Protein AF-0000000069280627 (afdb_homodimer)

InterPro domains:
  IPR004045 Glutathione S-transferase, N-terminal [PF13409] (137-238)
  IPR010987 Glutathione S-transferase, C-terminal-like [PS50405] (241-387)
  IPR016639 Glutathione S-transferase Omega/GSH [PTHR32419] (88-393)
  IPR036282 Glutathione S-transferase, C-terminal domain superfamily [SSF47616] (264-395)

Nearest PDB structures (foldseek):
  3ppu-assembly1_B  TM=8.745E-01  e=1.405E-21  Phanerodontia chrysosporium
  3ppu-assembly1_A  TM=8.340E-01  e=1.192E-21  Phanerodontia chrysosporium
  6gcb-assembly1_B  TM=8.568E-01  e=6.198E-20  Trametes versicolor
  6gc9-assembly1_B  TM=8.667E-01  e=1.962E-19  Trametes versicolor
  6gcc-assembly1_B  TM=8.572E-01  e=4.722E-19  Trametes versicolor

pLDDT: mean 78.29, std 24.34, range [19.69, 98.75]

Solvent-accessible surface area (backbone atoms only — not comparable to full-atom values): 44433 Å² total; per-residue (Å²): 84,82,34,44,65,56,37,66,73,79,69,67,83,76,82,56,70,83,79,71,76,79,63,67,58,54,48,56,42,51,14,52,47,29,33,46,50,24,49,52,54,46,54,57,55,56,61,67,65,63,71,74,83,74,83,66,74,82,62,70,68,75,48,44,56,48,56,25,47,40,14,65,72,64,77,28,53,25,51,40,54,52,48,50,50,51,47,44,30,52,53,33,48,52,50,42,33,35,63,41,41,40,45,96,71,19,34,42,47,83,79,75,71,85,44,67,58,64,87,86,66,76,50,80,68,37,83,62,32,31,36,35,40,30,38,68,67,25,52,47,19,35,28,44,43,41,44,37,48,67,50,62,57,54,56,56,32,44,33,78,38,66,40,39,86,32,42,65,71,10,86,37,24,25,35,18,46,40,61,91,79,70,27,62,42,90,84,74,65,38,61,22,50,44,54,44,38,28,66,26,63,26,54,95,95,35,66,49,87,74,81,61,51,53,26,33,33,29,31,53,83,80,45,32,56,50,32,43,34,54,68,58,50,37,50,34,61,46,67,38,72,68,102,56,86,74,40,56,24,34,69,46,89,93,43,56,67,60,37,52,51,47,42,49,51,46,35,61,14,36,60,47,14,50,51,24,24,46,57,27,70,32,61,68,30,23,48,54,21,35,48,33,30,48,51,32,52,51,50,51,30,58,54,29,67,81,27,64,28,88,82,33,71,31,53,37,50,41,45,42,67,46,44,42,47,62,52,36,28,48,47,37,41,22,41,75,29,40,46,34,36,68,46,49,58,72,74,37,66,38,44,34,51,36,52,41,56,56,49,12,33,81,65,47,59,75,54,45,56,63,68,61,25,36,49,44,52,29,47,70,42,32,72,71,27,36,81,40,59,64,63,47,53,65,36,28,62,65,66,74,49,66,52,71,65,53,50,70,69,59,43,56,66,32,50,37,66,51,75,69,80,125,84,81,35,44,64,56,35,66,73,77,67,69,79,75,82,56,71,83,78,72,76,77,64,67,58,55,47,56,43,51,14,53,48,30,34,46,50,28,51,52,54,48,52,57,56,54,63,67,65,64,70,74,83,74,83,66,74,82,60,70,62,71,45,46,60,46,56,26,46,40,14,65,71,62,77,28,56,26,52,40,53,52,48,50,49,52,45,45,31,52,54,33,49,52,49,43,34,37,62,39,46,44,45,97,71,19,34,41,47,82,80,77,69,85,45,68,58,63,87,86,66,77,51,81,68,37,83,61,31,30,36,36,38,30,39,67,67,23,49,48,20,35,27,45,43,42,44,38,48,67,51,61,58,54,56,56,33,46,33,77,38,69,40,40,87,33,43,65,71,9,84,38,25,28,34,18,46,40,61,94,77,71,27,63,42,89,82,74,65,39,62,22,50,42,52,44,39,27,68,25,62,25,53,94,95,35,66,50,85,77,81,62,52,54,25,34,33,30,31,53,84,78,44,33,54,50,32,42,33,53,69,58,50,36,50,34,60,46,67,37,69,68,101,55,87,75,40,56,25,34,68,46,90,92,43,57,67,61,37,52,52,48,44,49,50,46,37,60,14,35,61,48,13,50,51,23,23,46,56,28,71,32,62,67,30,22,48,54,21,35,49,34,29,48,50,33,53,51,50,50,29,57,55,30,67,79,27,63,29,89,82,33,70,31,51,36,51,41,44,42,66,46,45,43,45,62,53,36,30,49,46,36,41,22,42,75,30,40,46,33,36,68,47,49,57,73,74,37,65,39,43,32,50,36,51,42,57,57,49,15,31,81,63,47,57,76,53,46,56,59,69,61,26,37,49,44,53,28,47,70,42,31,72,71,28,38,82,41,59,63,64,47,53,64,37,28,62,65,64,74,49,66,53,71,66,53,50,71,70,60,43,57,65,32,50,37,67,50,76,68,79,125

Secondary structure (DSSP, 8-state):
------GGGGS------TTS-TTHHHHHHHHHHHHHHHHHHHHHHHHHGGGS------------HHHHHHHHHTTSHHHHHHHHHHHHHHHHHHHHHHHS-B-TTS-B-PPPPS--PPTT--PPP-TT-EEEEEESS-HHHHHHHHHHHHTT--TTTEEEEEEEE-TTT-SSSSEE-BGGGTB--TTT--SBHHHHHHHHT--TTS---S--PSPEEEETTTTEEEE--HHHHHHHHHH---S-SS-B-SS-TT-HHHHHHHHHHHIIIIITHHHHHHT--SHHHHHHHHHHHHHHHHHHHHHHHS-SBTTBSSB-HHHHHHHHHHHHIIIIIHHHTSGGGG--GGGSHHHHHHHHHHHTSTTTGGG--HHHHHHHHHHH-TTT-TT-PPPSS--SHHHH--PPPPPHHHHHTTB-B-----/------GGGGS------TTS-TTHHHHHHHHHHHHHHHHHHHHHHHHHGGGS------------SHHHHHHHHTTSHHHHHHHHHHHHHHHHHHHHHHHS-B-TTS-B-PPPPS--PPTT--PPP-TT-EEEEEESS-HHHHHHHHHHHHTT--TTTEEEEEEEE-TTT-SSSSEE-BGGGTB--TTT--SBHHHHHHHHT--TTS---S--PSPEEEETTTTEEEE--HHHHHHHHHH---S-SS-B-SS-TT-HHHHHHHHHHHIIIIITHHHHHHT--SHHHHHHHHHHHHHHHHHHHHHHHS-SBTTBSSB-HHHHHHHHHHHHIIIIIHHHTSGGGG--GGGSHHHHHHHHHHHTSTTTGGG--HHHHHHHHHHH-TTT-TT-PPPSS--SHHHH--PPPPPHHHHHTTB-B-----

Organism: Polarella glacialis (NCBI:txid89957)

Structure (mmCIF, N/CA/C/O backbone):
data_AF-0000000069280627-model_v1
#
loop_
_entity.id
_entity.type
_entity.pdbx_description
1 polymer 'GST C-terminal domain-containing protein'
#
loop_
_atom_site.group_PDB
_atom_site.id
_atom_site.type_symbol
_atom_site.label_atom_id
_atom_site.label_alt_id
_atom_site.label_comp_id
_atom_site.label_asym_id
_atom_site.label_entity_id
_atom_site.label_seq_id
_atom_site.pdbx_PDB_ins_code
_atom_site.Cartn_x
_atom_site.Cartn_y
_atom_site.Cartn_z
_atom_site.occupancy
_atom_site.B_iso_or_equiv
_atom_site.auth_seq_id
_atom_site.auth_comp_id
_atom_site.auth_asym_id
_atom_site.auth_atom_id
_atom_site.pdbx_PDB_model_num
ATOM 1 N N . PRO A 1 1 ? -4.465 -16.672 -12.242 1 20.16 1 PRO A N 1
ATOM 2 C CA . PRO A 1 1 ? -3.701 -16.547 -13.484 1 20.16 1 PRO A CA 1
ATOM 3 C C . PRO A 1 1 ? -4.305 -15.531 -14.453 1 20.16 1 PRO A C 1
ATOM 5 O O . PRO A 1 1 ? -5.449 -15.688 -14.883 1 20.16 1 PRO A O 1
ATOM 8 N N . PHE A 1 2 ? -4.152 -14.32 -14.211 1 26.17 2 PHE A N 1
ATOM 9 C CA . PHE A 1 2 ? -5.039 -13.344 -14.828 1 26.17 2 PHE A CA 1
ATOM 10 C C . PHE A 1 2 ? -4.824 -13.281 -16.328 1 26.17 2 PHE A C 1
ATOM 12 O O . PHE A 1 2 ? -3.816 -12.742 -16.797 1 26.17 2 PHE A O 1
ATOM 19 N N . SER A 1 3 ? -5.012 -14.469 -16.938 1 25.11 3 SER A N 1
ATOM 20 C CA . SER A 1 3 ? -5.055 -14.266 -18.375 1 25.11 3 SER A CA 1
ATOM 21 C C . SER A 1 3 ? -5.914 -13.055 -18.734 1 25.11 3 SER A C 1
ATOM 23 O O . SER A 1 3 ? -6.965 -12.828 -18.141 1 25.11 3 SER A O 1
ATOM 25 N N . VAL A 1 4 ? -5.293 -12.148 -19.234 1 28.11 4 VAL A N 1
ATOM 26 C CA . VAL A 1 4 ? -6.074 -11.055 -19.797 1 28.11 4 VAL A CA 1
ATOM 27 C C . VAL A 1 4 ? -7.215 -11.633 -20.641 1 28.11 4 VAL A C 1
ATOM 29 O O . VAL A 1 4 ? -7.012 -12.57 -21.422 1 28.11 4 VAL A O 1
ATOM 32 N N . PRO A 1 5 ? -8.422 -11.633 -20.266 1 26.27 5 PRO A N 1
ATOM 33 C CA . PRO A 1 5 ? -9.578 -12.211 -20.953 1 26.27 5 PRO A CA 1
ATOM 34 C C . PRO A 1 5 ? -9.516 -12.031 -22.469 1 26.27 5 PRO A C 1
ATOM 36 O O . PRO A 1 5 ? -8.922 -11.062 -22.953 1 26.27 5 PRO A O 1
ATOM 39 N N . ASN A 1 6 ? -9.609 -13.227 -23.094 1 25.14 6 ASN A N 1
ATOM 40 C CA . ASN A 1 6 ? -9.711 -13.414 -24.531 1 25.14 6 ASN A CA 1
ATOM 41 C C . ASN A 1 6 ? -10.875 -12.625 -25.125 1 25.14 6 ASN A C 1
ATOM 43 O O . ASN A 1 6 ? -12.039 -12.961 -24.891 1 25.14 6 ASN A O 1
ATOM 47 N N . LEU A 1 7 ? -10.742 -11.406 -25.453 1 26.22 7 LEU A N 1
ATOM 48 C CA . LEU A 1 7 ? -11.766 -10.656 -26.172 1 26.22 7 LEU A CA 1
ATOM 49 C C . LEU A 1 7 ? -12.047 -11.281 -27.531 1 26.22 7 LEU A C 1
ATOM 51 O O . LEU A 1 7 ? -12.852 -10.758 -28.297 1 26.22 7 LEU A O 1
ATOM 55 N N . SER A 1 8 ? -11.312 -12.422 -27.891 1 24.97 8 SER A N 1
ATOM 56 C CA . SER A 1 8 ? -11.422 -12.984 -29.234 1 24.97 8 SER A CA 1
ATOM 57 C C . SER A 1 8 ? -12.648 -13.883 -29.359 1 24.97 8 SER A C 1
ATOM 59 O O . SER A 1 8 ? -12.891 -14.469 -30.422 1 24.97 8 SER A O 1
ATOM 61 N N . MET A 1 9 ? -13.305 -14.359 -28.391 1 26.33 9 MET A N 1
ATOM 62 C CA . MET A 1 9 ? -14.258 -15.445 -28.609 1 26.33 9 MET A CA 1
ATOM 63 C C . MET A 1 9 ? -15.438 -14.961 -29.453 1 26.33 9 MET A C 1
ATOM 65 O O . MET A 1 9 ? -16.344 -15.734 -29.766 1 26.33 9 MET A O 1
ATOM 69 N N . PHE A 1 10 ? -15.695 -13.664 -29.594 1 26.73 10 PHE A N 1
ATOM 70 C CA . PHE A 1 10 ? -16.969 -13.312 -30.219 1 26.73 10 PHE A CA 1
ATOM 71 C C . PHE A 1 10 ? -16.891 -13.5 -31.719 1 26.73 10 PHE A C 1
ATOM 73 O O . PHE A 1 10 ? -17.828 -13.156 -32.438 1 26.73 10 PHE A O 1
ATOM 80 N N . ALA A 1 11 ? -15.82 -14.031 -32.344 1 24.2 11 ALA A N 1
ATOM 81 C CA . ALA A 1 11 ? -15.844 -14.008 -33.781 1 24.2 11 ALA A CA 1
ATOM 82 C C . ALA A 1 11 ? -16.781 -15.07 -34.344 1 24.2 11 ALA A C 1
ATOM 84 O O . ALA A 1 11 ? -17.375 -14.891 -35.406 1 24.2 11 ALA A O 1
ATOM 85 N N . THR A 1 12 ? -16.828 -16.281 -34 1 24.06 12 THR A N 1
ATOM 86 C CA . THR A 1 12 ? -17.188 -17.219 -35.031 1 24.06 12 THR A CA 1
ATOM 87 C C . THR A 1 12 ? -18.688 -17.438 -35.094 1 24.06 12 THR A C 1
ATOM 89 O O . THR A 1 12 ? -19.203 -18.078 -36 1 24.06 12 THR A O 1
ATOM 92 N N . SER A 1 13 ? -19.453 -17.578 -34.062 1 24.41 13 SER A N 1
ATOM 93 C CA . SER A 1 13 ? -20.656 -18.266 -34.469 1 24.41 13 SER A CA 1
ATOM 94 C C . SER A 1 13 ? -21.578 -17.359 -35.281 1 24.41 13 SER A C 1
ATOM 96 O O . SER A 1 13 ? -21.828 -16.219 -34.875 1 24.41 13 SER A O 1
ATOM 98 N N . SER A 1 14 ? -21.828 -17.609 -36.562 1 24.38 14 SER A N 1
ATOM 99 C CA . SER A 1 14 ? -22.594 -17.031 -37.688 1 24.38 14 SER A CA 1
ATOM 100 C C . SER A 1 14 ? -24.031 -16.766 -37.281 1 24.38 14 SER A C 1
ATOM 102 O O . SER A 1 14 ? -24.688 -15.883 -37.844 1 24.38 14 SER A O 1
ATOM 104 N N . LYS A 1 15 ? -24.719 -17.812 -36.781 1 24.66 15 LYS A N 1
ATOM 105 C CA . LYS A 1 15 ? -26.172 -17.656 -36.844 1 24.66 15 LYS A CA 1
ATOM 106 C C . LYS A 1 15 ? -26.672 -16.672 -35.781 1 24.66 15 LYS A C 1
ATOM 108 O O . LYS A 1 15 ? -26.984 -17.062 -34.656 1 24.66 15 LYS A O 1
ATOM 113 N N . PHE A 1 16 ? -25.922 -15.469 -35.594 1 24.86 16 PHE A N 1
ATOM 114 C CA . PHE A 1 16 ? -26.578 -14.539 -34.688 1 24.86 16 PHE A CA 1
ATOM 115 C C . PHE A 1 16 ? -28.016 -14.297 -35.125 1 24.86 16 PHE A C 1
ATOM 117 O O . PHE A 1 16 ? -28.297 -14.125 -36.312 1 24.86 16 PHE A O 1
ATOM 124 N N . PRO A 1 17 ? -28.922 -14.938 -34.5 1 25.41 17 PRO A N 1
ATOM 125 C CA . PRO A 1 17 ? -30.172 -14.398 -35.031 1 25.41 17 PRO A CA 1
ATOM 126 C C . PRO A 1 17 ? -30.125 -12.891 -35.281 1 25.41 17 PRO A C 1
ATOM 128 O O . PRO A 1 17 ? -29.344 -12.195 -34.625 1 25.41 17 PRO A O 1
ATOM 131 N N . SER A 1 18 ? -30.453 -12.32 -36.5 1 24.53 18 SER A N 1
ATOM 132 C CA . SER A 1 18 ? -30.391 -11.039 -37.188 1 24.53 18 SER A CA 1
ATOM 133 C C . SER A 1 18 ? -30.656 -9.883 -36.219 1 24.53 18 SER A C 1
ATOM 135 O O . SER A 1 18 ? -30.125 -8.789 -36.406 1 24.53 18 SER A O 1
ATOM 137 N N . THR A 1 19 ? -31.594 -9.953 -35.312 1 24.97 19 THR A N 1
ATOM 138 C CA . THR A 1 19 ? -32.188 -8.734 -34.812 1 24.97 19 THR A CA 1
ATOM 139 C C . THR A 1 19 ? -31.359 -8.164 -33.656 1 24.97 19 THR A C 1
ATOM 141 O O . THR A 1 19 ? -31.766 -7.184 -33.031 1 24.97 19 THR A O 1
ATOM 144 N N . VAL A 1 20 ? -30.422 -8.992 -33.062 1 26.45 20 VAL A N 1
ATOM 145 C CA . VAL A 1 20 ? -29.812 -8.438 -31.844 1 26.45 20 VAL A CA 1
ATOM 146 C C . VAL A 1 20 ? -28.812 -7.352 -32.219 1 26.45 20 VAL A C 1
ATOM 148 O O . VAL A 1 20 ? -27.891 -7.594 -33 1 26.45 20 VAL A O 1
ATOM 151 N N . ASP A 1 21 ? -29.094 -5.988 -32 1 24.92 21 ASP A N 1
ATOM 152 C CA . ASP A 1 21 ? -28.578 -4.734 -32.531 1 24.92 21 ASP A CA 1
ATOM 153 C C . ASP A 1 21 ? -27.078 -4.594 -32.25 1 24.92 21 ASP A C 1
ATOM 155 O O . ASP A 1 21 ? -26.641 -4.789 -31.109 1 24.92 21 ASP A O 1
ATOM 159 N N . ALA A 1 22 ? -26.094 -4.68 -33.188 1 27.61 22 ALA A N 1
ATOM 160 C CA . ALA A 1 22 ? -24.734 -4.297 -33.562 1 27.61 22 ALA A CA 1
ATOM 161 C C . ALA A 1 22 ? -24.328 -3.006 -32.844 1 27.61 22 ALA A C 1
ATOM 163 O O . ALA A 1 22 ? -23.156 -2.623 -32.875 1 27.61 22 ALA A O 1
ATOM 164 N N . ASP A 1 23 ? -25.266 -2.256 -32.312 1 25.22 23 ASP A N 1
ATOM 165 C CA . ASP A 1 23 ? -25.125 -0.841 -31.969 1 25.22 23 ASP A CA 1
ATOM 166 C C . ASP A 1 23 ? -24.406 -0.658 -30.625 1 25.22 23 ASP A C 1
ATOM 168 O O . ASP A 1 23 ? -23.781 0.371 -30.391 1 25.22 23 ASP A O 1
ATOM 172 N N . LYS A 1 24 ? -24.438 -1.68 -29.766 1 30.89 24 LYS A N 1
ATOM 173 C CA . LYS A 1 24 ? -24.031 -1.408 -28.375 1 30.89 24 LYS A CA 1
ATOM 174 C C . LYS A 1 24 ? -22.516 -1.496 -28.219 1 30.89 24 LYS A C 1
ATOM 176 O O . LYS A 1 24 ? -21.938 -0.847 -27.344 1 30.89 24 LYS A O 1
ATOM 181 N N . GLY A 1 25 ? -21.844 -2.336 -28.859 1 28.19 25 GLY A N 1
ATOM 182 C CA . GLY A 1 25 ? -20.406 -2.494 -28.875 1 28.19 25 GLY A CA 1
ATOM 183 C C . GLY A 1 25 ? -19.672 -1.312 -29.484 1 28.19 25 GLY A C 1
ATOM 184 O O . GLY A 1 25 ? -18.484 -1.113 -29.25 1 28.19 25 GLY A O 1
ATOM 185 N N . ARG A 1 26 ? -20.312 -0.599 -30.406 1 30.75 26 ARG A N 1
ATOM 186 C CA . ARG A 1 26 ? -19.797 0.543 -31.156 1 30.75 26 ARG A CA 1
ATOM 187 C C . ARG A 1 26 ? -19.625 1.755 -30.234 1 30.75 26 ARG A C 1
ATOM 189 O O . ARG A 1 26 ? -18.703 2.562 -30.438 1 30.75 26 ARG A O 1
ATOM 196 N N . SER A 1 27 ? -20.422 1.728 -29.141 1 30.05 27 SER A N 1
ATOM 197 C CA . SER A 1 27 ? -20.469 2.977 -28.391 1 30.05 27 SER A CA 1
ATOM 198 C C . SER A 1 27 ? -19.312 3.088 -27.406 1 30.05 27 SER A C 1
ATOM 200 O O . SER A 1 27 ? -18.672 4.141 -27.312 1 30.05 27 SER A O 1
ATOM 202 N N . ALA A 1 28 ? -18.844 2.025 -26.828 1 31.28 28 ALA A N 1
ATOM 203 C CA . ALA A 1 28 ? -17.75 2.137 -25.859 1 31.28 28 ALA A CA 1
ATOM 204 C C . ALA A 1 28 ? -16.422 2.361 -26.562 1 31.28 28 ALA A C 1
ATOM 206 O O . ALA A 1 28 ? -15.602 3.164 -26.109 1 31.28 28 ALA A O 1
ATOM 207 N N . ALA A 1 29 ? -16.125 1.744 -27.672 1 31.44 29 ALA A N 1
ATOM 208 C CA . ALA A 1 29 ? -14.969 2.004 -28.547 1 31.44 29 ALA A CA 1
ATOM 209 C C . ALA A 1 29 ? -14.945 3.459 -29 1 31.44 29 ALA A C 1
ATOM 211 O O . ALA A 1 29 ? -13.875 4.078 -29.062 1 31.44 29 ALA A O 1
ATOM 212 N N . THR A 1 30 ? -15.969 3.953 -29.203 1 32.38 30 THR A N 1
ATOM 213 C CA . THR A 1 30 ? -16.062 5.352 -29.609 1 32.38 30 THR A CA 1
ATOM 214 C C . THR A 1 30 ? -15.703 6.277 -28.453 1 32.38 30 THR A C 1
ATOM 216 O O . THR A 1 30 ? -15.055 7.305 -28.641 1 32.38 30 THR A O 1
ATOM 219 N N . HIS A 1 31 ? -15.875 5.703 -27.281 1 33.38 31 HIS A N 1
ATOM 220 C CA . HIS A 1 31 ? -15.633 6.582 -26.141 1 33.38 31 HIS A CA 1
ATOM 221 C C . HIS A 1 31 ? -14.156 6.582 -25.75 1 33.38 31 HIS A C 1
ATOM 223 O O . HIS A 1 31 ? -13.586 7.637 -25.469 1 33.38 31 HIS A O 1
ATOM 229 N N . LEU A 1 32 ? -13.562 5.453 -25.688 1 34.62 32 LEU A N 1
ATOM 230 C CA . LEU A 1 32 ? -12.125 5.406 -25.438 1 34.62 32 LEU A CA 1
ATOM 231 C C . LEU A 1 32 ? -11.359 6.012 -26.609 1 34.62 32 LEU A C 1
ATOM 233 O O . LEU A 1 32 ? -10.367 6.711 -26.422 1 34.62 32 LEU A O 1
ATOM 237 N N . ALA A 1 33 ? -11.742 5.746 -27.812 1 33.38 33 ALA A N 1
ATOM 238 C CA . ALA A 1 33 ? -11.219 6.445 -28.969 1 33.38 33 ALA A CA 1
ATOM 239 C C . ALA A 1 33 ? -11.391 7.957 -28.828 1 33.38 33 ALA A C 1
ATOM 241 O O . ALA A 1 33 ? -10.5 8.727 -29.203 1 33.38 33 ALA A O 1
ATOM 242 N N . ALA A 1 34 ? -12.43 8.25 -28.234 1 34.28 34 ALA A N 1
ATOM 243 C CA . ALA A 1 34 ? -12.641 9.68 -28.016 1 34.28 34 ALA A CA 1
ATOM 244 C C . ALA A 1 34 ? -11.688 10.219 -26.953 1 34.28 34 ALA A C 1
ATOM 246 O O . ALA A 1 34 ? -11.188 11.336 -27.062 1 34.28 34 ALA A O 1
ATOM 247 N N . LEU A 1 35 ? -11.375 9.352 -26 1 36.31 35 LEU A N 1
ATOM 248 C CA . LEU A 1 35 ? -10.391 9.75 -25 1 36.31 35 LEU A CA 1
ATOM 249 C C . LEU A 1 35 ? -8.984 9.773 -25.594 1 36.31 35 LEU A C 1
ATOM 251 O O . LEU A 1 35 ? -8.219 10.703 -25.344 1 36.31 35 LEU A O 1
ATOM 255 N N . THR A 1 36 ? -8.602 8.711 -26.328 1 36.22 36 THR A N 1
ATOM 256 C CA . THR A 1 36 ? -7.305 8.656 -26.984 1 36.22 36 THR A CA 1
ATOM 257 C C . THR A 1 36 ? -7.227 9.703 -28.094 1 36.22 36 THR A C 1
ATOM 259 O O . THR A 1 36 ? -6.176 10.312 -28.312 1 36.22 36 THR A O 1
ATOM 262 N N . THR A 1 37 ? -8.188 9.742 -28.859 1 36 37 THR A N 1
ATOM 263 C CA . THR A 1 37 ? -8.211 10.758 -29.906 1 36 37 THR A CA 1
ATOM 264 C C . THR A 1 37 ? -8.18 12.156 -29.297 1 36 37 THR A C 1
ATOM 266 O O . THR A 1 37 ? -7.617 13.086 -29.891 1 36 37 THR A O 1
ATOM 269 N N . GLY A 1 38 ? -8.664 12.25 -28.188 1 34.34 38 GLY A N 1
ATOM 270 C CA . GLY A 1 38 ? -8.523 13.531 -27.516 1 34.34 38 GLY A CA 1
ATOM 271 C C . GLY A 1 38 ? -7.109 13.805 -27.031 1 34.34 38 GLY A C 1
ATOM 272 O O . GLY A 1 38 ? -6.602 14.914 -27.188 1 34.34 38 GLY A O 1
ATOM 273 N N . VAL A 1 39 ? -6.406 12.773 -26.625 1 35.97 39 VAL A N 1
ATOM 274 C CA . VAL A 1 39 ? -5 12.906 -26.25 1 35.97 39 VAL A CA 1
ATOM 275 C C . VAL A 1 39 ? -4.148 13.109 -27.5 1 35.97 39 VAL A C 1
ATOM 277 O O . VAL A 1 39 ? -3.254 13.961 -27.516 1 35.97 39 VAL A O 1
ATOM 280 N N . ALA A 1 40 ? -4.309 12.297 -28.547 1 34.19 40 ALA A N 1
ATOM 281 C CA . ALA A 1 40 ? -3.568 12.5 -29.781 1 34.19 40 ALA A CA 1
ATOM 282 C C . ALA A 1 40 ? -3.818 13.898 -30.344 1 34.19 40 ALA A C 1
ATOM 284 O O . ALA A 1 40 ? -2.906 14.531 -30.891 1 34.19 40 ALA A O 1
ATOM 285 N N . ALA A 1 41 ? -4.867 14.32 -30.312 1 32.56 41 ALA A N 1
ATOM 286 C CA . ALA A 1 41 ? -5.141 15.664 -30.812 1 32.56 41 ALA A CA 1
ATOM 287 C C . ALA A 1 41 ? -4.398 16.719 -29.984 1 32.56 41 ALA A C 1
ATOM 289 O O . ALA A 1 41 ? -3.906 17.703 -30.531 1 32.56 41 ALA A O 1
ATOM 290 N N . VAL A 1 42 ? -4.129 16.406 -28.812 1 33.41 42 VAL A N 1
ATOM 291 C CA . VAL A 1 42 ? -3.379 17.328 -27.969 1 33.41 42 VAL A CA 1
ATOM 292 C C . VAL A 1 42 ? -1.899 17.281 -28.359 1 33.41 42 VAL A C 1
ATOM 294 O O . VAL A 1 42 ? -1.243 18.328 -28.422 1 33.41 42 VAL A O 1
ATOM 297 N N . GLN A 1 43 ? -1.365 16.172 -28.625 1 32.69 43 GLN A N 1
ATOM 298 C CA . GLN A 1 43 ? 0.024 16.062 -29.047 1 32.69 43 GLN A CA 1
ATOM 299 C C . GLN A 1 43 ? 0.24 16.781 -30.375 1 32.69 43 GLN A C 1
ATOM 301 O O . GLN A 1 43 ? 1.281 17.406 -30.594 1 32.69 43 GLN A O 1
ATOM 306 N N . ARG A 1 44 ? -0.564 16.641 -31.266 1 33.09 44 ARG A N 1
ATOM 307 C CA . ARG A 1 44 ? -0.384 17.312 -32.562 1 33.09 44 ARG A CA 1
ATOM 308 C C . ARG A 1 44 ? -0.396 18.828 -32.375 1 33.09 44 ARG A C 1
ATOM 310 O O . ARG A 1 44 ? 0.336 19.547 -33.062 1 33.09 44 ARG A O 1
ATOM 317 N N . LEU A 1 45 ? -1.062 19.297 -31.422 1 31.16 45 LEU A N 1
ATOM 318 C CA . LEU A 1 45 ? -1.065 20.734 -31.203 1 31.16 45 LEU A CA 1
ATOM 319 C C . LEU A 1 45 ? 0.242 21.188 -30.578 1 31.16 45 LEU A C 1
ATOM 321 O O . LEU A 1 45 ? 0.722 22.297 -30.859 1 31.16 45 LEU A O 1
ATOM 325 N N . ARG A 1 46 ? 0.935 20.391 -29.844 1 32.69 46 ARG A N 1
ATOM 326 C CA . ARG A 1 46 ? 2.24 20.75 -29.297 1 32.69 46 ARG A CA 1
ATOM 327 C C . ARG A 1 46 ? 3.295 20.797 -30.406 1 32.69 46 ARG A C 1
ATOM 329 O O . ARG A 1 46 ? 4.195 21.641 -30.359 1 32.69 46 ARG A O 1
ATOM 336 N N . ARG A 1 47 ? 3.314 19.938 -31.312 1 34.16 47 ARG A N 1
ATOM 337 C CA . ARG A 1 47 ? 4.309 19.984 -32.375 1 34.16 47 ARG A CA 1
ATOM 338 C C . ARG A 1 47 ? 4.156 21.25 -33.219 1 34.16 47 ARG A C 1
ATOM 340 O O . ARG A 1 47 ? 5.137 21.766 -33.75 1 34.16 47 ARG A O 1
ATOM 347 N N . ALA A 1 48 ? 3.082 21.672 -33.438 1 31.47 48 ALA A N 1
ATOM 348 C CA . ALA A 1 48 ? 2.969 22.844 -34.281 1 31.47 48 ALA A CA 1
ATOM 349 C C . ALA A 1 48 ? 3.555 24.078 -33.625 1 31.47 48 ALA A C 1
ATOM 351 O O . ALA A 1 48 ? 3.988 25.016 -34.281 1 31.47 48 ALA A O 1
ATOM 352 N N . ARG A 1 49 ? 3.584 24.125 -32.312 1 31.91 49 ARG A N 1
ATOM 353 C CA . ARG A 1 49 ? 4.039 25.375 -31.703 1 31.91 49 ARG A CA 1
ATOM 354 C C . ARG A 1 49 ? 5.559 25.406 -31.594 1 31.91 49 ARG A C 1
ATOM 356 O O . ARG A 1 49 ? 6.137 26.391 -31.141 1 31.91 49 ARG A O 1
ATOM 363 N N . ARG A 1 50 ? 6.406 24.391 -31.906 1 34.16 50 ARG A N 1
ATOM 364 C CA . ARG A 1 50 ? 7.863 24.422 -31.797 1 34.16 50 ARG A CA 1
ATOM 365 C C . ARG A 1 50 ? 8.477 25.281 -32.875 1 34.16 50 ARG A C 1
ATOM 367 O O . ARG A 1 50 ? 9.695 25.375 -33 1 34.16 50 ARG A O 1
ATOM 374 N N . GLY A 1 51 ? 7.93 25.781 -33.812 1 31.17 51 GLY A N 1
ATOM 375 C CA . GLY A 1 51 ? 8.812 26.484 -34.719 1 31.17 51 GLY A CA 1
ATOM 376 C C . GLY A 1 51 ? 9.484 27.688 -34.094 1 31.17 51 GLY A C 1
ATOM 377 O O . GLY A 1 51 ? 10.492 28.188 -34.594 1 31.17 51 GLY A O 1
ATOM 378 N N . GLY A 1 52 ? 8.891 28.781 -33.5 1 28.67 52 GLY A N 1
ATOM 379 C CA . GLY A 1 52 ? 9.727 29.953 -33.281 1 28.67 52 GLY A CA 1
ATOM 380 C C . GLY A 1 52 ? 10.711 29.797 -32.156 1 28.67 52 GLY A C 1
ATOM 381 O O . GLY A 1 52 ? 10.453 29.031 -31.203 1 28.67 52 GLY A O 1
ATOM 382 N N . LYS A 1 53 ? 12.117 30.109 -32.312 1 32.94 53 LYS A N 1
ATOM 383 C CA . LYS A 1 53 ? 13.352 30.125 -31.516 1 32.94 53 LYS A CA 1
ATOM 384 C C . LYS A 1 53 ? 13.133 30.781 -30.156 1 32.94 53 LYS A C 1
ATOM 386 O O . LYS A 1 53 ? 14.102 31.125 -29.484 1 32.94 53 LYS A O 1
ATOM 391 N N . SER A 1 54 ? 12 31.422 -29.734 1 26.7 54 SER A N 1
ATOM 392 C CA . SER A 1 54 ? 12.094 32.312 -28.594 1 26.7 54 SER A CA 1
ATOM 393 C C . SER A 1 54 ? 12.516 31.578 -27.328 1 26.7 54 SER A C 1
ATOM 395 O O . SER A 1 54 ? 12.164 30.406 -27.156 1 26.7 54 SER A O 1
ATOM 397 N N . THR A 1 55 ? 13.734 31.953 -26.625 1 29.03 55 THR A N 1
ATOM 398 C CA . THR A 1 55 ? 14.43 31.688 -25.375 1 29.03 55 THR A CA 1
ATOM 399 C C . THR A 1 55 ? 13.438 31.422 -24.25 1 29.03 55 THR A C 1
ATOM 401 O O . THR A 1 55 ? 12.922 32.375 -23.641 1 29.03 55 THR A O 1
ATOM 404 N N . LEU A 1 56 ? 12.516 30.719 -24.484 1 27.06 56 LEU A N 1
ATOM 405 C CA . LEU A 1 56 ? 11.406 30.531 -23.547 1 27.06 56 LEU A CA 1
ATOM 406 C C . LEU A 1 56 ? 11.906 29.969 -22.219 1 27.06 56 LEU A C 1
ATOM 408 O O . LEU A 1 56 ? 12.547 28.922 -22.188 1 27.06 56 LEU A O 1
ATOM 412 N N . ASN A 1 57 ? 12.453 30.859 -21.312 1 25.84 57 ASN A N 1
ATOM 413 C CA . ASN A 1 57 ? 12.664 30.562 -19.906 1 25.84 57 ASN A CA 1
ATOM 414 C C . ASN A 1 57 ? 11.664 29.531 -19.391 1 25.84 57 ASN A C 1
ATOM 416 O O . ASN A 1 57 ? 10.461 29.688 -19.562 1 25.84 57 ASN A O 1
ATOM 420 N N . ALA A 1 58 ? 12.109 28.312 -19.344 1 31.39 58 ALA A N 1
ATOM 421 C CA . ALA A 1 58 ? 11.453 27.078 -18.922 1 31.39 58 ALA A CA 1
ATOM 422 C C . ALA A 1 58 ? 10.602 27.312 -17.688 1 31.39 58 ALA A C 1
ATOM 424 O O . ALA A 1 58 ? 11.117 27.281 -16.562 1 31.39 58 ALA A O 1
ATOM 425 N N . GLU A 1 59 ? 9.805 28.375 -17.672 1 27.44 59 GLU A N 1
ATOM 426 C CA . GLU A 1 59 ? 8.891 28.531 -16.547 1 27.44 59 GLU A CA 1
ATOM 427 C C . GLU A 1 59 ? 8.195 27.219 -16.203 1 27.44 59 GLU A C 1
ATOM 429 O O . GLU A 1 59 ? 7.855 26.438 -17.109 1 27.44 59 GLU A O 1
ATOM 434 N N . PRO A 1 60 ? 8.344 26.719 -14.977 1 30.58 60 PRO A N 1
ATOM 435 C CA . PRO A 1 60 ? 7.703 25.5 -14.508 1 30.58 60 PRO A CA 1
ATOM 436 C C . PRO A 1 60 ? 6.277 25.328 -15.031 1 30.58 60 PRO A C 1
ATOM 438 O O . PRO A 1 60 ? 5.578 26.328 -15.242 1 30.58 60 PRO A O 1
ATOM 441 N N . ASP A 1 61 ? 6.148 24.453 -15.969 1 31.88 61 ASP A N 1
ATOM 442 C CA . ASP A 1 61 ? 4.898 24.078 -16.625 1 31.88 61 ASP A CA 1
ATOM 443 C C . ASP A 1 61 ? 3.723 24.172 -15.656 1 31.88 61 ASP A C 1
ATOM 445 O O . ASP A 1 61 ? 3.695 23.469 -14.648 1 31.88 61 ASP A O 1
ATOM 449 N N . ARG A 1 62 ? 3.236 25.375 -15.445 1 31.44 62 ARG A N 1
ATOM 450 C CA . ARG A 1 62 ? 2.041 25.625 -14.648 1 31.44 62 ARG A CA 1
ATOM 451 C C . ARG A 1 62 ? 0.901 24.703 -15.055 1 31.44 62 ARG A C 1
ATOM 453 O O . ARG A 1 62 ? 0.533 24.641 -16.234 1 31.44 62 ARG A O 1
ATOM 460 N N . GLY A 1 63 ? 0.731 23.656 -14.516 1 27.47 63 GLY A N 1
ATOM 461 C CA . GLY A 1 63 ? -0.229 22.562 -14.594 1 27.47 63 GLY A CA 1
ATOM 462 C C . GLY A 1 63 ? -1.577 23 -15.141 1 27.47 63 GLY A C 1
ATOM 463 O O . GLY A 1 63 ? -1.915 22.703 -16.281 1 27.47 63 GLY A O 1
ATOM 464 N N . PHE A 1 64 ? -2.488 23.688 -14.273 1 30.91 64 PHE A N 1
ATOM 465 C CA . PHE A 1 64 ? -3.926 23.453 -14.195 1 30.91 64 PHE A CA 1
ATOM 466 C C . PHE A 1 64 ? -4.668 24.359 -15.172 1 30.91 64 PHE A C 1
ATOM 468 O O . PHE A 1 64 ? -5.539 25.141 -14.773 1 30.91 64 PHE A O 1
ATOM 475 N N . ARG A 1 65 ? -4.211 24.531 -16.25 1 32.88 65 ARG A N 1
ATOM 476 C CA . ARG A 1 65 ? -5.004 25.406 -17.094 1 32.88 65 ARG A CA 1
ATOM 477 C C . ARG A 1 65 ? -6.309 24.734 -17.531 1 32.88 65 ARG A C 1
ATOM 479 O O . ARG A 1 65 ? -7.266 25.422 -17.906 1 32.88 65 ARG A O 1
ATOM 486 N N . ILE A 1 66 ? -6.328 23.469 -17.562 1 32.22 66 ILE A N 1
ATOM 487 C CA . ILE A 1 66 ? -7.492 22.734 -18.047 1 32.22 66 ILE A CA 1
ATOM 488 C C . ILE A 1 66 ? -8.641 22.859 -17.047 1 32.22 66 ILE A C 1
ATOM 490 O O . ILE A 1 66 ? -9.789 23.047 -17.438 1 32.22 66 ILE A O 1
ATOM 494 N N . LEU A 1 67 ? -8.438 22.797 -15.812 1 34.56 67 LEU A N 1
ATOM 495 C CA . LEU A 1 67 ? -9.453 22.938 -14.781 1 34.56 67 LEU A CA 1
ATOM 496 C C . LEU A 1 67 ? -10.055 24.344 -14.812 1 34.56 67 LEU A C 1
ATOM 498 O O . LEU A 1 67 ? -11.242 24.516 -14.539 1 34.56 67 LEU A O 1
ATOM 502 N N . GLU A 1 68 ? -9.273 25.172 -15.242 1 34.31 68 GLU A N 1
ATOM 503 C CA . GLU A 1 68 ? -9.805 26.516 -15.328 1 34.31 68 GLU A CA 1
ATOM 504 C C . GLU A 1 68 ? -10.852 26.641 -16.438 1 34.31 68 GLU A C 1
ATOM 506 O O . GLU A 1 68 ? -11.891 27.266 -16.25 1 34.31 68 GLU A O 1
ATOM 511 N N . TRP A 1 6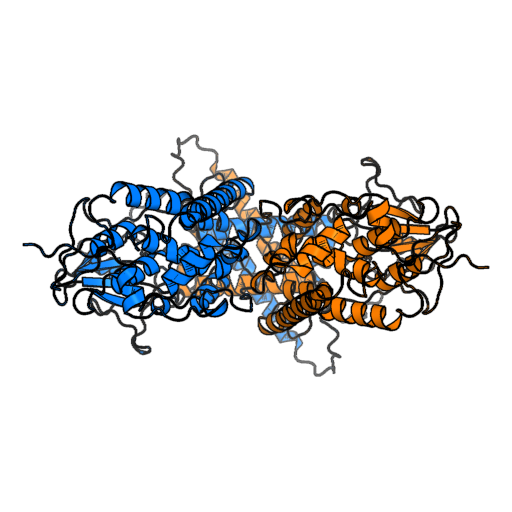9 ? -10.508 26.062 -17.531 1 33.88 69 TRP A N 1
ATOM 512 C CA . TRP A 1 69 ? -11.453 26.172 -18.641 1 33.88 69 TRP A CA 1
ATOM 513 C C . TRP A 1 69 ? -12.75 25.438 -18.344 1 33.88 69 TRP A C 1
ATOM 515 O O . TRP A 1 69 ? -13.836 25.969 -18.531 1 33.88 69 TRP A O 1
ATOM 525 N N . ALA A 1 70 ? -12.672 24.188 -17.891 1 35.75 70 ALA A N 1
ATOM 526 C CA . ALA A 1 70 ? -13.875 23.422 -17.562 1 35.75 70 ALA A CA 1
ATOM 527 C C . ALA A 1 70 ? -14.688 24.125 -16.484 1 35.75 70 ALA A C 1
ATOM 529 O O . ALA A 1 70 ? -15.922 24.125 -16.531 1 35.75 70 ALA A O 1
ATOM 530 N N . SER A 1 71 ? -14.102 24.703 -15.641 1 35.94 71 SER A N 1
ATOM 531 C CA . SER A 1 71 ? -14.781 25.516 -14.633 1 35.94 71 SER A CA 1
ATOM 532 C C . SER A 1 71 ? -15.602 26.625 -15.281 1 35.94 71 SER A C 1
ATOM 534 O O . SER A 1 71 ? -16.734 26.906 -14.859 1 35.94 71 SER A O 1
ATOM 536 N N . SER A 1 72 ? -15 27.203 -16.219 1 36.47 72 SER A N 1
ATOM 537 C CA . SER A 1 72 ? -15.75 28.266 -16.875 1 36.47 72 SER A CA 1
ATOM 538 C C . SER A 1 72 ? -16.953 27.719 -17.625 1 36.47 72 SER A C 1
ATOM 540 O O . SER A 1 72 ? -18.031 28.328 -17.625 1 36.47 72 SER A O 1
ATOM 542 N N . ALA A 1 73 ? -16.75 26.656 -18.359 1 34.12 73 ALA A N 1
ATOM 543 C CA . ALA A 1 73 ? -17.844 26.156 -19.188 1 34.12 73 ALA A CA 1
ATOM 544 C C . ALA A 1 73 ? -18.906 25.469 -18.328 1 34.12 73 ALA A C 1
ATOM 546 O O . ALA A 1 73 ? -20.094 25.531 -18.625 1 34.12 73 ALA A O 1
ATOM 547 N N . MET A 1 74 ? -18.516 24.531 -17.531 1 39.28 74 MET A N 1
ATOM 548 C CA . MET A 1 74 ? -19.484 23.672 -16.859 1 39.28 74 MET A CA 1
ATOM 549 C C . MET A 1 74 ? -19.922 24.281 -15.531 1 39.28 74 MET A C 1
ATOM 551 O O . MET A 1 74 ? -20.516 23.594 -14.695 1 39.28 74 MET A O 1
ATOM 555 N N . GLY A 1 75 ? -20.016 25.5 -15.445 1 41.12 75 GLY A N 1
ATOM 556 C CA . GLY A 1 75 ? -20.734 26.188 -14.375 1 41.12 75 GLY A CA 1
ATOM 557 C C . GLY A 1 75 ? -20 26.141 -13.047 1 41.12 75 GLY A C 1
ATOM 558 O O . GLY A 1 75 ? -20.641 26.156 -11.984 1 41.12 75 GLY A O 1
ATOM 559 N N . GLY A 1 76 ? -18.5 25.875 -13.008 1 47.62 76 GLY A N 1
ATOM 560 C CA . GLY A 1 76 ? -17.719 26.172 -11.812 1 47.62 76 GLY A CA 1
ATOM 561 C C . GLY A 1 76 ? -16.812 25.016 -11.406 1 47.62 76 GLY A C 1
ATOM 562 O O . GLY A 1 76 ? -16.891 23.922 -11.977 1 47.62 76 GLY A O 1
ATOM 563 N N . GLN A 1 77 ? -15.719 25.359 -10.656 1 51.16 77 GLN A N 1
ATOM 564 C CA . GLN A 1 77 ? -14.688 24.438 -10.195 1 51.16 77 GLN A CA 1
ATOM 565 C C . GLN A 1 77 ? -15.297 23.188 -9.555 1 51.16 77 GLN A C 1
ATOM 567 O O . GLN A 1 77 ? -14.82 22.078 -9.758 1 51.16 77 GLN A O 1
ATOM 572 N N . LYS A 1 78 ? -16.438 23.406 -8.969 1 57.28 78 LYS A N 1
ATOM 573 C CA . LYS A 1 78 ? -17.125 22.359 -8.234 1 57.28 78 LYS A CA 1
ATOM 574 C C . LYS A 1 78 ? -17.562 21.234 -9.164 1 57.28 78 LYS A C 1
ATOM 576 O O . LYS A 1 78 ? -17.344 20.062 -8.867 1 57.28 78 LYS A O 1
ATOM 581 N N . SER A 1 79 ? -18.125 21.703 -10.055 1 57.94 79 SER A N 1
ATOM 582 C CA . SER A 1 79 ? -18.766 20.734 -10.945 1 57.94 79 SER A CA 1
ATOM 583 C C . SER A 1 79 ? -17.719 19.969 -11.75 1 57.94 79 SER A 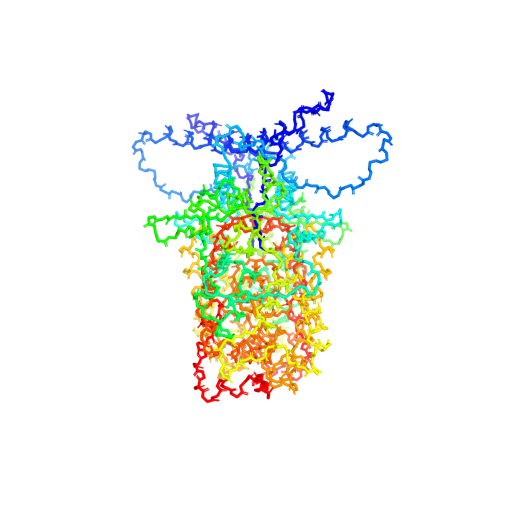C 1
ATOM 585 O O . SER A 1 79 ? -17.875 18.766 -11.969 1 57.94 79 SER A O 1
ATOM 587 N N . LEU A 1 80 ? -16.547 20.578 -11.789 1 59.44 80 LEU A N 1
ATOM 588 C CA . LEU A 1 80 ? -15.531 19.953 -12.617 1 59.44 80 LEU A CA 1
ATOM 589 C C . LEU A 1 80 ? -14.828 18.828 -11.844 1 59.44 80 LEU A C 1
ATOM 591 O O . LEU A 1 80 ? -14.625 17.734 -12.383 1 59.44 80 LEU A O 1
ATOM 595 N N . VAL A 1 81 ? -14.578 19.125 -10.609 1 66.44 81 VAL A N 1
ATOM 596 C CA . VAL A 1 81 ? -13.883 18.125 -9.805 1 66.44 81 VAL A CA 1
ATOM 597 C C . VAL A 1 81 ? -14.805 16.938 -9.547 1 66.44 81 VAL A C 1
ATOM 599 O O . VAL A 1 81 ? -14.367 15.781 -9.617 1 66.44 81 VAL A O 1
ATOM 602 N N . LYS A 1 82 ? -16.047 17.281 -9.344 1 69.31 82 LYS A N 1
ATOM 603 C CA . LYS A 1 82 ? -17.016 16.203 -9.086 1 69.31 82 LYS A CA 1
ATOM 604 C C . LYS A 1 82 ? -17.188 15.32 -10.32 1 69.31 82 LYS A C 1
ATOM 606 O O . LYS A 1 82 ? -17.219 14.094 -10.211 1 69.31 82 LYS A O 1
ATOM 611 N N . VAL A 1 83 ? -17.219 15.922 -11.391 1 64.44 83 VAL A N 1
ATOM 612 C CA . VAL A 1 83 ? -17.438 15.188 -12.633 1 64.44 83 VAL A CA 1
ATOM 613 C C . VAL A 1 83 ? -16.188 14.406 -13 1 64.44 83 VAL A C 1
ATOM 615 O O . VAL A 1 83 ? -16.266 13.258 -13.445 1 64.44 83 VAL A O 1
ATOM 618 N N . ALA A 1 84 ? -15.078 15.047 -12.773 1 66.75 84 ALA A N 1
ATOM 619 C CA . ALA A 1 84 ? -13.812 14.383 -13.078 1 66.75 84 ALA A CA 1
ATOM 620 C C . ALA A 1 84 ? -13.602 13.164 -12.18 1 66.75 84 ALA A C 1
ATOM 622 O O . ALA A 1 84 ? -13.188 12.102 -12.648 1 66.75 84 ALA A O 1
ATOM 623 N N . ARG A 1 85 ? -13.938 13.359 -10.961 1 70.31 85 ARG A N 1
ATOM 624 C CA . ARG A 1 85 ? -13.805 12.273 -10 1 70.31 85 ARG A CA 1
ATOM 625 C C . ARG A 1 85 ? -14.766 11.133 -10.328 1 70.31 85 ARG A C 1
ATOM 627 O O . ARG A 1 85 ? -14.359 9.969 -10.352 1 70.31 85 ARG A O 1
ATOM 634 N N . TRP A 1 86 ? -15.969 11.477 -10.555 1 68.88 86 TRP A N 1
ATOM 635 C CA . TRP A 1 86 ? -16.969 10.484 -10.914 1 68.88 86 TRP A CA 1
ATOM 636 C C . TRP A 1 86 ? -16.594 9.766 -12.203 1 68.88 86 TRP A C 1
ATOM 638 O O . TRP A 1 86 ? -16.641 8.539 -12.281 1 68.88 86 TRP A O 1
ATOM 648 N N . GLY A 1 87 ? -16.188 10.508 -13.172 1 64.88 87 GLY A N 1
ATOM 649 C CA . GLY A 1 87 ? -15.781 9.938 -14.445 1 64.88 87 GLY A CA 1
ATOM 650 C C . GLY A 1 87 ? -14.594 9 -14.328 1 64.88 87 GLY A C 1
ATOM 651 O O . GLY A 1 87 ? -14.586 7.922 -14.93 1 64.88 87 GLY A O 1
ATOM 652 N N . SER A 1 88 ? -13.68 9.43 -13.555 1 69.69 88 SER A N 1
ATOM 653 C CA . SER A 1 88 ? -12.492 8.609 -13.336 1 69.69 88 SER A CA 1
ATOM 654 C C . SER A 1 88 ? -12.852 7.289 -12.656 1 69.69 88 SER A C 1
ATOM 656 O O . SER A 1 88 ? -12.344 6.234 -13.031 1 69.69 88 SER A O 1
ATOM 658 N N . ARG A 1 89 ? -13.734 7.391 -11.758 1 73.94 89 ARG A N 1
ATOM 659 C CA . ARG A 1 89 ? -14.141 6.191 -11.039 1 73.94 89 ARG A CA 1
ATOM 660 C C . ARG A 1 89 ? -14.914 5.238 -11.945 1 73.94 89 ARG A C 1
ATOM 662 O O . ARG A 1 89 ? -14.703 4.027 -11.906 1 73.94 89 ARG A O 1
ATOM 669 N N . GLU A 1 90 ? -15.742 5.781 -12.75 1 70.12 90 GLU A N 1
ATOM 670 C CA . GLU A 1 90 ? -16.531 4.949 -13.648 1 70.12 90 GLU A CA 1
ATOM 671 C C . GLU A 1 90 ? -15.656 4.285 -14.703 1 70.12 90 GLU A C 1
ATOM 673 O O . GLU A 1 90 ? -15.852 3.113 -15.031 1 70.12 90 GLU A O 1
ATOM 678 N N . ALA A 1 91 ? -14.727 5.078 -15.156 1 67.56 91 ALA A N 1
ATOM 679 C CA . ALA A 1 91 ? -13.781 4.512 -16.109 1 67.56 91 ALA A CA 1
ATOM 680 C C . ALA A 1 91 ? -12.961 3.395 -15.477 1 67.56 91 ALA A C 1
ATOM 682 O O . ALA A 1 91 ? -12.766 2.338 -16.078 1 67.56 91 ALA A O 1
ATOM 683 N N . TRP A 1 92 ? -12.641 3.654 -14.352 1 75.88 92 TRP A N 1
ATOM 684 C CA . TRP A 1 92 ? -11.891 2.668 -13.578 1 75.88 92 TRP A CA 1
ATOM 685 C C . TRP A 1 92 ? -12.711 1.4 -13.367 1 75.88 92 TRP A C 1
ATOM 687 O O . TRP A 1 92 ? -12.227 0.292 -13.617 1 75.88 92 TRP A O 1
ATOM 697 N N . ARG A 1 93 ? -13.906 1.551 -12.891 1 72.75 93 ARG A N 1
ATOM 698 C CA . ARG A 1 93 ? -14.773 0.405 -12.633 1 72.75 93 ARG A CA 1
ATOM 699 C C . ARG A 1 93 ? -14.953 -0.438 -13.891 1 72.75 93 ARG A C 1
ATOM 701 O O . ARG A 1 93 ? -14.914 -1.669 -13.836 1 72.75 93 ARG A O 1
ATOM 708 N N . THR A 1 94 ? -15.047 0.178 -14.922 1 68.56 94 THR A N 1
ATOM 709 C CA . THR A 1 94 ? -15.234 -0.507 -16.203 1 68.56 94 THR A CA 1
ATOM 710 C C . THR A 1 94 ? -13.992 -1.306 -16.562 1 68.56 94 THR A C 1
ATOM 712 O O . THR A 1 94 ? -14.086 -2.463 -16.984 1 68.56 94 THR A O 1
ATOM 715 N N . MET A 1 95 ? -12.906 -0.719 -16.375 1 71.25 95 MET A N 1
ATOM 716 C CA . MET A 1 95 ? -11.656 -1.395 -16.703 1 71.25 95 MET A CA 1
ATOM 717 C C . MET A 1 95 ? -11.43 -2.6 -15.805 1 71.25 95 MET A C 1
ATOM 719 O O . MET A 1 95 ? -11.016 -3.662 -16.266 1 71.25 95 MET A O 1
ATOM 723 N N . VAL A 1 96 ? -11.836 -2.416 -14.617 1 74.5 96 VAL A N 1
ATOM 724 C CA . VAL A 1 96 ? -11.617 -3.502 -13.664 1 74.5 96 VAL A CA 1
ATOM 725 C C . VAL A 1 96 ? -12.57 -4.652 -13.961 1 74.5 96 VAL A C 1
ATOM 727 O O . VAL A 1 96 ? -12.195 -5.82 -13.891 1 74.5 96 VAL A O 1
ATOM 730 N N . LYS A 1 97 ? -13.75 -4.355 -14.328 1 69.5 97 LYS A N 1
ATOM 731 C CA . LYS A 1 97 ? -14.742 -5.379 -14.656 1 69.5 97 LYS A CA 1
ATOM 732 C C . LYS A 1 97 ? -14.305 -6.195 -15.875 1 69.5 97 LYS A C 1
ATOM 734 O O . LYS A 1 97 ? -14.633 -7.379 -15.984 1 69.5 97 LYS A O 1
ATOM 739 N N . GLU A 1 98 ? -13.531 -5.527 -16.656 1 67.06 98 GLU A N 1
ATOM 740 C CA . GLU A 1 98 ? -13.023 -6.215 -17.844 1 67.06 98 GLU A CA 1
ATOM 741 C C . GLU A 1 98 ? -11.844 -7.117 -17.484 1 67.06 98 GLU A C 1
ATOM 743 O O . GLU A 1 98 ? -11.617 -8.133 -18.156 1 67.06 98 GLU A O 1
ATOM 748 N N . LEU A 1 99 ? -11.188 -6.723 -16.516 1 70.06 99 LEU A N 1
ATOM 749 C CA . LEU A 1 99 ? -10.008 -7.477 -16.109 1 70.06 99 LEU A CA 1
ATOM 750 C C . LEU A 1 99 ? -10.406 -8.664 -15.234 1 70.06 99 LEU A C 1
ATOM 752 O O . LEU A 1 99 ? -9.773 -9.727 -15.305 1 70.06 99 LEU A O 1
ATOM 756 N N . ALA A 1 100 ? -11.5 -8.422 -14.453 1 74.69 100 ALA A N 1
ATOM 757 C CA . ALA A 1 100 ? -11.883 -9.422 -13.461 1 74.69 100 ALA A CA 1
ATOM 758 C C . ALA A 1 100 ? -13.406 -9.492 -13.32 1 74.69 100 ALA A C 1
ATOM 760 O O . ALA A 1 100 ? -14.055 -8.492 -13 1 74.69 100 ALA A O 1
ATOM 761 N N . PRO A 1 101 ? -13.859 -10.742 -13.578 1 74.25 101 PRO A N 1
ATOM 762 C CA . PRO A 1 101 ? -15.312 -10.898 -13.43 1 74.25 101 PRO A CA 1
ATOM 763 C C . PRO A 1 101 ? -15.805 -10.492 -12.039 1 74.25 101 PRO A C 1
ATOM 765 O O . PRO A 1 101 ? -15.141 -10.758 -11.039 1 74.25 101 PRO A O 1
ATOM 768 N N . GLN A 1 102 ? -17.016 -9.805 -12.031 1 77.94 102 GLN A N 1
ATOM 769 C CA . GLN A 1 102 ? -17.516 -9.242 -10.789 1 77.94 102 GLN A CA 1
ATOM 770 C C . GLN A 1 102 ? -18.984 -9.625 -10.562 1 77.94 102 GLN A C 1
ATOM 772 O O . GLN A 1 102 ? -19.719 -9.844 -11.523 1 77.94 102 GLN A O 1
ATOM 777 N N . SER A 1 103 ? -19.328 -9.75 -9.289 1 78.38 103 SER A N 1
ATOM 778 C CA . SER A 1 103 ? -20.75 -9.789 -8.922 1 78.38 103 SER A CA 1
ATOM 779 C C . SER A 1 103 ? -21.375 -8.406 -9.023 1 78.38 103 SER A C 1
ATOM 781 O O . SER A 1 103 ? -20.672 -7.398 -9.141 1 78.38 103 SER A O 1
ATOM 783 N N . PRO A 1 104 ? -22.672 -8.359 -9 1 72.56 104 PRO A N 1
ATOM 784 C CA . PRO A 1 104 ? -23.328 -7.055 -9.008 1 72.56 104 PRO A CA 1
ATOM 785 C C . PRO A 1 104 ? -22.938 -6.188 -7.809 1 72.56 104 PRO A C 1
ATOM 787 O O . PRO A 1 104 ? -22.953 -4.957 -7.898 1 72.56 104 PRO A O 1
ATOM 790 N N . SER A 1 105 ? -22.562 -6.883 -6.762 1 80.62 105 SER A N 1
ATOM 791 C CA . SER A 1 105 ? -22.203 -6.156 -5.547 1 80.62 105 SER A CA 1
ATOM 792 C C . SER A 1 105 ? -20.734 -5.738 -5.559 1 80.62 105 SER A C 1
ATOM 794 O O . SER A 1 105 ? -20.266 -5.113 -4.613 1 80.62 105 SER A O 1
ATOM 796 N N . GLY A 1 106 ? -20 -6.137 -6.633 1 78.44 106 GLY A N 1
ATOM 797 C CA . GLY A 1 106 ? -18.641 -5.66 -6.793 1 78.44 106 GLY A CA 1
ATOM 798 C C . GLY A 1 106 ? -17.594 -6.656 -6.324 1 78.44 106 GLY A C 1
ATOM 799 O O . GLY A 1 106 ? -16.422 -6.332 -6.234 1 78.44 106 GLY A O 1
ATOM 800 N N . ASP A 1 107 ? -17.984 -7.832 -5.992 1 80.12 107 ASP A N 1
ATOM 801 C CA . ASP A 1 107 ? -17.062 -8.883 -5.559 1 80.12 107 ASP A CA 1
ATOM 802 C C . ASP A 1 107 ? -16.391 -9.547 -6.75 1 80.12 107 ASP A C 1
ATOM 804 O O . ASP A 1 107 ? -17.031 -9.836 -7.762 1 80.12 107 ASP A O 1
ATOM 808 N N . TYR A 1 108 ? -15.211 -9.703 -6.621 1 81.75 108 TYR A N 1
ATOM 809 C CA . TYR A 1 108 ? -14.516 -10.484 -7.641 1 81.75 108 TYR A CA 1
ATOM 810 C C . TYR A 1 108 ? -14.922 -11.953 -7.574 1 81.75 108 TYR A C 1
ATOM 812 O O . TYR A 1 108 ? -14.93 -12.555 -6.496 1 81.75 108 TYR A O 1
ATOM 820 N N . LEU A 1 109 ? -15.195 -12.492 -8.695 1 75.88 109 LEU A N 1
ATOM 821 C CA . LEU A 1 109 ? -15.523 -13.906 -8.836 1 75.88 109 LEU A CA 1
ATOM 822 C C . LEU A 1 109 ? -14.516 -14.609 -9.734 1 75.88 109 LEU A C 1
ATOM 824 O O . LEU A 1 109 ? -14.531 -14.43 -10.953 1 75.88 109 LEU A O 1
ATOM 828 N N . ARG A 1 110 ? -13.727 -15.352 -9.109 1 77.56 110 ARG A N 1
ATOM 829 C CA . ARG A 1 110 ? -12.727 -16.078 -9.891 1 77.56 110 ARG A CA 1
ATOM 830 C C . ARG A 1 110 ? -13.383 -17.125 -10.781 1 77.56 110 ARG A C 1
ATOM 832 O O . ARG A 1 110 ? -14.133 -17.969 -10.289 1 77.56 110 ARG A O 1
ATOM 839 N N . PRO A 1 111 ? -13.023 -17.125 -12.023 1 76.25 111 PRO A N 1
ATOM 840 C CA . PRO A 1 111 ? -13.586 -18.156 -12.898 1 76.25 111 PRO A CA 1
ATOM 841 C C . PRO A 1 111 ? -13.023 -19.547 -12.617 1 76.25 111 PRO A C 1
ATOM 843 O O . PRO A 1 111 ? -11.844 -19.688 -12.297 1 76.25 111 PRO A O 1
ATOM 846 N N . ALA A 1 112 ? -13.844 -20.516 -12.781 1 77.12 112 ALA A N 1
ATOM 847 C CA . ALA A 1 112 ? -13.422 -21.906 -12.57 1 77.12 112 ALA A CA 1
ATOM 848 C C . ALA A 1 112 ? -12.586 -22.406 -13.742 1 77.12 112 ALA A C 1
ATOM 850 O O . ALA A 1 112 ? -12.75 -21.938 -14.875 1 77.12 112 ALA A O 1
ATOM 851 N N . SER A 1 113 ? -11.742 -23.328 -13.422 1 81.31 113 SER A N 1
ATOM 852 C CA . SER A 1 113 ? -11.008 -24 -14.484 1 81.31 113 SER A CA 1
ATOM 853 C C . SER A 1 113 ? -11.938 -24.828 -15.367 1 81.31 113 SER A C 1
ATOM 855 O O . SER A 1 113 ? -12.875 -25.453 -14.867 1 81.31 113 SER A O 1
ATOM 857 N N . GLN A 1 114 ? -11.648 -24.828 -16.656 1 80.75 114 GLN A N 1
ATOM 858 C CA . GLN A 1 114 ? -12.57 -25.469 -17.594 1 80.75 114 GLN A CA 1
ATOM 859 C C . GLN A 1 114 ? -12.062 -26.844 -18.016 1 80.75 114 GLN A C 1
ATOM 861 O O . GLN A 1 114 ? -12.844 -27.703 -18.438 1 80.75 114 GLN A O 1
ATOM 866 N N . LEU A 1 115 ? -10.758 -27.047 -17.891 1 86.88 115 LEU A N 1
ATOM 867 C CA . LEU A 1 115 ? -10.172 -28.344 -18.25 1 86.88 115 LEU A CA 1
ATOM 868 C C . LEU A 1 115 ? -9.703 -29.078 -17 1 86.88 115 LEU A C 1
ATOM 870 O O . LEU A 1 115 ? -8.719 -28.688 -16.375 1 86.88 115 LEU A O 1
ATOM 874 N N . LYS A 1 116 ? -10.445 -30.031 -16.531 1 88.5 116 LYS A N 1
ATOM 875 C CA . LYS A 1 116 ? -10.078 -30.844 -15.383 1 88.5 116 LYS A CA 1
ATOM 876 C C . LYS A 1 116 ? -10.156 -32.344 -15.727 1 88.5 116 LYS A C 1
ATOM 878 O O . LYS A 1 116 ? -11.086 -32.781 -16.406 1 88.5 116 LYS A O 1
ATOM 883 N N . ALA A 1 117 ? -9.156 -32.938 -15.281 1 86.06 117 ALA A N 1
ATOM 884 C CA . ALA A 1 117 ? -9.211 -34.406 -15.383 1 86.06 117 ALA A CA 1
ATOM 885 C C . ALA A 1 117 ? -10.242 -34.969 -14.414 1 86.06 117 ALA A C 1
ATOM 887 O O . ALA A 1 117 ? -10.695 -34.281 -13.5 1 86.06 117 ALA A O 1
ATOM 888 N N . GLU A 1 118 ? -10.586 -36.188 -14.703 1 83.06 118 GLU A N 1
ATOM 889 C CA . GLU A 1 118 ? -11.555 -36.844 -13.844 1 83.06 118 GLU A CA 1
ATOM 890 C C . GLU A 1 118 ? -11.031 -36.969 -12.414 1 83.06 118 GLU A C 1
ATOM 892 O O . GLU A 1 118 ? -9.836 -37.188 -12.211 1 83.06 118 GLU A O 1
ATOM 897 N N . THR A 1 119 ? -12 -36.812 -11.523 1 77.25 119 THR A N 1
ATOM 898 C CA . THR A 1 119 ? -11.641 -36.938 -10.109 1 77.25 119 THR A CA 1
ATOM 899 C C . THR A 1 119 ? -11.039 -38.312 -9.82 1 77.25 119 THR A C 1
ATOM 901 O O . THR A 1 119 ? -11.578 -39.312 -10.258 1 77.25 119 THR A O 1
ATOM 904 N N . GLY A 1 120 ? -10.023 -38.281 -9.172 1 75.88 120 GLY A N 1
ATOM 905 C CA . GLY A 1 120 ? -9.406 -39.562 -8.812 1 75.88 120 GLY A CA 1
ATOM 906 C C . GLY A 1 120 ? -8.391 -40.031 -9.828 1 75.88 120 GLY A C 1
ATOM 907 O O . GLY A 1 120 ? -7.703 -41.031 -9.609 1 75.88 120 GLY A O 1
ATOM 908 N N . SER A 1 121 ? -8.336 -39.375 -10.93 1 82.25 121 SER A N 1
ATOM 909 C CA . SER A 1 121 ? -7.332 -39.719 -11.93 1 82.25 121 SER A CA 1
ATOM 910 C C . SER A 1 121 ? -5.922 -39.562 -11.375 1 82.25 121 SER A C 1
ATOM 912 O O . SER A 1 121 ? -5.684 -38.719 -10.5 1 82.25 121 SER A O 1
ATOM 914 N N . LYS A 1 122 ? -5.086 -40.531 -11.82 1 84.38 122 LYS A N 1
ATOM 915 C CA . LYS A 1 122 ? -3.68 -40.438 -11.438 1 84.38 122 LYS A CA 1
ATOM 916 C C . LYS A 1 122 ? -2.797 -40.188 -12.648 1 84.38 122 LYS A C 1
ATOM 918 O O . LYS A 1 122 ? -3.113 -40.594 -13.766 1 84.38 122 LYS A O 1
ATOM 923 N N . LEU A 1 123 ? -1.832 -39.406 -12.375 1 85.56 123 LEU A N 1
ATOM 924 C CA . LEU A 1 123 ? -0.876 -39.094 -13.43 1 85.56 123 LEU A CA 1
ATOM 925 C C . LEU A 1 123 ? 0.299 -40.062 -13.422 1 85.56 123 LEU A C 1
ATOM 927 O O . LEU A 1 123 ? 0.939 -40.25 -12.383 1 85.56 123 LEU A O 1
ATOM 931 N N . THR A 1 124 ? 0.451 -40.75 -14.445 1 85.56 124 THR A N 1
ATOM 932 C CA . THR A 1 124 ? 1.626 -41.594 -14.602 1 85.56 124 THR A CA 1
ATOM 933 C C . THR A 1 124 ? 2.75 -40.844 -15.312 1 85.56 124 THR A C 1
ATOM 935 O O . THR A 1 124 ? 2.58 -40.375 -16.438 1 85.56 124 THR A O 1
ATOM 938 N N . LEU A 1 125 ? 3.826 -40.719 -14.648 1 87.75 125 LEU A N 1
ATOM 939 C CA . LEU A 1 125 ? 4.953 -39.969 -15.211 1 87.75 125 LEU A CA 1
ATOM 940 C C . LEU A 1 125 ? 5.91 -40.938 -15.93 1 87.75 125 LEU A C 1
ATOM 942 O O . LEU A 1 125 ? 6.426 -41.875 -15.32 1 87.75 125 LEU A O 1
ATOM 946 N N . ILE A 1 126 ? 6.031 -40.75 -17.188 1 86.5 126 ILE A N 1
ATOM 947 C CA . ILE A 1 126 ? 6.949 -41.531 -18.016 1 86.5 126 ILE A CA 1
ATOM 948 C C . ILE A 1 126 ? 7.922 -40.594 -18.734 1 86.5 126 ILE A C 1
ATOM 950 O O . ILE A 1 126 ? 7.691 -39.375 -18.812 1 86.5 126 ILE A O 1
ATOM 954 N N . ASP A 1 127 ? 9 -41.156 -19.156 1 86.38 127 ASP A N 1
ATOM 955 C CA . ASP A 1 127 ? 9.992 -40.375 -19.875 1 86.38 127 ASP A CA 1
ATOM 956 C C . ASP A 1 127 ? 9.383 -39.688 -21.078 1 86.38 127 ASP A C 1
ATOM 958 O O . ASP A 1 127 ? 8.719 -40.312 -21.906 1 86.38 127 ASP A O 1
ATOM 962 N N . GLY A 1 128 ? 9.57 -38.344 -21.125 1 87.56 128 GLY A N 1
ATOM 963 C CA . GLY A 1 128 ? 9.031 -37.562 -22.234 1 87.56 128 GLY A CA 1
ATOM 964 C C . GLY A 1 128 ? 7.52 -37.469 -22.203 1 87.56 128 GLY A C 1
ATOM 965 O O . GLY A 1 128 ? 6.902 -37.125 -23.219 1 87.56 128 GLY A O 1
ATOM 966 N N . GLY A 1 129 ? 6.922 -37.688 -21.172 1 90.81 129 GLY A N 1
ATOM 967 C CA . GLY A 1 129 ? 5.484 -37.906 -21.156 1 90.81 129 GLY A CA 1
ATOM 968 C C . GLY A 1 129 ? 4.676 -36.656 -21.047 1 90.81 129 GLY A C 1
ATOM 969 O O . GLY A 1 129 ? 3.549 -36.562 -21.547 1 90.81 129 GLY A O 1
ATOM 970 N N . HIS A 1 130 ? 5.191 -35.625 -20.344 1 95.88 130 HIS A N 1
ATOM 971 C CA . HIS A 1 130 ? 4.316 -34.469 -20.094 1 95.88 130 HIS A CA 1
ATOM 972 C C . HIS A 1 130 ? 5.074 -33.156 -20.25 1 95.88 130 HIS A C 1
ATOM 974 O O . HIS A 1 130 ? 6.301 -33.125 -20.109 1 95.88 130 HIS A O 1
ATOM 980 N N . ALA A 1 131 ? 4.422 -32.094 -20.625 1 97.25 131 ALA A N 1
ATOM 981 C CA . ALA A 1 131 ? 4.891 -30.719 -20.609 1 97.25 131 ALA A CA 1
ATOM 982 C C . ALA A 1 131 ? 3.924 -29.828 -19.828 1 97.25 131 ALA A C 1
ATOM 984 O O . ALA A 1 131 ? 2.705 -29.938 -19.984 1 97.25 131 ALA A O 1
ATOM 985 N N . VAL A 1 132 ? 4.496 -29.031 -18.953 1 97.81 132 VAL A N 1
ATOM 986 C CA . VAL A 1 132 ? 3.645 -28.094 -18.219 1 97.81 132 VAL A CA 1
ATOM 987 C C . VAL A 1 132 ? 4.02 -26.656 -18.594 1 97.81 132 VAL A C 1
ATOM 989 O O . VAL A 1 132 ? 5.188 -26.281 -18.516 1 97.81 132 VAL A O 1
ATOM 992 N N . TYR A 1 133 ? 3.018 -25.891 -19.094 1 97.94 133 TYR A N 1
ATOM 993 C CA . TYR A 1 133 ? 3.186 -24.5 -19.469 1 97.94 133 TYR A CA 1
ATOM 994 C C . TYR A 1 133 ? 2.938 -23.578 -18.266 1 97.94 133 TYR A C 1
ATOM 996 O O . TYR A 1 133 ? 1.857 -23.609 -17.672 1 97.94 133 TYR A O 1
ATOM 1004 N N . VAL A 1 134 ? 3.971 -22.781 -17.906 1 97.44 134 VAL A N 1
ATOM 1005 C CA . VAL A 1 134 ? 3.875 -21.938 -16.719 1 97.44 134 VAL A CA 1
ATOM 1006 C C . VAL A 1 134 ? 4.387 -20.531 -17.047 1 97.44 134 VAL A C 1
ATOM 1008 O O . VAL A 1 134 ? 5.125 -20.344 -18.016 1 97.44 134 VAL A O 1
ATOM 1011 N N . GLY A 1 135 ? 3.918 -19.594 -16.281 1 95.62 135 GLY A N 1
ATOM 1012 C CA . GLY A 1 135 ? 4.375 -18.219 -16.328 1 95.62 135 GLY A CA 1
ATOM 1013 C C . GLY A 1 135 ? 4.883 -17.703 -14.992 1 95.62 135 GLY A C 1
ATOM 1014 O O . GLY A 1 135 ? 4.328 -18.047 -13.945 1 95.62 135 GLY A O 1
ATOM 1015 N N . ASN A 1 136 ? 5.82 -16.875 -15.023 1 94.12 136 ASN A N 1
ATOM 1016 C CA . ASN A 1 136 ? 6.5 -16.422 -13.812 1 94.12 136 ASN A CA 1
ATOM 1017 C C . ASN A 1 136 ? 5.559 -15.641 -12.898 1 94.12 136 ASN A C 1
ATOM 1019 O O . ASN A 1 136 ? 5.559 -15.836 -11.688 1 94.12 136 ASN A O 1
ATOM 1023 N N . THR A 1 137 ? 4.766 -14.812 -13.453 1 92.75 137 THR A N 1
ATOM 1024 C CA . THR A 1 137 ? 3.969 -13.867 -12.68 1 92.75 137 THR A CA 1
ATOM 1025 C C . THR A 1 137 ? 2.793 -14.562 -12.008 1 92.75 137 THR A C 1
ATOM 1027 O O . THR A 1 137 ? 2.309 -14.117 -10.969 1 92.75 137 THR A O 1
ATOM 1030 N N . CYS A 1 138 ? 2.381 -15.695 -12.516 1 94.88 138 CYS A N 1
ATOM 1031 C CA . CYS A 1 138 ? 1.17 -16.375 -12.062 1 94.88 138 CYS A CA 1
ATOM 1032 C C . CYS A 1 138 ? 1.437 -17.172 -10.797 1 94.88 138 CYS A C 1
ATOM 1034 O O . CYS A 1 138 ? 2.232 -18.109 -10.805 1 94.88 138 CYS A O 1
ATOM 1036 N N . PRO A 1 139 ? 0.699 -16.844 -9.734 1 96.69 139 PRO A N 1
ATOM 1037 C CA . PRO A 1 139 ? 0.927 -17.594 -8.492 1 96.69 139 PRO A CA 1
ATOM 1038 C C . PRO A 1 139 ? 0.466 -19.047 -8.586 1 96.69 139 PRO A C 1
ATOM 1040 O O . PRO A 1 139 ? 0.991 -19.906 -7.883 1 96.69 139 PRO A O 1
ATOM 1043 N N . TRP A 1 140 ? -0.501 -19.328 -9.461 1 96.75 140 TRP A N 1
ATOM 1044 C CA . TRP A 1 140 ? -0.963 -20.703 -9.656 1 96.75 140 TRP A CA 1
ATOM 1045 C C . TRP A 1 140 ? 0.087 -21.531 -10.391 1 96.75 140 TRP A C 1
ATOM 1047 O O . TRP A 1 140 ? 0.275 -22.703 -10.094 1 96.75 140 TRP A O 1
ATOM 1057 N N . CYS A 1 141 ? 0.76 -20.875 -11.32 1 97.69 141 CYS A N 1
ATOM 1058 C CA . CYS A 1 141 ? 1.896 -21.516 -11.984 1 97.69 141 CYS A CA 1
ATOM 1059 C C . CYS A 1 141 ? 3.023 -21.781 -10.992 1 97.69 141 CYS A C 1
ATOM 1061 O O . CYS A 1 141 ? 3.688 -22.812 -11.07 1 97.69 141 CYS A O 1
ATOM 1063 N N . HIS A 1 142 ? 3.189 -20.828 -10.094 1 98.25 142 HIS A N 1
ATOM 1064 C CA . HIS A 1 142 ? 4.238 -20.953 -9.094 1 98.25 142 HIS A CA 1
ATOM 1065 C C . HIS A 1 142 ? 4.043 -22.203 -8.242 1 98.25 142 HIS A C 1
ATOM 1067 O O . HIS A 1 142 ? 5.016 -22.875 -7.879 1 98.25 142 HIS A O 1
ATOM 1073 N N . ARG A 1 143 ? 2.84 -22.578 -7.961 1 98.25 143 ARG A N 1
ATOM 1074 C CA . ARG A 1 143 ? 2.531 -23.797 -7.207 1 98.25 143 ARG A CA 1
ATOM 1075 C C . ARG A 1 143 ? 3.094 -25.031 -7.898 1 98.25 143 ARG A C 1
ATOM 1077 O O . ARG A 1 143 ? 3.648 -25.906 -7.246 1 98.25 143 ARG A O 1
ATOM 1084 N N . ILE A 1 144 ? 2.912 -25.016 -9.188 1 98.06 144 ILE A N 1
ATOM 1085 C CA . ILE A 1 144 ? 3.346 -26.172 -9.969 1 98.06 144 ILE A CA 1
ATOM 1086 C C . ILE A 1 144 ? 4.867 -26.281 -9.922 1 98.06 144 ILE A C 1
ATOM 1088 O O . ILE A 1 144 ? 5.406 -27.359 -9.688 1 98.06 144 ILE A O 1
ATOM 1092 N N . GLN A 1 145 ? 5.457 -25.156 -10.047 1 97.94 145 GLN A N 1
ATOM 1093 C CA . GLN A 1 145 ? 6.918 -25.141 -10.016 1 97.94 145 GLN A CA 1
ATOM 1094 C C . GLN A 1 145 ? 7.438 -25.594 -8.656 1 97.94 145 GLN A C 1
ATOM 1096 O O . GLN A 1 145 ? 8.398 -26.359 -8.57 1 97.94 145 GLN A O 1
ATOM 1101 N N . LEU A 1 146 ? 6.824 -25.156 -7.672 1 98.31 146 LEU A N 1
ATOM 1102 C CA . LEU A 1 146 ? 7.207 -25.547 -6.32 1 98.31 146 LEU A CA 1
ATOM 1103 C C . LEU A 1 146 ? 7.039 -27.047 -6.125 1 98.31 146 LEU A C 1
ATOM 1105 O O . LEU A 1 146 ? 7.93 -27.703 -5.582 1 98.31 146 LEU A O 1
ATOM 1109 N N . ALA A 1 147 ? 5.898 -27.625 -6.543 1 97.88 147 ALA A N 1
ATOM 1110 C CA . ALA A 1 147 ? 5.645 -29.047 -6.402 1 97.88 147 ALA A CA 1
ATOM 1111 C C . ALA A 1 147 ? 6.695 -29.875 -7.148 1 97.88 147 ALA A C 1
ATOM 1113 O O . ALA A 1 147 ? 7.207 -30.859 -6.621 1 97.88 147 ALA A O 1
ATOM 1114 N N . LEU A 1 148 ? 7.031 -29.453 -8.336 1 97.25 148 LEU A N 1
ATOM 1115 C CA . LEU A 1 148 ? 8.008 -30.172 -9.148 1 97.25 148 LEU A CA 1
ATOM 1116 C C . LEU A 1 148 ? 9.383 -30.156 -8.484 1 97.25 148 LEU A C 1
ATOM 1118 O O . LEU A 1 148 ? 10.055 -31.188 -8.438 1 97.25 148 LEU A O 1
ATOM 1122 N N . VAL A 1 149 ? 9.766 -29.047 -7.938 1 96.62 149 VAL A N 1
ATOM 1123 C CA . VAL A 1 149 ? 11.094 -28.875 -7.359 1 96.62 149 VAL A CA 1
ATOM 1124 C C . VAL A 1 149 ? 11.188 -29.641 -6.035 1 96.62 149 VAL A C 1
ATOM 1126 O O . VAL A 1 149 ? 12.156 -30.344 -5.789 1 96.62 149 VAL A O 1
ATOM 1129 N N . LEU A 1 150 ? 10.195 -29.516 -5.203 1 96.44 150 LEU A N 1
ATOM 1130 C CA . LEU A 1 150 ? 10.234 -30.141 -3.881 1 96.44 150 LEU A CA 1
ATOM 1131 C C . LEU A 1 150 ? 10.117 -31.656 -3.986 1 96.44 150 LEU A C 1
ATOM 1133 O O . LEU A 1 150 ? 10.719 -32.375 -3.193 1 96.44 150 LEU A O 1
ATOM 1137 N N . ARG A 1 151 ? 9.367 -32.156 -4.988 1 95.5 151 ARG A N 1
ATOM 1138 C CA . ARG A 1 151 ? 9.242 -33.594 -5.23 1 95.5 151 ARG A CA 1
ATOM 1139 C C . ARG A 1 151 ? 10.438 -34.125 -6.008 1 95.5 151 ARG A C 1
ATOM 1141 O O . ARG A 1 151 ? 10.578 -35.344 -6.191 1 95.5 151 ARG A O 1
ATOM 1148 N N . ARG A 1 152 ? 11.25 -33.188 -6.465 1 93.5 152 ARG A N 1
ATOM 1149 C CA . ARG A 1 152 ? 12.438 -33.531 -7.238 1 93.5 152 ARG A CA 1
ATOM 1150 C C . ARG A 1 152 ? 12.062 -34.312 -8.5 1 93.5 152 ARG A C 1
ATOM 1152 O O . ARG A 1 152 ? 12.68 -35.344 -8.812 1 93.5 152 ARG A O 1
ATOM 1159 N N . VAL A 1 153 ? 11.055 -33.844 -9.164 1 94.69 153 VAL A N 1
ATOM 1160 C CA . VAL A 1 153 ? 10.625 -34.469 -10.406 1 94.69 153 VAL A CA 1
ATOM 1161 C C . VAL A 1 153 ? 11.617 -34.156 -11.523 1 94.69 153 VAL A C 1
ATOM 1163 O O . VAL A 1 153 ? 11.859 -32.969 -11.812 1 94.69 153 VAL A O 1
ATOM 1166 N N . PRO A 1 154 ? 12.133 -35.125 -12.133 1 93.31 154 PRO A N 1
ATOM 1167 C CA . PRO A 1 154 ? 13.086 -34.875 -13.211 1 93.31 154 PRO A CA 1
ATOM 1168 C C . PRO A 1 154 ? 12.438 -34.188 -14.422 1 93.31 154 PRO A C 1
ATOM 1170 O O . PRO A 1 154 ? 11.289 -34.5 -14.75 1 93.31 154 PRO A O 1
ATOM 1173 N N . GLU A 1 155 ? 13.18 -33.406 -15.133 1 92.12 155 GLU A N 1
ATOM 1174 C CA . GLU A 1 155 ? 12.695 -32.625 -16.266 1 92.12 155 GLU A CA 1
ATOM 1175 C C . GLU A 1 155 ? 12.281 -33.531 -17.422 1 92.12 155 GLU A C 1
ATOM 1177 O O . GLU A 1 155 ? 11.438 -33.156 -18.25 1 92.12 155 GLU A O 1
ATOM 1182 N N . ASN A 1 156 ? 12.875 -34.719 -17.531 1 92.62 156 ASN A N 1
ATOM 1183 C CA . ASN A 1 156 ? 12.523 -35.625 -18.625 1 92.62 156 ASN A CA 1
ATOM 1184 C C . ASN A 1 156 ? 11.117 -36.188 -18.438 1 92.62 156 ASN A C 1
ATOM 1186 O O . ASN A 1 156 ? 10.5 -36.656 -19.406 1 92.62 156 ASN A O 1
ATOM 1190 N N . LEU A 1 157 ? 10.617 -36.281 -17.156 1 93.44 157 LEU A N 1
ATOM 1191 C CA . LEU A 1 157 ? 9.258 -36.75 -16.906 1 93.44 157 LEU A CA 1
ATOM 1192 C C . LEU A 1 157 ? 8.242 -35.656 -17.141 1 93.44 157 LEU A C 1
ATOM 1194 O O . LEU A 1 157 ? 7.188 -35.875 -17.734 1 93.44 157 LEU A O 1
ATOM 1198 N N . VAL A 1 158 ? 8.516 -34.438 -16.672 1 95.44 158 VAL A N 1
ATOM 1199 C CA . VAL A 1 158 ? 7.668 -33.281 -16.891 1 95.44 158 VAL A CA 1
ATOM 1200 C C . VAL A 1 158 ? 8.523 -32.094 -17.328 1 95.44 158 VAL A C 1
ATOM 1202 O O . VAL A 1 158 ? 9.227 -31.484 -16.516 1 95.44 158 VAL A O 1
ATOM 1205 N N . ALA A 1 159 ? 8.422 -31.766 -18.594 1 95.12 159 ALA A N 1
ATOM 1206 C CA . ALA A 1 159 ? 9.156 -30.609 -19.125 1 95.12 159 ALA A CA 1
ATOM 1207 C C . ALA A 1 159 ? 8.477 -29.312 -18.719 1 95.12 159 ALA A C 1
ATOM 1209 O O . ALA A 1 159 ? 7.281 -29.125 -18.969 1 95.12 159 ALA A O 1
ATOM 1210 N N . ARG A 1 160 ? 9.195 -28.438 -18.062 1 95.62 160 ARG A N 1
ATOM 1211 C CA . ARG A 1 160 ? 8.688 -27.125 -17.688 1 95.62 160 ARG A CA 1
ATOM 1212 C C . ARG A 1 160 ? 8.875 -26.125 -18.812 1 95.62 160 ARG A C 1
ATOM 1214 O O . ARG A 1 160 ? 10 -25.891 -19.266 1 95.62 160 ARG A O 1
ATOM 1221 N N . VAL A 1 161 ? 7.789 -25.578 -19.312 1 96.44 161 VAL A N 1
ATOM 1222 C CA . VAL A 1 161 ? 7.828 -24.578 -20.375 1 96.44 161 VAL A CA 1
ATOM 1223 C C . VAL A 1 161 ? 7.512 -23.203 -19.797 1 96.44 161 VAL A C 1
ATOM 1225 O O . VAL A 1 161 ? 6.344 -22.875 -19.578 1 96.44 161 VAL A O 1
ATOM 1228 N N . GLN A 1 162 ? 8.531 -22.422 -19.594 1 95.69 162 GLN A N 1
ATOM 1229 C CA . GLN A 1 162 ? 8.383 -21.062 -19.062 1 95.69 162 GLN A CA 1
ATOM 1230 C C . GLN A 1 162 ? 8.008 -20.078 -20.172 1 95.69 162 GLN A C 1
ATOM 1232 O O . GLN A 1 162 ? 8.828 -19.781 -21.031 1 95.69 162 GLN A O 1
ATOM 1237 N N . MET A 1 163 ? 6.879 -19.547 -20.078 1 95.81 163 MET A N 1
ATOM 1238 C CA . MET A 1 163 ? 6.398 -18.656 -21.141 1 95.81 163 MET A CA 1
ATOM 1239 C C . MET A 1 163 ? 6.707 -17.203 -20.797 1 95.81 163 MET A C 1
ATOM 1241 O O . MET A 1 163 ? 7.051 -16.891 -19.656 1 95.81 163 MET A O 1
ATOM 1245 N N . LEU A 1 164 ? 6.586 -16.422 -21.828 1 91.38 164 LEU A N 1
ATOM 1246 C CA . LEU A 1 164 ? 6.793 -14.984 -21.672 1 91.38 164 LEU A CA 1
ATOM 1247 C C . LEU A 1 164 ? 5.477 -14.273 -21.359 1 91.38 164 LEU A C 1
ATOM 1249 O O . LEU A 1 164 ? 4.438 -14.609 -21.938 1 91.38 164 LEU A O 1
ATOM 1253 N N . ASP A 1 165 ? 5.578 -13.422 -20.375 1 87.88 165 ASP A N 1
ATOM 1254 C CA . ASP A 1 165 ? 4.438 -12.57 -20.031 1 87.88 165 ASP A CA 1
ATOM 1255 C C . ASP A 1 165 ? 4.402 -11.328 -20.922 1 87.88 165 ASP A C 1
ATOM 1257 O O . ASP A 1 165 ? 4.773 -10.234 -20.484 1 87.88 165 ASP A O 1
ATOM 1261 N N . GLU A 1 166 ? 3.957 -11.477 -22.062 1 80.5 166 GLU A N 1
ATOM 1262 C CA . GLU A 1 166 ? 3.922 -10.391 -23.047 1 80.5 166 GLU A CA 1
ATOM 1263 C C . GLU A 1 166 ? 2.578 -10.352 -23.781 1 80.5 166 GLU A C 1
ATOM 1265 O O . GLU A 1 166 ? 2.447 -10.875 -24.875 1 80.5 166 GLU A O 1
ATOM 1270 N N . PRO A 1 167 ? 1.708 -9.609 -23.156 1 74.44 167 PRO A N 1
ATOM 1271 C CA . PRO A 1 167 ? 0.366 -9.539 -23.75 1 74.44 167 PRO A CA 1
ATOM 1272 C C . PRO A 1 167 ? 0.366 -8.961 -25.156 1 74.44 167 PRO A C 1
ATOM 1274 O O . PRO A 1 167 ? -0.515 -9.289 -25.969 1 74.44 167 PRO A O 1
ATOM 1277 N N . GLU A 1 168 ? 1.354 -8.195 -25.484 1 69.94 168 GLU A N 1
ATOM 1278 C CA . GLU A 1 168 ? 1.419 -7.57 -26.797 1 69.94 168 GLU A CA 1
ATOM 1279 C C . GLU A 1 168 ? 1.777 -8.586 -27.891 1 69.94 168 GLU A C 1
ATOM 1281 O O . GLU A 1 168 ? 1.457 -8.398 -29.062 1 69.94 168 GLU A O 1
ATOM 1286 N N . ARG A 1 169 ? 2.365 -9.664 -27.484 1 76.19 169 ARG A N 1
ATOM 1287 C CA . ARG A 1 169 ? 2.812 -10.688 -28.422 1 76.19 169 ARG A CA 1
ATOM 1288 C C . ARG A 1 169 ? 1.794 -11.82 -28.531 1 76.19 169 ARG A C 1
ATOM 1290 O O . ARG A 1 169 ? 1.719 -12.492 -29.562 1 76.19 169 ARG A O 1
ATOM 1297 N N . ALA A 1 170 ? 1.042 -11.969 -27.547 1 77.75 170 ALA A N 1
ATOM 1298 C CA . ALA A 1 170 ? 0.084 -13.07 -27.5 1 77.75 170 ALA A CA 1
ATOM 1299 C C . ALA A 1 170 ? -1.198 -12.703 -28.25 1 77.75 170 ALA A C 1
ATOM 1301 O O . ALA A 1 170 ? -1.641 -11.555 -28.203 1 77.75 170 ALA A O 1
ATOM 1302 N N . SER A 1 171 ? -1.683 -13.641 -29 1 74.88 171 SER A N 1
ATOM 1303 C CA . SER A 1 171 ? -2.936 -13.414 -29.719 1 74.88 171 SER A CA 1
ATOM 1304 C C . SER A 1 171 ? -4.113 -13.312 -28.75 1 74.88 171 SER A C 1
ATOM 1306 O O . SER A 1 171 ? -5.102 -12.633 -29.031 1 74.88 171 SER A O 1
ATOM 1308 N N . ARG A 1 172 ? -4.062 -14.062 -27.734 1 73 172 ARG A N 1
ATOM 1309 C CA . ARG A 1 172 ? -5.027 -14.031 -26.641 1 73 172 ARG A CA 1
ATOM 1310 C C . ARG A 1 172 ? -4.352 -14.328 -25.312 1 73 172 ARG A C 1
ATOM 1312 O O . ARG A 1 172 ? -3.426 -15.141 -25.234 1 73 172 ARG A O 1
ATOM 1319 N N . GLY A 1 173 ? -4.898 -13.625 -24.391 1 70.81 173 GLY A N 1
ATOM 1320 C CA . GLY A 1 173 ? -4.289 -13.797 -23.094 1 70.81 173 GLY A CA 1
ATOM 1321 C C . GLY A 1 173 ? -2.975 -13.055 -22.938 1 70.81 173 GLY A C 1
ATOM 1322 O O . GLY A 1 173 ? -2.818 -11.945 -23.469 1 70.81 173 GLY A O 1
ATOM 1323 N N . GLY A 1 174 ? -1.997 -13.516 -22.297 1 77.69 174 GLY A N 1
ATOM 1324 C CA . GLY A 1 174 ? -0.796 -12.742 -22.031 1 77.69 174 GLY A CA 1
ATOM 1325 C C . GLY A 1 174 ? 0.474 -13.57 -22.094 1 77.69 174 GLY A C 1
ATOM 1326 O O . GLY A 1 174 ? 1.571 -13.047 -21.875 1 77.69 174 GLY A O 1
ATOM 1327 N N . TRP A 1 175 ? 0.265 -14.898 -22.594 1 90.81 175 TRP A N 1
ATOM 1328 C CA . TRP A 1 175 ? 1.438 -15.766 -22.578 1 90.81 175 TRP A CA 1
ATOM 1329 C C . TRP A 1 175 ? 1.914 -16.078 -23.984 1 90.81 175 TRP A C 1
ATOM 1331 O O . TRP A 1 175 ? 1.123 -16.5 -24.828 1 90.81 175 TRP A O 1
ATOM 1341 N N . ALA A 1 176 ? 3.232 -15.859 -24.25 1 92.69 176 ALA A N 1
ATOM 1342 C CA . ALA A 1 176 ? 3.764 -16.031 -25.609 1 92.69 176 ALA A CA 1
ATOM 1343 C C . ALA A 1 176 ? 5.109 -16.75 -25.578 1 92.69 176 ALA A C 1
ATOM 1345 O O . ALA A 1 176 ? 5.699 -16.938 -24.5 1 92.69 176 ALA A O 1
ATOM 1346 N N . PHE A 1 177 ? 5.465 -17.203 -26.719 1 94.88 177 PHE A N 1
ATOM 1347 C CA . PHE A 1 177 ? 6.773 -17.797 -26.953 1 94.88 177 PHE A CA 1
ATOM 1348 C C . PHE A 1 177 ? 7.621 -16.922 -27.859 1 94.88 177 PHE A C 1
ATOM 1350 O O . PHE A 1 177 ? 7.09 -16.109 -28.609 1 94.88 177 PHE A O 1
ATOM 1357 N N . ASP A 1 178 ? 8.914 -17 -27.641 1 92.88 178 ASP A N 1
ATOM 1358 C CA . ASP A 1 178 ? 9.883 -16.328 -28.516 1 92.88 178 ASP A CA 1
ATOM 1359 C C . ASP A 1 178 ? 11.117 -17.203 -28.719 1 92.88 178 ASP A C 1
ATOM 1361 O O . ASP A 1 178 ? 12.094 -17.078 -27.969 1 92.88 178 ASP A O 1
ATOM 1365 N N . PRO A 1 179 ? 11.086 -17.906 -29.781 1 91.94 179 PRO A N 1
ATOM 1366 C CA . PRO A 1 179 ? 12.219 -18.797 -30.031 1 91.94 179 PRO A CA 1
ATOM 1367 C C . PRO A 1 179 ? 13.547 -18.062 -30.109 1 91.94 179 PRO A C 1
ATOM 1369 O O . PRO A 1 179 ? 14.594 -18.609 -29.734 1 91.94 179 PRO A O 1
ATOM 1372 N N . ALA A 1 180 ? 13.508 -16.828 -30.547 1 91.31 180 ALA A N 1
ATOM 1373 C CA . ALA A 1 180 ? 14.734 -16.047 -30.656 1 91.31 180 ALA A CA 1
ATOM 1374 C C . ALA A 1 180 ? 15.336 -15.781 -29.266 1 91.31 180 ALA A C 1
ATOM 1376 O O . ALA A 1 180 ? 16.547 -15.602 -29.141 1 91.31 180 ALA A O 1
ATOM 1377 N N . ARG A 1 181 ? 14.492 -15.812 -28.344 1 91.81 181 ARG A N 1
ATOM 1378 C CA . ARG A 1 181 ? 14.945 -15.594 -26.969 1 91.81 181 ARG A CA 1
ATOM 1379 C C . ARG A 1 181 ? 15.094 -16.922 -26.234 1 91.81 181 ARG A C 1
ATOM 1381 O O . ARG A 1 181 ? 15.219 -16.938 -25 1 91.81 181 ARG A O 1
ATOM 1388 N N . GLY A 1 182 ? 14.898 -18.031 -26.938 1 91.06 182 GLY A N 1
ATOM 1389 C CA . GLY A 1 182 ? 15.086 -19.344 -26.359 1 91.06 182 GLY A CA 1
ATOM 1390 C C . GLY A 1 182 ? 13.836 -19.906 -25.719 1 91.06 182 GLY A C 1
ATOM 1391 O O . GLY A 1 182 ? 13.906 -20.875 -24.969 1 91.06 182 GLY A O 1
ATOM 1392 N N . VAL A 1 183 ? 12.734 -19.297 -25.906 1 93.62 183 VAL A N 1
ATOM 1393 C CA . VAL A 1 183 ? 11.477 -19.75 -25.328 1 93.62 183 VAL A CA 1
ATOM 1394 C C . VAL A 1 183 ? 10.578 -20.312 -26.422 1 93.62 183 VAL A C 1
ATOM 1396 O O . VAL A 1 183 ? 9.883 -19.562 -27.109 1 93.62 183 VAL A O 1
ATOM 1399 N N . SER A 1 184 ? 10.617 -21.609 -26.531 1 94.81 184 SER A N 1
ATOM 1400 C CA . SER A 1 184 ? 9.82 -22.25 -27.562 1 94.81 184 SER A CA 1
ATOM 1401 C C . SER A 1 184 ? 8.891 -23.312 -26.969 1 94.81 184 SER A C 1
ATOM 1403 O O . SER A 1 184 ? 9.125 -23.781 -25.859 1 94.81 184 SER A O 1
ATOM 1405 N N . ASP A 1 185 ? 7.844 -23.625 -27.641 1 95.88 185 ASP A N 1
ATOM 1406 C CA . ASP A 1 185 ? 6.945 -24.734 -27.297 1 95.88 185 ASP A CA 1
ATOM 1407 C C . ASP A 1 185 ? 7.477 -26.062 -27.812 1 95.88 185 ASP A C 1
ATOM 1409 O O . ASP A 1 185 ? 7.508 -26.281 -29.031 1 95.88 185 ASP A O 1
ATOM 1413 N N . PRO A 1 186 ? 7.73 -26.891 -26.953 1 94 186 PRO A N 1
ATOM 1414 C CA . PRO A 1 186 ? 8.352 -28.141 -27.391 1 94 186 PRO A CA 1
ATOM 1415 C C . PRO A 1 186 ? 7.34 -29.156 -27.906 1 94 186 PRO A C 1
ATOM 1417 O O . PRO A 1 186 ? 7.719 -30.219 -28.422 1 94 186 PRO A O 1
ATOM 1420 N N . VAL A 1 187 ? 6.078 -28.891 -27.781 1 95.12 187 VAL A N 1
ATOM 1421 C CA . VAL A 1 187 ? 5.066 -29.891 -28.141 1 95.12 187 VAL A CA 1
ATOM 1422 C C . VAL A 1 187 ? 4.516 -29.578 -29.531 1 95.12 187 VAL A C 1
ATOM 1424 O O . VAL A 1 187 ? 4.48 -30.453 -30.406 1 95.12 187 VAL A O 1
ATOM 1427 N N . PHE A 1 188 ? 4.191 -28.25 -29.781 1 95.62 188 PHE A N 1
ATOM 1428 C CA . PHE A 1 188 ? 3.461 -27.922 -31 1 95.62 188 PHE A CA 1
ATOM 1429 C C . PHE A 1 188 ? 4.203 -26.859 -31.812 1 95.62 188 PHE A C 1
ATOM 1431 O O . PHE A 1 188 ? 3.768 -26.484 -32.906 1 95.62 188 PHE A O 1
ATOM 1438 N N . ASP A 1 189 ? 5.27 -26.344 -31.234 1 96 189 ASP A N 1
ATOM 1439 C CA . ASP A 1 189 ? 5.926 -25.188 -31.844 1 96 189 ASP A CA 1
ATOM 1440 C C . ASP A 1 189 ? 4.953 -24.016 -32 1 96 189 ASP A C 1
ATOM 1442 O O . ASP A 1 189 ? 4.902 -23.375 -33.062 1 96 189 ASP A O 1
ATOM 1446 N N . ALA A 1 190 ? 4.129 -23.844 -31 1 95.56 190 ALA A N 1
ATOM 1447 C CA . ALA A 1 190 ? 3.088 -22.812 -31.016 1 95.56 190 ALA A CA 1
ATOM 1448 C C . ALA A 1 190 ? 3.68 -21.438 -30.781 1 95.56 190 ALA A C 1
ATOM 1450 O O . ALA A 1 190 ? 4.789 -21.297 -30.266 1 95.56 190 ALA A O 1
ATOM 1451 N N . ALA A 1 191 ? 2.92 -20.406 -31.188 1 93.31 191 ALA A N 1
ATOM 1452 C CA . ALA A 1 191 ? 3.354 -19.016 -31.031 1 93.31 191 ALA A CA 1
ATOM 1453 C C . ALA A 1 191 ? 2.98 -18.484 -29.656 1 93.31 191 ALA A C 1
ATOM 1455 O O . ALA A 1 191 ? 3.658 -17.594 -29.125 1 93.31 191 ALA A O 1
ATOM 1456 N N . ASP A 1 192 ? 1.885 -18.969 -29.172 1 93.94 192 ASP A N 1
ATOM 1457 C CA . ASP A 1 192 ? 1.407 -18.531 -27.859 1 93.94 192 ASP A CA 1
ATOM 1458 C C . ASP A 1 192 ? 0.543 -19.594 -27.203 1 93.94 192 ASP A C 1
ATOM 1460 O O . ASP A 1 192 ? 0.329 -20.672 -27.766 1 93.94 192 ASP A O 1
ATOM 1464 N N . LEU A 1 193 ? 0.148 -19.344 -25.969 1 94.62 193 LEU A N 1
ATOM 1465 C CA . LEU A 1 193 ? -0.599 -20.328 -25.203 1 94.62 193 LEU A CA 1
ATOM 1466 C C . LEU A 1 193 ? -1.947 -20.625 -25.859 1 94.62 193 LEU A C 1
ATOM 1468 O O . LEU A 1 193 ? -2.436 -21.75 -25.797 1 94.62 193 LEU A O 1
ATOM 1472 N N . ARG A 1 194 ? -2.584 -19.656 -26.484 1 91.44 194 ARG A N 1
ATOM 1473 C CA . ARG A 1 194 ? -3.85 -19.875 -27.172 1 91.44 194 ARG A CA 1
ATOM 1474 C C . ARG A 1 194 ? -3.721 -20.984 -28.234 1 91.44 194 ARG A C 1
ATOM 1476 O O . ARG A 1 194 ? -4.582 -21.859 -28.328 1 91.44 194 ARG A O 1
ATOM 1483 N N . GLU A 1 195 ? -2.674 -20.844 -28.969 1 93.38 195 GLU A N 1
ATOM 1484 C CA . GLU A 1 195 ? -2.453 -21.859 -29.984 1 93.38 195 GLU A CA 1
ATOM 1485 C C . GLU A 1 195 ? -2.266 -23.234 -29.359 1 93.38 195 GLU A C 1
ATOM 1487 O O . GLU A 1 195 ? -2.709 -24.25 -29.906 1 93.38 195 GLU A O 1
ATOM 1492 N N . VAL A 1 196 ? -1.629 -23.297 -28.25 1 95.75 196 VAL A N 1
ATOM 1493 C CA . VAL A 1 196 ? -1.484 -24.562 -27.547 1 95.75 196 VAL A CA 1
ATOM 1494 C C . VAL A 1 196 ? -2.861 -25.109 -27.156 1 95.75 196 VAL A C 1
ATOM 1496 O O . VAL A 1 196 ? -3.145 -26.297 -27.359 1 95.75 196 VAL A O 1
ATOM 1499 N N . TYR A 1 197 ? -3.695 -24.234 -26.625 1 94.38 197 TYR A N 1
ATOM 1500 C CA . TYR A 1 197 ? -5.055 -24.625 -26.266 1 94.38 197 TYR A CA 1
ATOM 1501 C C . TYR A 1 197 ? -5.812 -25.125 -27.484 1 94.38 197 TYR A C 1
ATOM 1503 O O . TYR A 1 197 ? -6.492 -26.156 -27.422 1 94.38 197 TYR A O 1
ATOM 1511 N N . ASP A 1 198 ? -5.723 -24.438 -28.578 1 93.5 198 ASP A N 1
ATOM 1512 C CA . ASP A 1 198 ? -6.422 -24.828 -29.797 1 93.5 198 ASP A CA 1
ATOM 1513 C C . ASP A 1 198 ? -6.039 -26.234 -30.234 1 93.5 198 ASP A C 1
ATOM 1515 O O . ASP A 1 198 ? -6.8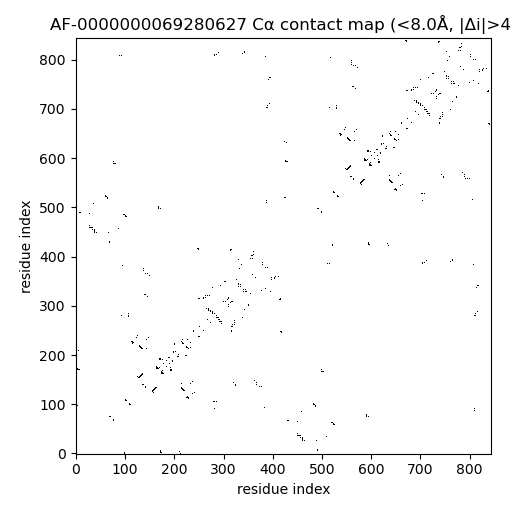95 -27.016 -30.656 1 93.5 198 ASP A O 1
ATOM 1519 N N . ARG A 1 199 ? -4.836 -26.547 -30.078 1 94 199 ARG A N 1
ATOM 1520 C CA . ARG A 1 199 ? -4.316 -27.844 -30.547 1 94 199 ARG A CA 1
ATOM 1521 C C . ARG A 1 199 ? -4.555 -28.938 -29.516 1 94 199 ARG A C 1
ATOM 1523 O O . ARG A 1 199 ? -4.898 -30.062 -29.859 1 94 199 ARG A O 1
ATOM 1530 N N . ALA A 1 200 ? -4.375 -28.594 -28.266 1 95.06 200 ALA A N 1
ATOM 1531 C CA . ALA A 1 200 ? -4.375 -29.609 -27.219 1 95.06 200 ALA A CA 1
ATOM 1532 C C . ALA A 1 200 ? -5.785 -29.844 -26.688 1 95.06 200 ALA A C 1
ATOM 1534 O O . ALA A 1 200 ? -6.07 -30.891 -26.109 1 95.06 200 ALA A O 1
ATOM 1535 N N . ALA A 1 201 ? -6.691 -28.891 -26.781 1 91.81 201 ALA A N 1
ATOM 1536 C CA . ALA A 1 201 ? -8 -29 -26.141 1 91.81 201 ALA A CA 1
ATOM 1537 C C . ALA A 1 201 ? -9.125 -28.688 -27.141 1 91.81 201 ALA A C 1
ATOM 1539 O O . ALA A 1 201 ? -10.305 -28.812 -26.797 1 91.81 201 ALA A O 1
ATOM 1540 N N . GLY A 1 202 ? -8.758 -28.234 -28.266 1 87 202 GLY A N 1
ATOM 1541 C CA . GLY A 1 202 ? -9.773 -27.938 -29.25 1 87 202 GLY A CA 1
ATOM 1542 C C . GLY A 1 202 ? -10.445 -29.172 -29.828 1 87 202 GLY A C 1
ATOM 1543 O O . GLY A 1 202 ? -9.945 -30.281 -29.656 1 87 202 GLY A O 1
ATOM 1544 N N . GLY A 1 203 ? -11.734 -28.969 -30.312 1 78.56 203 GLY A N 1
ATOM 1545 C CA . GLY A 1 203 ? -12.445 -30.031 -31 1 78.56 203 GLY A CA 1
ATOM 1546 C C . GLY A 1 203 ? -11.945 -30.281 -32.406 1 78.56 203 GLY A C 1
ATOM 1547 O O . GLY A 1 203 ? -11.062 -29.562 -32.906 1 78.56 203 GLY A O 1
ATOM 1548 N N . GLU A 1 204 ? -12.414 -31.391 -33 1 71.94 204 GLU A N 1
ATOM 1549 C CA . GLU A 1 204 ? -12.039 -31.734 -34.344 1 71.94 204 GLU A CA 1
ATOM 1550 C C . GLU A 1 204 ? -12.297 -30.562 -35.312 1 71.94 204 GLU A C 1
ATOM 1552 O O . GLU A 1 204 ? -13.453 -30.219 -35.562 1 71.94 204 GLU A O 1
ATOM 1557 N N . GLY A 1 205 ? -11.273 -29.906 -35.75 1 68 205 GLY A N 1
ATOM 1558 C CA . GLY A 1 205 ? -11.32 -28.828 -36.719 1 68 205 GLY A CA 1
ATOM 1559 C C . GLY A 1 205 ? -11.758 -27.5 -36.125 1 68 205 GLY A C 1
ATOM 1560 O O . GLY A 1 205 ? -12.008 -26.547 -36.844 1 68 205 GLY A O 1
ATOM 1561 N N . LYS A 1 206 ? -12.047 -27.547 -34.781 1 81.62 206 LYS A N 1
ATOM 1562 C CA . LYS A 1 206 ? -12.477 -26.297 -34.156 1 81.62 206 LYS A CA 1
ATOM 1563 C C . LYS A 1 206 ? -11.516 -25.875 -33.062 1 81.62 206 LYS A C 1
ATOM 1565 O O . LYS A 1 206 ? -10.938 -26.719 -32.375 1 81.62 206 LYS A O 1
ATOM 1570 N N . GLY A 1 207 ? -11.172 -24.656 -33.031 1 82 207 GLY A N 1
ATOM 1571 C CA . GLY A 1 207 ? -10.344 -24.094 -31.969 1 82 207 GLY A CA 1
ATOM 1572 C C . GLY A 1 207 ? -10.969 -24.219 -30.594 1 82 207 GLY A C 1
ATOM 1573 O O . GLY A 1 207 ? -12.125 -24.625 -30.469 1 82 207 GLY A O 1
ATOM 1574 N N . TYR A 1 208 ? -10.156 -24.078 -29.547 1 88.69 208 TYR A N 1
ATOM 1575 C CA . TYR A 1 208 ? -10.625 -24.109 -28.172 1 88.69 208 TYR A CA 1
ATOM 1576 C C . TYR A 1 208 ? -11.477 -22.891 -27.859 1 88.69 208 TYR A C 1
ATOM 1578 O O . TYR A 1 208 ? -11.133 -21.766 -28.234 1 88.69 208 TYR A O 1
ATOM 1586 N N . VAL A 1 209 ? -12.656 -23.188 -27.266 1 80 209 VAL A N 1
ATOM 1587 C CA . VAL A 1 209 ? -13.555 -22.109 -26.828 1 80 209 VAL A CA 1
ATOM 1588 C C . VAL A 1 209 ? -13.477 -21.953 -25.312 1 80 209 VAL A C 1
ATOM 1590 O O . VAL A 1 209 ? -13.82 -22.875 -24.562 1 80 209 VAL A O 1
ATOM 1593 N N . GLY A 1 210 ? -12.898 -20.938 -24.781 1 79.75 210 GLY A N 1
ATOM 1594 C CA . GLY A 1 210 ? -12.742 -20.672 -23.359 1 79.75 210 GLY A CA 1
ATOM 1595 C C . GLY A 1 210 ? -11.508 -19.859 -23.047 1 79.75 210 GLY A C 1
ATOM 1596 O O . GLY A 1 210 ? -10.844 -19.344 -23.938 1 79.75 210 GLY A O 1
ATOM 1597 N N . ARG A 1 211 ? -11.219 -19.766 -21.766 1 83.12 211 ARG A N 1
ATOM 1598 C CA . ARG A 1 211 ? -10.055 -19 -21.328 1 83.12 211 ARG A CA 1
ATOM 1599 C C . ARG A 1 211 ? -8.781 -19.828 -21.438 1 83.12 211 ARG A C 1
ATOM 1601 O O . ARG A 1 211 ? -8.766 -21 -21.062 1 83.12 211 ARG A O 1
ATOM 1608 N N . CYS A 1 212 ? -7.812 -19.25 -22.016 1 87.31 212 CYS A N 1
ATOM 1609 C CA . CYS A 1 212 ? -6.516 -19.906 -22.141 1 87.31 212 CYS A CA 1
ATOM 1610 C C . CYS A 1 212 ? -5.59 -19.516 -21 1 87.31 212 CYS A C 1
ATOM 1612 O O . CYS A 1 212 ? -4.75 -18.625 -21.156 1 87.31 212 CYS A O 1
ATOM 1614 N N . THR A 1 213 ? -5.73 -20.203 -19.906 1 89.75 213 THR A N 1
ATOM 1615 C CA . THR A 1 213 ? -5.023 -19.828 -18.688 1 89.75 213 THR A CA 1
ATOM 1616 C C . THR A 1 213 ? -3.816 -20.719 -18.453 1 89.75 213 THR A C 1
ATOM 1618 O O . THR A 1 213 ? -3.736 -21.812 -19.031 1 89.75 213 THR A O 1
ATOM 1621 N N . ALA A 1 214 ? -2.85 -20.203 -17.859 1 93.44 214 ALA A N 1
ATOM 1622 C CA . ALA A 1 214 ? -1.76 -21 -17.297 1 93.44 214 ALA A CA 1
ATOM 1623 C C . ALA A 1 214 ? -1.986 -21.25 -15.812 1 93.44 214 ALA A C 1
ATOM 1625 O O . ALA A 1 214 ? -2.602 -20.438 -15.125 1 93.44 214 ALA A O 1
ATOM 1626 N N . PRO A 1 215 ? -1.673 -22.359 -15.281 1 96.88 215 PRO A N 1
ATOM 1627 C CA . PRO A 1 215 ? -0.869 -23.438 -15.875 1 96.88 215 PRO A CA 1
ATOM 1628 C C . PRO A 1 215 ? -1.689 -24.359 -16.766 1 96.88 215 PRO A C 1
ATOM 1630 O O . PRO A 1 215 ? -2.918 -24.406 -16.656 1 96.88 215 PRO A O 1
ATOM 1633 N N . LEU A 1 216 ? -0.968 -25.047 -17.656 1 96.88 216 LEU A N 1
ATOM 1634 C CA . LEU A 1 216 ? -1.577 -26.078 -18.5 1 96.88 216 LEU A CA 1
ATOM 1635 C C . LEU A 1 216 ? -0.657 -27.281 -18.641 1 96.88 216 LEU A C 1
ATOM 1637 O O . LEU A 1 216 ? 0.512 -27.141 -19 1 96.88 216 LEU A O 1
ATOM 1641 N N . LEU A 1 217 ? -1.171 -28.406 -18.266 1 97.06 217 LEU A N 1
ATOM 1642 C CA . LEU A 1 217 ? -0.435 -29.656 -18.453 1 97.06 217 LEU A CA 1
ATOM 1643 C C . LEU A 1 217 ? -0.893 -30.375 -19.734 1 97.06 217 LEU A C 1
ATOM 1645 O O . LEU A 1 217 ? -2.094 -30.562 -19.938 1 97.06 217 LEU A O 1
ATOM 1649 N N . VAL A 1 218 ? 0.091 -30.75 -20.516 1 96.94 218 VAL A N 1
ATOM 1650 C CA . VAL A 1 218 ? -0.189 -31.438 -21.781 1 96.94 218 VAL A CA 1
ATOM 1651 C C . VAL A 1 218 ? 0.525 -32.781 -21.812 1 96.94 218 VAL A C 1
ATOM 1653 O O . VAL A 1 218 ? 1.695 -32.875 -21.438 1 96.94 218 VAL A O 1
ATOM 1656 N N . ASP A 1 219 ? -0.177 -33.812 -22.141 1 95.19 219 ASP A N 1
ATOM 1657 C CA . ASP A 1 219 ? 0.425 -35.094 -22.453 1 95.19 219 ASP A CA 1
ATOM 1658 C C . ASP A 1 219 ? 1.119 -35.094 -23.812 1 95.19 219 ASP A C 1
ATOM 1660 O O . ASP A 1 219 ? 0.461 -35 -24.844 1 95.19 219 ASP A O 1
ATOM 1664 N N . ARG A 1 220 ? 2.357 -35.219 -23.797 1 94.38 220 ARG A N 1
ATOM 1665 C CA . ARG A 1 220 ? 3.133 -35.062 -25.031 1 94.38 220 ARG A CA 1
ATOM 1666 C C . ARG A 1 220 ? 2.896 -36.25 -25.984 1 94.38 220 ARG A C 1
ATOM 1668 O O . ARG A 1 220 ? 3.055 -36.094 -27.188 1 94.38 220 ARG A O 1
ATOM 1675 N N . SER A 1 221 ? 2.615 -37.406 -25.516 1 91.81 221 SER A N 1
ATOM 1676 C CA . SER A 1 221 ? 2.391 -38.594 -26.328 1 91.81 221 SER A CA 1
ATOM 1677 C C . SER A 1 221 ? 1.099 -38.469 -27.125 1 91.81 221 SER A C 1
ATOM 1679 O O . SER A 1 221 ? 1.062 -38.812 -28.312 1 91.81 221 SER A O 1
ATOM 1681 N N . THR A 1 222 ? 0.062 -37.875 -26.531 1 91.62 222 THR A N 1
ATOM 1682 C CA . THR A 1 222 ? -1.235 -37.781 -27.188 1 91.62 222 THR A CA 1
ATOM 1683 C C . THR A 1 222 ? -1.443 -36.375 -27.766 1 91.62 222 THR A C 1
ATOM 1685 O O . THR A 1 222 ? -2.314 -36.188 -28.625 1 91.62 222 THR A O 1
ATOM 1688 N N . GLY A 1 223 ? -0.71 -35.469 -27.172 1 93.31 223 GLY A N 1
ATOM 1689 C CA . GLY A 1 223 ? -0.896 -34.094 -27.578 1 93.31 223 GLY A CA 1
ATOM 1690 C C . GLY A 1 223 ? -2.137 -33.438 -26.969 1 93.31 223 GLY A C 1
ATOM 1691 O O . GLY A 1 223 ? -2.621 -32.438 -27.469 1 93.31 223 GLY A O 1
ATOM 1692 N N . ARG A 1 224 ? -2.623 -34.062 -26.016 1 94.31 224 ARG A N 1
ATOM 1693 C CA . ARG A 1 224 ? -3.869 -33.594 -25.438 1 94.31 224 ARG A CA 1
ATOM 1694 C C . ARG A 1 224 ? -3.623 -32.906 -24.078 1 94.31 224 ARG A C 1
ATOM 1696 O O . ARG A 1 224 ? -2.762 -33.344 -23.312 1 94.31 224 ARG A O 1
ATOM 1703 N N . ALA A 1 225 ? -4.477 -31.906 -23.812 1 95.25 225 ALA A N 1
ATOM 1704 C CA . ALA A 1 225 ? -4.422 -31.25 -22.516 1 95.25 225 ALA A CA 1
ATOM 1705 C C . ALA A 1 225 ? -4.93 -32.188 -21.406 1 95.25 225 ALA A C 1
ATOM 1707 O O . ALA A 1 225 ? -5.934 -32.875 -21.594 1 95.25 225 ALA A O 1
ATOM 1708 N N . VAL A 1 226 ? -4.219 -32.219 -20.344 1 94.75 226 VAL A N 1
ATOM 1709 C CA . VAL A 1 226 ? -4.59 -33.031 -19.188 1 94.75 226 VAL A CA 1
ATOM 1710 C C . VAL A 1 226 ? -5.426 -32.219 -18.219 1 94.75 226 VAL A C 1
ATOM 1712 O O . VAL A 1 226 ? -6.496 -32.656 -17.781 1 94.75 226 VAL A O 1
ATOM 1715 N N . SER A 1 227 ? -4.965 -31.047 -17.828 1 95.19 227 SER A N 1
ATOM 1716 C CA . SER A 1 227 ? -5.648 -30.188 -16.859 1 95.19 227 SER A CA 1
ATOM 1717 C C . SER A 1 227 ? -5.047 -28.797 -16.844 1 95.19 227 SER A C 1
ATOM 1719 O O . SER A 1 227 ? -3.854 -28.625 -17.094 1 95.19 227 SER A O 1
ATOM 1721 N N . ASN A 1 228 ? -5.84 -27.766 -16.594 1 95.56 228 ASN A N 1
ATOM 1722 C CA . ASN A 1 228 ? -5.375 -26.406 -16.359 1 95.56 228 ASN A CA 1
ATOM 1723 C C . ASN A 1 228 ? -5.73 -25.938 -14.953 1 95.56 228 ASN A C 1
ATOM 1725 O O . ASN A 1 228 ? -5.727 -24.734 -14.68 1 95.56 228 ASN A O 1
ATOM 1729 N N . ASP A 1 229 ? -6.066 -26.875 -14.062 1 94 229 ASP A N 1
ATOM 1730 C CA . ASP A 1 229 ? -6.402 -26.578 -12.672 1 94 229 ASP A CA 1
ATOM 1731 C C . ASP A 1 229 ? -5.184 -26.75 -11.766 1 94 229 ASP A C 1
ATOM 1733 O O . ASP A 1 229 ? -4.672 -27.875 -11.617 1 94 229 ASP A O 1
ATOM 1737 N N . SER A 1 230 ? -4.785 -25.703 -11.109 1 94.81 230 SER A N 1
ATOM 1738 C CA . SER A 1 230 ? -3.547 -25.719 -10.336 1 94.81 230 SER A CA 1
ATOM 1739 C C . SER A 1 230 ? -3.656 -26.672 -9.148 1 94.81 230 SER A C 1
ATOM 1741 O O . SER A 1 230 ? -2.676 -27.312 -8.766 1 94.81 230 SER A O 1
ATOM 1743 N N . ILE A 1 231 ? -4.836 -26.797 -8.578 1 92.88 231 ILE A N 1
ATOM 1744 C CA . ILE A 1 231 ? -5.027 -27.672 -7.426 1 92.88 231 ILE A CA 1
ATOM 1745 C C . ILE A 1 231 ? -4.863 -29.125 -7.855 1 92.88 231 ILE A C 1
ATOM 1747 O O . ILE A 1 231 ? -4.125 -29.891 -7.227 1 92.88 231 ILE A O 1
ATOM 1751 N N . GLN A 1 232 ? -5.473 -29.438 -8.914 1 93.62 232 GLN 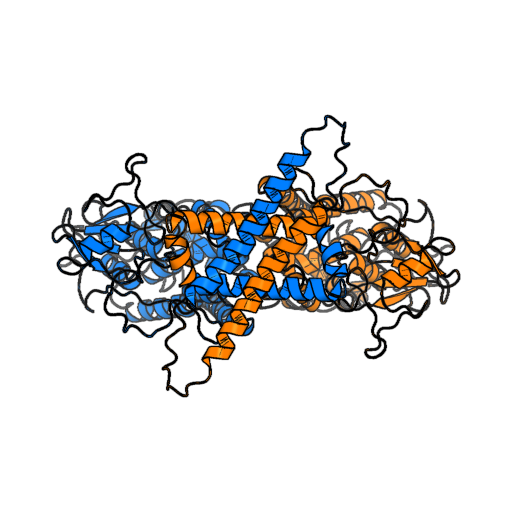A N 1
ATOM 1752 C CA . GLN A 1 232 ? -5.379 -30.797 -9.422 1 93.62 232 GLN A CA 1
ATOM 1753 C C . GLN A 1 232 ? -3.961 -31.125 -9.875 1 93.62 232 GLN A C 1
ATOM 1755 O O . GLN A 1 232 ? -3.455 -32.219 -9.625 1 93.62 232 GLN A O 1
ATOM 1760 N N . LEU A 1 233 ? -3.365 -30.203 -10.508 1 95.81 233 LEU A N 1
ATOM 1761 C CA . LEU A 1 233 ? -2.016 -30.422 -11.016 1 95.81 233 LEU A CA 1
ATOM 1762 C C . LEU A 1 233 ? -1.037 -30.656 -9.867 1 95.81 233 LEU A C 1
ATOM 1764 O O . LEU A 1 233 ? -0.195 -31.562 -9.945 1 95.81 233 LEU A O 1
ATOM 1768 N N . VAL A 1 234 ? -1.13 -29.891 -8.805 1 96.69 234 VAL A N 1
ATOM 1769 C CA . VAL A 1 234 ? -0.263 -30.094 -7.652 1 96.69 234 VAL A CA 1
ATOM 1770 C C . VAL A 1 234 ? -0.509 -31.469 -7.043 1 96.69 234 VAL A C 1
ATOM 1772 O O . VAL A 1 234 ? 0.438 -32.188 -6.711 1 96.69 234 VAL A O 1
ATOM 1775 N N . ARG A 1 235 ? -1.777 -31.859 -6.977 1 94.31 235 ARG A N 1
ATOM 1776 C CA . ARG A 1 235 ? -2.121 -33.156 -6.445 1 94.31 235 ARG A CA 1
ATOM 1777 C C . ARG A 1 235 ? -1.547 -34.281 -7.316 1 94.31 235 ARG A C 1
ATOM 1779 O O . ARG A 1 235 ? -1.021 -35.281 -6.801 1 94.31 235 ARG A O 1
ATOM 1786 N N . PHE A 1 236 ? -1.625 -34.125 -8.625 1 93.94 236 PHE A N 1
ATOM 1787 C CA . PHE A 1 236 ? -1.038 -35.062 -9.555 1 93.94 236 PHE A CA 1
ATOM 1788 C C . PHE A 1 236 ? 0.452 -35.25 -9.289 1 93.94 236 PHE A C 1
ATOM 1790 O O . PHE A 1 236 ? 0.938 -36.375 -9.164 1 93.94 236 PHE A O 1
ATOM 1797 N N . ILE A 1 237 ? 1.134 -34.156 -9.117 1 94 237 ILE A N 1
ATOM 1798 C CA . ILE A 1 237 ? 2.584 -34.188 -8.945 1 94 237 ILE A CA 1
ATOM 1799 C C . ILE A 1 237 ? 2.938 -34.75 -7.582 1 94 237 ILE A C 1
ATOM 1801 O O . ILE A 1 237 ? 3.844 -35.594 -7.473 1 94 237 ILE A O 1
ATOM 1805 N N . THR A 1 238 ? 2.193 -34.375 -6.574 1 92.81 238 THR A N 1
ATOM 1806 C CA . THR A 1 238 ? 2.512 -34.781 -5.211 1 92.81 238 THR A CA 1
ATOM 1807 C C . THR A 1 238 ? 2.234 -36.25 -5.016 1 92.81 238 THR A C 1
ATOM 1809 O O . THR A 1 238 ? 2.889 -36.906 -4.203 1 92.81 238 THR A O 1
ATOM 1812 N N . THR A 1 239 ? 1.348 -36.844 -5.809 1 89.69 239 THR A N 1
ATOM 1813 C CA . THR A 1 239 ? 0.957 -38.25 -5.578 1 89.69 239 THR A CA 1
ATOM 1814 C C . THR A 1 239 ? 1.588 -39.156 -6.617 1 89.69 239 THR A C 1
ATOM 1816 O O . THR A 1 239 ? 1.571 -40.375 -6.465 1 89.69 239 THR A O 1
ATOM 1819 N N . ALA A 1 240 ? 2.154 -38.594 -7.637 1 89.06 240 ALA A N 1
ATOM 1820 C CA . ALA A 1 240 ? 2.783 -39.406 -8.68 1 89.06 240 ALA A CA 1
ATOM 1821 C C . ALA A 1 240 ? 3.928 -40.25 -8.109 1 89.06 240 ALA A C 1
ATOM 1823 O O . ALA A 1 240 ? 4.613 -39.812 -7.176 1 89.06 240 ALA A O 1
ATOM 1824 N N . ARG A 1 241 ? 4.09 -41.438 -8.68 1 87.06 241 ARG A N 1
ATOM 1825 C CA . ARG A 1 241 ? 5.207 -42.312 -8.289 1 87.06 241 ARG A CA 1
ATOM 1826 C C . ARG A 1 241 ? 6.422 -42.062 -9.18 1 87.06 241 ARG A C 1
ATOM 1828 O O . ARG A 1 241 ? 6.285 -41.938 -10.406 1 87.06 241 ARG A O 1
ATOM 1835 N N . LEU A 1 242 ? 7.48 -41.906 -8.523 1 85.75 242 LEU A N 1
ATOM 1836 C CA . LEU A 1 242 ? 8.734 -41.688 -9.234 1 85.75 242 LEU A CA 1
ATOM 1837 C C . LEU A 1 242 ? 9.625 -42.938 -9.141 1 85.75 242 LEU A C 1
ATOM 1839 O O . LEU A 1 242 ? 9.398 -43.812 -8.297 1 85.75 242 LEU A O 1
ATOM 1843 N N . ALA A 1 243 ? 10.453 -43.156 -10.125 1 78.69 243 ALA A N 1
ATOM 1844 C CA . ALA A 1 243 ? 11.375 -44.281 -10.117 1 78.69 243 ALA A CA 1
ATOM 1845 C C . ALA A 1 243 ? 12.562 -44.031 -9.203 1 78.69 243 ALA A C 1
ATOM 1847 O O . ALA A 1 243 ? 13.695 -43.875 -9.664 1 78.69 243 ALA A O 1
ATOM 1848 N N . SER A 1 244 ? 12.336 -43.562 -7.992 1 75.75 244 SER A N 1
ATOM 1849 C CA . SER A 1 244 ? 13.398 -43.281 -7.027 1 75.75 244 SER A CA 1
ATOM 1850 C C . SER A 1 244 ? 13.219 -44.125 -5.758 1 75.75 244 SER A C 1
ATOM 1852 O O . SER A 1 244 ? 12.102 -44.5 -5.418 1 75.75 244 SER A O 1
ATOM 1854 N N . ASP A 1 245 ? 14.328 -44.5 -5.172 1 76.44 245 ASP A N 1
ATOM 1855 C CA . ASP A 1 245 ? 14.336 -45.312 -3.945 1 76.44 245 ASP A CA 1
ATOM 1856 C C . ASP A 1 245 ? 13.836 -44.469 -2.758 1 76.44 245 ASP A C 1
ATOM 1858 O O . ASP A 1 245 ? 13.312 -45.031 -1.788 1 76.44 245 ASP A O 1
ATOM 1862 N N . ARG A 1 246 ? 14.062 -43.219 -2.828 1 86.19 246 ARG A N 1
ATOM 1863 C CA . ARG A 1 246 ? 13.656 -42.312 -1.758 1 86.19 246 ARG A CA 1
ATOM 1864 C C . ARG A 1 246 ? 12.93 -41.094 -2.318 1 86.19 246 ARG A C 1
ATOM 1866 O O . ARG A 1 246 ? 13.539 -40.25 -2.994 1 86.19 246 ARG A O 1
ATOM 1873 N N . GLU A 1 247 ? 11.633 -41.062 -2.033 1 92 247 GLU A N 1
ATOM 1874 C CA . GLU A 1 247 ? 10.812 -40 -2.598 1 92 247 GLU A CA 1
ATOM 1875 C C . GLU A 1 247 ? 10.234 -39.094 -1.503 1 92 247 GLU A C 1
ATOM 1877 O O . GLU A 1 247 ? 9.789 -39.594 -0.462 1 92 247 GLU A O 1
ATOM 1882 N N . VAL A 1 248 ? 10.289 -37.812 -1.773 1 94.62 248 VAL A N 1
ATOM 1883 C CA . VAL A 1 248 ? 9.617 -36.875 -0.898 1 94.62 248 VAL A CA 1
ATOM 1884 C C . VAL A 1 248 ? 8.109 -37.094 -0.958 1 94.62 248 VAL A C 1
ATOM 1886 O O . VAL A 1 248 ? 7.547 -37.281 -2.035 1 94.62 248 VAL A O 1
ATOM 1889 N N . ASP A 1 249 ? 7.469 -37.188 0.207 1 95.56 249 ASP A N 1
ATOM 1890 C CA . ASP A 1 249 ? 6.02 -37.312 0.296 1 95.56 249 ASP A CA 1
ATOM 1891 C C . ASP A 1 249 ? 5.375 -36 0.774 1 95.56 249 ASP A C 1
ATOM 1893 O O . ASP A 1 249 ? 5.398 -35.719 1.969 1 95.56 249 ASP A O 1
ATOM 1897 N N . LEU A 1 250 ? 4.715 -35.281 -0.112 1 97.12 250 LEU A N 1
ATOM 1898 C CA . LEU A 1 250 ? 4.074 -34.031 0.23 1 97.12 250 LEU A CA 1
ATOM 1899 C C . LEU A 1 250 ? 2.609 -34.219 0.591 1 97.12 250 LEU A C 1
ATOM 1901 O O . LEU A 1 250 ? 1.908 -33.281 0.945 1 97.12 250 LEU A O 1
ATOM 1905 N N . PHE A 1 251 ? 2.137 -35.406 0.445 1 96.44 251 PHE A N 1
ATOM 1906 C CA . PHE A 1 251 ? 0.771 -35.781 0.792 1 96.44 251 PHE A CA 1
ATOM 1907 C C . PHE A 1 251 ? 0.747 -37.094 1.547 1 96.44 251 PHE A C 1
ATOM 1909 O O . PHE A 1 251 ? 0.118 -38.062 1.102 1 96.44 251 PHE A O 1
ATOM 1916 N N . PRO A 1 252 ? 1.396 -37.094 2.682 1 95.69 252 PRO A N 1
ATOM 1917 C CA . PRO A 1 252 ? 1.569 -38.344 3.412 1 95.69 252 PRO A CA 1
ATOM 1918 C C . PRO A 1 252 ? 0.253 -38.906 3.953 1 95.69 252 PRO A C 1
ATOM 1920 O O . PRO A 1 252 ? -0.649 -38.156 4.297 1 95.69 252 PRO A O 1
ATOM 1923 N N . GLY A 1 253 ? 0.241 -40.25 4.016 1 92.75 253 GLY A N 1
ATOM 1924 C CA . GLY A 1 253 ? -0.903 -40.938 4.613 1 92.75 253 GLY A CA 1
ATOM 1925 C C . GLY A 1 253 ? -1.151 -40.5 6.051 1 92.75 253 GLY A C 1
ATOM 1926 O O . GLY A 1 253 ? -0.207 -40.312 6.82 1 92.75 253 GLY A O 1
ATOM 1927 N N . GLY A 1 254 ? -2.424 -40.281 6.43 1 94.94 254 GLY A N 1
ATOM 1928 C CA . GLY A 1 254 ? -2.781 -39.906 7.785 1 94.94 254 GLY A CA 1
ATOM 1929 C C . GLY A 1 254 ? -3.023 -38.406 7.934 1 94.94 254 GLY A C 1
ATOM 1930 O O . GLY A 1 254 ? -3.67 -37.969 8.891 1 94.94 254 GLY A O 1
ATOM 1931 N N . LEU A 1 255 ? -2.455 -37.625 6.945 1 97 255 LEU A N 1
ATOM 1932 C CA . LEU A 1 255 ? -2.607 -36.156 7.047 1 97 255 LEU A CA 1
ATOM 1933 C C . LEU A 1 255 ? -3.52 -35.625 5.945 1 97 255 LEU A C 1
ATOM 1935 O O . LEU A 1 255 ? -3.664 -34.438 5.785 1 97 255 LEU A O 1
ATOM 1939 N N . GLU A 1 256 ? -4.164 -36.5 5.199 1 96.06 256 GLU A N 1
ATOM 1940 C CA . GLU A 1 256 ? -4.922 -36.125 4.012 1 96.06 256 GLU A CA 1
ATOM 1941 C C . GLU A 1 256 ? -6.016 -35.125 4.352 1 96.06 256 GLU A C 1
ATOM 1943 O O . GLU A 1 256 ? -6.125 -34.062 3.711 1 96.06 256 GLU A O 1
ATOM 1948 N N . SER A 1 257 ? -6.75 -35.375 5.387 1 97.5 257 SER A N 1
ATOM 1949 C CA . SER A 1 257 ? -7.863 -34.5 5.766 1 97.5 257 SER A CA 1
ATOM 1950 C C . SER A 1 257 ? -7.363 -33.156 6.246 1 97.5 257 SER A C 1
ATOM 1952 O O . SER A 1 257 ? -7.945 -32.125 5.914 1 97.5 257 SER A O 1
ATOM 1954 N N . THR A 1 258 ? -6.297 -33.156 7.043 1 98.12 258 THR A N 1
ATOM 1955 C CA . THR A 1 258 ? -5.719 -31.922 7.547 1 98.12 258 THR A CA 1
ATOM 1956 C C . THR A 1 258 ? -5.207 -31.047 6.398 1 98.12 258 THR A C 1
ATOM 1958 O O . THR A 1 258 ? -5.43 -29.844 6.383 1 98.12 258 THR A O 1
ATOM 1961 N N . ILE A 1 259 ? -4.562 -31.703 5.457 1 98.19 259 ILE A N 1
ATOM 1962 C CA . ILE A 1 259 ? -4.008 -31 4.305 1 98.19 259 ILE A CA 1
ATOM 1963 C C . ILE A 1 259 ? -5.137 -30.391 3.475 1 98.19 259 ILE A C 1
ATOM 1965 O O . ILE A 1 259 ? -5.086 -29.219 3.111 1 98.19 259 ILE A O 1
ATOM 1969 N N . GLU A 1 260 ? -6.152 -31.156 3.23 1 97.19 260 GLU A N 1
ATOM 1970 C CA . GLU A 1 260 ? -7.277 -30.688 2.43 1 97.19 260 GLU A CA 1
ATOM 1971 C C . GLU A 1 260 ? -7.992 -29.516 3.109 1 97.19 260 GLU A C 1
ATOM 1973 O O . GLU A 1 260 ? -8.359 -28.547 2.457 1 97.19 260 GLU A O 1
ATOM 1978 N N . GLU A 1 261 ? -8.188 -29.625 4.352 1 98.25 261 GLU A N 1
ATOM 1979 C CA . GLU A 1 261 ? -8.82 -28.547 5.105 1 98.25 261 GLU A CA 1
ATOM 1980 C C . GLU A 1 261 ? -7.965 -27.297 5.082 1 98.25 261 GLU A C 1
ATOM 1982 O O . GLU A 1 261 ? -8.484 -26.188 4.906 1 98.25 261 GLU A O 1
ATOM 1987 N N . THR A 1 262 ? -6.652 -27.453 5.266 1 98.62 262 THR A N 1
ATOM 1988 C CA . THR A 1 262 ? -5.734 -26.312 5.25 1 98.62 262 THR A CA 1
ATOM 1989 C C . THR A 1 262 ? -5.715 -25.656 3.873 1 98.62 262 THR A C 1
ATOM 1991 O O . THR A 1 262 ? -5.742 -24.438 3.768 1 98.62 262 THR A O 1
ATOM 1994 N N . ASN A 1 263 ? -5.691 -26.547 2.84 1 98.06 263 ASN A N 1
ATOM 1995 C CA . ASN A 1 263 ? -5.758 -26.016 1.481 1 98.06 263 ASN A CA 1
ATOM 1996 C C . ASN A 1 263 ? -7.012 -25.172 1.271 1 98.06 263 ASN A C 1
ATOM 1998 O O . ASN A 1 263 ? -6.953 -24.109 0.633 1 98.06 263 ASN A O 1
ATOM 2002 N N . ARG A 1 264 ? -8.062 -25.625 1.821 1 97.62 264 ARG A N 1
ATOM 2003 C CA . ARG A 1 264 ? -9.336 -24.938 1.642 1 97.62 264 ARG A CA 1
ATOM 2004 C C . ARG A 1 264 ? -9.312 -23.562 2.309 1 97.62 264 ARG A C 1
ATOM 2006 O O . ARG A 1 264 ? -9.594 -22.547 1.662 1 97.62 264 ARG A O 1
ATOM 2013 N N . TRP A 1 265 ? -8.945 -23.484 3.561 1 98.25 265 TRP A N 1
ATOM 2014 C CA . TRP A 1 265 ? -9.078 -22.203 4.246 1 98.25 265 TRP A CA 1
ATOM 2015 C C . TRP A 1 265 ? -7.977 -21.25 3.822 1 98.25 265 TRP A C 1
ATOM 2017 O O . TRP A 1 265 ? -8.18 -20.031 3.789 1 98.25 265 TRP A O 1
ATOM 2027 N N . THR A 1 266 ? -6.75 -21.719 3.516 1 98.5 266 THR A N 1
ATOM 2028 C CA . THR A 1 266 ? -5.715 -20.797 3.041 1 98.5 266 THR A CA 1
ATOM 2029 C C . THR A 1 266 ? -6.098 -20.219 1.688 1 98.5 266 THR A C 1
ATOM 2031 O O . THR A 1 266 ? -5.762 -19.062 1.389 1 98.5 266 THR A O 1
ATOM 2034 N N . TYR A 1 267 ? -6.77 -21.047 0.875 1 97.19 267 TYR A N 1
ATOM 2035 C CA . TYR A 1 267 ? -7.254 -20.531 -0.401 1 97.19 267 TYR A CA 1
ATOM 2036 C C . TYR A 1 267 ? -8.336 -19.484 -0.19 1 97.19 267 TYR A C 1
ATOM 2038 O O . TYR A 1 267 ? -8.25 -18.375 -0.744 1 97.19 267 TYR A O 1
ATOM 2046 N N . GLU A 1 268 ? -9.297 -19.75 0.616 1 96.31 268 GLU A N 1
ATOM 2047 C CA . GLU A 1 268 ? -10.453 -18.891 0.82 1 96.31 268 GLU A CA 1
ATOM 2048 C C . GLU A 1 268 ? -10.07 -17.609 1.545 1 96.31 268 GLU A C 1
ATOM 2050 O O . GLU A 1 268 ? -10.547 -16.531 1.199 1 96.31 268 GLU A O 1
ATOM 2055 N N . LEU A 1 269 ? -9.141 -17.688 2.49 1 97.94 269 LEU A N 1
ATOM 2056 C CA . LEU A 1 269 ? -8.883 -16.562 3.383 1 97.94 269 LEU A CA 1
ATOM 2057 C C . LEU A 1 269 ? -7.633 -15.805 2.957 1 97.94 269 LEU A C 1
ATOM 2059 O O . LEU A 1 269 ? -7.406 -14.68 3.395 1 97.94 269 LEU A O 1
ATOM 2063 N N . LEU A 1 270 ? -6.793 -16.422 2.119 1 98 270 LEU A N 1
ATOM 2064 C CA . LEU A 1 270 ? -5.543 -15.75 1.779 1 98 270 LEU A CA 1
ATOM 2065 C C . LEU A 1 270 ? -5.352 -15.695 0.267 1 98 270 LEU A C 1
ATOM 2067 O O . LEU A 1 270 ? -5.656 -14.68 -0.365 1 98 270 LEU A O 1
ATOM 2071 N N . SER A 1 271 ? -5.094 -16.828 -0.432 1 97.31 271 SER A N 1
ATOM 2072 C CA . SER A 1 271 ? -4.691 -16.844 -1.835 1 97.31 271 SER A CA 1
ATOM 2073 C C . SER A 1 271 ? -5.754 -16.203 -2.725 1 97.31 271 SER A C 1
ATOM 2075 O O . SER A 1 271 ? -5.426 -15.445 -3.641 1 97.31 271 SER A O 1
ATOM 2077 N N . ASN A 1 272 ? -6.984 -16.531 -2.492 1 95.06 272 ASN A N 1
ATOM 2078 C CA . ASN A 1 272 ? -8.062 -15.953 -3.291 1 95.06 272 ASN A CA 1
ATOM 2079 C C . ASN A 1 272 ? -8.523 -14.617 -2.727 1 95.06 272 ASN A C 1
ATOM 2081 O O . ASN A 1 272 ? -8.938 -13.727 -3.477 1 95.06 272 ASN A O 1
ATOM 2085 N N . ALA A 1 273 ? -8.492 -14.5 -1.428 1 95.94 273 ALA A N 1
ATOM 2086 C CA . ALA A 1 273 ? -9.031 -13.312 -0.762 1 95.94 273 ALA A CA 1
ATOM 2087 C C . ALA A 1 273 ? -8.234 -12.07 -1.136 1 95.94 273 ALA A C 1
ATOM 2089 O O . ALA A 1 273 ? -8.797 -10.977 -1.249 1 95.94 273 ALA A O 1
ATOM 2090 N N . VAL A 1 274 ? -6.938 -12.188 -1.273 1 96.5 274 VAL A N 1
ATOM 2091 C CA . VAL A 1 274 ? -6.137 -11.031 -1.646 1 96.5 274 VAL A CA 1
ATOM 2092 C C . VAL A 1 274 ? -6.582 -10.516 -3.014 1 96.5 274 VAL A C 1
ATOM 2094 O O . VAL A 1 274 ? -6.617 -9.305 -3.244 1 96.5 274 VAL A O 1
ATOM 2097 N N . TYR A 1 275 ? -6.934 -11.383 -3.945 1 93.94 275 TYR A N 1
ATOM 2098 C CA . TYR A 1 275 ? -7.406 -10.969 -5.262 1 93.94 275 TYR A CA 1
ATOM 2099 C C . TYR A 1 275 ? -8.812 -10.391 -5.18 1 93.94 275 TYR A C 1
ATOM 2101 O O . TYR A 1 275 ? -9.133 -9.414 -5.867 1 93.94 275 TYR A O 1
ATOM 2109 N N . ARG A 1 276 ? -9.633 -11.055 -4.336 1 93.38 276 ARG A N 1
ATOM 2110 C CA . ARG A 1 276 ? -10.961 -10.492 -4.121 1 93.38 276 ARG A CA 1
ATOM 2111 C C . ARG A 1 276 ? -10.875 -9.055 -3.627 1 93.38 276 ARG A C 1
ATOM 2113 O O . ARG A 1 276 ? -11.656 -8.203 -4.047 1 93.38 276 ARG A O 1
ATOM 2120 N N . ALA A 1 277 ? -9.93 -8.773 -2.801 1 94.12 277 ALA A N 1
ATOM 2121 C CA . ALA A 1 277 ? -9.727 -7.414 -2.305 1 94.12 277 ALA A CA 1
ATOM 2122 C C . ALA A 1 277 ? -9.203 -6.5 -3.408 1 94.12 277 ALA A C 1
ATOM 2124 O O . ALA A 1 277 ? -9.758 -5.422 -3.646 1 94.12 277 ALA A O 1
ATOM 2125 N N . GLY A 1 278 ? -8.242 -6.945 -4.09 1 92.69 278 GLY A N 1
ATOM 2126 C CA . GLY A 1 278 ? -7.574 -6.137 -5.102 1 92.69 278 GLY A CA 1
ATOM 2127 C C . GLY A 1 278 ? -8.492 -5.73 -6.242 1 92.69 278 GLY A C 1
ATOM 2128 O O . GLY A 1 278 ? -8.344 -4.645 -6.805 1 92.69 278 GLY A O 1
ATOM 2129 N N . PHE A 1 279 ? -9.43 -6.57 -6.598 1 89.62 279 PHE A N 1
ATOM 2130 C CA . PHE A 1 279 ? -10.258 -6.324 -7.77 1 89.62 279 PHE A CA 1
ATOM 2131 C C . PHE A 1 279 ? -11.672 -5.906 -7.363 1 89.62 279 PHE A C 1
ATOM 2133 O O . PHE A 1 279 ? -12.578 -5.863 -8.195 1 89.62 279 PHE A O 1
ATOM 2140 N N . SER A 1 280 ? -11.859 -5.664 -6.059 1 89.62 280 SER A N 1
ATOM 2141 C CA . SER A 1 280 ? -13.156 -5.184 -5.598 1 89.62 280 SER A CA 1
ATOM 2142 C C . SER A 1 280 ? -13.5 -3.83 -6.211 1 89.62 280 SER A C 1
ATOM 2144 O O . SER A 1 280 ? -12.617 -2.986 -6.387 1 89.62 280 SER A O 1
ATOM 2146 N N . THR A 1 281 ? -14.773 -3.621 -6.5 1 87.38 281 THR A N 1
ATOM 2147 C CA . THR A 1 281 ? -15.172 -2.348 -7.086 1 87.38 281 THR A CA 1
ATOM 2148 C C . THR A 1 281 ? -16.109 -1.588 -6.148 1 87.38 281 THR A C 1
ATOM 2150 O O . THR A 1 281 ? -16.734 -0.602 -6.547 1 87.38 281 THR A O 1
ATOM 2153 N N . SER A 1 282 ? -16.312 -2.092 -4.949 1 87.31 282 SER A N 1
ATOM 2154 C CA . SER A 1 282 ? -17.047 -1.397 -3.908 1 87.31 282 SER A CA 1
ATOM 2155 C C . SER A 1 282 ? -16.344 -1.497 -2.561 1 87.31 282 SER A C 1
ATOM 2157 O O . SER A 1 282 ? -15.586 -2.436 -2.32 1 87.31 282 SER A O 1
ATOM 2159 N N . GLN A 1 283 ? -16.625 -0.548 -1.725 1 91.69 283 GLN A N 1
ATOM 2160 C CA . GLN A 1 283 ? -16.047 -0.536 -0.389 1 91.69 283 GLN A CA 1
ATOM 2161 C C . GLN A 1 283 ? -16.469 -1.762 0.413 1 91.69 283 GLN A C 1
ATOM 2163 O O . GLN A 1 283 ? -15.672 -2.336 1.154 1 91.69 283 GLN A O 1
ATOM 2168 N N . GLU A 1 284 ? -17.734 -2.123 0.273 1 91.94 284 GLU A N 1
ATOM 2169 C CA . GLU A 1 284 ? -18.266 -3.252 1.028 1 91.94 284 GLU A CA 1
ATOM 2170 C C . GLU A 1 284 ? -17.609 -4.562 0.603 1 91.94 284 GLU A C 1
ATOM 2172 O O . GLU A 1 284 ? -17.234 -5.379 1.448 1 91.94 284 GLU A O 1
ATOM 2177 N N . ALA A 1 285 ? -17.531 -4.777 -0.72 1 90.06 285 ALA A N 1
ATOM 2178 C CA . ALA A 1 285 ? -16.859 -5.969 -1.233 1 90.06 285 ALA A CA 1
ATOM 2179 C C . ALA A 1 285 ? -15.414 -6.027 -0.767 1 90.06 285 ALA A C 1
ATOM 2181 O O . ALA A 1 285 ? -14.922 -7.09 -0.362 1 90.06 285 ALA A O 1
ATOM 2182 N N . PHE A 1 286 ? -14.781 -4.859 -0.784 1 95.31 286 PHE A N 1
ATOM 2183 C CA . PHE A 1 286 ? -13.398 -4.777 -0.322 1 95.31 286 PHE A CA 1
ATOM 2184 C C . PHE A 1 286 ? -13.297 -5.145 1.154 1 95.31 286 PHE A C 1
ATOM 2186 O O . PHE A 1 286 ? -12.445 -5.938 1.545 1 95.31 286 PHE A O 1
ATOM 2193 N N . ALA A 1 287 ? -14.156 -4.602 1.926 1 94.12 287 ALA A N 1
ATOM 2194 C CA . ALA A 1 287 ? -14.117 -4.824 3.369 1 94.12 287 ALA A CA 1
ATOM 2195 C C . ALA A 1 287 ? -14.297 -6.301 3.705 1 94.12 287 ALA A C 1
ATOM 2197 O O . ALA A 1 287 ? -13.617 -6.828 4.594 1 94.12 287 ALA A O 1
ATOM 2198 N N . ARG A 1 288 ? -15.141 -6.992 3.016 1 94.38 288 ARG A N 1
ATOM 2199 C CA . ARG A 1 288 ? -15.352 -8.422 3.238 1 94.38 288 ARG A CA 1
ATOM 2200 C C . ARG A 1 288 ? -14.094 -9.219 2.92 1 94.38 288 ARG A C 1
ATOM 2202 O O . ARG A 1 288 ? -13.68 -10.07 3.709 1 94.38 288 ARG A O 1
ATOM 2209 N N . ALA A 1 289 ? -13.539 -8.938 1.754 1 94.88 289 ALA A N 1
ATOM 2210 C CA . ALA A 1 289 ? -12.328 -9.633 1.344 1 94.88 289 ALA A CA 1
ATOM 2211 C C . ALA A 1 289 ? -11.172 -9.336 2.297 1 94.88 289 ALA A C 1
ATOM 2213 O O . ALA A 1 289 ? -10.406 -10.234 2.656 1 94.88 289 ALA A O 1
ATOM 2214 N N . ALA A 1 290 ? -11.102 -8.062 2.707 1 95.5 290 ALA A N 1
ATOM 2215 C CA . ALA A 1 290 ? -10.039 -7.641 3.615 1 95.5 290 ALA A CA 1
ATOM 2216 C C . ALA A 1 290 ? -10.156 -8.352 4.961 1 95.5 290 ALA A C 1
ATOM 2218 O O . ALA A 1 290 ? -9.148 -8.742 5.551 1 95.5 290 ALA A O 1
ATOM 2219 N N . GLU A 1 291 ? -11.305 -8.484 5.438 1 96.12 291 GLU A N 1
ATOM 2220 C CA . GLU A 1 291 ? -11.531 -9.211 6.684 1 96.12 291 GLU A CA 1
ATOM 2221 C C . GLU A 1 291 ? -11.07 -10.664 6.562 1 96.12 291 GLU A C 1
ATOM 2223 O O . GLU A 1 291 ? -10.461 -11.203 7.484 1 96.12 291 GLU A O 1
ATOM 2228 N N . ASP A 1 292 ? -11.398 -11.258 5.473 1 96.81 292 ASP A N 1
ATOM 2229 C CA . ASP A 1 292 ? -10.969 -12.633 5.227 1 96.81 292 ASP A CA 1
ATOM 2230 C C . ASP A 1 292 ? -9.445 -12.742 5.27 1 96.81 292 ASP A C 1
ATOM 2232 O O . ASP A 1 292 ? -8.898 -13.633 5.918 1 96.81 292 ASP A O 1
ATOM 2236 N N . VAL A 1 293 ? -8.781 -11.812 4.621 1 97.75 293 VAL A N 1
ATOM 2237 C CA . VAL A 1 293 ? -7.324 -11.836 4.594 1 97.75 293 VAL A CA 1
ATOM 2238 C C . VAL A 1 293 ? -6.777 -11.719 6.012 1 97.75 293 VAL A C 1
ATOM 2240 O O . VAL A 1 293 ? -5.871 -12.461 6.398 1 97.75 293 VAL A O 1
ATOM 2243 N N . THR A 1 294 ? -7.336 -10.805 6.797 1 96.5 294 THR A N 1
ATOM 2244 C CA . THR A 1 294 ? -6.891 -10.609 8.172 1 96.5 294 THR A CA 1
ATOM 2245 C C . THR A 1 294 ? -7.07 -11.891 8.984 1 96.5 294 THR A C 1
ATOM 2247 O O . THR A 1 294 ? -6.152 -12.32 9.68 1 96.5 294 THR A O 1
ATOM 2250 N N . ARG A 1 295 ? -8.195 -12.492 8.844 1 97.44 295 ARG A N 1
ATOM 2251 C CA . ARG A 1 295 ? -8.484 -13.734 9.555 1 97.44 295 ARG A CA 1
ATOM 2252 C C . ARG A 1 295 ? -7.523 -14.844 9.141 1 97.44 295 ARG A C 1
ATOM 2254 O O . ARG A 1 295 ? -7.066 -15.617 9.984 1 97.44 295 ARG A O 1
ATOM 2261 N N . GLY A 1 296 ? -7.293 -14.922 7.844 1 98.31 296 GLY A N 1
ATOM 2262 C CA . GLY A 1 296 ? -6.371 -15.93 7.344 1 98.31 296 GLY A CA 1
ATOM 2263 C C . GLY A 1 296 ? -4.961 -15.758 7.875 1 98.31 296 GLY A C 1
ATOM 2264 O O . GLY A 1 296 ? -4.324 -16.734 8.281 1 98.31 296 GLY A O 1
ATOM 2265 N N . LEU A 1 297 ? -4.438 -14.516 7.883 1 98 297 LEU A N 1
ATOM 2266 C CA . LEU A 1 297 ? -3.107 -14.227 8.406 1 98 297 LEU A CA 1
ATOM 2267 C C . LEU A 1 297 ? -3.012 -14.586 9.883 1 98 297 LEU A C 1
ATOM 2269 O O . LEU A 1 297 ? -2.045 -15.219 10.312 1 98 297 LEU A O 1
ATOM 2273 N N . ASP A 1 298 ? -4.016 -14.211 10.609 1 97.19 298 ASP A N 1
ATOM 2274 C CA . ASP A 1 298 ? -4.02 -14.484 12.039 1 97.19 298 ASP A CA 1
ATOM 2275 C C . ASP A 1 298 ? -4.094 -15.984 12.32 1 97.19 298 ASP A C 1
ATOM 2277 O O . ASP A 1 298 ? -3.377 -16.5 13.18 1 97.19 298 ASP A O 1
ATOM 2281 N N . ARG A 1 299 ? -4.953 -16.656 11.609 1 98.12 299 ARG A N 1
ATOM 2282 C CA . ARG A 1 299 ? -5.09 -18.109 11.781 1 98.12 299 ARG A CA 1
ATOM 2283 C C . ARG A 1 299 ? -3.779 -18.812 11.469 1 98.12 299 ARG A C 1
ATOM 2285 O O . ARG A 1 299 ? -3.346 -19.688 12.219 1 98.12 299 ARG A O 1
ATOM 2292 N N . ALA A 1 300 ? -3.156 -18.453 10.359 1 98.62 300 ALA A N 1
ATOM 2293 C CA . ALA A 1 300 ? -1.894 -19.078 9.969 1 98.62 300 ALA A CA 1
ATOM 2294 C C . ALA A 1 300 ? -0.8 -18.781 10.992 1 98.62 300 ALA A C 1
ATOM 2296 O O . ALA A 1 300 ? -0.03 -19.672 11.359 1 98.62 300 ALA A O 1
ATOM 2297 N N . ASN A 1 301 ? -0.753 -17.516 11.414 1 98.31 301 ASN A N 1
ATOM 2298 C CA . ASN A 1 301 ? 0.259 -17.156 12.398 1 98.31 301 ASN A CA 1
ATOM 2299 C C . ASN A 1 301 ? 0.081 -17.938 13.703 1 98.31 301 ASN A C 1
ATOM 2301 O O . ASN A 1 301 ? 1.06 -18.375 14.297 1 98.31 301 ASN A O 1
ATOM 2305 N N . GLU A 1 302 ? -1.137 -18.047 14.133 1 98.06 302 GLU A N 1
ATOM 2306 C CA . GLU A 1 302 ? -1.431 -18.797 15.352 1 98.06 302 GLU A CA 1
ATOM 2307 C C . GLU A 1 302 ? -1.081 -20.266 15.188 1 98.06 302 GLU A C 1
ATOM 2309 O O . GLU A 1 302 ? -0.481 -20.875 16.078 1 98.06 302 GLU A O 1
ATOM 2314 N N . LEU A 1 303 ? -1.431 -20.812 14.078 1 98.19 303 LEU A N 1
ATOM 2315 C CA . LEU A 1 303 ? -1.139 -22.219 13.781 1 98.19 303 LEU A CA 1
ATOM 2316 C C . LEU A 1 303 ? 0.365 -22.469 13.789 1 98.19 303 LEU A C 1
ATOM 2318 O O . LEU A 1 303 ? 0.828 -23.453 14.375 1 98.19 303 LEU A O 1
ATOM 2322 N N . LEU A 1 304 ? 1.146 -21.609 13.266 1 98.31 304 LEU A N 1
ATOM 2323 C CA . LEU A 1 304 ? 2.586 -21.766 13.086 1 98.31 304 LEU A CA 1
ATOM 2324 C C . LEU A 1 304 ? 3.334 -21.438 14.375 1 98.31 304 LEU A C 1
ATOM 2326 O O . LEU A 1 304 ? 4.539 -21.672 14.469 1 98.31 304 LEU A O 1
ATOM 2330 N N . ALA A 1 305 ? 2.646 -20.875 15.281 1 97.75 305 ALA A N 1
ATOM 2331 C CA . ALA A 1 305 ? 3.252 -20.656 16.594 1 97.75 3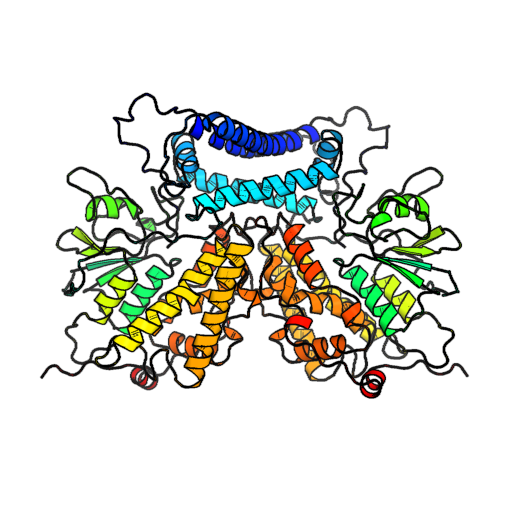05 ALA A CA 1
ATOM 2332 C C . ALA A 1 305 ? 3.568 -21.984 17.281 1 97.75 305 ALA A C 1
ATOM 2334 O O . ALA A 1 305 ? 4.504 -22.062 18.078 1 97.75 305 ALA A O 1
ATOM 2335 N N . SER A 1 306 ? 2.807 -23.016 16.938 1 97.31 306 SER A N 1
ATOM 2336 C CA . SER A 1 306 ? 2.938 -24.297 17.641 1 97.31 306 SER A CA 1
ATOM 2337 C C . SER A 1 306 ? 3.543 -25.359 16.734 1 97.31 306 SER A C 1
ATOM 2339 O O . SER A 1 306 ? 3.766 -26.484 17.156 1 97.31 306 SER A O 1
ATOM 2341 N N . GLN A 1 307 ? 3.791 -25.094 15.508 1 97.19 307 GLN A N 1
ATOM 2342 C CA . GLN A 1 307 ? 4.359 -26.062 14.562 1 97.19 307 GLN A CA 1
ATOM 2343 C C . GLN A 1 307 ? 5.172 -25.344 13.484 1 97.19 307 GLN A C 1
ATOM 2345 O O . GLN A 1 307 ? 4.973 -24.156 13.227 1 97.19 307 GLN A O 1
ATOM 2350 N N . ARG A 1 308 ? 6.016 -26.047 12.852 1 97.19 308 ARG A N 1
ATOM 2351 C CA . ARG A 1 308 ? 6.996 -25.453 11.938 1 97.19 308 ARG A CA 1
ATOM 2352 C C . ARG A 1 308 ? 6.375 -25.172 10.578 1 97.19 308 ARG A C 1
ATOM 2354 O O . ARG A 1 308 ? 6.672 -24.141 9.961 1 97.19 308 ARG A O 1
ATOM 2361 N N . PHE A 1 309 ? 5.559 -26.125 10.102 1 98.44 309 PHE A N 1
ATOM 2362 C CA . PHE A 1 309 ? 4.883 -25.984 8.812 1 98.44 309 PHE A CA 1
ATOM 2363 C C . PHE A 1 309 ? 3.371 -26.094 8.984 1 98.44 309 PHE A C 1
ATOM 2365 O O . PHE A 1 309 ? 2.875 -26.234 10.102 1 98.44 309 PHE A O 1
ATOM 2372 N N . LEU A 1 310 ? 2.568 -25.922 7.961 1 98.75 310 LEU A N 1
ATOM 2373 C CA . LEU A 1 310 ? 1.131 -25.688 8.062 1 98.75 310 LEU A CA 1
ATOM 2374 C C . LEU A 1 310 ? 0.416 -26.922 8.586 1 98.75 310 LEU A C 1
ATOM 2376 O O . LEU A 1 310 ? -0.662 -26.828 9.18 1 98.75 310 LEU A O 1
ATOM 2380 N N . CYS A 1 311 ? 0.963 -28.156 8.32 1 98.5 311 CYS A N 1
ATOM 2381 C CA . CYS A 1 311 ? 0.316 -29.375 8.773 1 98.5 311 CYS A CA 1
ATOM 2382 C C . CYS A 1 311 ? 1.239 -30.172 9.688 1 98.5 311 CYS A C 1
ATOM 2384 O O . CYS A 1 311 ? 1.228 -31.406 9.672 1 98.5 311 CYS A O 1
ATOM 2386 N N . GLY A 1 312 ? 2.121 -29.438 10.391 1 97.75 312 GLY A N 1
ATOM 2387 C CA . GLY A 1 312 ? 3.023 -30.094 11.328 1 97.75 312 GLY A CA 1
ATOM 2388 C C . GLY A 1 312 ? 4.465 -29.641 11.18 1 97.75 312 GLY A C 1
ATOM 2389 O O . GLY A 1 312 ? 4.727 -28.484 10.875 1 97.75 312 GLY A O 1
ATOM 2390 N N . ASP A 1 313 ? 5.363 -30.578 11.422 1 96.94 313 ASP A N 1
ATOM 2391 C CA . ASP A 1 313 ? 6.773 -30.188 11.492 1 96.94 313 ASP A CA 1
ATOM 2392 C C . ASP A 1 313 ? 7.48 -30.469 10.164 1 96.94 313 ASP A C 1
ATOM 2394 O O . ASP A 1 313 ? 8.672 -30.172 10.023 1 96.94 313 ASP A O 1
ATOM 2398 N N . HIS A 1 314 ? 6.742 -31.031 9.227 1 97.69 314 HIS A N 1
ATOM 2399 C CA . HIS A 1 314 ? 7.289 -31.328 7.906 1 97.69 314 HIS A CA 1
ATOM 2400 C C . HIS A 1 314 ? 6.457 -30.672 6.812 1 97.69 314 HIS A C 1
ATOM 2402 O O . HIS A 1 314 ? 5.246 -30.5 6.961 1 97.69 314 HIS A O 1
ATOM 2408 N N . ILE A 1 315 ? 7.125 -30.344 5.734 1 97.75 315 ILE A N 1
ATOM 2409 C CA . ILE A 1 315 ? 6.484 -29.672 4.609 1 97.75 315 ILE A CA 1
ATOM 2410 C C . ILE A 1 315 ? 5.465 -30.609 3.963 1 97.75 315 ILE A C 1
ATOM 2412 O O . ILE A 1 315 ? 5.707 -31.812 3.836 1 97.75 315 ILE A O 1
ATOM 2416 N N . THR A 1 316 ? 4.348 -30.109 3.598 1 98.31 316 THR A N 1
ATOM 2417 C CA . THR A 1 316 ? 3.312 -30.844 2.877 1 98.31 316 THR A CA 1
ATOM 2418 C C . THR A 1 316 ? 2.803 -30.031 1.688 1 98.31 316 THR A C 1
ATOM 2420 O O . THR A 1 316 ? 3.287 -28.922 1.432 1 98.31 316 THR A O 1
ATOM 2423 N N . GLU A 1 317 ? 1.843 -30.578 0.974 1 98.38 317 GLU A N 1
ATOM 2424 C CA . GLU A 1 317 ? 1.156 -29.922 -0.135 1 98.38 317 GLU A CA 1
ATOM 2425 C C . GLU A 1 317 ? 0.581 -28.578 0.29 1 98.38 317 GLU A C 1
ATOM 2427 O O . GLU A 1 317 ? 0.56 -27.625 -0.498 1 98.38 317 GLU A O 1
ATOM 2432 N N . ALA A 1 318 ? 0.142 -28.469 1.528 1 98.69 318 ALA A N 1
ATOM 2433 C CA . ALA A 1 318 ? -0.466 -27.234 2.021 1 98.69 318 ALA A CA 1
ATOM 2434 C C . ALA A 1 318 ? 0.526 -26.078 1.976 1 98.69 318 ALA A C 1
ATOM 2436 O O . ALA A 1 318 ? 0.151 -24.938 1.676 1 98.69 318 ALA A O 1
ATOM 2437 N N . ASP A 1 319 ? 1.757 -26.359 2.275 1 98.69 319 ASP A N 1
ATOM 2438 C CA . ASP A 1 319 ? 2.789 -25.328 2.221 1 98.69 319 ASP A CA 1
ATOM 2439 C C . ASP A 1 319 ? 3.049 -24.891 0.781 1 98.69 319 ASP A C 1
ATOM 2441 O O . ASP A 1 319 ? 3.23 -23.703 0.513 1 98.69 319 ASP A O 1
ATOM 2445 N N . VAL A 1 320 ? 3.029 -25.844 -0.122 1 98.56 320 VAL A N 1
ATOM 2446 C CA . VAL A 1 320 ? 3.201 -25.578 -1.547 1 98.56 320 VAL A CA 1
ATOM 2447 C C . VAL A 1 320 ? 2.094 -24.641 -2.039 1 98.56 320 VAL A C 1
ATOM 2449 O O . VAL A 1 320 ? 2.346 -23.734 -2.828 1 98.56 320 VAL A O 1
ATOM 2452 N N . MET A 1 321 ? 0.931 -24.859 -1.526 1 98.62 321 MET A N 1
ATOM 2453 C CA . MET A 1 321 ? -0.249 -24.125 -1.978 1 98.62 321 MET A CA 1
ATOM 2454 C C . MET A 1 321 ? -0.212 -22.688 -1.487 1 98.62 321 MET A C 1
ATOM 2456 O O . MET A 1 321 ? -0.64 -21.766 -2.197 1 98.62 321 MET A O 1
ATOM 2460 N N . LEU A 1 322 ? 0.317 -22.375 -0.341 1 98.75 322 LEU A N 1
ATOM 2461 C CA . LEU A 1 322 ? 0.237 -21.062 0.27 1 98.75 322 LEU A CA 1
ATOM 2462 C C . LEU A 1 322 ? 1.475 -20.234 -0.061 1 98.75 322 LEU A C 1
ATOM 2464 O O . LEU A 1 322 ? 1.417 -19 -0.073 1 98.75 322 LEU A O 1
ATOM 2468 N N . LEU A 1 323 ? 2.564 -20.859 -0.352 1 98.25 323 LEU A N 1
ATOM 2469 C CA . LEU A 1 323 ? 3.863 -20.203 -0.447 1 98.25 323 LEU A CA 1
ATOM 2470 C C . LEU A 1 323 ? 3.844 -19.109 -1.506 1 98.25 323 LEU A C 1
ATOM 2472 O O . LEU A 1 323 ? 4.422 -18.047 -1.309 1 98.25 323 LEU A O 1
ATOM 2476 N N . PRO A 1 324 ? 3.178 -19.328 -2.672 1 98.19 324 PRO A N 1
ATOM 2477 C CA . PRO A 1 324 ? 3.146 -18.266 -3.666 1 98.19 324 PRO A CA 1
ATOM 2478 C C . PRO A 1 324 ? 2.508 -16.984 -3.133 1 98.19 324 PRO A C 1
ATOM 2480 O O . PRO A 1 324 ? 2.996 -15.883 -3.408 1 98.19 324 PRO A O 1
ATOM 2483 N N . CYS A 1 325 ? 1.433 -17.109 -2.412 1 97.69 325 CYS A N 1
ATOM 2484 C CA . CYS A 1 325 ? 0.777 -15.961 -1.807 1 97.69 325 CYS A CA 1
ATOM 2485 C C . CYS A 1 325 ? 1.701 -15.266 -0.812 1 97.69 325 CYS A C 1
ATOM 2487 O O . CYS A 1 325 ? 1.834 -14.039 -0.83 1 97.69 325 CYS A O 1
ATOM 2489 N N . ALA A 1 326 ? 2.342 -16.031 -0.02 1 97.44 326 ALA A N 1
ATOM 2490 C CA . ALA A 1 326 ? 3.242 -15.5 1.001 1 97.44 326 ALA A CA 1
ATOM 2491 C C . ALA A 1 326 ? 4.406 -14.742 0.367 1 97.44 326 ALA A C 1
ATOM 2493 O O . ALA A 1 326 ? 4.762 -13.656 0.816 1 97.44 326 ALA A O 1
ATOM 2494 N N . ALA A 1 327 ? 4.969 -15.289 -0.663 1 96 327 ALA A N 1
ATOM 2495 C CA . ALA A 1 327 ? 6.152 -14.727 -1.308 1 96 327 ALA A CA 1
ATOM 2496 C C . ALA A 1 327 ? 5.836 -13.383 -1.954 1 96 327 ALA A C 1
ATOM 2498 O O . ALA A 1 327 ? 6.715 -12.523 -2.076 1 96 327 ALA A O 1
ATOM 2499 N N . ARG A 1 328 ? 4.621 -13.234 -2.309 1 96.06 328 ARG A N 1
ATOM 2500 C CA . ARG A 1 328 ? 4.234 -12.039 -3.053 1 96.06 328 ARG A CA 1
ATOM 2501 C C . ARG A 1 328 ? 3.531 -11.031 -2.146 1 96.06 328 ARG A C 1
ATOM 2503 O O . ARG A 1 328 ? 3.314 -9.883 -2.537 1 96.06 328 ARG A O 1
ATOM 2510 N N . PHE A 1 329 ? 3.141 -11.367 -0.97 1 96.44 329 PHE A N 1
ATOM 2511 C CA . PHE A 1 329 ? 2.262 -10.562 -0.129 1 96.44 329 PHE A CA 1
ATOM 2512 C C . PHE A 1 329 ? 2.846 -9.172 0.094 1 96.44 329 PHE A C 1
ATOM 2514 O O . PHE A 1 329 ? 2.223 -8.172 -0.254 1 96.44 329 PHE A O 1
ATOM 2521 N N . ASP A 1 330 ? 4.027 -9.055 0.631 1 93.81 330 ASP A N 1
ATOM 2522 C CA . ASP A 1 330 ? 4.637 -7.777 0.979 1 93.81 330 ASP A CA 1
ATOM 2523 C C . ASP A 1 330 ? 5.117 -7.043 -0.27 1 93.81 330 ASP A C 1
ATOM 2525 O O . ASP A 1 330 ? 5.27 -5.816 -0.255 1 93.81 330 ASP A O 1
ATOM 2529 N N . ALA A 1 331 ? 5.32 -7.797 -1.353 1 93.12 331 ALA A N 1
ATOM 2530 C CA . ALA A 1 331 ? 5.859 -7.195 -2.568 1 93.12 331 ALA A CA 1
ATOM 2531 C C . ALA A 1 331 ? 4.742 -6.625 -3.439 1 93.12 331 ALA A C 1
ATOM 2533 O O . ALA A 1 331 ? 4.953 -5.652 -4.168 1 93.12 331 ALA A O 1
ATOM 2534 N N . VAL A 1 332 ? 3.582 -7.238 -3.367 1 94.19 332 VAL A N 1
ATOM 2535 C CA . VAL A 1 332 ? 2.553 -6.895 -4.34 1 94.19 332 VAL A CA 1
ATOM 2536 C C . VAL A 1 332 ? 1.23 -6.629 -3.625 1 94.19 332 VAL A C 1
ATOM 2538 O O . VAL A 1 332 ? 0.745 -5.496 -3.604 1 94.19 332 VAL A O 1
ATOM 2541 N N . TYR A 1 333 ? 0.693 -7.594 -2.879 1 95.69 333 TYR A N 1
ATOM 2542 C CA . TYR A 1 333 ? -0.687 -7.574 -2.406 1 95.69 333 TYR A CA 1
ATOM 2543 C C . TYR A 1 333 ? -0.878 -6.516 -1.326 1 95.69 333 TYR A C 1
ATOM 2545 O O . TYR A 1 333 ? -1.935 -5.883 -1.247 1 95.69 333 TYR A O 1
ATOM 2553 N N . ALA A 1 334 ? 0.139 -6.281 -0.549 1 93.12 334 ALA A N 1
ATOM 2554 C CA . ALA A 1 334 ? 0.055 -5.332 0.558 1 93.12 334 ALA A CA 1
ATOM 2555 C C . ALA A 1 334 ? -0.201 -3.918 0.048 1 93.12 334 ALA A C 1
ATOM 2557 O O . ALA A 1 334 ? -0.91 -3.139 0.689 1 93.12 334 ALA A O 1
ATOM 2558 N N . PHE A 1 335 ? 0.351 -3.592 -1.062 1 91.56 335 PHE A N 1
ATOM 2559 C CA . PHE A 1 335 ? 0.305 -2.207 -1.518 1 91.56 335 PHE A CA 1
ATOM 2560 C C . PHE A 1 335 ? -0.638 -2.059 -2.705 1 91.56 335 PHE A C 1
ATOM 2562 O O . PHE A 1 335 ? -1.614 -1.309 -2.639 1 91.56 335 PHE A O 1
ATOM 2569 N N . LEU A 1 336 ? -0.481 -2.877 -3.693 1 91.44 336 LEU A N 1
ATOM 2570 C CA . LEU A 1 336 ? -1.294 -2.777 -4.902 1 91.44 336 LEU A CA 1
ATOM 2571 C C . LEU A 1 336 ? -2.746 -3.137 -4.609 1 91.44 336 LEU A C 1
ATOM 2573 O O . LEU A 1 336 ? -3.664 -2.508 -5.141 1 91.44 336 LEU A O 1
ATOM 2577 N N . PHE A 1 337 ? -2.938 -4.18 -3.738 1 92.94 337 PHE A N 1
ATOM 2578 C CA . PHE A 1 337 ? -4.281 -4.645 -3.424 1 92.94 337 PHE A CA 1
ATOM 2579 C C . PHE A 1 337 ? -4.75 -4.086 -2.086 1 92.94 337 PHE A C 1
ATOM 2581 O O . PHE A 1 337 ? -5.777 -4.512 -1.555 1 92.94 337 PHE A O 1
ATOM 2588 N N . LEU A 1 338 ? -3.949 -3.168 -1.455 1 88.19 338 LEU A N 1
ATOM 2589 C CA . LEU A 1 338 ? -4.27 -2.395 -0.26 1 88.19 338 LEU A CA 1
ATOM 2590 C C . LEU A 1 338 ? -4.453 -3.309 0.946 1 88.19 338 LEU A C 1
ATOM 2592 O O . LEU A 1 338 ? -5.234 -3.002 1.85 1 88.19 338 LEU A O 1
ATOM 2596 N N . ARG A 1 339 ? -3.785 -4.371 0.978 1 83.12 339 ARG A N 1
ATOM 2597 C CA . ARG A 1 339 ? -3.961 -5.32 2.07 1 83.12 339 ARG A CA 1
ATOM 2598 C C . ARG A 1 339 ? -2.914 -5.105 3.158 1 83.12 339 ARG A C 1
ATOM 2600 O O . ARG A 1 339 ? -2.922 -5.793 4.18 1 83.12 339 ARG A O 1
ATOM 2607 N N . GLY A 1 340 ? -2.137 -4.148 2.998 1 83.12 340 GLY A N 1
ATOM 2608 C CA . GLY A 1 340 ? -1.111 -3.895 3.998 1 83.12 340 GLY A CA 1
ATOM 2609 C C . GLY A 1 340 ? -1.653 -3.246 5.258 1 83.12 340 GLY A C 1
ATOM 2610 O O . GLY A 1 340 ? -0.968 -3.195 6.281 1 83.12 340 GLY A O 1
ATOM 2611 N N . SER A 1 341 ? -2.893 -2.816 5.184 1 83.88 341 SER A N 1
ATOM 2612 C CA . SER A 1 341 ? -3.471 -2.127 6.332 1 83.88 341 SER A CA 1
ATOM 2613 C C . SER A 1 341 ? -3.629 -3.068 7.52 1 83.88 341 SER A C 1
ATOM 2615 O O . SER A 1 341 ? -3.594 -2.631 8.672 1 83.88 341 SER A O 1
ATOM 2617 N N . CYS A 1 342 ? -3.742 -4.332 7.219 1 87.19 342 CYS A N 1
ATOM 2618 C CA . CYS A 1 342 ? -3.859 -5.312 8.289 1 87.19 342 CYS A CA 1
ATOM 2619 C C . CYS A 1 342 ? -2.484 -5.77 8.766 1 87.19 342 CYS A C 1
ATOM 2621 O O . CYS A 1 342 ? -2.381 -6.605 9.664 1 87.19 342 CYS A O 1
ATOM 2623 N N . GLY A 1 343 ? -1.53 -5.258 8.203 1 88.81 343 GLY A N 1
ATOM 2624 C CA . GLY A 1 343 ? -0.172 -5.664 8.523 1 88.81 343 GLY A CA 1
ATOM 2625 C C . GLY A 1 343 ? 0.494 -6.457 7.414 1 88.81 343 GLY A C 1
ATOM 2626 O O . GLY A 1 343 ? -0.169 -7.207 6.699 1 88.81 343 GLY A O 1
ATOM 2627 N N . LEU A 1 344 ? 1.771 -6.277 7.363 1 90.44 344 LEU A N 1
ATOM 2628 C CA . LEU A 1 344 ? 2.559 -7.02 6.387 1 90.44 344 LEU A CA 1
ATOM 2629 C C . LEU A 1 344 ? 2.787 -8.453 6.848 1 90.44 344 LEU A C 1
ATOM 2631 O O . LEU A 1 344 ? 2.613 -8.766 8.023 1 90.44 344 LEU A O 1
ATOM 2635 N N . TRP A 1 345 ? 3.086 -9.328 5.863 1 94.06 345 TRP A N 1
ATOM 2636 C CA . TRP A 1 345 ? 3.414 -10.719 6.188 1 94.06 345 TRP A CA 1
ATOM 2637 C C . TRP A 1 345 ? 4.566 -10.781 7.184 1 94.06 345 TRP A C 1
ATOM 2639 O O . TRP A 1 345 ? 4.492 -11.5 8.18 1 94.06 345 TRP A O 1
ATOM 2649 N N . ARG A 1 346 ? 5.598 -9.992 7.047 1 91.44 346 ARG A N 1
ATOM 2650 C CA . ARG A 1 346 ? 6.848 -10.023 7.801 1 91.44 346 ARG A CA 1
ATOM 2651 C C . ARG A 1 346 ? 6.637 -9.523 9.227 1 91.44 346 ARG A C 1
ATOM 2653 O O . ARG A 1 346 ? 7.508 -9.688 10.086 1 91.44 346 ARG A O 1
ATOM 2660 N N . GLU A 1 347 ? 5.555 -8.875 9.469 1 90.44 347 GLU A N 1
ATOM 2661 C CA . GLU A 1 347 ? 5.281 -8.352 10.812 1 90.44 347 GLU A CA 1
ATOM 2662 C C . GLU A 1 347 ? 4.844 -9.469 11.758 1 90.44 347 GLU A C 1
ATOM 2664 O O . GLU A 1 347 ? 4.852 -9.297 12.977 1 90.44 347 GLU A O 1
ATOM 2669 N N . ARG A 1 348 ? 4.367 -10.547 11.188 1 93.5 348 ARG A N 1
ATOM 2670 C CA . ARG A 1 348 ? 3.943 -11.695 11.992 1 93.5 348 ARG A CA 1
ATOM 2671 C C . ARG A 1 348 ? 5.07 -12.703 12.141 1 93.5 348 ARG A C 1
ATOM 2673 O O . ARG A 1 348 ? 5.441 -13.375 11.172 1 93.5 348 ARG A O 1
ATOM 2680 N N . GLU A 1 349 ? 5.512 -12.836 13.281 1 93.75 349 GLU A N 1
ATOM 2681 C CA . GLU A 1 349 ? 6.746 -13.547 13.602 1 93.75 349 GLU A CA 1
ATOM 2682 C C . GLU A 1 349 ? 6.73 -14.961 13.031 1 93.75 349 GLU A C 1
ATOM 2684 O O . GLU A 1 349 ? 7.699 -15.391 12.391 1 93.75 349 GLU A O 1
ATOM 2689 N N . HIS A 1 350 ? 5.66 -15.695 13.266 1 96.88 350 HIS A N 1
ATOM 2690 C CA . HIS A 1 350 ? 5.633 -17.094 12.875 1 96.88 350 HIS A CA 1
ATOM 2691 C C . HIS A 1 350 ? 5.426 -17.25 11.375 1 96.88 350 HIS A C 1
ATOM 2693 O O . HIS A 1 350 ? 5.914 -18.219 10.773 1 96.88 350 HIS A O 1
ATOM 2699 N N . LEU A 1 351 ? 4.711 -16.281 10.734 1 96.88 351 LEU A N 1
ATOM 2700 C CA . LEU A 1 351 ? 4.602 -16.281 9.281 1 96.88 351 LEU A CA 1
ATOM 2701 C C . LEU A 1 351 ? 5.953 -15.984 8.633 1 96.88 351 LEU A C 1
ATOM 2703 O O . LEU A 1 351 ? 6.324 -16.625 7.645 1 96.88 351 LEU A O 1
ATOM 2707 N N . ARG A 1 352 ? 6.594 -15.016 9.219 1 93.69 352 ARG A N 1
ATOM 2708 C CA . ARG A 1 352 ? 7.922 -14.656 8.727 1 93.69 352 ARG A CA 1
ATOM 2709 C C . ARG A 1 352 ? 8.875 -15.852 8.797 1 93.69 352 ARG A C 1
ATOM 2711 O O . ARG A 1 352 ? 9.594 -16.125 7.836 1 93.69 352 ARG A O 1
ATOM 2718 N N . ARG A 1 353 ? 8.93 -16.531 9.898 1 93.81 353 ARG A N 1
ATOM 2719 C CA . ARG A 1 353 ? 9.773 -17.719 10.078 1 93.81 353 ARG A CA 1
ATOM 2720 C C . ARG A 1 353 ? 9.414 -18.797 9.07 1 93.81 353 ARG A C 1
ATOM 2722 O O . ARG A 1 353 ? 10.305 -19.391 8.445 1 93.81 353 ARG A O 1
ATOM 2729 N N . TRP A 1 354 ? 8.156 -19.078 8.914 1 96.5 354 TRP A N 1
ATOM 2730 C CA . TRP A 1 354 ? 7.68 -20.109 7.996 1 96.5 354 TRP A CA 1
ATOM 2731 C C . TRP A 1 354 ? 8.125 -19.812 6.566 1 96.5 354 TRP A C 1
ATOM 2733 O O . TRP A 1 354 ? 8.617 -20.688 5.867 1 96.5 354 TRP A O 1
ATOM 2743 N N . LEU A 1 355 ? 7.934 -18.578 6.152 1 95.94 355 LEU A N 1
ATOM 2744 C CA . LEU A 1 355 ? 8.336 -18.172 4.805 1 95.94 355 LEU A CA 1
ATOM 2745 C C . LEU A 1 355 ? 9.844 -18.344 4.621 1 95.94 355 LEU A C 1
ATOM 2747 O O . LEU A 1 355 ? 10.297 -18.844 3.59 1 95.94 355 LEU A O 1
ATOM 2751 N N . ARG A 1 356 ? 10.547 -17.938 5.594 1 92.56 356 ARG A N 1
ATOM 2752 C CA . ARG A 1 356 ? 12 -18.078 5.547 1 92.56 356 ARG A CA 1
ATOM 2753 C C . ARG A 1 356 ? 12.398 -19.547 5.418 1 92.56 356 ARG A C 1
ATOM 2755 O O . ARG A 1 356 ? 13.242 -19.906 4.598 1 92.56 356 ARG A O 1
ATOM 2762 N N . ASP A 1 357 ? 11.805 -20.375 6.215 1 92.81 357 ASP A N 1
ATOM 2763 C CA . ASP A 1 357 ? 12.117 -21.812 6.188 1 92.81 357 ASP A CA 1
ATOM 2764 C C . ASP A 1 357 ? 11.781 -22.406 4.828 1 92.81 357 ASP A C 1
ATOM 2766 O O . ASP A 1 357 ? 12.578 -23.156 4.258 1 92.81 357 ASP A O 1
ATOM 2770 N N . CYS A 1 358 ? 10.633 -22.094 4.332 1 95.31 358 CYS A N 1
ATOM 2771 C CA . CYS A 1 358 ? 10.242 -22.609 3.025 1 95.31 358 CYS A CA 1
ATOM 2772 C C . CYS A 1 358 ? 11.188 -22.125 1.939 1 95.31 358 CYS A C 1
ATOM 2774 O O . CYS A 1 358 ? 11.594 -22.891 1.065 1 95.31 358 CYS A O 1
ATOM 2776 N N . TRP A 1 359 ? 11.555 -20.828 2.051 1 93.38 359 TRP A N 1
ATOM 2777 C CA . TRP A 1 359 ? 12.359 -20.172 1.028 1 93.38 359 TRP A CA 1
ATOM 2778 C C . TRP A 1 359 ? 13.797 -20.688 1.041 1 93.38 359 TRP A C 1
ATOM 2780 O O . TRP A 1 359 ? 14.516 -20.562 0.046 1 93.38 359 TRP A O 1
ATOM 2790 N N . SER A 1 360 ? 14.156 -21.297 2.129 1 92.19 360 SER A N 1
ATOM 2791 C CA . SER A 1 360 ? 15.531 -21.766 2.303 1 92.19 360 SER A CA 1
ATOM 2792 C C . SER A 1 360 ? 15.688 -23.203 1.798 1 92.19 360 SER A C 1
ATOM 2794 O O . SER A 1 360 ? 16.797 -23.734 1.77 1 92.19 360 SER A O 1
ATOM 2796 N N . LEU A 1 361 ? 14.633 -23.859 1.477 1 93.56 361 LEU A N 1
ATOM 2797 C CA . LEU A 1 361 ? 14.711 -25.219 0.956 1 93.56 361 LEU A CA 1
ATOM 2798 C C . LEU A 1 361 ? 15.375 -25.234 -0.417 1 93.56 361 LEU A C 1
ATOM 2800 O O . LEU A 1 361 ? 15.156 -24.328 -1.229 1 93.56 361 LEU A O 1
ATOM 2804 N N . PRO A 1 362 ? 16.109 -26.281 -0.682 1 92.31 362 PRO A N 1
ATOM 2805 C CA . PRO A 1 362 ? 16.828 -26.344 -1.954 1 92.31 362 PRO A CA 1
ATOM 2806 C C . PRO A 1 362 ? 15.906 -26.219 -3.164 1 92.31 362 PRO A C 1
ATOM 2808 O O . PRO A 1 362 ? 14.898 -26.938 -3.248 1 92.31 362 PRO A O 1
ATOM 2811 N N . GLY A 1 363 ? 16.234 -25.25 -4.047 1 93.31 363 GLY A N 1
ATOM 2812 C CA . GLY A 1 363 ? 15.539 -25.109 -5.32 1 93.31 363 GLY A CA 1
ATOM 2813 C C . GLY A 1 363 ? 14.344 -24.188 -5.254 1 93.31 363 GLY A C 1
ATOM 2814 O O . GLY A 1 363 ? 13.852 -23.734 -6.285 1 93.31 363 GLY A O 1
ATOM 2815 N N . VAL A 1 364 ? 13.797 -23.875 -4.082 1 94.81 364 VAL A N 1
ATOM 2816 C CA . VAL A 1 364 ? 12.562 -23.109 -3.916 1 94.81 364 VAL A CA 1
ATOM 2817 C C . VAL A 1 364 ? 12.758 -21.688 -4.422 1 94.81 364 VAL A C 1
ATOM 2819 O O . VAL A 1 364 ? 11.93 -21.172 -5.172 1 94.81 364 VAL A O 1
ATOM 2822 N N . ARG A 1 365 ? 13.844 -21.078 -4.152 1 92.25 365 ARG A N 1
ATOM 2823 C CA . ARG A 1 365 ? 14.102 -19.703 -4.516 1 92.25 365 ARG A CA 1
ATOM 2824 C C . ARG A 1 365 ? 14.148 -19.531 -6.031 1 92.25 365 ARG A C 1
ATOM 2826 O O . ARG A 1 365 ? 13.758 -18.484 -6.559 1 92.25 365 ARG A O 1
ATOM 2833 N N . GLU A 1 366 ? 14.531 -20.484 -6.73 1 93.06 366 GLU A N 1
ATOM 2834 C CA . GLU A 1 366 ? 14.742 -20.422 -8.172 1 93.06 366 GLU A CA 1
ATOM 2835 C C . GLU A 1 366 ? 13.43 -20.594 -8.93 1 93.06 366 GLU A C 1
ATOM 2837 O O . GLU A 1 366 ? 13.367 -20.375 -10.141 1 93.06 366 GLU A O 1
ATOM 2842 N N . THR A 1 367 ? 12.375 -20.922 -8.203 1 95.75 367 THR A N 1
ATOM 2843 C CA . THR A 1 367 ? 11.125 -21.266 -8.867 1 95.75 367 THR A CA 1
ATOM 2844 C C . THR A 1 367 ? 10.406 -20 -9.352 1 95.75 367 THR A C 1
ATOM 2846 O O . THR A 1 367 ? 9.477 -20.094 -10.156 1 95.75 367 THR A O 1
ATOM 2849 N N . VAL A 1 368 ? 10.867 -18.844 -8.859 1 95.25 368 VAL A N 1
ATOM 2850 C CA . VAL A 1 368 ? 10.141 -17.641 -9.219 1 95.25 368 VAL A CA 1
ATOM 2851 C C . VAL A 1 368 ? 11.07 -16.438 -9.109 1 95.25 368 VAL A C 1
ATOM 2853 O O . VAL A 1 368 ? 11.953 -16.391 -8.25 1 95.25 368 VAL A O 1
ATOM 2856 N N . ASP A 1 369 ? 10.922 -15.555 -10.055 1 93.94 369 ASP A N 1
ATOM 2857 C CA . ASP A 1 369 ? 11.508 -14.227 -9.953 1 93.94 369 ASP A CA 1
ATOM 2858 C C . ASP A 1 369 ? 10.484 -13.211 -9.438 1 93.94 369 ASP A C 1
ATOM 2860 O O . ASP A 1 369 ? 9.742 -12.617 -10.219 1 93.94 369 ASP A O 1
ATOM 2864 N N . VAL A 1 370 ? 10.5 -12.969 -8.156 1 92 370 VAL A N 1
ATOM 2865 C CA . VAL A 1 370 ? 9.461 -12.18 -7.508 1 92 370 VAL A CA 1
ATOM 2866 C C . VAL A 1 370 ? 9.57 -10.719 -7.953 1 92 370 VAL A C 1
ATOM 2868 O O . VAL A 1 370 ? 8.555 -10.031 -8.086 1 92 370 VAL A O 1
ATOM 2871 N N . ARG A 1 371 ? 10.758 -10.227 -8.18 1 90.94 371 ARG A N 1
ATOM 2872 C CA . ARG A 1 371 ? 10.922 -8.859 -8.664 1 90.94 371 ARG A CA 1
ATOM 2873 C C . ARG A 1 371 ? 10.258 -8.672 -10.023 1 90.94 371 ARG A C 1
ATOM 2875 O O . ARG A 1 371 ? 9.586 -7.668 -10.25 1 90.94 371 ARG A O 1
ATOM 2882 N N . ALA A 1 372 ? 10.484 -9.617 -10.852 1 91.06 372 ALA A N 1
ATOM 2883 C CA . ALA A 1 372 ? 9.828 -9.578 -12.156 1 91.06 372 ALA A CA 1
ATOM 2884 C C . ALA A 1 372 ? 8.312 -9.656 -12.008 1 91.06 372 ALA A C 1
ATOM 2886 O O . ALA A 1 372 ? 7.574 -9.031 -12.781 1 91.06 372 ALA A O 1
ATOM 2887 N N . CYS A 1 373 ? 7.852 -10.43 -11.039 1 92.81 373 CYS A N 1
ATOM 2888 C CA . CYS A 1 373 ? 6.422 -10.469 -10.742 1 92.81 373 CYS A CA 1
ATOM 2889 C C . CYS A 1 373 ? 5.906 -9.094 -10.344 1 92.81 373 CYS A C 1
ATOM 2891 O O . CYS A 1 373 ? 4.859 -8.656 -10.82 1 92.81 373 CYS A O 1
ATOM 2893 N N . GLN A 1 374 ? 6.648 -8.461 -9.523 1 91.69 374 GLN A N 1
ATOM 2894 C CA . GLN A 1 374 ? 6.273 -7.125 -9.07 1 91.69 374 GLN A CA 1
ATOM 2895 C C . GLN A 1 374 ? 6.141 -6.16 -10.242 1 91.69 374 GLN A C 1
ATOM 2897 O O . GLN A 1 374 ? 5.152 -5.43 -10.352 1 91.69 374 GLN A O 1
ATOM 2902 N N . GLN A 1 375 ? 7.125 -6.199 -11.07 1 89.44 375 GLN A N 1
ATOM 2903 C CA . GLN A 1 375 ? 7.117 -5.34 -12.25 1 89.44 375 GLN A CA 1
ATOM 2904 C C . GLN A 1 375 ? 5.891 -5.609 -13.117 1 89.44 375 GLN A C 1
ATOM 2906 O O . GLN A 1 375 ? 5.254 -4.672 -13.602 1 89.44 375 GLN A O 1
ATOM 2911 N N . SER A 1 376 ? 5.574 -6.812 -13.258 1 89.06 376 SER A N 1
ATOM 2912 C CA . SER A 1 376 ? 4.426 -7.188 -14.078 1 89.06 376 SER A CA 1
ATOM 2913 C C . SER A 1 376 ? 3.119 -6.723 -13.438 1 89.06 376 SER A C 1
ATOM 2915 O O . SER A 1 376 ? 2.289 -6.094 -14.102 1 89.06 376 SER A O 1
ATOM 2917 N N . TYR A 1 377 ? 2.939 -7.02 -12.156 1 92.19 377 TYR A N 1
ATOM 2918 C CA . TYR A 1 377 ? 1.72 -6.629 -11.461 1 92.19 377 TYR A CA 1
ATOM 2919 C C . TYR A 1 377 ? 1.502 -5.121 -11.547 1 92.19 377 TYR A C 1
ATOM 2921 O O . TYR A 1 377 ? 0.428 -4.668 -11.945 1 92.19 377 TYR A O 1
ATOM 2929 N N . TYR A 1 378 ? 2.514 -4.344 -11.227 1 90.62 378 TYR A N 1
ATOM 2930 C CA . TYR A 1 378 ? 2.379 -2.893 -11.148 1 90.62 378 TYR A CA 1
ATOM 2931 C C . TYR A 1 378 ? 2.305 -2.279 -12.539 1 90.62 378 TYR A C 1
ATOM 2933 O O . TYR A 1 378 ? 1.784 -1.174 -12.711 1 90.62 378 TYR A O 1
ATOM 2941 N N . GLY A 1 379 ? 2.846 -2.945 -13.5 1 84.75 379 GLY A N 1
ATOM 2942 C CA . GLY A 1 379 ? 2.83 -2.445 -14.867 1 84.75 379 GLY A CA 1
ATOM 2943 C C . GLY A 1 379 ? 1.581 -2.842 -15.633 1 84.75 379 GLY A C 1
ATOM 2944 O O . GLY A 1 379 ? 0.994 -2.023 -16.344 1 84.75 379 GLY A O 1
ATOM 2945 N N . THR A 1 380 ? 1.149 -4.059 -15.469 1 80.44 380 THR A N 1
ATOM 2946 C CA . THR A 1 380 ? 0.096 -4.602 -16.312 1 80.44 380 THR A CA 1
ATOM 2947 C C . THR A 1 380 ? -1.28 -4.324 -15.719 1 80.44 380 THR A C 1
ATOM 2949 O O . THR A 1 380 ? -2.27 -4.223 -16.453 1 80.44 380 THR A O 1
ATOM 2952 N N . LEU A 1 381 ? -1.372 -4.227 -14.414 1 85.75 381 LEU A N 1
ATOM 2953 C CA . LEU A 1 381 ? -2.645 -3.9 -13.781 1 85.75 381 LEU A CA 1
ATOM 2954 C C . LEU A 1 381 ? -2.824 -2.391 -13.664 1 85.75 381 LEU A C 1
ATOM 2956 O O . LEU A 1 381 ? -3.084 -1.87 -12.578 1 85.75 381 LEU A O 1
ATOM 2960 N N . PHE A 1 382 ? -2.811 -1.721 -14.781 1 80.56 382 PHE A N 1
ATOM 2961 C CA . PHE A 1 382 ? -2.744 -0.266 -14.867 1 80.56 382 PHE A CA 1
ATOM 2962 C C . PHE A 1 382 ? -4.047 0.364 -14.391 1 80.56 382 PHE A C 1
ATOM 2964 O O . PHE A 1 382 ? -4.062 1.519 -13.961 1 80.56 382 PHE A O 1
ATOM 2971 N N . PRO A 1 383 ? -5.195 -0.37 -14.461 1 78.31 383 PRO A N 1
ATOM 2972 C CA . PRO A 1 383 ? -6.363 0.251 -13.836 1 78.31 383 PRO A CA 1
ATOM 2973 C C . PRO A 1 383 ? -6.203 0.431 -12.328 1 78.31 383 PRO A C 1
ATOM 2975 O O . PRO A 1 383 ? -6.758 1.37 -11.758 1 78.31 383 PRO A O 1
ATOM 2978 N N . LEU A 1 384 ? -5.5 -0.487 -11.742 1 85.44 384 LEU A N 1
ATOM 2979 C CA . LEU A 1 384 ? -5.246 -0.397 -10.305 1 85.44 384 LEU A CA 1
ATOM 2980 C C . LEU A 1 384 ? -4.09 0.551 -10.016 1 85.44 384 LEU A C 1
ATOM 2982 O O . LEU A 1 384 ? -4.074 1.219 -8.984 1 85.44 384 LEU A O 1
ATOM 2986 N N . ASN A 1 385 ? -3.168 0.572 -10.883 1 88.5 385 ASN A N 1
ATOM 2987 C CA . ASN A 1 385 ? -1.969 1.394 -10.75 1 88.5 385 ASN A CA 1
ATOM 2988 C C . ASN A 1 385 ? -1.68 2.17 -12.031 1 88.5 385 ASN A C 1
ATOM 2990 O O . ASN A 1 385 ? -0.734 1.852 -12.758 1 88.5 385 ASN A O 1
ATOM 2994 N N . PRO A 1 386 ? -2.35 3.232 -12.203 1 82.5 386 PRO A N 1
ATOM 2995 C CA . PRO A 1 386 ? -2.197 3.982 -13.453 1 82.5 386 PRO A CA 1
ATOM 2996 C C . PRO A 1 386 ? -0.79 4.547 -13.633 1 82.5 386 PRO A C 1
ATOM 2998 O O . PRO A 1 386 ? -0.354 4.777 -14.758 1 82.5 386 PRO A O 1
ATOM 3001 N N . SER A 1 387 ? -0.085 4.789 -12.57 1 84.06 387 SER A N 1
ATOM 3002 C CA . SER A 1 387 ? 1.257 5.359 -12.641 1 84.06 387 SER A CA 1
ATOM 3003 C C . SER A 1 387 ? 2.242 4.367 -13.258 1 84.06 387 SER A C 1
ATOM 3005 O O . SER A 1 387 ? 3.213 4.77 -13.906 1 84.06 387 SER A O 1
ATOM 3007 N N . GLN A 1 388 ? 1.977 3.072 -12.945 1 87.38 388 GLN A N 1
ATOM 3008 C CA . GLN A 1 388 ? 2.842 1.966 -13.336 1 87.38 388 GLN A CA 1
ATOM 3009 C C . GLN A 1 388 ? 4.191 2.043 -12.633 1 87.38 388 GLN A C 1
ATOM 3011 O O . GLN A 1 388 ? 5.16 1.408 -13.062 1 87.38 388 GLN A O 1
ATOM 3016 N N . ILE A 1 389 ? 4.277 2.91 -11.648 1 91.06 389 ILE A N 1
ATOM 3017 C CA . ILE A 1 389 ? 5.473 2.992 -10.812 1 91.06 389 ILE A CA 1
ATOM 3018 C C . ILE A 1 389 ? 5.57 1.748 -9.93 1 91.06 389 ILE A C 1
ATOM 3020 O O . ILE A 1 389 ? 4.566 1.291 -9.375 1 91.06 389 ILE A O 1
ATOM 3024 N N . VAL A 1 390 ? 6.762 1.177 -9.93 1 92.62 390 VAL A N 1
ATOM 3025 C CA . VAL A 1 390 ? 7.047 -0.003 -9.125 1 92.62 390 VAL A CA 1
ATOM 3026 C C . VAL A 1 390 ? 7.719 0.416 -7.816 1 92.62 390 VAL A C 1
ATOM 3028 O O . VAL A 1 390 ? 8.734 1.12 -7.832 1 92.62 390 VAL A O 1
ATOM 3031 N N . PRO A 1 391 ? 7.168 0.022 -6.684 1 93.06 391 PRO A N 1
ATOM 3032 C CA . PRO A 1 391 ? 7.758 0.418 -5.402 1 93.06 391 PRO A CA 1
ATOM 3033 C C . PRO A 1 391 ? 9.203 -0.05 -5.25 1 93.06 391 PRO A C 1
ATOM 3035 O O . PRO A 1 391 ? 9.555 -1.135 -5.719 1 93.06 391 PRO A O 1
ATOM 3038 N N . VAL A 1 392 ? 10.039 0.764 -4.543 1 92.06 392 VAL A N 1
ATOM 3039 C CA . VAL A 1 392 ? 11.398 0.437 -4.145 1 92.06 392 VAL A CA 1
ATOM 3040 C C . VAL A 1 392 ? 11.617 0.838 -2.686 1 92.06 392 VAL A C 1
ATOM 3042 O O . VAL A 1 392 ? 11.016 1.798 -2.201 1 92.06 392 VAL A O 1
ATOM 3045 N N . PRO A 1 393 ? 12.492 0.223 -1.954 1 89.5 393 PRO A N 1
ATOM 3046 C CA . PRO A 1 393 ? 13.172 -1.028 -2.309 1 89.5 393 PRO A CA 1
ATOM 3047 C C . PRO A 1 393 ? 12.195 -2.195 -2.471 1 89.5 393 PRO A C 1
ATOM 3049 O O . PRO A 1 393 ? 11.031 -2.092 -2.078 1 89.5 393 PRO A O 1
ATOM 3052 N N . ALA A 1 394 ? 12.734 -3.262 -3.053 1 86.06 394 ALA A N 1
ATOM 3053 C CA . ALA A 1 394 ? 11.945 -4.484 -3.178 1 86.06 394 ALA A CA 1
ATOM 3054 C C . ALA A 1 394 ? 11.641 -5.082 -1.809 1 86.06 394 ALA A C 1
ATOM 3056 O O . ALA A 1 394 ? 12.438 -4.949 -0.875 1 86.06 394 ALA A O 1
ATOM 3057 N N . ALA A 1 395 ? 10.422 -5.648 -1.695 1 83 395 ALA A N 1
ATOM 3058 C CA . ALA A 1 395 ? 10.008 -6.277 -0.442 1 83 395 ALA A CA 1
ATOM 3059 C C . ALA A 1 395 ? 9.75 -7.766 -0.634 1 83 395 ALA A C 1
ATOM 3061 O O . ALA A 1 395 ? 8.844 -8.328 -0.013 1 83 395 ALA A O 1
ATOM 3062 N N . ASP A 1 396 ? 10.516 -8.359 -1.504 1 80.12 396 ASP A N 1
ATOM 3063 C CA . ASP A 1 396 ? 10.438 -9.805 -1.726 1 80.12 396 ASP A CA 1
ATOM 3064 C C . ASP A 1 396 ? 11.312 -10.562 -0.733 1 80.12 396 ASP A C 1
ATOM 3066 O O . ASP A 1 396 ? 12.148 -9.961 -0.047 1 80.12 396 ASP A O 1
ATOM 3070 N N . PRO A 1 397 ? 11.078 -11.828 -0.618 1 77.81 397 PRO A N 1
ATOM 3071 C CA . PRO A 1 397 ? 11.797 -12.609 0.39 1 77.81 397 PRO A CA 1
ATOM 3072 C C . PRO A 1 397 ? 13.312 -12.5 0.248 1 77.81 397 PRO A C 1
ATOM 3074 O O . PRO A 1 397 ? 14.031 -12.539 1.248 1 77.81 397 PRO A O 1
ATOM 3077 N N . ASP A 1 398 ? 13.742 -12.375 -0.915 1 75.75 398 ASP A N 1
ATOM 3078 C CA . ASP A 1 398 ? 15.188 -12.258 -1.125 1 75.75 398 ASP A CA 1
ATOM 3079 C C . ASP A 1 398 ? 15.711 -10.906 -0.641 1 75.75 398 ASP A C 1
ATOM 3081 O O . ASP A 1 398 ? 16.812 -10.82 -0.103 1 75.75 398 ASP A O 1
ATOM 3085 N N . ALA A 1 399 ? 14.859 -9.938 -0.787 1 72 399 ALA A N 1
ATOM 3086 C CA . ALA A 1 399 ? 15.25 -8.586 -0.387 1 72 399 ALA A CA 1
ATOM 3087 C C . ALA A 1 399 ? 15.18 -8.422 1.128 1 72 399 ALA A C 1
ATOM 3089 O O . ALA A 1 399 ? 15.93 -7.637 1.709 1 72 399 ALA A O 1
ATOM 3090 N N . LEU A 1 400 ? 14.328 -9.141 1.777 1 69.44 400 LEU A N 1
ATOM 3091 C CA . LEU A 1 400 ? 14.062 -8.953 3.201 1 69.44 400 LEU A CA 1
ATOM 3092 C C . LEU A 1 400 ? 15.031 -9.781 4.043 1 69.44 400 LEU A C 1
ATOM 3094 O O . LEU A 1 400 ? 15.102 -9.609 5.262 1 69.44 400 LEU A O 1
ATOM 3098 N N . GLY A 1 401 ? 15.891 -10.438 3.475 1 66.12 401 GLY A N 1
ATOM 3099 C CA . GLY A 1 401 ? 16.906 -11.18 4.207 1 66.12 401 GLY A CA 1
ATOM 3100 C C . GLY A 1 401 ? 17.156 -12.562 3.643 1 66.12 401 GLY A C 1
ATOM 3101 O O . GLY A 1 401 ? 16.484 -13.523 4 1 66.12 401 GLY A O 1
ATOM 3102 N N . PRO A 1 402 ? 18.047 -12.508 2.594 1 59.31 402 PRO A N 1
ATOM 3103 C CA . PRO A 1 402 ? 18.344 -13.797 1.969 1 59.31 402 PRO A CA 1
ATOM 3104 C C . PRO A 1 402 ? 18.594 -14.906 2.99 1 59.31 402 PRO A C 1
ATOM 3106 O O . PRO A 1 402 ? 19.344 -14.711 3.949 1 59.31 402 PRO A O 1
ATOM 3109 N N . ALA A 1 403 ? 17.5 -15.695 3.285 1 60.66 403 ALA A N 1
ATOM 3110 C CA . ALA A 1 403 ? 17.672 -16.844 4.164 1 60.66 403 ALA A CA 1
ATOM 3111 C C . ALA A 1 403 ? 18.828 -17.734 3.705 1 60.66 403 ALA A C 1
ATOM 3113 O O . ALA A 1 403 ? 19.047 -17.906 2.504 1 60.66 403 ALA A O 1
ATOM 3114 N N . GLU A 1 404 ? 19.781 -17.844 4.574 1 68.38 404 GLU A N 1
ATOM 3115 C CA . GLU A 1 404 ? 20.812 -18.828 4.258 1 68.38 404 GLU A CA 1
ATOM 3116 C C . GLU A 1 404 ? 20.172 -20.172 3.904 1 68.38 404 GLU A C 1
ATOM 3118 O O . GLU A 1 404 ? 19.234 -20.625 4.566 1 68.38 404 GLU A O 1
ATOM 3123 N N . GLU A 1 405 ? 20.562 -20.703 2.742 1 77.31 405 GLU A N 1
ATOM 3124 C CA . GLU A 1 405 ? 20.094 -22.031 2.354 1 77.31 405 GLU A CA 1
ATOM 3125 C C . GLU A 1 405 ? 20.391 -23.062 3.436 1 77.31 405 GLU A C 1
ATOM 3127 O O . GLU A 1 405 ? 21.469 -23.047 4.031 1 77.31 405 GLU A O 1
ATOM 3132 N N . LEU A 1 406 ? 19.406 -23.797 3.699 1 81.56 406 LEU A N 1
ATOM 3133 C CA . LEU A 1 406 ? 19.594 -24.859 4.668 1 81.56 406 LEU A CA 1
ATOM 3134 C C . LEU A 1 406 ? 20.609 -25.891 4.16 1 81.56 406 LEU A C 1
ATOM 3136 O O . LEU A 1 406 ? 20.734 -26.094 2.951 1 81.56 406 LEU A O 1
ATOM 3140 N N . SER A 1 407 ? 21.312 -26.438 5.09 1 84.88 407 SER A N 1
ATOM 3141 C CA . SER A 1 407 ? 22.141 -27.578 4.719 1 84.88 407 SER A CA 1
ATOM 3142 C C . SER A 1 407 ? 21.281 -28.734 4.207 1 84.88 407 SER A C 1
ATOM 3144 O O . SER A 1 407 ? 20.062 -28.75 4.434 1 84.88 407 SER A O 1
ATOM 3146 N N . ILE A 1 408 ? 21.938 -29.594 3.484 1 83.38 408 ILE A N 1
ATOM 3147 C CA . ILE A 1 408 ? 21.219 -30.734 2.92 1 83.38 408 ILE A CA 1
ATOM 3148 C C . ILE A 1 408 ? 20.547 -31.516 4.035 1 83.38 408 ILE A C 1
ATOM 3150 O O . ILE A 1 408 ? 19.375 -31.875 3.92 1 83.38 408 ILE A O 1
ATOM 3154 N N . SER A 1 409 ? 21.25 -31.688 5.125 1 87.12 409 SER A N 1
ATOM 3155 C CA . SER A 1 409 ? 20.719 -32.438 6.246 1 87.12 409 SER A CA 1
ATOM 3156 C C . SER A 1 409 ? 19.531 -31.734 6.879 1 87.12 409 SER A C 1
ATOM 3158 O O . SER A 1 409 ? 18.531 -32.375 7.23 1 87.12 409 SER A O 1
ATOM 3160 N N . GLU A 1 410 ? 19.672 -30.469 6.988 1 88.94 410 GLU A N 1
ATOM 3161 C CA . GLU A 1 410 ? 18.578 -29.688 7.562 1 88.94 410 GLU A CA 1
ATOM 3162 C C . GLU A 1 410 ? 17.344 -29.703 6.656 1 88.94 410 GLU A C 1
ATOM 3164 O O . GLU A 1 410 ? 16.219 -29.797 7.137 1 88.94 410 GLU A O 1
ATOM 3169 N N . ALA A 1 411 ? 17.609 -29.656 5.422 1 90.88 411 ALA A N 1
ATOM 3170 C CA . ALA A 1 411 ? 16.531 -29.672 4.445 1 90.88 411 ALA A CA 1
ATOM 3171 C C . ALA A 1 411 ? 15.812 -31.016 4.43 1 90.88 411 ALA A C 1
ATOM 3173 O O . ALA A 1 411 ? 14.586 -31.078 4.395 1 90.88 411 ALA A O 1
ATOM 3174 N N . GLU A 1 412 ? 16.578 -32.062 4.5 1 92.31 412 GLU A N 1
ATOM 3175 C CA . GLU A 1 412 ? 16 -33.406 4.457 1 92.31 412 GLU A CA 1
ATOM 3176 C C . GLU A 1 412 ? 15.094 -33.656 5.66 1 92.31 412 GLU A C 1
ATOM 3178 O O . GLU A 1 412 ? 14.094 -34.375 5.551 1 92.31 412 GLU A O 1
ATOM 3183 N N . ALA A 1 413 ? 15.445 -33 6.73 1 93.75 413 ALA A N 1
ATOM 3184 C CA . ALA A 1 413 ? 14.688 -33.188 7.965 1 93.75 413 ALA A CA 1
ATOM 3185 C C . ALA A 1 413 ? 13.32 -32.5 7.875 1 93.75 413 ALA A C 1
ATOM 3187 O O . ALA A 1 413 ? 12.43 -32.781 8.688 1 93.75 413 ALA A O 1
ATOM 3188 N N . CYS A 1 414 ? 13.102 -31.75 6.84 1 95.56 414 CYS A N 1
ATOM 3189 C CA . CYS A 1 414 ? 11.859 -31 6.695 1 95.56 414 CYS A CA 1
ATOM 3190 C C . CYS A 1 414 ? 10.82 -31.812 5.918 1 95.56 414 CYS A C 1
ATOM 3192 O O . CYS A 1 414 ? 9.664 -31.406 5.809 1 95.56 414 CYS A O 1
ATOM 3194 N N . PHE A 1 415 ? 11.195 -33 5.41 1 96.31 415 PHE A N 1
ATOM 3195 C CA . PHE A 1 415 ? 10.328 -33.719 4.473 1 96.31 415 PHE A CA 1
ATOM 3196 C C . PHE A 1 415 ? 9.773 -34.969 5.098 1 96.31 415 PHE A C 1
ATOM 3198 O O . PHE A 1 415 ? 10.414 -35.594 5.961 1 96.31 415 PHE A O 1
ATOM 3205 N N . HIS A 1 416 ? 8.547 -35.312 4.699 1 95.44 416 HIS A N 1
ATOM 3206 C CA . HIS A 1 416 ? 8.094 -36.719 4.777 1 95.44 416 HIS A CA 1
ATOM 3207 C C . HIS A 1 416 ? 8.664 -37.531 3.635 1 95.44 416 HIS A C 1
ATOM 3209 O O . HIS A 1 416 ? 8.891 -37.031 2.537 1 95.44 416 HIS A O 1
ATOM 3215 N N . TRP A 1 417 ? 8.859 -38.812 3.957 1 93.31 417 TRP A N 1
ATOM 3216 C CA . TRP A 1 417 ? 9.398 -39.688 2.936 1 93.31 417 TRP A CA 1
ATOM 3217 C C . TRP A 1 417 ? 8.445 -40.875 2.678 1 93.31 417 TRP A C 1
ATOM 3219 O O . TRP A 1 417 ? 7.867 -41.406 3.613 1 93.31 417 TRP A O 1
ATOM 3229 N N . LYS A 1 418 ? 8.258 -41.125 1.425 1 87.44 418 LYS A N 1
ATOM 3230 C CA . LYS A 1 418 ? 7.406 -42.281 1.065 1 87.44 418 LYS A CA 1
ATOM 3231 C C . LYS A 1 418 ? 8.039 -43.594 1.495 1 87.44 418 LYS A C 1
ATOM 3233 O O . LYS A 1 418 ? 9.258 -43.75 1.426 1 87.44 418 LYS A O 1
ATOM 3238 N N . LYS A 1 419 ? 7.176 -44.5 2.125 1 74.88 419 LYS A N 1
ATOM 3239 C CA . LYS A 1 419 ? 7.645 -45.812 2.561 1 74.88 419 LYS A CA 1
ATOM 3240 C C . LYS A 1 419 ? 8.047 -46.688 1.37 1 74.88 419 LYS A C 1
ATOM 3242 O O . LYS A 1 419 ? 7.441 -46.594 0.3 1 74.88 419 LYS A O 1
ATOM 3247 N N . ALA A 1 420 ? 9.305 -47.219 1.346 1 58.59 420 ALA A N 1
ATOM 3248 C CA . ALA A 1 420 ? 9.734 -48.188 0.337 1 58.59 420 ALA A CA 1
ATOM 3249 C C . ALA A 1 420 ? 8.672 -49.281 0.115 1 58.59 420 ALA A C 1
ATOM 3251 O O . ALA A 1 420 ? 8 -49.688 1.06 1 58.59 420 ALA A O 1
ATOM 3252 N N . THR A 1 421 ? 7.848 -49.125 -0.965 1 48.16 421 THR A N 1
ATOM 3253 C CA . THR A 1 421 ? 6.973 -50.281 -1.202 1 48.16 421 THR A CA 1
ATOM 3254 C C . THR A 1 421 ? 7.711 -51.594 -0.943 1 48.16 421 THR A C 1
ATOM 3256 O O . THR A 1 421 ? 8.812 -51.812 -1.457 1 48.16 421 THR A O 1
ATOM 3259 N N . GLU A 1 422 ? 7.527 -52.25 0.183 1 37 422 GLU A N 1
ATOM 3260 C CA . GLU A 1 422 ? 7.875 -53.656 0.17 1 37 422 GLU A CA 1
ATOM 3261 C C . GLU A 1 422 ? 7.324 -54.344 -1.074 1 37 422 GLU A C 1
ATOM 3263 O O . GLU A 1 422 ? 6.215 -54.031 -1.519 1 37 422 GLU A O 1
ATOM 3268 N N . PRO B 1 1 ? -0.375 20.625 2.168 1 19.69 1 PRO B N 1
ATOM 3269 C CA . PRO B 1 1 ? -1.735 21.172 2.197 1 19.69 1 PRO B CA 1
ATOM 3270 C C . PRO B 1 1 ? -2.365 21.266 0.808 1 19.69 1 PRO B C 1
ATOM 3272 O O . PRO B 1 1 ? -1.888 22.016 -0.043 1 19.69 1 PRO B O 1
ATOM 3275 N N . PHE B 1 2 ? -2.613 20.219 0.217 1 25.83 2 PHE B N 1
ATOM 3276 C CA . PHE B 1 2 ? -2.744 20.234 -1.235 1 25.83 2 PHE B CA 1
ATOM 3277 C C . PHE B 1 2 ? -3.971 21.031 -1.66 1 25.83 2 PHE B C 1
ATOM 3279 O O . PHE B 1 2 ? -5.102 20.562 -1.51 1 25.83 2 PHE B O 1
ATOM 3286 N N . SER B 1 3 ? -3.893 22.328 -1.251 1 24.86 3 SER B N 1
ATOM 3287 C CA . SER B 1 3 ? -4.945 23.078 -1.921 1 24.86 3 SER B CA 1
ATOM 3288 C C . SER B 1 3 ? -5.043 22.703 -3.396 1 24.86 3 SER B C 1
ATOM 3290 O O . SER B 1 3 ? -4.023 22.531 -4.066 1 24.86 3 SER B O 1
ATOM 3292 N N . VAL B 1 4 ? -6.027 22.094 -3.693 1 27.78 4 VAL B N 1
ATOM 3293 C CA . VAL B 1 4 ? -6.293 21.906 -5.117 1 27.78 4 VAL B CA 1
ATOM 3294 C C . VAL B 1 4 ? -6.051 23.203 -5.871 1 27.78 4 VAL B C 1
ATOM 3296 O O . VAL B 1 4 ? -6.492 24.266 -5.438 1 27.78 4 VAL B O 1
ATOM 3299 N N . PRO B 1 5 ? -4.996 23.391 -6.566 1 26.48 5 PRO B N 1
ATOM 3300 C CA . PRO B 1 5 ? -4.645 24.625 -7.27 1 26.48 5 PRO B CA 1
ATOM 3301 C C . PRO B 1 5 ? -5.859 25.328 -7.883 1 26.48 5 PRO B C 1
ATOM 3303 O O . PRO B 1 5 ? -6.848 24.672 -8.219 1 26.48 5 PRO B O 1
ATOM 3306 N N . ASN B 1 6 ? -5.91 26.625 -7.461 1 25.02 6 ASN B N 1
ATOM 3307 C CA . ASN B 1 6 ? -6.871 27.609 -7.93 1 25.02 6 ASN B CA 1
ATOM 3308 C C . ASN B 1 6 ? -6.848 27.734 -9.453 1 25.02 6 ASN B C 1
ATOM 3310 O O . ASN B 1 6 ? -5.879 28.25 -10.023 1 25.02 6 ASN B O 1
ATOM 3314 N N . LEU B 1 7 ? -7.539 26.953 -10.172 1 26.16 7 LEU B N 1
ATOM 3315 C CA . LEU B 1 7 ? -7.676 27.141 -11.609 1 26.16 7 LEU B CA 1
ATOM 3316 C C . LEU B 1 7 ? -8.32 28.484 -11.938 1 26.16 7 LEU B C 1
ATOM 3318 O O . LEU B 1 7 ? -8.555 28.781 -13.109 1 26.16 7 LEU B O 1
ATOM 3322 N N . SER B 1 8 ? -8.695 29.297 -10.867 1 24.77 8 SER B N 1
ATOM 3323 C CA . SER B 1 8 ? -9.445 30.516 -11.102 1 24.77 8 SER B CA 1
ATOM 3324 C C . SER B 1 8 ? -8.523 31.672 -11.492 1 24.77 8 SER B C 1
ATOM 3326 O O . SER B 1 8 ? -8.977 32.812 -11.695 1 24.77 8 SER B O 1
ATOM 3328 N N . MET B 1 9 ? -7.266 31.688 -11.312 1 26.2 9 MET B N 1
ATOM 3329 C CA . MET B 1 9 ? -6.531 32.938 -11.445 1 26.2 9 MET B CA 1
ATOM 3330 C C . MET B 1 9 ? -6.59 33.469 -12.875 1 26.2 9 MET B C 1
ATOM 3332 O O . MET B 1 9 ? -6.059 34.531 -13.172 1 26.2 9 MET B O 1
ATOM 3336 N N . PHE B 1 10 ? -6.836 32.594 -13.867 1 26.94 10 PHE B N 1
ATOM 3337 C CA . PHE B 1 10 ? -6.633 33.125 -15.203 1 26.94 10 PHE B CA 1
ATOM 3338 C C . PHE B 1 10 ? -7.777 34.062 -15.602 1 26.94 10 PHE B C 1
ATOM 3340 O O . PHE B 1 10 ? -7.867 34.469 -16.766 1 26.94 10 PHE B O 1
ATOM 3347 N N . ALA B 1 11 ? -8.734 34.375 -14.703 1 24.16 11 ALA B N 1
ATOM 3348 C CA . ALA B 1 11 ? -9.828 35.156 -15.281 1 24.16 11 ALA B CA 1
ATOM 3349 C C . ALA B 1 11 ? -9.375 36.594 -15.57 1 24.16 11 ALA B C 1
ATOM 3351 O O . ALA B 1 11 ? -9.758 37.156 -16.594 1 24.16 11 ALA B O 1
ATOM 3352 N N . THR B 1 12 ? -8.914 37.375 -14.695 1 23.94 12 THR B N 1
ATOM 3353 C CA . THR B 1 12 ? -9.266 38.781 -14.836 1 23.94 12 THR B CA 1
ATOM 3354 C C . THR B 1 12 ? -8.195 39.531 -15.617 1 23.94 12 THR B C 1
ATOM 3356 O O . THR B 1 12 ? -8.297 40.75 -15.812 1 23.94 12 THR B O 1
ATOM 3359 N N . SER B 1 13 ? -6.973 39.188 -15.695 1 24.34 13 SER B N 1
ATOM 3360 C CA . SER B 1 13 ? -6.273 40.344 -16.234 1 24.34 13 SER B CA 1
ATOM 3361 C C . SER B 1 13 ? -6.574 40.531 -17.719 1 24.34 13 SER B C 1
ATOM 3363 O O . SER B 1 13 ? -6.531 39.562 -18.484 1 24.34 13 SER B O 1
ATOM 3365 N N . SER B 1 14 ? -7.25 41.594 -18.125 1 24.66 14 SER B N 1
ATOM 3366 C CA . SER B 1 14 ? -7.734 42.156 -19.391 1 24.66 14 SER B CA 1
ATOM 3367 C C . SER B 1 14 ? -6.637 42.188 -20.438 1 24.66 14 SER B C 1
ATOM 3369 O O . SER B 1 14 ? -6.91 42.031 -21.641 1 24.66 14 SER B O 1
ATOM 3371 N N . LYS B 1 15 ? -5.52 42.875 -20.125 1 24.75 15 LYS B N 1
ATOM 3372 C CA . LYS B 1 15 ? -4.73 43.281 -21.297 1 24.75 15 LYS B CA 1
ATOM 3373 C C . LYS B 1 15 ? -3.947 42.094 -21.859 1 24.75 15 LYS B C 1
ATOM 3375 O O . LYS B 1 15 ? -2.818 41.844 -21.438 1 24.75 15 LYS B O 1
ATOM 3380 N N . PHE B 1 16 ? -4.617 40.844 -22 1 24.92 16 PHE B N 1
ATOM 3381 C CA . PHE B 1 16 ? -3.822 39.875 -22.719 1 24.92 16 PHE B CA 1
ATOM 3382 C C . PHE B 1 16 ? -3.283 40.438 -24.031 1 24.92 16 PHE B C 1
ATOM 3384 O O . PHE B 1 16 ? -4.016 41.125 -24.766 1 24.92 16 PHE B O 1
ATOM 3391 N N . PRO B 1 17 ? -2.057 40.844 -24.016 1 25.3 17 PRO B N 1
ATOM 3392 C CA . PRO B 1 17 ? -1.808 41.219 -25.406 1 25.3 17 PRO B CA 1
ATOM 3393 C C . PRO B 1 17 ? -2.404 40.219 -26.391 1 25.3 17 PRO B C 1
ATOM 3395 O O . PRO B 1 17 ? -2.602 39.062 -26.062 1 25.3 17 PRO B O 1
ATOM 3398 N N . SER B 1 18 ? -3.199 40.625 -27.469 1 24.44 18 SER B N 1
ATOM 3399 C CA . SER B 1 18 ? -4.07 40.062 -28.5 1 24.44 18 SER B CA 1
ATOM 3400 C C . SER B 1 18 ? -3.518 38.75 -29.031 1 24.44 18 SER B C 1
ATOM 3402 O O . SER B 1 18 ? -4.281 37.844 -29.406 1 24.44 18 SER B O 1
ATOM 3404 N N . THR B 1 19 ? -2.256 38.594 -29.297 1 24.98 19 THR B N 1
ATOM 3405 C CA . THR B 1 19 ? -1.829 37.625 -30.281 1 24.98 19 THR B CA 1
ATOM 3406 C C . THR B 1 19 ? -1.677 36.25 -29.656 1 24.98 19 THR B C 1
ATOM 3408 O O . THR B 1 19 ? -1.243 35.281 -30.328 1 24.98 19 THR B O 1
ATOM 3411 N N . VAL B 1 20 ? -1.592 36.156 -28.266 1 26.34 20 VAL B N 1
ATOM 3412 C CA . VAL B 1 20 ? -1.243 34.844 -27.75 1 26.34 20 VAL B CA 1
ATOM 3413 C C . VAL B 1 20 ? -2.457 33.906 -27.828 1 26.34 20 VAL B C 1
ATOM 3415 O O . VAL B 1 20 ? -3.525 34.25 -27.297 1 26.34 20 VAL B O 1
ATOM 3418 N N . ASP B 1 21 ? -2.549 32.844 -28.766 1 25.2 21 ASP B N 1
ATOM 3419 C CA . ASP B 1 21 ? -3.645 32.094 -29.359 1 25.2 21 ASP B CA 1
ATOM 3420 C C . ASP B 1 21 ? -4.402 31.312 -28.281 1 25.2 21 ASP B C 1
ATOM 3422 O O . ASP B 1 21 ? -3.795 30.609 -27.469 1 25.2 21 ASP B O 1
ATOM 3426 N N . ALA B 1 22 ? -5.668 31.594 -27.859 1 28 22 ALA B N 1
ATOM 3427 C CA . ALA B 1 22 ? -6.906 31.094 -27.25 1 28 22 ALA B CA 1
ATOM 3428 C C . ALA B 1 22 ? -7.082 29.609 -27.5 1 28 22 ALA B C 1
ATOM 3430 O O . ALA B 1 22 ? -7.957 28.969 -26.922 1 28 22 ALA B O 1
ATOM 3431 N N . ASP B 1 23 ? -6.344 29.031 -28.438 1 25.33 23 ASP B N 1
ATOM 3432 C CA . ASP B 1 23 ? -6.656 27.766 -29.094 1 25.33 23 ASP B CA 1
ATOM 3433 C C . ASP B 1 23 ? -6.207 26.594 -28.219 1 25.33 23 ASP B C 1
ATOM 3435 O O . ASP B 1 23 ? -6.758 25.484 -28.328 1 25.33 23 ASP B O 1
ATOM 3439 N N . LYS B 1 24 ? -5.234 26.797 -27.312 1 30.94 24 LYS B N 1
ATOM 3440 C CA . LYS B 1 24 ? -4.598 25.641 -26.703 1 30.94 24 LYS B CA 1
ATOM 3441 C C . LYS B 1 24 ? -5.41 25.125 -25.516 1 30.94 24 LYS B C 1
ATOM 3443 O O . LYS B 1 24 ? -5.375 23.938 -25.203 1 30.94 24 LYS B O 1
ATOM 3448 N N . GLY B 1 25 ? -5.996 25.906 -24.734 1 28.23 25 GLY B N 1
ATOM 3449 C CA . GLY B 1 25 ? -6.855 25.578 -23.609 1 28.23 25 GLY B CA 1
ATOM 3450 C C . GLY B 1 25 ? -8.125 24.859 -24.031 1 28.23 25 GLY B C 1
ATOM 3451 O O . GLY B 1 25 ? -8.742 24.156 -23.219 1 28.23 25 GLY B O 1
ATOM 3452 N N . ARG B 1 26 ? -8.625 25.109 -25.219 1 30.66 26 ARG B N 1
ATOM 3453 C CA . ARG B 1 26 ? -9.852 24.562 -25.797 1 30.66 26 ARG B CA 1
ATOM 3454 C C . ARG B 1 26 ? -9.695 23.078 -26.094 1 30.66 26 ARG B C 1
ATOM 3456 O O . ARG B 1 26 ? -10.656 22.312 -25.984 1 30.66 26 ARG B O 1
ATOM 3463 N N . SER B 1 27 ? -8.406 22.703 -26.297 1 29.89 27 SER B N 1
ATOM 3464 C CA . SER B 1 27 ? -8.234 21.359 -26.844 1 29.89 27 SER B CA 1
ATOM 3465 C C . SER B 1 27 ? -8.281 20.312 -25.734 1 29.89 27 SER B C 1
ATOM 3467 O O . SER B 1 27 ? -8.938 19.281 -25.859 1 29.89 27 SER B O 1
ATOM 3469 N N . ALA B 1 28 ? -7.785 20.578 -24.562 1 31.28 28 ALA B N 1
ATOM 3470 C CA . ALA B 1 28 ? -7.789 19.578 -23.516 1 31.28 28 ALA B CA 1
ATOM 3471 C C . ALA B 1 28 ? -9.188 19.406 -22.922 1 31.28 28 ALA B C 1
ATOM 3473 O O . ALA B 1 28 ? -9.617 18.281 -22.641 1 31.28 28 ALA B O 1
ATOM 3474 N N . ALA B 1 29 ? -9.984 20.422 -22.734 1 31.5 29 ALA B N 1
ATOM 3475 C CA . ALA B 1 29 ? -11.391 20.391 -22.344 1 31.5 29 ALA B CA 1
ATOM 3476 C C . ALA B 1 29 ? -12.219 19.578 -23.328 1 31.5 29 ALA B C 1
ATOM 3478 O O . ALA B 1 29 ? -13.109 18.828 -22.938 1 31.5 29 ALA B O 1
ATOM 3479 N N . THR B 1 30 ? -11.914 19.672 -24.453 1 32.38 30 THR B N 1
ATOM 3480 C CA . THR B 1 30 ? -12.609 18.906 -25.484 1 32.38 30 THR B CA 1
ATOM 3481 C C . THR B 1 30 ? -12.289 17.422 -25.375 1 32.38 30 THR B C 1
ATOM 3483 O O . THR B 1 30 ? -13.164 16.578 -25.578 1 32.38 30 THR B O 1
ATOM 3486 N N . HIS B 1 31 ? -11.164 17.203 -24.75 1 33.12 31 HIS B N 1
ATOM 3487 C CA . HIS B 1 31 ? -10.773 15.797 -24.703 1 33.12 31 HIS B CA 1
ATOM 3488 C C . HIS B 1 31 ? -11.391 15.094 -23.5 1 33.12 31 HIS B C 1
ATOM 3490 O O . HIS B 1 31 ? -11.867 13.969 -23.609 1 33.12 31 HIS B O 1
ATOM 3496 N N . LEU B 1 32 ? -11.328 15.695 -22.359 1 34.47 32 LEU B N 1
ATOM 3497 C CA . LEU B 1 32 ? -12.016 15.125 -21.219 1 34.47 32 LEU B CA 1
ATOM 3498 C C . LEU B 1 32 ? -13.531 15.133 -21.422 1 34.47 32 LEU B C 1
ATOM 3500 O O . LEU B 1 32 ? -14.219 14.18 -21.047 1 34.47 32 LEU B O 1
ATOM 3504 N N . ALA B 1 33 ? -14.07 16.172 -21.953 1 33.41 33 ALA B N 1
ATOM 3505 C CA . ALA B 1 33 ? -15.469 16.188 -22.391 1 33.41 33 ALA B CA 1
ATOM 3506 C C . ALA B 1 33 ? -15.758 15.039 -23.359 1 33.41 33 ALA B C 1
ATOM 3508 O O . ALA B 1 33 ? -16.828 14.422 -23.281 1 33.41 33 ALA B O 1
ATOM 3509 N N . ALA B 1 34 ? -14.797 14.789 -24.094 1 34.31 34 ALA B N 1
ATOM 3510 C CA . ALA B 1 34 ? -14.984 13.672 -25 1 34.31 34 ALA B CA 1
ATOM 3511 C C . ALA B 1 34 ? -14.969 12.336 -24.266 1 34.31 34 ALA B C 1
ATOM 3513 O O . ALA B 1 34 ? -15.727 11.422 -24.594 1 34.31 34 ALA B O 1
ATOM 3514 N N . LEU B 1 35 ? -14.203 12.312 -23.203 1 36.19 35 LEU B N 1
ATOM 3515 C CA . LEU B 1 35 ? -14.203 11.117 -22.359 1 36.19 35 LEU B CA 1
ATOM 3516 C C . LEU B 1 35 ? -15.5 11.008 -21.562 1 36.19 35 LEU B C 1
ATOM 3518 O O . LEU B 1 35 ? -16.094 9.938 -21.484 1 36.19 35 LEU B O 1
ATOM 3522 N N . THR B 1 36 ? -15.914 12.102 -20.891 1 36.06 36 THR B N 1
ATOM 3523 C CA . THR B 1 36 ? -17.172 12.125 -20.156 1 36.06 36 THR B CA 1
ATOM 3524 C C . THR B 1 36 ? -18.359 12 -21.094 1 36.06 36 THR B C 1
ATOM 3526 O O . THR B 1 36 ? -19.359 11.344 -20.766 1 36.06 36 THR B O 1
ATOM 3529 N N . THR B 1 37 ? -18.344 12.719 -22.078 1 35.75 37 THR B N 1
ATOM 3530 C CA . THR B 1 37 ? -19.422 12.609 -23.047 1 35.75 37 THR B CA 1
ATOM 3531 C C . THR B 1 37 ? -19.469 11.219 -23.656 1 35.75 37 THR B C 1
ATOM 3533 O O . THR B 1 37 ? -20.547 10.727 -24.016 1 35.75 37 THR B O 1
ATOM 3536 N N . GLY B 1 38 ? -18.406 10.633 -23.688 1 34.28 38 GLY B N 1
ATOM 3537 C CA . GLY B 1 38 ? -18.422 9.242 -24.125 1 34.28 38 GLY B CA 1
ATOM 3538 C C . GLY B 1 38 ? -19.031 8.312 -23.094 1 34.28 38 GLY B C 1
ATOM 3539 O O . GLY B 1 38 ? -19.828 7.43 -23.438 1 34.28 38 GLY B O 1
ATOM 3540 N N . VAL B 1 39 ? -18.844 8.609 -21.828 1 35.81 39 VAL B N 1
ATOM 3541 C CA . VAL B 1 39 ? -19.469 7.836 -20.766 1 35.81 39 VAL B CA 1
ATOM 3542 C C . VAL B 1 39 ? -20.953 8.164 -20.703 1 35.81 39 VAL B C 1
ATOM 3544 O O . VAL B 1 39 ? -21.797 7.27 -20.562 1 35.81 39 VAL B O 1
ATOM 3547 N N . ALA B 1 40 ? -21.344 9.43 -20.672 1 34.25 40 ALA B N 1
ATOM 3548 C CA . ALA B 1 40 ? -22.75 9.797 -20.688 1 34.25 40 ALA B CA 1
ATOM 3549 C C . ALA B 1 40 ? -23.469 9.188 -21.891 1 34.25 40 ALA B C 1
ATOM 3551 O O . ALA B 1 40 ? -24.625 8.758 -21.797 1 34.25 40 ALA B O 1
ATOM 3552 N N . ALA B 1 41 ? -22.938 9.195 -22.906 1 32.28 41 ALA B N 1
ATOM 3553 C CA . ALA B 1 41 ? -23.578 8.594 -24.078 1 32.28 41 ALA B CA 1
ATOM 3554 C C . ALA B 1 41 ? -23.766 7.098 -23.891 1 32.28 41 ALA B C 1
ATOM 3556 O O . ALA B 1 41 ? -24.797 6.543 -24.297 1 32.28 41 ALA B O 1
ATOM 3557 N N . VAL B 1 42 ? -23 6.535 -23.094 1 33.38 42 VAL B N 1
ATOM 3558 C CA . VAL B 1 42 ? -23.141 5.109 -22.828 1 33.38 42 VAL B CA 1
ATOM 3559 C C . VAL B 1 42 ? -24.297 4.891 -21.859 1 33.38 42 VAL B C 1
ATOM 3561 O O . VAL B 1 42 ? -25.094 3.961 -22.016 1 33.38 42 VAL B O 1
ATOM 3564 N N . GLN B 1 43 ? -24.438 5.68 -20.875 1 32.84 43 GLN B N 1
ATOM 3565 C CA . GLN B 1 43 ? -25.547 5.562 -19.953 1 32.84 43 GLN B CA 1
ATOM 3566 C C . GLN B 1 43 ? -26.891 5.766 -20.656 1 32.84 43 GLN B C 1
ATOM 3568 O O . GLN B 1 43 ? -27.875 5.098 -20.344 1 32.84 43 GLN B O 1
ATOM 3573 N N . ARG B 1 44 ? -27.016 6.68 -21.469 1 33.03 44 ARG B N 1
ATOM 3574 C CA . ARG B 1 44 ? -28.281 6.887 -22.172 1 33.03 44 ARG B CA 1
ATOM 3575 C C . ARG B 1 44 ? -28.641 5.668 -23.016 1 33.03 44 ARG B C 1
ATOM 3577 O O . ARG B 1 44 ? -29.812 5.316 -23.125 1 33.03 44 ARG B O 1
ATOM 3584 N N . LEU B 1 45 ? -27.688 4.965 -23.438 1 31.28 45 LEU B N 1
ATOM 3585 C CA . LEU B 1 45 ? -28 3.777 -24.234 1 31.28 45 LEU B CA 1
ATOM 3586 C C . LEU B 1 45 ? -28.469 2.643 -23.328 1 31.28 45 LEU B C 1
ATOM 3588 O O . LEU B 1 45 ? -29.328 1.843 -23.719 1 31.28 45 LEU B O 1
ATOM 3592 N N . ARG B 1 46 ? -28.078 2.588 -22.094 1 32.78 46 ARG B N 1
ATOM 3593 C CA . ARG B 1 46 ? -28.578 1.57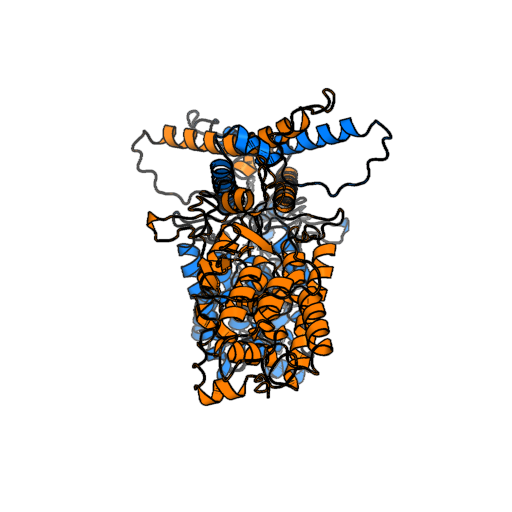9 -21.172 1 32.78 46 ARG B CA 1
ATOM 3594 C C . ARG B 1 46 ? -30.031 1.846 -20.797 1 32.78 46 ARG B C 1
ATOM 3596 O O . ARG B 1 46 ? -30.828 0.911 -20.641 1 32.78 46 ARG B O 1
ATOM 3603 N N . ARG B 1 47 ? -30.469 3.018 -20.562 1 34.03 47 ARG B N 1
ATOM 3604 C CA . ARG B 1 47 ? -31.859 3.295 -20.219 1 34.03 47 ARG B CA 1
ATOM 3605 C C . ARG B 1 47 ? -32.781 2.906 -21.359 1 34.03 47 ARG B C 1
ATOM 3607 O O . ARG B 1 47 ? -33.938 2.543 -21.125 1 34.03 47 ARG B O 1
ATOM 3614 N N . ALA B 1 48 ? -32.438 3.055 -22.469 1 31.38 48 ALA B N 1
ATOM 3615 C CA . ALA B 1 48 ? -33.375 2.738 -23.531 1 31.38 48 ALA B CA 1
ATOM 3616 C C . ALA B 1 48 ? -33.625 1.236 -23.609 1 31.38 48 ALA B C 1
ATOM 3618 O O . ALA B 1 48 ? -34.688 0.809 -24.078 1 31.38 48 ALA B O 1
ATOM 3619 N N . ARG B 1 49 ? -32.719 0.423 -23.203 1 32.06 49 ARG B N 1
ATOM 3620 C CA . ARG B 1 49 ? -32.938 -1.004 -23.406 1 32.06 49 ARG B CA 1
ATOM 3621 C C . ARG B 1 49 ? -33.781 -1.591 -22.266 1 32.06 49 ARG B C 1
ATOM 3623 O O . ARG B 1 49 ? -34.094 -2.783 -22.281 1 32.06 49 ARG B O 1
ATOM 3630 N N . ARG B 1 50 ? -34.219 -0.911 -21.156 1 34.44 50 ARG B N 1
ATOM 3631 C CA . ARG B 1 50 ? -35.031 -1.469 -20.078 1 34.44 50 ARG B CA 1
ATOM 3632 C C . ARG B 1 50 ? -36.469 -1.678 -20.531 1 34.44 50 ARG B C 1
ATOM 3634 O O . ARG B 1 50 ? -37.312 -2.062 -19.734 1 34.44 50 ARG B O 1
ATOM 3641 N N . GLY B 1 51 ? -36.938 -1.362 -21.562 1 30.98 51 GLY B N 1
ATOM 3642 C CA . GLY B 1 51 ? -38.344 -1.639 -21.656 1 30.98 51 GLY B CA 1
ATOM 3643 C C . GLY B 1 51 ? -38.688 -3.119 -21.594 1 30.98 51 GLY B C 1
ATOM 3644 O O . GLY B 1 51 ? -39.812 -3.498 -21.281 1 30.98 51 GLY B O 1
ATOM 3645 N N . GLY B 1 52 ? -38.219 -4.137 -22.422 1 28.5 52 GLY B N 1
ATOM 3646 C CA . GLY B 1 52 ? -38.969 -5.391 -22.422 1 28.5 52 GLY B CA 1
ATOM 3647 C C . GLY B 1 52 ? -38.688 -6.246 -21.203 1 28.5 52 GLY B C 1
ATOM 3648 O O . GLY B 1 52 ? -37.562 -6.203 -20.656 1 28.5 52 GLY B O 1
ATOM 3649 N N . LYS B 1 53 ? -39.719 -6.805 -20.375 1 32.84 53 LYS B N 1
ATOM 3650 C CA . LYS B 1 53 ? -39.906 -7.656 -19.203 1 32.84 53 LYS B CA 1
ATOM 3651 C C . LYS B 1 53 ? -39.031 -8.906 -19.297 1 32.84 53 LYS B C 1
ATOM 3653 O O . LYS B 1 53 ? -39.25 -9.875 -18.562 1 32.84 53 LYS B O 1
ATOM 3658 N N . SER B 1 54 ? -38.25 -9.312 -20.359 1 26.72 54 SER B N 1
ATOM 3659 C CA . SER B 1 54 ? -37.812 -10.695 -20.422 1 26.72 54 SER B CA 1
ATOM 3660 C C . SER B 1 54 ? -36.875 -11.031 -19.266 1 26.72 54 SER B C 1
ATOM 3662 O O . SER B 1 54 ? -36.125 -10.18 -18.797 1 26.72 54 SER B O 1
ATOM 3664 N N . THR B 1 55 ? -37.25 -12.102 -18.344 1 29.2 55 THR B N 1
ATOM 3665 C CA . THR B 1 55 ? -36.688 -12.859 -17.234 1 29.2 55 THR B CA 1
ATOM 3666 C C . THR B 1 55 ? -35.188 -13.078 -17.422 1 29.2 55 THR B C 1
ATOM 3668 O O . THR B 1 55 ? -34.781 -14.008 -18.109 1 29.2 55 THR B O 1
ATOM 3671 N N . LEU B 1 56 ? -34.531 -12.156 -17.812 1 26.98 56 LEU B N 1
ATOM 3672 C CA . LEU B 1 56 ? -33.125 -12.297 -18.188 1 26.98 56 LEU B CA 1
ATOM 3673 C C . LEU B 1 56 ? -32.312 -12.812 -17 1 26.98 56 LEU B C 1
ATOM 3675 O O . LEU B 1 56 ? -32.312 -12.211 -15.922 1 26.98 56 LEU B O 1
ATOM 3679 N N . ASN B 1 57 ? -32.281 -14.18 -16.766 1 26.02 57 ASN B N 1
ATOM 3680 C CA . ASN B 1 57 ? -31.312 -14.859 -15.922 1 26.02 57 ASN B CA 1
ATOM 3681 C C . ASN B 1 57 ? -29.984 -14.102 -15.859 1 26.02 57 ASN B C 1
ATOM 3683 O O . ASN B 1 57 ? -29.422 -13.75 -16.891 1 26.02 57 ASN B O 1
ATOM 3687 N N . ALA B 1 58 ? -29.812 -13.406 -14.789 1 31.47 58 ALA B N 1
ATOM 3688 C CA . ALA B 1 58 ? -28.703 -12.531 -14.391 1 31.47 58 ALA B CA 1
ATOM 3689 C C . ALA B 1 58 ? -27.359 -13.18 -14.719 1 31.47 58 ALA B C 1
ATOM 3691 O O . ALA B 1 58 ? -26.844 -13.984 -13.938 1 31.47 58 ALA B O 1
ATOM 3692 N N . GLU B 1 59 ? -27.203 -13.742 -15.914 1 27.47 59 GLU B N 1
ATOM 3693 C CA . GLU B 1 59 ? -25.891 -14.25 -16.297 1 27.47 59 GLU B CA 1
ATOM 3694 C C . GLU B 1 59 ? -24.797 -13.273 -15.906 1 27.47 59 GLU B C 1
ATOM 3696 O O . GLU B 1 59 ? -24.969 -12.055 -15.992 1 27.47 59 GLU B O 1
ATOM 3701 N N . PRO B 1 60 ? -23.828 -13.719 -15.086 1 31 60 PRO B N 1
ATOM 3702 C CA . PRO B 1 60 ? -22.703 -12.883 -14.656 1 31 60 PRO B CA 1
ATOM 3703 C C . PRO B 1 60 ? -22.172 -11.992 -15.773 1 31 60 PRO B C 1
ATOM 3705 O O . PRO B 1 60 ? -22.203 -12.383 -16.938 1 31 60 PRO B O 1
ATOM 3708 N N . ASP B 1 61 ? -22.469 -10.766 -15.641 1 31.97 61 ASP B N 1
ATOM 3709 C CA . ASP B 1 61 ? -22.078 -9.695 -16.547 1 31.97 61 ASP B CA 1
ATOM 3710 C C . ASP B 1 61 ? -20.688 -9.961 -17.141 1 31.97 61 ASP B C 1
ATOM 3712 O O . ASP B 1 61 ? -19.703 -10.016 -16.391 1 31.97 61 ASP B O 1
ATOM 3716 N N . ARG B 1 62 ? -20.625 -10.883 -18.109 1 31.5 62 ARG B N 1
ATOM 3717 C CA . ARG B 1 62 ? -19.422 -11.188 -18.875 1 31.5 62 ARG B CA 1
ATOM 3718 C C . ARG B 1 62 ? -18.688 -9.914 -19.281 1 31.5 62 ARG B C 1
ATOM 3720 O O . ARG B 1 62 ? -19.297 -8.961 -19.766 1 31.5 62 ARG B O 1
ATOM 3727 N N . GLY B 1 63 ? -17.719 -9.578 -18.703 1 27.34 63 GLY B N 1
ATOM 3728 C CA . GLY B 1 63 ? -16.766 -8.5 -18.844 1 27.34 63 GLY B CA 1
ATOM 3729 C C . GLY B 1 63 ? -16.703 -7.934 -20.25 1 27.34 63 GLY B C 1
ATOM 3730 O O . GLY B 1 63 ? -17.594 -8.18 -21.062 1 27.34 63 GLY B O 1
ATOM 3731 N N . PHE B 1 64 ? -15.438 -7.734 -20.875 1 30.31 64 PHE B N 1
ATOM 3732 C CA . PHE B 1 64 ? -14.93 -6.695 -21.766 1 30.31 64 PHE B CA 1
ATOM 3733 C C . PHE B 1 64 ? -15.227 -7.035 -23.219 1 30.31 64 PHE B C 1
ATOM 3735 O O . PHE B 1 64 ? -14.469 -7.754 -23.859 1 30.31 64 PHE B O 1
ATOM 3742 N N . ARG B 1 65 ? -16.344 -6.895 -23.594 1 32.84 65 ARG B N 1
ATOM 3743 C CA . ARG B 1 65 ? -16.703 -6.895 -25.016 1 32.84 65 ARG B CA 1
ATOM 3744 C C . ARG B 1 65 ? -16.031 -5.75 -25.75 1 32.84 65 ARG B C 1
ATOM 3746 O O . ARG B 1 65 ? -15.992 -5.734 -26.984 1 32.84 65 ARG B O 1
ATOM 3753 N N . ILE B 1 66 ? -15.648 -4.719 -25.047 1 32.06 66 ILE B N 1
ATOM 3754 C CA . ILE B 1 66 ? -15.047 -3.535 -25.641 1 32.06 66 ILE B CA 1
ATOM 3755 C C . ILE B 1 66 ? -13.672 -3.889 -26.203 1 32.06 66 ILE B C 1
ATOM 3757 O O . ILE B 1 66 ? -13.297 -3.439 -27.297 1 32.06 66 ILE B O 1
ATOM 3761 N N . LEU B 1 67 ? -12.906 -4.621 -25.562 1 34 67 LEU B N 1
ATOM 3762 C CA . LEU B 1 67 ? -11.586 -5.047 -26.031 1 34 67 LEU B CA 1
ATOM 3763 C C . LEU B 1 67 ? -11.711 -5.883 -27.297 1 34 67 LEU B C 1
ATOM 3765 O O . LEU B 1 67 ? -10.836 -5.828 -28.172 1 34 67 LEU B O 1
ATOM 3769 N N . GLU B 1 68 ? -12.766 -6.48 -27.359 1 34.16 68 GLU B N 1
ATOM 3770 C CA . GLU B 1 68 ? -12.953 -7.266 -28.578 1 34.16 68 GLU B CA 1
ATOM 3771 C C . GLU B 1 68 ? -13.148 -6.359 -29.781 1 34.16 68 GLU B C 1
ATOM 3773 O O . GLU B 1 68 ? -12.578 -6.605 -30.844 1 34.16 68 GLU B O 1
ATOM 3778 N N . TRP B 1 69 ? -13.953 -5.367 -29.578 1 33.88 69 TRP B N 1
ATOM 3779 C CA . TRP B 1 69 ? -14.219 -4.492 -30.719 1 33.88 69 TRP B CA 1
ATOM 3780 C C . TRP B 1 69 ? -12.961 -3.719 -31.109 1 33.88 69 TRP B C 1
ATOM 3782 O O . TRP B 1 69 ? -12.609 -3.654 -32.281 1 33.88 69 TRP B O 1
ATOM 3792 N N . ALA B 1 70 ? -12.273 -3.074 -30.172 1 35.59 70 ALA B N 1
ATOM 3793 C CA . ALA B 1 70 ? -11.055 -2.34 -30.484 1 35.59 70 ALA B CA 1
ATOM 3794 C C . ALA B 1 70 ? -10.016 -3.256 -31.109 1 35.59 70 ALA B C 1
ATOM 3796 O O . ALA B 1 70 ? -9.289 -2.846 -32.031 1 35.59 70 ALA B O 1
ATOM 3797 N N . SER B 1 71 ? -9.969 -4.371 -30.75 1 35.72 71 SER B N 1
ATOM 3798 C CA . SER B 1 71 ? -9.102 -5.359 -31.375 1 35.72 71 SER B CA 1
ATOM 3799 C C . SER B 1 71 ? -9.438 -5.539 -32.844 1 35.72 71 SER B C 1
ATOM 3801 O O . SER B 1 71 ? -8.539 -5.633 -33.688 1 35.72 71 SER B O 1
ATOM 3803 N N . SER B 1 72 ? -10.672 -5.566 -33.062 1 36.06 72 SER B N 1
ATOM 3804 C CA . SER B 1 72 ? -11.039 -5.727 -34.469 1 36.06 72 SER B CA 1
ATOM 3805 C C . SER B 1 72 ? -10.664 -4.488 -35.281 1 36.06 72 SER B C 1
ATOM 3807 O O . SER B 1 72 ? -10.203 -4.602 -36.406 1 36.06 72 SER B O 1
ATOM 3809 N N . ALA B 1 73 ? -10.969 -3.318 -34.781 1 34 73 ALA B N 1
ATOM 3810 C CA . ALA B 1 73 ? -10.734 -2.111 -35.562 1 34 73 ALA B CA 1
ATOM 3811 C C . ALA B 1 73 ? -9.242 -1.779 -35.625 1 34 73 ALA B C 1
ATOM 3813 O O . ALA B 1 73 ? -8.75 -1.284 -36.625 1 34 73 ALA B O 1
ATOM 3814 N N . MET B 1 74 ? -8.602 -1.665 -34.531 1 38.97 74 MET B N 1
ATOM 3815 C CA . MET B 1 74 ? -7.246 -1.128 -34.469 1 38.97 74 MET B CA 1
ATOM 3816 C C . MET B 1 74 ? -6.215 -2.234 -34.688 1 38.97 74 MET B C 1
ATOM 3818 O O . MET B 1 74 ? -5.027 -2.037 -34.406 1 38.97 74 MET B O 1
ATOM 3822 N N . GLY B 1 75 ? -6.496 -3.143 -35.438 1 40.94 75 GLY B N 1
ATOM 3823 C CA . GLY B 1 75 ? -5.504 -4.055 -36 1 40.94 75 GLY B CA 1
ATOM 3824 C C . GLY B 1 75 ? -4.965 -5.035 -34.969 1 40.94 75 GLY B C 1
ATOM 3825 O O . GLY B 1 75 ? -3.811 -5.461 -35.062 1 40.94 75 GLY B O 1
ATOM 3826 N N . GLY B 1 76 ? -5.766 -5.367 -33.75 1 47.62 76 GLY B N 1
ATOM 3827 C CA . GLY B 1 76 ? -5.48 -6.543 -32.938 1 47.62 76 GLY B CA 1
ATOM 3828 C C . GLY B 1 76 ? -5.371 -6.238 -31.453 1 47.62 76 GLY B C 1
ATOM 3829 O O . GLY B 1 76 ? -5.383 -5.074 -31.047 1 47.62 76 GLY B O 1
ATOM 3830 N N . GLN B 1 77 ? -5.609 -7.266 -30.594 1 50.88 77 GLN B N 1
ATOM 3831 C CA . GLN B 1 77 ? -5.609 -7.203 -29.141 1 50.88 77 GLN B CA 1
ATOM 3832 C C . GLN B 1 77 ? -4.367 -6.477 -28.625 1 50.88 77 GLN B C 1
ATOM 3834 O O . GLN B 1 77 ? -4.453 -5.691 -27.672 1 50.88 77 GLN B O 1
ATOM 3839 N N . LYS B 1 78 ? -3.316 -6.617 -29.375 1 57.28 78 LYS B N 1
ATOM 3840 C CA . LYS B 1 78 ? -2.021 -6.07 -28.984 1 57.28 78 LYS B CA 1
ATOM 3841 C C . LYS B 1 78 ? -2.059 -4.543 -28.953 1 57.28 78 LYS B C 1
ATOM 3843 O O . LYS B 1 78 ? -1.607 -3.934 -27.969 1 57.28 78 LYS B O 1
ATOM 3848 N N . SER B 1 79 ? -2.523 -4.164 -29.953 1 58.03 79 SER B N 1
ATOM 3849 C CA . SER B 1 79 ? -2.465 -2.719 -30.125 1 58.03 79 SER B CA 1
ATOM 3850 C C . SER B 1 79 ? -3.432 -2.004 -29.188 1 58.03 79 SER B C 1
ATOM 3852 O O . SER B 1 79 ? -3.117 -0.937 -28.672 1 58.03 79 SER B O 1
ATOM 3854 N N . LEU B 1 80 ? -4.371 -2.814 -28.719 1 59.34 80 LEU B N 1
ATOM 3855 C CA . LEU B 1 80 ? -5.391 -2.182 -27.891 1 59.34 80 LEU B CA 1
ATOM 3856 C C . LEU B 1 80 ? -4.906 -2.043 -26.453 1 59.34 80 LEU B C 1
ATOM 3858 O O . LEU B 1 80 ? -5.066 -0.985 -25.844 1 59.34 80 LEU B O 1
ATOM 3862 N N . VAL B 1 81 ? -4.262 -3.072 -26.016 1 66.44 81 VAL B N 1
ATOM 3863 C CA . VAL B 1 81 ? -3.787 -3.047 -24.625 1 66.44 81 VAL B CA 1
ATOM 3864 C C . VAL B 1 81 ? -2.656 -2.027 -24.5 1 66.44 81 VAL B C 1
ATOM 3866 O O . VAL B 1 81 ? -2.604 -1.28 -23.516 1 66.44 81 VAL B O 1
ATOM 3869 N N . LYS B 1 82 ? -1.858 -2.01 -25.531 1 69.19 82 LYS B N 1
ATOM 3870 C CA . LYS B 1 82 ? -0.744 -1.066 -25.5 1 69.19 82 LYS B CA 1
ATOM 3871 C C . LYS B 1 82 ? -1.242 0.375 -25.516 1 69.19 82 LYS B 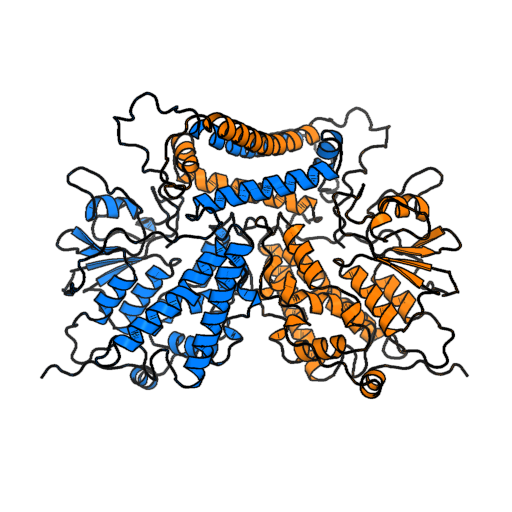C 1
ATOM 3873 O O . LYS B 1 82 ? -0.751 1.218 -24.766 1 69.19 82 LYS B O 1
ATOM 3878 N N . VAL B 1 83 ? -2.184 0.586 -26.281 1 64.56 83 VAL B N 1
ATOM 3879 C CA . VAL B 1 83 ? -2.711 1.938 -26.438 1 64.56 83 VAL B CA 1
ATOM 3880 C C . VAL B 1 83 ? -3.502 2.328 -25.188 1 64.56 83 VAL B C 1
ATOM 3882 O O . VAL B 1 83 ? -3.406 3.461 -24.703 1 64.56 83 VAL B O 1
ATOM 3885 N N . ALA B 1 84 ? -4.219 1.362 -24.688 1 66.69 84 ALA B N 1
ATOM 3886 C CA . ALA B 1 84 ? -5.004 1.628 -23.484 1 66.69 84 ALA B CA 1
ATOM 3887 C C . ALA B 1 84 ? -4.094 1.916 -22.297 1 66.69 84 ALA B C 1
ATOM 3889 O O . ALA B 1 84 ? -4.348 2.844 -21.516 1 66.69 84 ALA B O 1
ATOM 3890 N N . ARG B 1 85 ? -3.07 1.162 -22.219 1 70.69 85 ARG B N 1
ATOM 3891 C CA . ARG B 1 85 ? -2.107 1.344 -21.141 1 70.69 85 ARG B CA 1
ATOM 3892 C C . ARG B 1 85 ? -1.393 2.686 -21.266 1 70.69 85 ARG B C 1
ATOM 3894 O O . ARG B 1 85 ? -1.283 3.428 -20.281 1 70.69 85 ARG B O 1
ATOM 3901 N N . TRP B 1 86 ? -0.918 2.949 -22.422 1 68.75 86 TRP B N 1
ATOM 3902 C CA . TRP B 1 86 ? -0.246 4.219 -22.672 1 68.75 86 TRP B CA 1
ATOM 3903 C C . TRP B 1 86 ? -1.187 5.395 -22.422 1 68.75 86 TRP B C 1
ATOM 3905 O O . TRP B 1 86 ? -0.817 6.359 -21.75 1 68.75 86 TRP B O 1
ATOM 3915 N N . GLY B 1 87 ? -2.367 5.297 -22.906 1 65.12 87 GLY B N 1
ATOM 3916 C CA . GLY B 1 87 ? -3.348 6.355 -22.719 1 65.12 87 GLY B CA 1
ATOM 3917 C C . GLY B 1 87 ? -3.697 6.59 -21.266 1 65.12 87 GLY B C 1
ATOM 3918 O O . GLY B 1 87 ? -3.791 7.734 -20.812 1 65.12 87 GLY B O 1
ATOM 3919 N N . SER B 1 88 ? -3.84 5.52 -20.594 1 69.56 88 SER B N 1
ATOM 3920 C CA . SER B 1 88 ? -4.148 5.613 -19.172 1 69.56 88 SER B CA 1
ATOM 3921 C C . SER B 1 88 ? -3.014 6.289 -18.406 1 69.56 88 SER B C 1
ATOM 3923 O O . SER B 1 88 ? -3.258 7.121 -17.531 1 69.56 88 SER B O 1
ATOM 3925 N N . ARG B 1 89 ? -1.855 5.961 -18.797 1 74 89 ARG B N 1
ATOM 3926 C CA . ARG B 1 89 ? -0.7 6.543 -18.125 1 74 89 ARG B CA 1
ATOM 3927 C C . ARG B 1 89 ? -0.58 8.031 -18.422 1 74 89 ARG B C 1
ATOM 3929 O O . ARG B 1 89 ? -0.292 8.828 -17.531 1 74 89 ARG B O 1
ATOM 3936 N N . GLU B 1 90 ? -0.828 8.383 -19.625 1 70.25 90 GLU B N 1
ATOM 3937 C CA . GLU B 1 90 ? -0.728 9.789 -20 1 70.25 90 GLU B CA 1
ATOM 3938 C C . GLU B 1 90 ? -1.819 10.625 -19.344 1 70.25 90 GLU B C 1
ATOM 3940 O O . GLU B 1 90 ? -1.565 11.742 -18.891 1 70.25 90 GLU B O 1
ATOM 3945 N N . ALA B 1 91 ? -2.963 10.016 -19.297 1 67.69 91 ALA B N 1
ATOM 3946 C CA . ALA B 1 91 ? -4.055 10.703 -18.609 1 67.69 91 ALA B CA 1
ATOM 3947 C C . ALA B 1 91 ? -3.74 10.875 -17.125 1 67.69 91 ALA B C 1
ATOM 3949 O O . ALA B 1 91 ? -3.961 11.953 -16.562 1 67.69 91 ALA B O 1
ATOM 3950 N N . TRP B 1 92 ? -3.203 9.898 -16.656 1 75.88 92 TRP B N 1
ATOM 3951 C CA . TRP B 1 92 ? -2.791 9.93 -15.258 1 75.88 92 TRP B CA 1
ATOM 3952 C C . TRP B 1 92 ? -1.732 11 -15.023 1 75.88 92 TRP B C 1
ATOM 3954 O O . TRP B 1 92 ? -1.854 11.805 -14.094 1 75.88 92 TRP B O 1
ATOM 3964 N N . ARG B 1 93 ? -0.71 11 -15.812 1 72.69 93 ARG B N 1
ATOM 3965 C CA . ARG B 1 93 ? 0.371 11.969 -15.656 1 72.69 93 ARG B CA 1
ATOM 3966 C C . ARG B 1 93 ? -0.16 13.398 -15.719 1 72.69 93 ARG B C 1
ATOM 3968 O O . ARG B 1 93 ? 0.252 14.258 -14.938 1 72.69 93 ARG B O 1
ATOM 3975 N N . THR B 1 94 ? -1.041 13.594 -16.516 1 68.44 94 THR B N 1
ATOM 3976 C CA . THR B 1 94 ? -1.631 14.922 -16.688 1 68.44 94 THR B CA 1
ATOM 3977 C C . THR B 1 94 ? -2.408 15.328 -15.438 1 68.44 94 THR B C 1
ATOM 3979 O O . THR B 1 94 ? -2.281 16.453 -14.961 1 68.44 94 THR B O 1
ATOM 3982 N N . MET B 1 95 ? -3.125 14.422 -14.938 1 71.12 95 MET B N 1
ATOM 3983 C CA . MET B 1 95 ? -3.918 14.719 -13.742 1 71.12 95 MET B CA 1
ATOM 3984 C C . MET B 1 95 ? -3.018 14.992 -12.547 1 71.12 95 MET B C 1
ATOM 3986 O O . MET B 1 95 ? -3.271 15.922 -11.773 1 71.12 95 MET B O 1
ATOM 3990 N N . VAL B 1 96 ? -1.962 14.273 -12.531 1 74.31 96 VAL B N 1
ATOM 3991 C CA . VAL B 1 96 ? -1.062 14.438 -11.398 1 74.31 96 VAL B CA 1
ATOM 3992 C C . VAL B 1 96 ? -0.328 15.773 -11.508 1 74.31 96 VAL B C 1
ATOM 3994 O O . VAL B 1 96 ? -0.133 16.469 -10.508 1 74.31 96 VAL B O 1
ATOM 3997 N N . LYS B 1 97 ? 0.047 16.156 -12.664 1 69.69 97 LYS B N 1
ATOM 3998 C CA . LYS B 1 97 ? 0.736 17.422 -12.883 1 69.69 97 LYS B CA 1
ATOM 3999 C C . LYS B 1 97 ? -0.151 18.609 -12.5 1 69.69 97 LYS B C 1
ATOM 4001 O O . LYS B 1 97 ? 0.347 19.656 -12.07 1 69.69 97 LYS B O 1
ATOM 4006 N N . GLU B 1 98 ? -1.397 18.328 -12.602 1 67 98 GLU B N 1
ATOM 4007 C CA . GLU B 1 98 ? -2.342 19.375 -12.234 1 67 98 GLU B CA 1
ATOM 4008 C C . GLU B 1 98 ? -2.523 19.453 -10.719 1 67 98 GLU B C 1
ATOM 4010 O O . GLU B 1 98 ? -2.816 20.531 -10.18 1 67 98 GLU B O 1
ATOM 4015 N N . LEU B 1 99 ? -2.35 18.375 -10.141 1 70 99 LEU B N 1
ATOM 4016 C CA . LEU B 1 99 ? -2.527 18.312 -8.695 1 70 99 LEU B CA 1
ATOM 4017 C C . LEU B 1 99 ? -1.275 18.781 -7.973 1 70 99 LEU B C 1
ATOM 4019 O O . LEU B 1 99 ? -1.368 19.406 -6.91 1 70 99 LEU B O 1
ATOM 4023 N N . ALA B 1 100 ? -0.121 18.484 -8.648 1 74.44 100 ALA B N 1
ATOM 4024 C CA . ALA B 1 100 ? 1.154 18.75 -7.992 1 74.44 100 ALA B CA 1
ATOM 4025 C C . ALA B 1 100 ? 2.207 19.219 -9 1 74.44 100 ALA B C 1
ATOM 4027 O O . ALA B 1 100 ? 2.514 18.5 -9.953 1 74.44 100 ALA B O 1
ATOM 4028 N N . PRO B 1 101 ? 2.701 20.438 -8.672 1 74.19 101 PRO B N 1
ATOM 4029 C CA . PRO B 1 101 ? 3.744 20.922 -9.578 1 74.19 101 PRO B CA 1
ATOM 4030 C C . PRO B 1 101 ? 4.922 19.953 -9.695 1 74.19 101 PRO B C 1
ATOM 4032 O O . PRO B 1 101 ? 5.316 19.328 -8.711 1 74.19 101 PRO B O 1
ATOM 4035 N N . GLN B 1 102 ? 5.453 19.828 -10.984 1 78.12 102 GLN B N 1
ATOM 4036 C CA . GLN B 1 102 ? 6.48 18.844 -11.258 1 78.12 102 GLN B CA 1
ATOM 4037 C C . GLN B 1 102 ? 7.66 19.453 -12 1 78.12 102 GLN B C 1
ATOM 4039 O O . GLN B 1 102 ? 7.492 20.422 -12.742 1 78.12 102 GLN B O 1
ATOM 4044 N N . SER B 1 103 ? 8.836 18.906 -11.727 1 78.19 103 SER B N 1
ATOM 4045 C CA . SER B 1 103 ? 9.977 19.156 -12.602 1 78.19 103 SER B CA 1
ATOM 4046 C C . SER B 1 103 ? 9.844 18.391 -13.922 1 78.19 103 SER B C 1
ATOM 4048 O O . SER B 1 103 ? 9 17.5 -14.047 1 78.19 103 SER B O 1
ATOM 4050 N N . PRO B 1 104 ? 10.648 18.766 -14.875 1 72.69 104 PRO B N 1
ATOM 4051 C CA . PRO B 1 104 ? 10.633 18.016 -16.141 1 72.69 104 PRO B CA 1
ATOM 4052 C C . PRO B 1 104 ? 10.984 16.547 -15.953 1 72.69 104 PRO B C 1
ATOM 4054 O O . PRO B 1 104 ? 10.531 15.695 -16.734 1 72.69 104 PRO B O 1
ATOM 4057 N N . SER B 1 105 ? 11.727 16.297 -14.906 1 80.56 105 SER B N 1
ATOM 4058 C CA . SER B 1 105 ? 12.156 14.93 -14.656 1 80.56 105 SER B CA 1
ATOM 4059 C C . SER B 1 105 ? 11.117 14.164 -13.852 1 80.56 105 SER B C 1
ATOM 4061 O O . SER B 1 105 ? 11.305 12.984 -13.547 1 80.56 105 SER B O 1
ATOM 4063 N N . GLY B 1 106 ? 10.016 14.859 -13.453 1 78.69 106 GLY B N 1
ATOM 4064 C CA . GLY B 1 106 ? 8.914 14.164 -12.805 1 78.69 106 GLY B CA 1
ATOM 4065 C C . GLY B 1 106 ? 8.938 14.289 -11.289 1 78.69 106 GLY B C 1
ATOM 4066 O O . GLY B 1 106 ? 8.18 13.609 -10.594 1 78.69 106 GLY B O 1
ATOM 4067 N N . ASP B 1 107 ? 9.797 15.094 -10.766 1 79.81 107 ASP B N 1
ATOM 4068 C CA . ASP B 1 107 ? 9.883 15.312 -9.32 1 79.81 107 ASP B CA 1
ATOM 4069 C C . ASP B 1 107 ? 8.812 16.297 -8.852 1 79.81 107 ASP B C 1
ATOM 4071 O O . ASP B 1 107 ? 8.562 17.312 -9.5 1 79.81 107 ASP B O 1
ATOM 4075 N N . TYR B 1 108 ? 8.219 15.969 -7.852 1 81.56 108 TYR B N 1
ATOM 4076 C CA . TYR B 1 108 ? 7.309 16.922 -7.234 1 81.56 108 TYR B CA 1
ATOM 4077 C C . TYR B 1 108 ? 8.07 18.094 -6.633 1 81.56 108 TYR B C 1
ATOM 4079 O O . TYR B 1 108 ? 9.055 17.906 -5.914 1 81.56 108 TYR B O 1
ATOM 4087 N N . LEU B 1 109 ? 7.602 19.25 -6.922 1 75.75 109 LEU B N 1
ATOM 4088 C CA . LEU B 1 109 ? 8.148 20.469 -6.363 1 75.75 109 LEU B CA 1
ATOM 4089 C C . LEU B 1 109 ? 7.109 21.203 -5.52 1 75.75 109 LEU B C 1
ATOM 4091 O O . LEU B 1 109 ? 6.172 21.797 -6.059 1 75.75 109 LEU B O 1
ATOM 4095 N N . ARG B 1 110 ? 7.32 21.125 -4.281 1 77.5 110 ARG B N 1
ATOM 4096 C CA . ARG B 1 110 ? 6.379 21.797 -3.393 1 77.5 110 ARG B CA 1
ATOM 4097 C C . ARG B 1 110 ? 6.469 23.312 -3.547 1 77.5 110 ARG B C 1
ATOM 4099 O O . ARG B 1 110 ? 7.551 23.891 -3.416 1 77.5 110 ARG B O 1
ATOM 4106 N N . PRO B 1 111 ? 5.355 23.922 -3.727 1 76 111 PRO B N 1
ATOM 4107 C CA . PRO B 1 111 ? 5.391 25.391 -3.822 1 76 111 PRO B CA 1
ATOM 4108 C C . PRO B 1 111 ? 5.695 26.062 -2.486 1 76 111 PRO B C 1
ATOM 4110 O O . PRO B 1 111 ? 5.254 25.594 -1.438 1 76 111 PRO B O 1
ATOM 4113 N N . ALA B 1 112 ? 6.379 27.156 -2.559 1 76.88 112 ALA B N 1
ATOM 4114 C CA . ALA B 1 112 ? 6.715 27.906 -1.355 1 76.88 112 ALA B CA 1
ATOM 4115 C C . ALA B 1 112 ? 5.52 28.703 -0.857 1 76.88 112 ALA B C 1
ATOM 4117 O O . ALA B 1 112 ? 4.648 29.094 -1.645 1 76.88 112 ALA B O 1
ATOM 4118 N N . SER B 1 113 ? 5.531 28.906 0.423 1 81.44 113 SER B N 1
ATOM 4119 C CA . SER B 1 113 ? 4.527 29.797 0.991 1 81.44 113 SER B CA 1
ATOM 4120 C C . SER B 1 113 ? 4.727 31.234 0.507 1 81.44 113 SER B C 1
ATOM 4122 O O . SER B 1 113 ? 5.859 31.703 0.377 1 81.44 113 SER B O 1
ATOM 4124 N N . GLN B 1 114 ? 3.611 31.922 0.275 1 80.62 114 GLN B N 1
ATOM 4125 C CA . GLN B 1 114 ? 3.701 33.25 -0.332 1 80.62 114 GLN B CA 1
ATOM 4126 C C . GLN B 1 114 ? 3.535 34.344 0.715 1 80.62 114 GLN B C 1
ATOM 4128 O O . GLN B 1 114 ? 3.984 35.469 0.514 1 80.62 114 GLN B O 1
ATOM 4133 N N . LEU B 1 115 ? 2.867 34 1.808 1 86.69 115 LEU B N 1
ATOM 4134 C CA . LEU B 1 115 ? 2.668 34.969 2.877 1 86.69 115 LEU B CA 1
ATOM 4135 C C . LEU B 1 115 ? 3.529 34.625 4.09 1 86.69 115 LEU B C 1
ATOM 4137 O O . LEU B 1 115 ? 3.27 33.656 4.781 1 86.69 115 LEU B O 1
ATOM 4141 N N . LYS B 1 116 ? 4.633 35.281 4.273 1 88.31 116 LYS B N 1
ATOM 4142 C CA . LYS B 1 116 ? 5.508 35.094 5.426 1 88.31 116 LYS B CA 1
ATOM 4143 C C . LYS B 1 116 ? 5.785 36.406 6.133 1 88.31 116 LYS B C 1
ATOM 4145 O O . LYS B 1 116 ? 5.992 37.438 5.484 1 88.31 116 LYS B O 1
ATOM 4150 N N . ALA B 1 117 ? 5.684 36.281 7.383 1 86 117 ALA B N 1
ATOM 4151 C CA . ALA B 1 117 ? 6.109 37.438 8.172 1 86 117 ALA B CA 1
ATOM 4152 C C . ALA B 1 117 ? 7.625 37.625 8.109 1 86 117 ALA B C 1
ATOM 4154 O O . ALA B 1 117 ? 8.344 36.719 7.703 1 86 117 ALA B O 1
ATOM 4155 N N . GLU B 1 118 ? 8.016 38.781 8.461 1 83 118 GLU B N 1
ATOM 4156 C CA . GLU B 1 118 ? 9.445 39.062 8.453 1 83 118 GLU B CA 1
ATOM 4157 C C . GLU B 1 118 ? 10.203 38.156 9.406 1 83 118 GLU B C 1
ATOM 4159 O O . GLU B 1 118 ? 9.688 37.812 10.477 1 83 118 GLU B O 1
ATOM 4164 N N . THR B 1 119 ? 11.391 37.781 8.938 1 77.25 119 THR B N 1
ATOM 4165 C CA . THR B 1 119 ? 12.227 36.938 9.758 1 77.25 119 THR B CA 1
ATOM 4166 C C . THR B 1 119 ? 12.508 37.562 11.109 1 77.25 119 THR B C 1
ATOM 4168 O O . THR B 1 119 ? 12.828 38.75 11.18 1 77.25 119 THR B O 1
ATOM 4171 N N . GLY B 1 120 ? 12.344 36.844 12.062 1 75.75 120 GLY B N 1
ATOM 4172 C CA . GLY B 1 120 ? 12.625 37.375 13.391 1 75.75 120 GLY B CA 1
ATOM 4173 C C . GLY B 1 120 ? 11.414 38 14.047 1 75.75 120 GLY B C 1
ATOM 4174 O O . GLY B 1 120 ? 11.469 38.406 15.219 1 75.75 120 GLY B O 1
ATOM 4175 N N . SER B 1 121 ? 10.375 38.156 13.32 1 82.38 121 SER B N 1
ATOM 4176 C CA . SER B 1 121 ? 9.148 38.688 13.906 1 82.38 121 SER B CA 1
ATOM 4177 C C . SER B 1 121 ? 8.641 37.781 15.031 1 82.38 121 SER B C 1
ATOM 4179 O O . SER B 1 121 ? 8.852 36.562 15 1 82.38 121 SER B O 1
ATOM 4181 N N . LYS B 1 122 ? 8.109 38.5 16.047 1 84.25 122 LYS B N 1
ATOM 4182 C CA . LYS B 1 122 ? 7.508 37.75 17.156 1 84.25 122 LYS B CA 1
ATOM 4183 C C . LYS B 1 122 ? 6 38 17.203 1 84.25 122 LYS B C 1
ATOM 4185 O O . LYS B 1 122 ? 5.52 39.062 16.844 1 84.25 122 LYS B O 1
ATOM 4190 N N . LEU B 1 123 ? 5.363 36.938 17.547 1 85.5 123 LEU B N 1
ATOM 4191 C CA . LEU B 1 123 ? 3.914 37.031 17.688 1 85.5 123 LEU B CA 1
ATOM 4192 C C . LEU B 1 123 ? 3.516 37.375 19.109 1 85.5 123 LEU B C 1
ATOM 4194 O O . LEU B 1 123 ? 3.939 36.688 20.047 1 85.5 123 LEU B O 1
ATOM 4198 N N . THR B 1 124 ? 2.9 38.438 19.281 1 85.44 124 THR B N 1
ATOM 4199 C CA . THR B 1 124 ? 2.346 38.781 20.594 1 85.44 124 THR B CA 1
ATOM 4200 C C . THR B 1 124 ? 0.908 38.281 20.719 1 85.44 124 THR B C 1
ATOM 4202 O O . THR B 1 124 ? 0.042 38.656 19.922 1 85.44 124 THR B O 1
ATOM 4205 N N . LEU B 1 125 ? 0.691 37.438 21.641 1 87.75 125 LEU B N 1
ATOM 4206 C CA . LEU B 1 125 ? -0.64 36.875 21.828 1 87.75 125 LEU B CA 1
ATOM 4207 C C . LEU B 1 125 ? -1.44 37.688 22.844 1 87.75 125 LEU B C 1
ATOM 4209 O O . LEU B 1 125 ? -1.015 37.875 23.984 1 87.75 125 LEU B O 1
ATOM 4213 N N . ILE B 1 126 ? -2.498 38.25 22.375 1 86.44 126 ILE B N 1
ATOM 4214 C CA . ILE B 1 126 ? -3.402 39.031 23.219 1 86.44 126 ILE B CA 1
ATOM 4215 C C . ILE B 1 126 ? -4.816 38.469 23.125 1 86.44 126 ILE B C 1
ATOM 4217 O O . ILE B 1 126 ? -5.117 37.688 22.203 1 86.44 126 ILE B O 1
ATOM 4221 N N . ASP B 1 127 ? -5.59 38.781 24.094 1 86.38 127 ASP B N 1
ATOM 4222 C CA . ASP B 1 127 ? -6.969 38.312 24.094 1 86.38 127 ASP B CA 1
ATOM 4223 C C . ASP B 1 127 ? -7.695 38.719 22.812 1 86.38 127 ASP B C 1
ATOM 4225 O O . ASP B 1 127 ? -7.672 39.906 22.422 1 86.38 127 ASP B O 1
ATOM 4229 N N . GLY B 1 128 ? -8.266 37.719 22.141 1 87.56 128 GLY B N 1
ATOM 4230 C CA . GLY B 1 128 ? -8.984 37.969 20.891 1 87.56 128 GLY B CA 1
ATOM 4231 C C . GLY B 1 128 ? -8.078 38.344 19.75 1 87.56 128 GLY B C 1
ATOM 4232 O O . GLY B 1 128 ? -8.547 38.906 18.75 1 87.56 128 GLY B O 1
ATOM 4233 N N . GLY B 1 129 ? -6.902 38.094 19.812 1 90.81 129 GLY B N 1
ATOM 4234 C CA . GLY B 1 129 ? -5.938 38.719 18.922 1 90.81 129 GLY B CA 1
ATOM 4235 C C . GLY B 1 129 ? -5.77 37.969 17.609 1 90.81 129 GLY B C 1
ATOM 4236 O O . GLY B 1 129 ? -5.465 38.594 16.578 1 90.81 129 GLY B O 1
ATOM 4237 N N . HIS B 1 130 ? -5.902 36.625 17.625 1 95.88 130 HIS B N 1
ATOM 4238 C CA . HIS B 1 130 ? -5.555 35.938 16.391 1 95.88 130 HIS B CA 1
ATOM 4239 C C . HIS B 1 130 ? -6.543 34.812 16.094 1 95.88 130 HIS B C 1
ATOM 4241 O O . HIS B 1 130 ? -7.207 34.312 17.016 1 95.88 130 HIS B O 1
ATOM 4247 N N . ALA B 1 131 ? -6.75 34.469 14.859 1 97.25 131 ALA B N 1
ATOM 4248 C CA . ALA B 1 131 ? -7.457 33.281 14.383 1 97.25 131 ALA B CA 1
ATOM 4249 C C . ALA B 1 131 ? -6.59 32.469 13.422 1 97.25 131 ALA B C 1
ATOM 4251 O O . ALA B 1 131 ? -5.922 33.031 12.555 1 97.25 131 ALA B O 1
ATOM 4252 N N . VAL B 1 132 ? -6.566 31.188 13.664 1 97.81 132 VAL B N 1
ATOM 4253 C CA . VAL B 1 132 ? -5.816 30.328 12.75 1 97.81 132 VAL B CA 1
ATOM 4254 C C . VAL B 1 132 ? -6.766 29.375 12.031 1 97.81 132 VAL B C 1
ATOM 4256 O O . VAL B 1 132 ? -7.547 28.672 12.68 1 97.81 132 VAL B O 1
ATOM 4259 N N . TYR B 1 133 ? -6.766 29.438 10.68 1 97.94 133 TYR B N 1
ATOM 4260 C CA . TYR B 1 133 ? -7.578 28.578 9.836 1 97.94 133 TYR B CA 1
ATOM 4261 C C . TYR B 1 133 ? -6.852 27.266 9.523 1 97.94 133 TYR B C 1
ATOM 4263 O O . TYR B 1 133 ? -5.754 27.281 8.961 1 97.94 133 TYR B O 1
ATOM 4271 N N . VAL B 1 134 ? -7.488 26.125 9.914 1 97.44 134 VAL B N 1
ATOM 4272 C CA . VAL B 1 134 ? -6.84 24.828 9.75 1 97.44 134 VAL B CA 1
ATOM 4273 C C . VAL B 1 134 ? -7.832 23.828 9.172 1 97.44 134 VAL B C 1
ATOM 4275 O O . VAL B 1 134 ? -9.047 24.016 9.258 1 97.44 134 VAL B O 1
ATOM 4278 N N . GLY B 1 135 ? -7.297 22.844 8.539 1 95.62 135 GLY B N 1
ATOM 4279 C CA . GLY B 1 135 ? -8.047 21.703 8.023 1 95.62 135 GLY B CA 1
ATOM 4280 C C . GLY B 1 135 ? -7.547 20.375 8.555 1 95.62 135 GLY B C 1
ATOM 4281 O O . GLY B 1 135 ? -6.344 20.172 8.719 1 95.62 135 GLY B O 1
ATOM 4282 N N . ASN B 1 136 ? -8.406 19.469 8.727 1 93.94 136 ASN B N 1
ATOM 4283 C CA . ASN B 1 136 ? -8.094 18.203 9.367 1 93.94 136 ASN B CA 1
ATOM 4284 C C . ASN B 1 136 ? -7.105 17.391 8.539 1 93.94 136 ASN B C 1
ATOM 4286 O O . ASN B 1 136 ? -6.16 16.812 9.078 1 93.94 136 ASN B O 1
ATOM 4290 N N . THR B 1 137 ? -7.281 17.359 7.285 1 92.56 137 THR B N 1
ATOM 4291 C CA . THR B 1 137 ? -6.539 16.453 6.41 1 92.56 137 THR B CA 1
ATOM 4292 C C . THR B 1 137 ? -5.109 16.953 6.211 1 92.56 137 THR B C 1
ATOM 4294 O O . THR B 1 137 ? -4.203 16.156 5.953 1 92.56 137 THR B O 1
ATOM 4297 N N . CYS B 1 138 ? -4.875 18.219 6.402 1 94.81 138 CYS B N 1
ATOM 4298 C CA . CYS B 1 138 ? -3.592 18.844 6.086 1 94.81 138 CYS B CA 1
ATOM 4299 C C . CYS B 1 138 ? -2.578 18.594 7.195 1 94.81 138 CYS B C 1
ATOM 4301 O O . CYS B 1 138 ? -2.771 19.031 8.328 1 94.81 138 CYS B O 1
ATOM 4303 N N . PRO B 1 139 ? -1.463 17.953 6.84 1 96.62 139 PRO B N 1
ATOM 4304 C CA . PRO B 1 139 ? -0.464 17.703 7.879 1 96.62 139 PRO B CA 1
ATOM 4305 C C . PRO B 1 139 ? 0.213 18.969 8.375 1 96.62 139 PRO B C 1
ATOM 4307 O O . PRO B 1 139 ? 0.679 19.016 9.516 1 96.62 139 PRO B O 1
ATOM 4310 N N . TRP B 1 140 ? 0.269 20 7.547 1 96.69 140 TRP B N 1
ATOM 4311 C CA . TRP B 1 140 ? 0.843 21.281 7.961 1 96.69 140 TRP B CA 1
ATOM 4312 C C . TRP B 1 140 ? -0.067 21.984 8.961 1 96.69 140 TRP B C 1
ATOM 4314 O O . TRP B 1 140 ? 0.411 22.625 9.906 1 96.69 140 TRP B O 1
ATOM 4324 N N . CYS B 1 141 ? -1.353 21.844 8.734 1 97.62 141 CYS B N 1
ATOM 4325 C CA . CYS B 1 141 ? -2.326 22.344 9.703 1 97.62 141 CYS B CA 1
ATOM 4326 C C . CYS B 1 141 ? -2.213 21.594 11.023 1 97.62 141 CYS B C 1
ATOM 4328 O O . CYS B 1 141 ? -2.35 22.188 12.094 1 97.62 141 CYS B O 1
ATOM 4330 N N . HIS B 1 142 ? -1.958 20.297 10.891 1 98.25 142 HIS B N 1
ATOM 4331 C CA . HIS B 1 142 ? -1.831 19.453 12.07 1 98.25 142 HIS B CA 1
ATOM 4332 C C . HIS B 1 142 ? -0.696 19.938 12.977 1 98.25 142 HIS B C 1
ATOM 4334 O O . HIS B 1 142 ? -0.814 19.906 14.203 1 98.25 142 HIS B O 1
ATOM 4340 N N . ARG B 1 143 ? 0.357 20.438 12.422 1 98.25 143 ARG B N 1
ATOM 4341 C CA . ARG B 1 143 ? 1.479 20.969 13.18 1 98.25 143 ARG B CA 1
ATOM 4342 C C . ARG B 1 143 ? 1.028 22.109 14.086 1 98.25 143 ARG B C 1
ATOM 4344 O O . ARG B 1 143 ? 1.448 22.203 15.242 1 98.25 143 ARG B O 1
ATOM 4351 N N . ILE B 1 144 ? 0.2 22.938 13.508 1 98.06 144 ILE B N 1
ATOM 4352 C CA . ILE B 1 144 ? -0.262 24.109 14.242 1 98.06 144 ILE B CA 1
ATOM 4353 C C . ILE B 1 144 ? -1.119 23.672 15.43 1 98.06 144 ILE B C 1
ATOM 4355 O O . ILE B 1 144 ? -0.938 24.156 16.547 1 98.06 144 ILE B O 1
ATOM 4359 N N . GLN B 1 145 ? -1.937 22.719 15.133 1 97.88 145 GLN B N 1
ATOM 4360 C CA . GLN B 1 145 ? -2.805 22.234 16.203 1 97.88 145 GLN B CA 1
ATOM 4361 C C . GLN B 1 145 ? -1.992 21.578 17.312 1 97.88 145 GLN B C 1
ATOM 4363 O O . GLN B 1 145 ? -2.279 21.781 18.5 1 97.88 145 GLN B O 1
ATOM 4368 N N . LEU B 1 146 ? -1.045 20.875 16.953 1 98.31 146 LEU B N 1
ATOM 4369 C CA . LEU B 1 146 ? -0.173 20.234 17.922 1 98.31 146 LEU B CA 1
ATOM 4370 C C . LEU B 1 146 ? 0.552 21.266 18.766 1 98.31 146 LEU B C 1
ATOM 4372 O O . LEU B 1 146 ? 0.612 21.156 20 1 98.31 146 LEU B O 1
ATOM 4376 N N . ALA B 1 147 ? 1.128 22.312 18.141 1 97.88 147 ALA B N 1
ATOM 4377 C CA . ALA B 1 147 ? 1.841 23.359 18.859 1 97.88 147 ALA B CA 1
ATOM 4378 C C . ALA B 1 147 ? 0.92 24.078 19.844 1 97.88 147 ALA B C 1
ATOM 4380 O O . ALA B 1 147 ? 1.304 24.328 20.984 1 97.88 147 ALA B O 1
ATOM 4381 N N . LEU B 1 148 ? -0.286 24.359 19.438 1 97.25 148 LEU B N 1
ATOM 4382 C CA . LEU B 1 148 ? -1.245 25.062 20.281 1 97.25 148 LEU B CA 1
ATOM 4383 C C . LEU B 1 148 ? -1.601 24.219 21.5 1 97.25 148 LEU B C 1
ATOM 4385 O O . LEU B 1 148 ? -1.648 24.734 22.625 1 97.25 148 LEU B O 1
ATOM 4389 N N . VAL B 1 149 ? -1.79 22.953 21.312 1 96.56 149 VAL B N 1
ATOM 4390 C CA . VAL B 1 149 ? -2.236 22.047 22.375 1 96.56 149 VAL B CA 1
ATOM 4391 C C . VAL B 1 149 ? -1.089 21.797 23.344 1 96.56 149 VAL B C 1
ATOM 4393 O O . VAL B 1 149 ? -1.271 21.859 24.562 1 96.56 149 VAL B O 1
ATOM 4396 N N . LEU B 1 150 ? 0.079 21.531 22.859 1 96.38 150 LEU B N 1
ATOM 4397 C CA . LEU B 1 150 ? 1.211 21.188 23.703 1 96.38 150 LEU B CA 1
ATOM 4398 C C . LEU B 1 150 ? 1.688 22.406 24.484 1 96.38 150 LEU B C 1
ATOM 4400 O O . LEU B 1 150 ? 2.129 22.266 25.641 1 96.38 150 LEU B O 1
ATOM 4404 N N . ARG B 1 151 ? 1.583 23.609 23.891 1 95.44 151 ARG B N 1
ATOM 4405 C CA . ARG B 1 151 ? 1.943 24.859 24.578 1 95.44 151 ARG B CA 1
ATOM 4406 C C . ARG B 1 151 ? 0.819 25.328 25.484 1 95.44 151 ARG B C 1
ATOM 4408 O O . ARG B 1 151 ? 0.99 26.281 26.25 1 95.44 151 ARG B O 1
ATOM 4415 N N . ARG B 1 152 ? -0.313 24.656 25.359 1 93.44 152 ARG B N 1
ATOM 4416 C CA . ARG B 1 152 ? -1.488 24.984 26.156 1 93.44 152 ARG B CA 1
ATOM 4417 C C . ARG B 1 152 ? -1.929 26.422 25.906 1 93.44 152 ARG B C 1
ATOM 4419 O O . ARG B 1 152 ? -2.205 27.156 26.859 1 93.44 152 ARG B O 1
ATOM 4426 N N . VAL B 1 153 ? -1.941 26.812 24.672 1 94.69 153 VAL B N 1
ATOM 4427 C CA . VAL B 1 153 ? -2.379 28.156 24.312 1 94.69 153 VAL B CA 1
ATOM 4428 C C . VAL B 1 153 ? -3.898 28.25 24.438 1 94.69 153 VAL B C 1
ATOM 4430 O O . VAL B 1 153 ? -4.633 27.484 23.812 1 94.69 153 VAL B O 1
ATOM 4433 N N . PRO B 1 154 ? -4.348 29.172 25.203 1 93.31 154 PRO B N 1
ATOM 4434 C CA . PRO B 1 154 ? -5.797 29.312 25.359 1 93.31 154 PRO B CA 1
ATOM 4435 C C . PRO B 1 154 ? -6.492 29.75 24.062 1 93.31 154 PRO B C 1
ATOM 4437 O O . PRO B 1 154 ? -5.938 30.531 23.297 1 93.31 154 PRO B O 1
ATOM 4440 N N . GLU B 1 155 ? -7.715 29.344 23.875 1 92.19 155 GLU B N 1
ATOM 4441 C CA . GLU B 1 155 ? -8.492 29.594 22.672 1 92.19 155 GLU B CA 1
ATOM 4442 C C . GLU B 1 155 ? -8.789 31.094 22.5 1 92.19 155 GLU B C 1
ATOM 4444 O O . GLU B 1 155 ? -8.992 31.562 21.391 1 92.19 155 GLU B O 1
ATOM 4449 N N . ASN B 1 156 ? -8.852 31.844 23.625 1 92.69 156 ASN B N 1
ATOM 4450 C CA . ASN B 1 156 ? -9.141 33.25 23.516 1 92.69 156 ASN B CA 1
ATOM 4451 C C . ASN B 1 156 ? -7.973 34.031 22.906 1 92.69 156 ASN B C 1
ATOM 4453 O O . ASN B 1 156 ? -8.148 35.125 22.391 1 92.69 156 ASN B O 1
ATOM 4457 N N . LEU B 1 157 ? -6.695 33.469 23.031 1 93.5 157 LEU B N 1
ATOM 4458 C CA . LEU B 1 157 ? -5.535 34.125 22.422 1 93.5 157 LEU B CA 1
ATOM 4459 C C . LEU B 1 157 ? -5.438 33.781 20.938 1 93.5 157 LEU B C 1
ATOM 4461 O O . LEU B 1 157 ? -5.152 34.656 20.125 1 93.5 157 LEU B O 1
ATOM 4465 N N . VAL B 1 158 ? -5.637 32.531 20.594 1 95.5 158 VAL B N 1
ATOM 4466 C CA . VAL B 1 158 ? -5.645 32.062 19.203 1 95.5 158 VAL B CA 1
ATOM 4467 C C . VAL B 1 158 ? -6.867 31.172 18.969 1 95.5 158 VAL B C 1
ATOM 4469 O O . VAL B 1 158 ? -6.891 30.016 19.375 1 95.5 158 VAL B O 1
ATOM 4472 N N . ALA B 1 159 ? -7.824 31.734 18.266 1 95.19 159 ALA B N 1
ATOM 4473 C CA . ALA B 1 159 ? -9.016 30.953 17.922 1 95.19 159 ALA B CA 1
ATOM 4474 C C . ALA B 1 159 ? -8.727 29.969 16.797 1 95.19 159 ALA B C 1
ATOM 4476 O O . ALA B 1 159 ? -8.242 30.359 15.727 1 95.19 159 ALA B O 1
ATOM 4477 N N . ARG B 1 160 ? -8.977 28.703 17.031 1 95.56 160 ARG B N 1
ATOM 4478 C CA . ARG B 1 160 ? -8.812 27.672 16 1 95.56 160 ARG B CA 1
ATOM 4479 C C . ARG B 1 160 ? -10.07 27.547 15.148 1 95.56 160 ARG B C 1
ATOM 4481 O O . ARG B 1 160 ? -11.156 27.281 15.664 1 95.56 160 ARG B O 1
ATOM 4488 N N . VAL B 1 161 ? -9.93 27.797 13.883 1 96.44 161 VAL B N 1
ATOM 4489 C CA . VAL B 1 161 ? -11.039 27.688 12.938 1 96.44 161 VAL B CA 1
ATOM 4490 C C . VAL B 1 161 ? -10.875 26.438 12.086 1 96.44 161 VAL B C 1
ATOM 4492 O O . VAL B 1 161 ? -10.117 26.438 11.109 1 96.44 161 VAL B O 1
ATOM 4495 N N . GLN B 1 162 ? -11.602 25.406 12.43 1 95.69 162 GLN B N 1
ATOM 4496 C CA . GLN B 1 162 ? -11.555 24.141 11.688 1 95.69 162 GLN B CA 1
ATOM 4497 C C . GLN B 1 162 ? -12.445 24.203 10.453 1 95.69 162 GLN B C 1
ATOM 4499 O O . GLN B 1 162 ? -13.672 24.234 10.562 1 95.69 162 GLN B O 1
ATOM 4504 N N . MET B 1 163 ? -11.867 24.125 9.344 1 95.75 163 MET B N 1
ATOM 4505 C CA . MET B 1 163 ? -12.617 24.25 8.094 1 95.75 163 MET B CA 1
ATOM 4506 C C . MET B 1 163 ? -13.031 22.875 7.57 1 95.75 163 MET B C 1
ATOM 4508 O O . MET B 1 163 ? -12.516 21.844 8.023 1 95.75 163 MET B O 1
ATOM 4512 N N . LEU B 1 164 ? -13.961 22.938 6.664 1 91.44 164 LEU B N 1
ATOM 4513 C CA . LEU B 1 164 ? -14.43 21.734 6.012 1 91.44 164 LEU B CA 1
ATOM 4514 C C . LEU B 1 164 ? -13.625 21.438 4.746 1 91.44 164 LEU B C 1
ATOM 4516 O O . LEU B 1 164 ? -13.297 22.359 3.994 1 91.44 164 LEU B O 1
ATOM 4520 N N . ASP B 1 165 ? -13.242 20.203 4.648 1 88 165 ASP B N 1
ATOM 4521 C CA . ASP B 1 165 ? -12.578 19.734 3.436 1 88 165 ASP B CA 1
ATOM 4522 C C . ASP B 1 165 ? -13.594 19.359 2.359 1 88 165 ASP B C 1
ATOM 4524 O O . ASP B 1 165 ? -13.844 18.172 2.131 1 88 165 ASP B O 1
ATOM 4528 N N . GLU B 1 166 ? -14.109 20.297 1.729 1 80.69 166 GLU B N 1
ATOM 4529 C CA . GLU B 1 166 ? -15.141 20.094 0.717 1 80.69 166 GLU B CA 1
ATOM 4530 C C . GLU B 1 166 ? -14.859 20.922 -0.53 1 80.69 166 GLU B C 1
ATOM 4532 O O . GLU B 1 166 ? -15.422 22.016 -0.695 1 80.69 166 GLU B O 1
ATOM 4537 N N . PRO B 1 167 ? -14.125 20.297 -1.39 1 74.31 167 PRO B N 1
ATOM 4538 C CA . PRO B 1 167 ? -13.75 21.031 -2.6 1 74.31 167 PRO B CA 1
ATOM 4539 C C . PRO B 1 167 ? -14.953 21.453 -3.436 1 74.31 167 PRO B C 1
ATOM 4541 O O . PRO B 1 167 ? -14.898 22.453 -4.152 1 74.31 167 PRO B O 1
ATOM 4544 N N . GLU B 1 168 ? -16.031 20.766 -3.291 1 69.81 168 GLU B N 1
ATOM 4545 C CA . GLU B 1 168 ? -17.219 21.062 -4.074 1 69.81 168 GLU B CA 1
ATOM 4546 C C . GLU B 1 168 ? -17.906 22.344 -3.586 1 69.81 168 GLU B C 1
ATOM 4548 O O . GLU B 1 168 ? -18.609 23 -4.34 1 69.81 168 GLU B O 1
ATOM 4553 N N . ARG B 1 169 ? -17.625 22.719 -2.381 1 76.19 169 ARG B N 1
ATOM 4554 C CA . ARG B 1 169 ? -18.266 23.875 -1.775 1 76.19 169 ARG B CA 1
ATOM 4555 C C . ARG B 1 169 ? -17.359 25.109 -1.873 1 76.19 169 ARG B C 1
ATOM 4557 O O . ARG B 1 169 ? -17.828 26.234 -1.85 1 76.19 169 ARG B O 1
ATOM 4564 N N . ALA B 1 170 ? -16.125 24.859 -1.995 1 78.06 170 ALA B N 1
ATOM 4565 C CA . ALA B 1 170 ? -15.156 25.953 -2.016 1 78.06 170 ALA B CA 1
ATOM 4566 C C . ALA B 1 170 ? -15.023 26.547 -3.418 1 78.06 170 ALA B C 1
ATOM 4568 O O . ALA B 1 170 ? -15.094 25.812 -4.414 1 78.06 170 ALA B O 1
ATOM 4569 N N . SER B 1 171 ? -14.984 27.844 -3.465 1 75 171 SER B N 1
ATOM 4570 C CA . SER B 1 171 ? -14.812 28.5 -4.754 1 75 171 SER B CA 1
ATOM 4571 C C . SER B 1 171 ? -13.422 28.234 -5.328 1 75 171 SER B C 1
ATOM 4573 O O . SER B 1 171 ? -13.25 28.219 -6.551 1 75 171 SER B O 1
ATOM 4575 N N . ARG B 1 172 ? -12.484 28.172 -4.508 1 72.88 172 ARG B N 1
ATOM 4576 C CA . ARG B 1 172 ? -11.109 27.797 -4.844 1 72.88 172 ARG B CA 1
ATOM 4577 C C . ARG B 1 172 ? -10.461 27 -3.713 1 72.88 172 ARG B C 1
ATOM 4579 O O . ARG B 1 172 ? -10.711 27.281 -2.535 1 72.88 172 ARG B O 1
ATOM 4586 N N . GLY B 1 173 ? -9.703 26.109 -4.215 1 70.81 173 GLY B N 1
ATOM 4587 C CA . GLY B 1 173 ? -9.07 25.266 -3.211 1 70.81 173 GLY B CA 1
ATOM 4588 C C . GLY B 1 173 ? -10 24.203 -2.66 1 70.81 173 GLY B C 1
ATOM 4589 O O . GLY B 1 173 ? -10.82 23.656 -3.393 1 70.81 173 GLY B O 1
ATOM 4590 N N . GLY B 1 174 ? -9.977 23.859 -1.449 1 77.69 174 GLY B N 1
ATOM 4591 C CA . GLY B 1 174 ? -10.766 22.734 -0.951 1 77.69 174 GLY B CA 1
ATOM 4592 C C . GLY B 1 174 ? -11.32 22.969 0.439 1 77.69 174 GLY B C 1
ATOM 4593 O O . GLY B 1 174 ? -12 22.109 0.995 1 77.69 174 GLY B O 1
ATOM 4594 N N . TRP B 1 175 ? -11.141 24.312 0.897 1 90.75 175 TRP B N 1
ATOM 4595 C CA . TRP B 1 175 ? -11.562 24.562 2.273 1 90.75 175 TRP B CA 1
ATOM 4596 C C . TRP B 1 175 ? -12.781 25.484 2.316 1 90.75 175 TRP B C 1
ATOM 4598 O O . TRP B 1 175 ? -12.773 26.547 1.698 1 90.75 175 TRP B O 1
ATOM 4608 N N . ALA B 1 176 ? -13.852 25.062 3.045 1 92.69 176 ALA B N 1
ATOM 4609 C CA . ALA B 1 176 ? -15.094 25.812 3.068 1 92.69 176 ALA B CA 1
ATOM 4610 C C . ALA B 1 176 ? -15.664 25.906 4.484 1 92.69 176 ALA B C 1
ATOM 4612 O O . ALA B 1 176 ? -15.188 25.219 5.391 1 92.69 176 ALA B O 1
ATOM 4613 N N . PHE B 1 177 ? -16.578 26.797 4.598 1 94.88 177 PHE B N 1
ATOM 4614 C CA . PHE B 1 177 ? -17.344 26.938 5.828 1 94.88 177 PHE B CA 1
ATOM 4615 C C . PHE B 1 177 ? -18.797 26.578 5.602 1 94.88 177 PHE B C 1
ATOM 4617 O O . PHE B 1 177 ? -19.281 26.594 4.469 1 94.88 177 PHE B O 1
ATOM 4624 N N . ASP B 1 178 ? -19.406 26.094 6.652 1 92.94 178 ASP B N 1
ATOM 4625 C CA . ASP B 1 178 ? -20.844 25.812 6.656 1 92.94 178 ASP B CA 1
ATOM 4626 C C . ASP B 1 178 ? -21.469 26.172 8 1 92.94 178 ASP B C 1
ATOM 4628 O O . ASP B 1 178 ? -21.562 25.328 8.898 1 92.94 178 ASP B O 1
ATOM 4632 N N . PRO B 1 179 ? -21.984 27.328 8.039 1 91.88 179 PRO B N 1
ATOM 4633 C CA . PRO B 1 179 ? -22.578 27.766 9.312 1 91.88 179 PRO B CA 1
ATOM 4634 C C . PRO B 1 179 ? -23.688 26.844 9.805 1 91.88 179 PRO B C 1
ATOM 4636 O O . PRO B 1 179 ? -23.875 26.688 11.016 1 91.88 179 PRO B O 1
ATOM 4639 N N . ALA B 1 180 ? -24.359 26.203 8.898 1 91.19 180 ALA B N 1
ATOM 4640 C CA . ALA B 1 180 ? -25.438 25.297 9.273 1 91.19 180 ALA B CA 1
ATOM 4641 C C . ALA B 1 180 ? -24.891 24.094 10.031 1 91.19 180 ALA B C 1
ATOM 4643 O O . ALA B 1 180 ? -25.594 23.484 10.844 1 91.19 180 ALA B O 1
ATOM 4644 N N . ARG B 1 181 ? -23.703 23.828 9.758 1 91.75 181 ARG B N 1
ATOM 4645 C CA . ARG B 1 181 ? -23.047 22.703 10.438 1 91.75 181 ARG B CA 1
ATOM 4646 C C . ARG B 1 181 ? -22.188 23.203 11.594 1 91.75 181 ARG B C 1
ATOM 4648 O O . ARG B 1 181 ? -21.375 22.438 12.133 1 91.75 181 ARG B O 1
ATOM 4655 N N . GLY B 1 182 ? -22.219 24.5 11.859 1 91.12 182 GLY B N 1
ATOM 4656 C CA . GLY B 1 182 ? -21.5 25.062 12.992 1 91.12 182 GLY B CA 1
ATOM 4657 C C . GLY B 1 182 ? -20.078 25.5 12.641 1 91.12 182 GLY B C 1
ATOM 4658 O O . GLY B 1 182 ? -19.266 25.75 13.523 1 91.12 182 GLY B O 1
ATOM 4659 N N . VAL B 1 183 ? -19.75 25.5 11.414 1 93.62 183 VAL B N 1
ATOM 4660 C CA . VAL B 1 183 ? -18.406 25.891 10.969 1 93.62 183 VAL B CA 1
ATOM 4661 C C . VAL B 1 183 ? -18.484 27.25 10.273 1 93.62 183 VAL B C 1
ATOM 4663 O O . VAL B 1 183 ? -18.797 27.328 9.086 1 93.62 183 VAL B O 1
ATOM 4666 N N . SER B 1 184 ? -18.172 28.266 11.039 1 94.75 184 SER B N 1
ATOM 4667 C CA . SER B 1 184 ? -18.234 29.609 10.492 1 94.75 184 SER B CA 1
ATOM 4668 C C . SER B 1 184 ? -16.891 30.328 10.656 1 94.75 184 SER B C 1
ATOM 4670 O O . SER B 1 184 ? -16.078 29.953 11.492 1 94.75 184 SER B O 1
ATOM 4672 N N . ASP B 1 185 ? -16.625 31.297 9.859 1 95.81 185 ASP B N 1
ATOM 4673 C CA . ASP B 1 185 ? -15.477 32.188 9.984 1 95.81 185 ASP B CA 1
ATOM 4674 C C . ASP B 1 185 ? -15.758 33.312 10.984 1 95.81 185 ASP B C 1
ATOM 4676 O O . ASP B 1 185 ? -16.578 34.188 10.727 1 95.81 185 ASP B O 1
ATOM 4680 N N . PRO B 1 186 ? -15.023 33.344 11.961 1 93.94 186 PRO B N 1
ATOM 4681 C CA . PRO B 1 186 ? -15.32 34.312 13.008 1 93.94 186 PRO B CA 1
ATOM 4682 C C . PRO B 1 186 ? -14.75 35.688 12.703 1 93.94 186 PRO B C 1
ATOM 4684 O O . PRO B 1 186 ? -15.016 36.656 13.43 1 93.94 186 PRO B O 1
ATOM 4687 N N . VAL B 1 187 ? -13.969 35.812 11.672 1 95.12 187 VAL B N 1
ATOM 4688 C CA . VAL B 1 187 ? -13.297 37.094 11.406 1 95.12 187 VAL B CA 1
ATOM 4689 C C . VAL B 1 187 ? -14.07 37.875 10.344 1 95.12 187 VAL B C 1
ATOM 4691 O O . VAL B 1 187 ? -14.398 39.031 10.547 1 95.12 187 VAL B O 1
ATOM 4694 N N . PHE B 1 188 ? -14.477 37.156 9.227 1 95.56 188 PHE B N 1
ATOM 4695 C CA . PHE B 1 188 ? -15.023 37.875 8.078 1 95.56 188 PHE B CA 1
ATOM 4696 C C . PHE B 1 188 ? -16.391 37.344 7.707 1 95.56 188 PHE B C 1
ATOM 4698 O O . PHE B 1 188 ? -17.047 37.844 6.797 1 95.56 188 PHE B O 1
ATOM 4705 N N . ASP B 1 189 ? -16.797 36.281 8.367 1 95.94 189 ASP B N 1
ATOM 4706 C CA . ASP B 1 189 ? -18 35.562 7.945 1 95.94 189 ASP B CA 1
ATOM 4707 C C . ASP B 1 189 ? -17.891 35.125 6.492 1 95.94 189 ASP B C 1
ATOM 4709 O O . ASP B 1 189 ? -18.828 35.281 5.711 1 95.94 189 ASP B O 1
ATOM 4713 N N . ALA B 1 190 ? -16.734 34.656 6.129 1 95.56 190 ALA B N 1
ATOM 4714 C CA . ALA B 1 190 ? -16.422 34.25 4.762 1 95.56 190 ALA B CA 1
ATOM 4715 C C . ALA B 1 190 ? -17.062 32.906 4.438 1 95.56 190 ALA B C 1
ATOM 4717 O O . ALA B 1 190 ? -17.391 32.125 5.344 1 95.56 190 ALA B O 1
ATOM 4718 N N . ALA B 1 191 ? -17.234 32.625 3.137 1 93.25 191 ALA B N 1
ATOM 4719 C CA . ALA B 1 191 ? -17.828 31.375 2.678 1 93.25 191 ALA B CA 1
ATOM 4720 C C . ALA B 1 191 ? -16.766 30.281 2.562 1 93.25 191 ALA B C 1
ATOM 4722 O O . ALA B 1 191 ? -17.078 29.094 2.717 1 93.25 191 ALA B O 1
ATOM 4723 N N . ASP B 1 192 ? -15.586 30.719 2.24 1 93.88 192 ASP B N 1
ATOM 4724 C CA . ASP B 1 192 ? -14.492 29.766 2.076 1 93.88 192 ASP B CA 1
ATOM 4725 C C . ASP B 1 192 ? -13.141 30.422 2.32 1 93.88 192 ASP B C 1
ATOM 4727 O O . ASP B 1 192 ? -13.078 31.625 2.613 1 93.88 192 ASP B O 1
ATOM 4731 N N . LEU B 1 193 ? -12.102 29.641 2.311 1 94.62 193 LEU B N 1
ATOM 4732 C CA . LEU B 1 193 ? -10.773 30.141 2.627 1 94.62 193 LEU B CA 1
ATOM 4733 C C . LEU B 1 193 ? -10.328 31.172 1.6 1 94.62 193 LEU B C 1
ATOM 4735 O O . LEU B 1 193 ? -9.625 32.125 1.938 1 94.62 193 LEU B O 1
ATOM 4739 N N . ARG B 1 194 ? -10.703 31.062 0.343 1 91.44 194 ARG B N 1
ATOM 4740 C CA . ARG B 1 194 ? -10.359 32.031 -0.685 1 91.44 194 ARG B CA 1
ATOM 4741 C C . ARG B 1 194 ? -10.844 33.438 -0.3 1 91.44 194 ARG B C 1
ATOM 4743 O O . ARG B 1 194 ? -10.109 34.406 -0.434 1 91.44 194 ARG B O 1
ATOM 4750 N N . GLU B 1 195 ? -12.055 33.438 0.125 1 93.38 195 GLU B N 1
ATOM 4751 C CA . GLU B 1 195 ? -12.602 34.719 0.541 1 93.38 195 GLU B CA 1
ATOM 4752 C C . GLU B 1 195 ? -11.82 35.312 1.717 1 93.38 195 GLU B C 1
ATOM 4754 O O . GLU B 1 195 ? -11.633 36.5 1.805 1 93.38 195 GLU B O 1
ATOM 4759 N N . VAL B 1 196 ? -11.398 34.469 2.592 1 95.81 196 VAL B N 1
ATOM 4760 C CA . VAL B 1 196 ? -10.562 34.938 3.699 1 95.81 196 VAL B CA 1
ATOM 4761 C C . VAL B 1 196 ? -9.273 35.562 3.154 1 95.81 196 VAL B C 1
ATOM 4763 O O . VAL B 1 196 ? -8.859 36.625 3.594 1 95.81 196 VAL B O 1
ATOM 4766 N N . TYR B 1 197 ? -8.656 34.844 2.227 1 94.31 197 TYR B N 1
ATOM 4767 C CA . TYR B 1 197 ? -7.441 35.375 1.604 1 94.31 197 TYR B CA 1
ATOM 4768 C C . TYR B 1 197 ? -7.707 36.719 0.929 1 94.31 197 TYR B C 1
ATOM 4770 O O . TYR B 1 197 ? -6.922 37.656 1.067 1 94.31 197 TYR B O 1
ATOM 4778 N N . ASP B 1 198 ? -8.773 36.812 0.209 1 93.44 198 ASP B N 1
ATOM 4779 C CA . ASP B 1 198 ? -9.109 38.062 -0.494 1 93.44 198 ASP B CA 1
ATOM 4780 C C . ASP B 1 198 ? -9.211 39.25 0.477 1 93.44 198 ASP B C 1
ATOM 4782 O O . ASP B 1 198 ? -8.75 40.344 0.175 1 93.44 198 ASP B O 1
ATOM 4786 N N . ARG B 1 199 ? -9.734 39 1.586 1 94 199 ARG B N 1
ATOM 4787 C CA . ARG B 1 199 ? -9.977 40.031 2.564 1 94 199 ARG B CA 1
ATOM 4788 C C . ARG B 1 199 ? -8.734 40.312 3.402 1 94 199 ARG B C 1
ATOM 4790 O O . ARG B 1 199 ? -8.422 41.469 3.711 1 94 199 ARG B O 1
ATOM 4797 N N . ALA B 1 200 ? -8.047 39.281 3.762 1 95 200 ALA B N 1
ATOM 4798 C CA . ALA B 1 200 ? -6.953 39.375 4.727 1 95 200 ALA B CA 1
ATOM 4799 C C . ALA B 1 200 ? -5.633 39.688 4.031 1 95 200 ALA B C 1
ATOM 4801 O O . ALA B 1 200 ? -4.707 40.219 4.652 1 95 200 ALA B O 1
ATOM 4802 N N . ALA B 1 201 ? -5.465 39.375 2.777 1 91.75 201 ALA B N 1
ATOM 4803 C CA . ALA B 1 201 ? -4.168 39.5 2.115 1 91.75 201 ALA B CA 1
ATOM 4804 C C . ALA B 1 201 ? -4.301 40.219 0.775 1 91.75 201 ALA B C 1
ATOM 4806 O O . ALA B 1 201 ? -3.301 40.469 0.104 1 91.75 201 ALA B O 1
ATOM 4807 N N . GLY B 1 202 ? -5.477 40.438 0.384 1 86.94 202 GLY B N 1
ATOM 4808 C CA . GLY B 1 202 ? -5.68 41.125 -0.88 1 86.94 202 GLY B CA 1
ATOM 4809 C C . GLY B 1 202 ? -5.281 42.594 -0.83 1 86.94 202 GLY B C 1
ATOM 4810 O O . GLY B 1 202 ? -5.102 43.156 0.251 1 86.94 202 GLY B O 1
ATOM 4811 N N . GLY B 1 203 ? -4.926 43.125 -2.049 1 78.44 203 GLY B N 1
ATOM 4812 C CA . GLY B 1 203 ? -4.645 44.562 -2.17 1 78.44 203 GLY B CA 1
ATOM 4813 C C . GLY B 1 203 ? -5.891 45.406 -2.15 1 78.44 203 GLY B C 1
ATOM 4814 O O . GLY B 1 203 ? -7.008 44.906 -2.074 1 78.44 203 GLY B O 1
ATOM 4815 N N . GLU B 1 204 ? -5.664 46.75 -2.037 1 71.56 204 GLU B N 1
ATOM 4816 C CA . GLU B 1 204 ? -6.77 47.688 -2.035 1 71.56 204 GLU B CA 1
ATOM 4817 C C . GLU B 1 204 ? -7.68 47.469 -3.242 1 71.56 204 GLU B C 1
ATOM 4819 O O . GLU B 1 204 ? -7.285 47.75 -4.379 1 71.56 204 GLU B O 1
ATOM 4824 N N . GLY B 1 205 ? -8.828 46.906 -3.051 1 67.5 205 GLY B N 1
ATOM 4825 C CA . GLY B 1 205 ? -9.852 46.719 -4.066 1 67.5 205 GLY B CA 1
ATOM 4826 C C . GLY B 1 205 ? -9.578 45.531 -4.961 1 67.5 205 GLY B C 1
ATOM 4827 O O . GLY B 1 205 ? -10.258 45.312 -5.969 1 67.5 205 GLY B O 1
ATOM 4828 N N . LYS B 1 206 ? -8.422 44.844 -4.691 1 81.06 206 LYS B N 1
ATOM 4829 C CA . LYS B 1 206 ? -8.109 43.688 -5.527 1 81.06 206 LYS B CA 1
ATOM 4830 C C . LYS B 1 206 ? -8.031 42.438 -4.695 1 81.06 206 LYS B C 1
ATOM 4832 O O . LYS B 1 206 ? -7.617 42.469 -3.535 1 81.06 206 LYS B O 1
ATOM 4837 N N . GLY B 1 207 ? -8.617 41.406 -5.168 1 81.75 207 GLY B N 1
ATOM 4838 C CA . GLY B 1 207 ? -8.531 40.094 -4.523 1 81.75 207 GLY B CA 1
ATOM 4839 C C . GLY B 1 207 ? -7.117 39.562 -4.43 1 81.75 207 GLY B C 1
ATOM 4840 O O . GLY B 1 207 ? -6.184 40.156 -4.953 1 81.75 207 GLY B O 1
ATOM 4841 N N . TYR B 1 208 ? -6.891 38.562 -3.566 1 88.44 208 TYR B N 1
ATOM 4842 C CA . TYR B 1 208 ? -5.598 37.938 -3.406 1 88.44 208 TYR B CA 1
ATOM 4843 C C . TYR B 1 208 ? -5.238 37.125 -4.645 1 88.44 208 TYR B C 1
ATOM 4845 O O . TYR B 1 208 ? -6.078 36.406 -5.191 1 88.44 208 TYR B O 1
ATOM 4853 N N . VAL B 1 209 ? -3.988 37.344 -5.117 1 79.94 209 VAL B N 1
ATOM 4854 C CA . VAL B 1 209 ? -3.473 36.594 -6.258 1 79.94 209 VAL B CA 1
ATOM 4855 C C . VAL B 1 209 ? -2.475 35.562 -5.773 1 79.94 209 VAL B C 1
ATOM 4857 O O . VAL B 1 209 ? -1.432 35.906 -5.207 1 79.94 209 VAL B O 1
ATOM 4860 N N . GLY B 1 210 ? -2.75 34.312 -5.77 1 79.62 210 GLY B N 1
ATOM 4861 C CA . GLY B 1 210 ? -1.903 33.219 -5.32 1 79.62 210 GLY B CA 1
ATOM 4862 C C . GLY B 1 210 ? -2.688 32.031 -4.801 1 79.62 210 GLY B C 1
ATOM 4863 O O . GLY B 1 210 ? -3.91 31.969 -4.949 1 79.62 210 GLY B O 1
ATOM 4864 N N . ARG B 1 211 ? -1.966 31.109 -4.211 1 82.88 211 ARG B N 1
ATOM 4865 C CA . ARG B 1 211 ? -2.613 29.906 -3.678 1 82.88 211 ARG B CA 1
ATOM 4866 C C . ARG B 1 211 ? -3.213 30.188 -2.303 1 82.88 211 ARG B C 1
ATOM 4868 O O . ARG B 1 211 ? -2.582 30.828 -1.458 1 82.88 211 ARG B O 1
ATOM 4875 N N . CYS B 1 212 ? -4.402 29.766 -2.145 1 87.12 212 CYS B N 1
ATOM 4876 C CA . CYS B 1 212 ? -5.078 29.922 -0.86 1 87.12 212 CYS B CA 1
ATOM 4877 C C . CYS B 1 212 ? -4.941 28.656 -0.026 1 87.12 212 CYS B C 1
ATOM 4879 O O . CYS B 1 212 ? -5.848 27.812 -0.001 1 87.12 212 CYS B O 1
ATOM 4881 N N . THR B 1 213 ? -3.842 28.531 0.657 1 89.56 213 THR B N 1
ATOM 4882 C CA . THR B 1 213 ? -3.51 27.312 1.366 1 89.56 213 THR B CA 1
ATOM 4883 C C . THR B 1 213 ? -3.795 27.453 2.857 1 89.56 213 THR B C 1
ATOM 4885 O O . THR B 1 213 ? -3.912 28.562 3.369 1 89.56 213 THR B O 1
ATOM 4888 N N . ALA B 1 214 ? -4.109 26.406 3.451 1 93.38 214 ALA B N 1
ATOM 4889 C CA . ALA B 1 214 ? -4.109 26.297 4.91 1 93.38 214 ALA B CA 1
ATOM 4890 C C . ALA B 1 214 ? -2.807 25.688 5.414 1 93.38 214 ALA B C 1
ATOM 4892 O O . ALA B 1 214 ? -2.184 24.875 4.719 1 93.38 214 ALA B O 1
ATOM 4893 N N . PRO B 1 215 ? -2.262 26.062 6.488 1 96.88 215 PRO B N 1
ATOM 4894 C CA . PRO B 1 215 ? -2.838 26.953 7.508 1 96.88 215 PRO B CA 1
ATOM 4895 C C . PRO B 1 215 ? -2.689 28.422 7.156 1 96.88 215 PRO B C 1
ATOM 4897 O O . PRO B 1 215 ? -1.854 28.797 6.324 1 96.88 215 PRO B O 1
ATOM 4900 N N . LEU B 1 216 ? -3.557 29.25 7.777 1 96.88 216 LEU B N 1
ATOM 4901 C CA . LEU B 1 216 ? -3.467 30.688 7.652 1 96.88 216 LEU B CA 1
ATOM 4902 C C . LEU B 1 216 ? -3.738 31.375 8.992 1 96.88 216 LEU B C 1
ATOM 4904 O O . LEU B 1 216 ? -4.762 31.109 9.633 1 96.88 216 LEU B O 1
ATOM 4908 N N . LEU B 1 217 ? -2.801 32.156 9.422 1 97.06 217 LEU B N 1
ATOM 4909 C CA . LEU B 1 217 ? -2.99 32.938 10.633 1 97.06 217 LEU B CA 1
ATOM 4910 C C . LEU B 1 217 ? -3.404 34.375 10.289 1 97.06 217 LEU B C 1
ATOM 4912 O O . LEU B 1 217 ? -2.764 35.031 9.461 1 97.06 217 LEU B O 1
ATOM 4916 N N . VAL B 1 218 ? -4.453 34.812 10.953 1 97 218 VAL B N 1
ATOM 4917 C CA . VAL B 1 218 ? -4.977 36.156 10.719 1 97 218 VAL B CA 1
ATOM 4918 C C . VAL B 1 218 ? -5.004 36.938 12.031 1 97 218 VAL B C 1
ATOM 4920 O O . VAL B 1 218 ? -5.414 36.406 13.07 1 97 218 VAL B O 1
ATOM 4923 N N . ASP B 1 219 ? -4.504 38.094 12.016 1 95.19 219 ASP B N 1
ATOM 4924 C CA . ASP B 1 219 ? -4.676 39.031 13.125 1 95.19 219 ASP B CA 1
ATOM 4925 C C . ASP B 1 219 ? -6.09 39.625 13.141 1 95.19 219 ASP B C 1
ATOM 4927 O O . ASP B 1 219 ? -6.473 40.375 12.25 1 95.19 219 ASP B O 1
ATOM 4931 N N . ARG B 1 220 ? -6.789 39.312 14.133 1 94.38 220 ARG B N 1
ATOM 4932 C CA . ARG B 1 220 ? -8.203 39.688 14.172 1 94.38 220 ARG B CA 1
ATOM 4933 C C . ARG B 1 220 ? -8.375 41.188 14.375 1 94.38 220 ARG B C 1
ATOM 4935 O O . ARG B 1 220 ? -9.391 41.75 13.984 1 94.38 220 ARG B O 1
ATOM 4942 N N . SER B 1 221 ? -7.496 41.844 15.023 1 91.75 221 SER B N 1
ATOM 4943 C CA . SER B 1 221 ? -7.574 43.281 15.289 1 91.75 221 SER B CA 1
ATOM 4944 C C . SER B 1 221 ? -7.41 44.094 14.008 1 91.75 221 SER B C 1
ATOM 4946 O O . SER B 1 221 ? -8.133 45.062 13.789 1 91.75 221 SER B O 1
ATOM 4948 N N . THR B 1 222 ? -6.535 43.656 13.109 1 91.62 222 THR B N 1
ATOM 4949 C CA . THR B 1 222 ? -6.258 44.375 11.875 1 91.62 222 THR B CA 1
ATOM 4950 C C . THR B 1 222 ? -6.996 43.75 10.695 1 91.62 222 THR B C 1
ATOM 4952 O O . THR B 1 222 ? -7.152 44.406 9.648 1 91.62 222 THR B O 1
ATOM 4955 N N . GLY B 1 223 ? -7.297 42.5 10.891 1 93.31 223 GLY B N 1
ATOM 4956 C CA . GLY B 1 223 ? -7.914 41.781 9.789 1 93.31 223 GLY B CA 1
ATOM 4957 C C . GLY B 1 223 ? -6.922 41.344 8.727 1 93.31 223 GLY B C 1
ATOM 4958 O O . GLY B 1 223 ? -7.309 41.031 7.598 1 93.31 223 GLY B O 1
ATOM 4959 N N . ARG B 1 224 ? -5.723 41.375 9.078 1 94.31 224 ARG B N 1
ATOM 4960 C CA . ARG B 1 224 ? -4.695 41.094 8.086 1 94.31 224 ARG B CA 1
ATOM 4961 C C . ARG B 1 224 ? -4.082 39.719 8.336 1 94.31 224 ARG B C 1
ATOM 4963 O O . ARG B 1 224 ? -3.91 39.312 9.484 1 94.31 224 ARG B O 1
ATOM 4970 N N . ALA B 1 225 ? -3.695 39.062 7.203 1 95.19 225 ALA B N 1
ATOM 4971 C CA . ALA B 1 225 ? -2.994 37.781 7.301 1 95.19 225 ALA B CA 1
ATOM 4972 C C . ALA B 1 225 ? -1.591 37.969 7.871 1 95.19 225 ALA B C 1
ATOM 4974 O O . ALA B 1 225 ? -0.884 38.938 7.5 1 95.19 225 ALA B O 1
ATOM 4975 N N . VAL B 1 226 ? -1.23 37.156 8.773 1 94.69 226 VAL B N 1
ATOM 4976 C CA . VAL B 1 226 ? 0.09 37.219 9.391 1 94.69 226 VAL B CA 1
ATOM 4977 C C . VAL B 1 226 ? 1.049 36.281 8.641 1 94.69 226 VAL B C 1
ATOM 4979 O O . VAL B 1 226 ? 2.152 36.688 8.273 1 94.69 226 VAL B O 1
ATOM 4982 N N . SER B 1 227 ? 0.672 35.031 8.414 1 95.12 227 SER B N 1
ATOM 4983 C CA . SER B 1 227 ? 1.512 34.062 7.742 1 95.12 227 SER B CA 1
ATOM 4984 C C . SER B 1 227 ? 0.707 32.812 7.344 1 95.12 227 SER B C 1
ATOM 4986 O O . SER B 1 227 ? -0.263 32.469 8.016 1 95.12 227 SER B O 1
ATOM 4988 N N . ASN B 1 228 ? 1.053 32.156 6.242 1 95.5 228 ASN B N 1
ATOM 4989 C CA . ASN B 1 228 ? 0.508 30.875 5.852 1 95.5 228 ASN B CA 1
ATOM 4990 C C . ASN B 1 228 ? 1.594 29.797 5.797 1 95.5 228 ASN B C 1
ATOM 4992 O O . ASN B 1 228 ? 1.407 28.75 5.172 1 95.5 228 ASN B O 1
ATOM 4996 N N . ASP B 1 229 ? 2.742 30.078 6.426 1 94 229 ASP B N 1
ATOM 4997 C CA . ASP B 1 229 ? 3.861 29.141 6.496 1 94 229 ASP B CA 1
ATOM 4998 C C . ASP B 1 229 ? 3.828 28.344 7.797 1 94 229 ASP B C 1
ATOM 5000 O O . ASP B 1 229 ? 3.982 28.906 8.883 1 94 229 ASP B O 1
ATOM 5004 N N . SER B 1 230 ? 3.729 27.031 7.684 1 94.75 230 SER B N 1
ATOM 5005 C CA . SER B 1 230 ? 3.541 26.188 8.859 1 94.75 230 SER B CA 1
ATOM 5006 C C . SER B 1 230 ? 4.773 26.219 9.758 1 94.75 230 SER B C 1
ATOM 5008 O O . SER B 1 230 ? 4.652 26.156 10.984 1 94.75 230 SER B O 1
ATOM 5010 N N . ILE B 1 231 ? 5.949 26.359 9.172 1 92.88 231 ILE B N 1
ATOM 5011 C CA . ILE B 1 231 ? 7.176 26.375 9.961 1 92.88 231 ILE B CA 1
ATOM 5012 C C . ILE B 1 231 ? 7.227 27.656 10.797 1 92.88 231 ILE B C 1
ATOM 5014 O O . ILE B 1 231 ? 7.48 27.609 12 1 92.88 231 ILE B O 1
ATOM 5018 N N . GLN B 1 232 ? 6.93 28.703 10.164 1 93.56 232 GLN B N 1
ATOM 5019 C CA . GLN B 1 232 ? 6.941 29.984 10.867 1 93.56 232 GLN B CA 1
ATOM 5020 C C . GLN B 1 232 ? 5.848 30.047 11.93 1 93.56 232 GLN B C 1
ATOM 5022 O O . GLN B 1 232 ? 6.07 30.531 13.031 1 93.56 232 GLN B O 1
ATOM 5027 N N . LEU B 1 233 ? 4.734 29.531 11.602 1 95.81 233 LEU B N 1
ATOM 5028 C CA . LEU B 1 233 ? 3.611 29.562 12.531 1 95.81 233 LEU B CA 1
ATOM 5029 C C . LEU B 1 233 ? 3.92 28.75 13.781 1 95.81 233 LEU B C 1
ATOM 5031 O O . LEU B 1 233 ? 3.637 29.188 14.898 1 95.81 233 LEU B O 1
ATOM 5035 N N . VAL B 1 234 ? 4.5 27.594 13.625 1 96.69 234 VAL B N 1
ATOM 5036 C CA . VAL B 1 234 ? 4.871 26.766 14.773 1 96.69 234 VAL B CA 1
ATOM 5037 C C . VAL B 1 234 ? 5.902 27.5 15.625 1 96.69 234 VAL B C 1
ATOM 5039 O O . VAL B 1 234 ? 5.793 27.531 16.859 1 96.69 234 VAL B O 1
ATOM 5042 N N . ARG B 1 235 ? 6.848 28.156 14.961 1 94.25 235 ARG B N 1
ATOM 5043 C CA . ARG B 1 235 ? 7.863 28.922 15.68 1 94.25 235 ARG B CA 1
ATOM 5044 C C . ARG B 1 235 ? 7.234 30.062 16.453 1 94.25 235 ARG B C 1
ATOM 5046 O O . ARG B 1 235 ? 7.602 30.328 17.594 1 94.25 235 ARG B O 1
ATOM 5053 N N . PHE B 1 236 ? 6.281 30.766 15.859 1 93.88 236 PHE B N 1
ATOM 5054 C CA . PHE B 1 236 ? 5.547 31.828 16.516 1 93.88 236 PHE B CA 1
ATOM 5055 C C . PHE B 1 236 ? 4.891 31.312 17.797 1 93.88 236 PHE B C 1
ATOM 5057 O O . PHE B 1 236 ? 5.043 31.922 18.859 1 93.88 236 PHE B O 1
ATOM 5064 N N . ILE B 1 237 ? 4.254 30.188 17.703 1 93.94 237 ILE B N 1
ATOM 5065 C CA . ILE B 1 237 ? 3.498 29.641 18.812 1 93.94 237 ILE B CA 1
ATOM 5066 C C . ILE B 1 237 ? 4.457 29.141 19.891 1 93.94 237 ILE B C 1
ATOM 5068 O O . ILE B 1 237 ? 4.25 29.406 21.078 1 93.94 237 ILE B O 1
ATOM 5072 N N . THR B 1 238 ? 5.523 28.5 19.469 1 92.69 238 THR B N 1
ATOM 5073 C CA . THR B 1 238 ? 6.449 27.891 20.422 1 92.69 238 THR B CA 1
ATOM 5074 C C . THR B 1 238 ? 7.23 28.953 21.188 1 92.69 238 THR B C 1
ATOM 5076 O O . THR B 1 238 ? 7.637 28.734 22.328 1 92.69 238 THR B O 1
ATOM 5079 N N . THR B 1 239 ? 7.387 30.141 20.609 1 89.62 239 THR B N 1
ATOM 5080 C CA . THR B 1 239 ? 8.234 31.156 21.234 1 89.62 239 THR B CA 1
ATOM 5081 C C . THR B 1 239 ? 7.391 32.25 21.875 1 89.62 239 THR B C 1
ATOM 5083 O O . THR B 1 239 ? 7.902 33.062 22.656 1 89.62 239 THR B O 1
ATOM 5086 N N . ALA B 1 240 ? 6.113 32.25 21.609 1 88.94 240 ALA B N 1
ATOM 5087 C CA . ALA B 1 240 ? 5.238 33.281 22.188 1 88.94 240 ALA B CA 1
ATOM 5088 C C . ALA B 1 240 ? 5.211 33.188 23.703 1 88.94 240 ALA B C 1
ATOM 5090 O O . ALA B 1 240 ? 5.328 32.094 24.266 1 88.94 240 ALA B O 1
ATOM 5091 N N . ARG B 1 241 ? 5.094 34.344 24.328 1 86.94 241 ARG B N 1
ATOM 5092 C CA . ARG B 1 241 ? 4.965 34.375 25.781 1 86.94 241 ARG B CA 1
ATOM 5093 C C . ARG B 1 241 ? 3.498 34.344 26.203 1 86.94 241 ARG B C 1
ATOM 5095 O O . ARG B 1 241 ? 2.658 35.031 25.609 1 86.94 241 ARG B O 1
ATOM 5102 N N . LEU B 1 242 ? 3.268 33.5 27.109 1 85.62 242 LEU B N 1
ATOM 5103 C CA . LEU B 1 242 ? 1.918 33.375 27.656 1 85.62 242 LEU B CA 1
ATOM 5104 C C . LEU B 1 242 ? 1.837 33.938 29.062 1 85.62 242 LEU B C 1
ATOM 5106 O O . LEU B 1 242 ? 2.865 34.156 29.719 1 85.62 242 LEU B O 1
ATOM 5110 N N . ALA B 1 243 ? 0.686 34.438 29.469 1 78.56 243 ALA B N 1
ATOM 5111 C CA . ALA B 1 243 ? 0.48 34.969 30.812 1 78.56 243 ALA B CA 1
ATOM 5112 C C . ALA B 1 243 ? 0.333 33.844 31.828 1 78.56 243 ALA B C 1
ATOM 5114 O O . ALA B 1 243 ? -0.747 33.625 32.375 1 78.56 243 ALA B O 1
ATOM 5115 N N . SER B 1 244 ? 1.195 32.844 31.797 1 75.69 244 SER B N 1
ATOM 5116 C CA . SER B 1 244 ? 1.154 31.734 32.719 1 75.69 244 SER B CA 1
ATOM 5117 C C . SER B 1 244 ? 2.447 31.641 33.531 1 75.69 244 SER B C 1
ATOM 5119 O O . SER B 1 244 ? 3.5 32.094 33.094 1 75.69 244 SER B O 1
ATOM 5121 N N . ASP B 1 245 ? 2.322 31.219 34.781 1 76.12 245 ASP B N 1
ATOM 5122 C CA . ASP B 1 245 ? 3.457 31.062 35.688 1 76.12 245 ASP B CA 1
ATOM 5123 C C . ASP B 1 245 ? 4.359 29.906 35.25 1 76.12 245 ASP B C 1
ATOM 5125 O O . ASP B 1 245 ? 5.555 29.906 35.531 1 76.12 245 ASP B O 1
ATOM 5129 N N . ARG B 1 246 ? 3.773 28.953 34.625 1 86.06 246 ARG B N 1
ATOM 5130 C CA . ARG B 1 246 ? 4.512 27.781 34.156 1 86.06 246 ARG B CA 1
ATOM 5131 C C . ARG B 1 246 ? 4.168 27.453 32.719 1 86.06 246 ARG B C 1
ATOM 5133 O O . ARG B 1 246 ? 3.039 27.047 32.406 1 86.06 246 ARG B O 1
ATOM 5140 N N . GLU B 1 247 ? 5.172 27.672 31.859 1 92 247 GLU B N 1
ATOM 5141 C CA . GLU B 1 247 ? 4.926 27.484 30.438 1 92 247 GLU B CA 1
ATOM 5142 C C . GLU B 1 247 ? 5.789 26.359 29.859 1 92 247 GLU B C 1
ATOM 5144 O O . GLU B 1 247 ? 6.969 26.25 30.203 1 92 247 GLU B O 1
ATOM 5149 N N . VAL B 1 248 ? 5.152 25.578 29.047 1 94.56 248 VAL B N 1
ATOM 5150 C CA . VAL B 1 248 ? 5.891 24.562 28.297 1 94.56 248 VAL B CA 1
ATOM 5151 C C . VAL B 1 248 ? 6.84 25.25 27.312 1 94.56 248 VAL B C 1
ATOM 5153 O O . VAL B 1 248 ? 6.469 26.219 26.656 1 94.56 248 VAL B O 1
ATOM 5156 N N . ASP B 1 249 ? 8.109 24.828 27.312 1 95.56 249 ASP B N 1
ATOM 5157 C CA . ASP B 1 249 ? 9.102 25.344 26.375 1 95.56 249 ASP B CA 1
ATOM 5158 C C . ASP B 1 249 ? 9.422 24.297 25.297 1 95.56 249 ASP B C 1
ATOM 5160 O O . ASP B 1 249 ? 10.18 23.359 25.547 1 95.56 249 ASP B O 1
ATOM 5164 N N . LEU B 1 250 ? 8.945 24.516 24.078 1 97.06 250 LEU B N 1
ATOM 5165 C CA . LEU B 1 250 ? 9.18 23.578 22.984 1 97.06 250 LEU B CA 1
ATOM 5166 C C . LEU B 1 250 ? 10.406 24 22.172 1 97.06 250 LEU B C 1
ATOM 5168 O O . LEU B 1 250 ? 10.789 23.312 21.219 1 97.06 250 LEU B O 1
ATOM 5172 N N . PHE B 1 251 ? 10.969 25.094 22.5 1 96.38 251 PHE B N 1
ATOM 5173 C CA . PHE B 1 251 ? 12.172 25.594 21.844 1 96.38 251 PHE B CA 1
ATOM 5174 C C . PHE B 1 251 ? 13.156 26.141 22.875 1 96.38 251 PHE B C 1
ATOM 5176 O O . PHE B 1 251 ? 13.531 27.312 22.844 1 96.38 251 PHE B O 1
ATOM 5183 N N . PRO B 1 252 ? 13.586 25.25 23.734 1 95.69 252 PRO B N 1
ATOM 5184 C CA . PRO B 1 252 ? 14.414 25.688 24.859 1 95.69 252 PRO B CA 1
ATOM 5185 C C . PRO B 1 252 ? 15.781 26.188 24.438 1 95.69 252 PRO B C 1
ATOM 5187 O O . PRO B 1 252 ? 16.344 25.719 23.438 1 95.69 252 PRO B O 1
ATOM 5190 N N . GLY B 1 253 ? 16.266 27.141 25.25 1 92.69 253 GLY B N 1
ATOM 5191 C CA . GLY B 1 253 ? 17.609 27.656 25.031 1 92.69 253 GLY B CA 1
ATOM 5192 C C . GLY B 1 253 ? 18.672 26.578 25.094 1 92.69 253 GLY B C 1
ATOM 5193 O O . GLY B 1 253 ? 18.594 25.672 25.938 1 92.69 253 GLY B O 1
ATOM 5194 N N . GLY B 1 254 ? 19.656 26.594 24.172 1 94.88 254 GLY B N 1
ATOM 5195 C CA . GLY B 1 254 ? 20.734 25.625 24.141 1 94.88 254 GLY B CA 1
ATOM 5196 C C . GLY B 1 254 ? 20.516 24.516 23.141 1 94.88 254 GLY B C 1
ATOM 5197 O O . GLY B 1 254 ? 21.469 23.844 22.734 1 94.88 254 GLY B O 1
ATOM 5198 N N . LEU B 1 255 ? 19.203 24.328 22.734 1 97 255 LEU B N 1
ATOM 5199 C CA . LEU B 1 255 ? 18.906 23.25 21.797 1 97 255 LEU B CA 1
ATOM 5200 C C . LEU B 1 255 ? 18.484 23.797 20.438 1 97 255 LEU B C 1
ATOM 5202 O O . LEU B 1 255 ? 18.078 23.047 19.562 1 97 255 LEU B O 1
ATOM 5206 N N . GLU B 1 256 ? 18.625 25.094 20.234 1 96 256 GLU B N 1
ATOM 5207 C CA . GLU B 1 256 ? 18.094 25.766 19.047 1 96 256 GLU B CA 1
ATOM 5208 C C . GLU B 1 256 ? 18.688 25.156 17.766 1 96 256 GLU B C 1
ATOM 5210 O O . GLU B 1 256 ? 17.953 24.812 16.844 1 96 256 GLU B O 1
ATOM 5215 N N . SER B 1 257 ? 19.984 24.969 17.75 1 97.44 257 SER B N 1
ATOM 5216 C CA . SER B 1 257 ? 20.656 24.469 16.562 1 97.44 257 SER B CA 1
ATOM 5217 C C . SER B 1 257 ? 20.25 23.016 16.281 1 97.44 257 SER B C 1
ATOM 5219 O O . SER B 1 257 ? 20.047 22.641 15.125 1 97.44 257 SER B O 1
ATOM 5221 N N . THR B 1 258 ? 20.188 22.203 17.328 1 98.06 258 THR B N 1
ATOM 5222 C CA . THR B 1 258 ? 19.797 20.797 17.188 1 98.06 258 THR B CA 1
ATOM 5223 C C . THR B 1 258 ? 18.375 20.688 16.641 1 98.06 258 THR B C 1
ATOM 5225 O O . THR B 1 258 ? 18.109 19.875 15.758 1 98.06 258 THR B O 1
ATOM 5228 N N . ILE B 1 259 ? 17.516 21.516 17.172 1 98.19 259 ILE B N 1
ATOM 5229 C CA . ILE B 1 259 ? 16.125 21.516 16.766 1 98.19 259 ILE B CA 1
ATOM 5230 C C . ILE B 1 259 ? 16.016 21.922 15.289 1 98.19 259 ILE B C 1
ATOM 5232 O O . ILE B 1 259 ? 15.344 21.266 14.5 1 98.19 259 ILE B O 1
ATOM 5236 N N . GLU B 1 260 ? 16.703 22.969 14.922 1 97.19 260 GLU B N 1
ATOM 5237 C CA . GLU B 1 260 ? 16.656 23.453 13.547 1 97.19 260 GLU B CA 1
ATOM 5238 C C . GLU B 1 260 ? 17.219 22.422 12.578 1 97.19 260 GLU B C 1
ATOM 5240 O O . GLU B 1 260 ? 16.656 22.203 11.5 1 97.19 260 GLU B O 1
ATOM 5245 N N . GLU B 1 261 ? 18.266 21.828 12.93 1 98.25 261 GLU B N 1
ATOM 5246 C CA . GLU B 1 261 ? 18.859 20.781 12.094 1 98.25 261 GLU B CA 1
ATOM 5247 C C . GLU B 1 261 ? 17.906 19.594 11.953 1 98.25 261 GLU B C 1
ATOM 5249 O O . GLU B 1 261 ? 17.75 19.047 10.852 1 98.25 261 GLU B O 1
ATOM 5254 N N . THR B 1 262 ? 17.297 19.188 13.062 1 98.62 262 THR B N 1
ATOM 5255 C CA . THR B 1 262 ? 16.359 18.062 13.039 1 98.62 262 THR B CA 1
ATOM 5256 C C . THR B 1 262 ? 15.141 18.391 12.188 1 98.62 262 THR B C 1
ATOM 5258 O O . THR B 1 262 ? 14.68 17.562 11.398 1 98.62 262 THR B O 1
ATOM 5261 N N . ASN B 1 263 ? 14.656 19.641 12.367 1 98.06 263 ASN B N 1
ATOM 5262 C CA . ASN B 1 263 ? 13.547 20.094 11.531 1 98.06 263 ASN B CA 1
ATOM 5263 C C . ASN B 1 263 ? 13.891 19.984 10.047 1 98.06 263 ASN B C 1
ATOM 5265 O O . ASN B 1 263 ? 13.055 19.578 9.242 1 98.06 263 ASN B O 1
ATOM 5269 N N . ARG B 1 264 ? 15.07 20.344 9.75 1 97.56 264 ARG B N 1
ATOM 5270 C CA . ARG B 1 264 ? 15.5 20.359 8.352 1 97.56 264 ARG B CA 1
ATOM 5271 C C . ARG B 1 264 ? 15.531 18.938 7.781 1 97.56 264 ARG B C 1
ATOM 5273 O O . ARG B 1 264 ? 14.906 18.672 6.754 1 97.56 264 ARG B O 1
ATOM 5280 N N . TRP B 1 265 ? 16.188 18.016 8.445 1 98.25 265 TRP B N 1
ATOM 5281 C CA . TRP B 1 265 ? 16.359 16.703 7.816 1 98.25 265 TRP B CA 1
ATOM 5282 C C . TRP B 1 265 ? 15.07 15.891 7.895 1 98.25 265 TRP B C 1
ATOM 5284 O O . TRP B 1 265 ? 14.781 15.086 7.008 1 98.25 265 TRP B O 1
ATOM 5294 N N . THR B 1 266 ? 14.25 16.031 8.953 1 98.5 266 THR B N 1
ATOM 5295 C CA . THR B 1 266 ? 12.984 15.312 8.992 1 98.5 266 THR B CA 1
ATOM 5296 C C . THR B 1 266 ? 12.047 15.805 7.891 1 98.5 266 THR B C 1
ATOM 5298 O O . THR B 1 266 ? 11.258 15.031 7.348 1 98.5 266 THR B O 1
ATOM 5301 N N . TYR B 1 267 ? 12.133 17.125 7.633 1 97.19 267 TYR B N 1
ATOM 5302 C CA . TYR B 1 267 ? 11.344 17.656 6.531 1 97.19 267 TYR B CA 1
ATOM 5303 C C . TYR B 1 267 ? 11.82 17.109 5.195 1 97.19 267 TYR B C 1
ATOM 5305 O O . TYR B 1 267 ? 11.016 16.594 4.406 1 97.19 267 TYR B O 1
ATOM 5313 N N . GLU B 1 268 ? 13.086 17.125 4.941 1 96.31 268 GLU B N 1
ATOM 5314 C CA . GLU B 1 268 ? 13.664 16.75 3.656 1 96.31 268 GLU B CA 1
ATOM 5315 C C . GLU B 1 268 ? 13.547 15.242 3.42 1 96.31 268 GLU B C 1
ATOM 5317 O O . GLU B 1 268 ? 13.234 14.805 2.309 1 96.31 268 GLU B O 1
ATOM 5322 N N . LEU B 1 269 ? 13.688 14.445 4.473 1 97.94 269 LEU B N 1
ATOM 5323 C 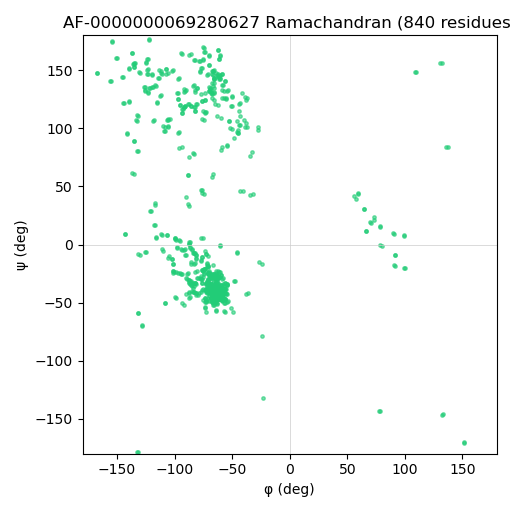CA . LEU B 1 269 ? 13.812 13.008 4.293 1 97.94 269 LEU B CA 1
ATOM 5324 C C . LEU B 1 269 ? 12.5 12.305 4.598 1 97.94 269 LEU B C 1
ATOM 5326 O O . LEU B 1 269 ? 12.312 11.141 4.238 1 97.94 269 LEU B O 1
ATOM 5330 N N . LEU B 1 270 ? 11.578 12.984 5.281 1 98 270 LEU B N 1
ATOM 5331 C CA . LEU B 1 270 ? 10.352 12.289 5.664 1 98 270 LEU B CA 1
ATOM 5332 C C . LEU B 1 270 ? 9.117 13.086 5.242 1 98 270 LEU B C 1
ATOM 5334 O O . LEU B 1 270 ? 8.523 12.812 4.199 1 98 270 LEU B O 1
ATOM 5338 N N . SER B 1 271 ? 8.812 14.25 5.867 1 97.31 271 SER B N 1
ATOM 5339 C CA . SER B 1 271 ? 7.559 14.969 5.684 1 97.31 271 SER B CA 1
ATOM 5340 C C . SER B 1 271 ? 7.363 15.375 4.227 1 97.31 271 SER B C 1
ATOM 5342 O O . SER B 1 271 ? 6.258 15.258 3.689 1 97.31 271 SER B O 1
ATOM 5344 N N . ASN B 1 272 ? 8.383 15.875 3.613 1 95 272 ASN B N 1
ATOM 5345 C CA . ASN B 1 272 ? 8.281 16.281 2.213 1 95 272 ASN B CA 1
ATOM 5346 C C . ASN B 1 272 ? 8.539 15.102 1.275 1 95 272 ASN B C 1
ATOM 5348 O O . ASN B 1 272 ? 7.969 15.031 0.187 1 95 272 ASN B O 1
ATOM 5352 N N . ALA B 1 273 ? 9.43 14.227 1.676 1 95.88 273 ALA B N 1
ATOM 5353 C CA . ALA B 1 273 ? 9.859 13.125 0.812 1 95.88 273 ALA B CA 1
ATOM 5354 C C . ALA B 1 273 ? 8.703 12.18 0.516 1 95.88 273 ALA B C 1
ATOM 5356 O O . ALA B 1 273 ? 8.617 11.625 -0.582 1 95.88 273 ALA B O 1
ATOM 5357 N N . VAL B 1 274 ? 7.852 11.93 1.484 1 96.5 274 VAL B N 1
ATOM 5358 C CA . VAL B 1 274 ? 6.719 11.047 1.24 1 96.5 274 VAL B CA 1
ATOM 5359 C C . VAL B 1 274 ? 5.836 11.625 0.138 1 96.5 274 VAL B C 1
ATOM 5361 O O . VAL B 1 274 ? 5.301 10.883 -0.691 1 96.5 274 VAL B O 1
ATOM 5364 N N . TYR B 1 275 ? 5.652 12.93 0.073 1 93.88 275 TYR B N 1
ATOM 5365 C CA . TYR B 1 275 ? 4.855 13.562 -0.971 1 93.88 275 TYR B CA 1
ATOM 5366 C C . TYR B 1 275 ? 5.59 13.539 -2.307 1 93.88 275 TYR B C 1
ATOM 5368 O O . TYR B 1 275 ? 4.977 13.336 -3.355 1 93.88 275 TYR B O 1
ATOM 5376 N N . ARG B 1 276 ? 6.918 13.805 -2.205 1 93.38 276 ARG B N 1
ATOM 5377 C CA . ARG B 1 276 ? 7.707 13.688 -3.428 1 93.38 276 ARG B CA 1
ATOM 5378 C C . ARG B 1 276 ? 7.547 12.305 -4.055 1 93.38 276 ARG B C 1
ATOM 5380 O O . ARG B 1 276 ? 7.445 12.18 -5.277 1 93.38 276 ARG B O 1
ATOM 5387 N N . ALA B 1 277 ? 7.484 11.297 -3.271 1 94.06 277 ALA B N 1
ATOM 5388 C CA . ALA B 1 277 ? 7.285 9.938 -3.764 1 94.06 277 ALA B CA 1
ATOM 5389 C C . ALA B 1 277 ? 5.871 9.758 -4.312 1 94.06 277 ALA B C 1
ATOM 5391 O O . ALA B 1 277 ? 5.691 9.281 -5.438 1 94.06 277 ALA B O 1
ATOM 5392 N N . GLY B 1 278 ? 4.934 10.172 -3.574 1 92.69 278 GLY B N 1
ATOM 5393 C CA . GLY B 1 278 ? 3.537 9.961 -3.924 1 92.69 278 GLY B CA 1
ATOM 5394 C C . GLY B 1 278 ? 3.141 10.641 -5.223 1 92.69 278 GLY B C 1
ATOM 5395 O O . GLY B 1 278 ? 2.295 10.125 -5.961 1 92.69 278 GLY B O 1
ATOM 5396 N N . PHE B 1 279 ? 3.719 11.781 -5.531 1 89.69 279 PHE B N 1
ATOM 5397 C CA . PHE B 1 279 ? 3.299 12.57 -6.684 1 89.69 279 PHE B CA 1
ATOM 5398 C C . PHE B 1 279 ? 4.32 12.469 -7.809 1 89.69 279 PHE B C 1
ATOM 5400 O O . PHE B 1 279 ? 4.258 13.227 -8.781 1 89.69 279 PHE B O 1
ATOM 5407 N N . SER B 1 280 ? 5.301 11.57 -7.637 1 89.62 280 SER B N 1
ATOM 5408 C CA . SER B 1 280 ? 6.273 11.359 -8.703 1 89.62 280 SER B CA 1
ATOM 5409 C C . SER B 1 280 ? 5.605 10.836 -9.969 1 89.62 280 SER B C 1
ATOM 5411 O O . SER B 1 280 ? 4.676 10.031 -9.898 1 89.62 280 SER B O 1
ATOM 5413 N N . THR B 1 281 ? 6.113 11.258 -11.117 1 87.25 281 THR B N 1
ATOM 5414 C CA . THR B 1 281 ? 5.523 10.805 -12.367 1 87.25 281 THR B CA 1
ATOM 5415 C C . THR B 1 281 ? 6.527 9.977 -13.172 1 87.25 281 THR B C 1
ATOM 5417 O O . THR B 1 281 ? 6.301 9.68 -14.344 1 87.25 281 THR B O 1
ATOM 5420 N N . SER B 1 282 ? 7.68 9.703 -12.602 1 87.19 282 SER B N 1
ATOM 5421 C CA . SER B 1 282 ? 8.664 8.805 -13.195 1 87.19 282 SER B CA 1
ATOM 5422 C C . SER B 1 282 ? 9.234 7.852 -12.148 1 87.19 282 SER B C 1
ATOM 5424 O O . SER B 1 282 ? 9.25 8.156 -10.961 1 87.19 282 SER B O 1
ATOM 5426 N N . GLN B 1 283 ? 9.719 6.738 -12.633 1 91.56 283 GLN B N 1
ATOM 5427 C CA . GLN B 1 283 ? 10.32 5.746 -11.75 1 91.56 283 GLN B CA 1
ATOM 5428 C C . GLN B 1 283 ? 11.555 6.309 -11.055 1 91.56 283 GLN B C 1
ATOM 5430 O O . GLN B 1 283 ? 11.789 6.031 -9.875 1 91.56 283 GLN B O 1
ATOM 5435 N N . GLU B 1 284 ? 12.344 7.059 -11.805 1 91.88 284 GLU B N 1
ATOM 5436 C CA . GLU B 1 284 ? 13.578 7.613 -11.258 1 91.88 284 GLU B CA 1
ATOM 5437 C C . GLU B 1 284 ? 13.289 8.617 -10.148 1 91.88 284 GLU B C 1
ATOM 5439 O O . GLU B 1 284 ? 13.938 8.594 -9.102 1 91.88 284 GLU B O 1
ATOM 5444 N N . ALA B 1 285 ? 12.352 9.547 -10.414 1 90.06 285 ALA B N 1
ATOM 5445 C CA . ALA B 1 285 ? 11.953 10.516 -9.398 1 90.06 285 ALA B CA 1
ATOM 5446 C C . ALA B 1 285 ? 11.422 9.82 -8.148 1 90.06 285 ALA B C 1
ATOM 5448 O O . ALA B 1 285 ? 11.758 10.203 -7.027 1 90.06 285 ALA B O 1
ATOM 5449 N N . PHE B 1 286 ? 10.648 8.773 -8.398 1 95.19 286 PHE B N 1
ATOM 5450 C CA . PHE B 1 286 ? 10.109 8 -7.289 1 95.19 286 PHE B CA 1
ATOM 5451 C C . PHE B 1 286 ? 11.234 7.355 -6.484 1 95.19 286 PHE B C 1
ATOM 5453 O O . PHE B 1 286 ? 11.242 7.43 -5.254 1 95.19 286 PHE B O 1
ATOM 5460 N N . ALA B 1 287 ? 12.148 6.754 -7.16 1 94.12 287 ALA B N 1
ATOM 5461 C CA . ALA B 1 287 ? 13.234 6.039 -6.496 1 94.12 287 ALA B CA 1
ATOM 5462 C C . ALA B 1 287 ? 14.062 6.98 -5.625 1 94.12 287 ALA B C 1
ATOM 5464 O O . ALA B 1 287 ? 14.461 6.621 -4.516 1 94.12 287 ALA B O 1
ATOM 5465 N N . ARG B 1 288 ? 14.297 8.18 -6.062 1 94.31 288 ARG B N 1
ATOM 5466 C CA . ARG B 1 288 ? 15.055 9.164 -5.293 1 94.31 288 ARG B CA 1
ATOM 5467 C C . ARG B 1 288 ? 14.312 9.539 -4.016 1 94.31 288 ARG B C 1
ATOM 5469 O O . ARG B 1 288 ? 14.898 9.562 -2.934 1 94.31 288 ARG B O 1
ATOM 5476 N N . ALA B 1 289 ? 13.031 9.852 -4.188 1 94.81 289 ALA B N 1
ATOM 5477 C CA . ALA B 1 289 ? 12.219 10.219 -3.033 1 94.81 289 ALA B CA 1
ATOM 5478 C C . ALA B 1 289 ? 12.102 9.062 -2.047 1 94.81 289 ALA B C 1
ATOM 5480 O O . ALA B 1 289 ? 12.18 9.266 -0.832 1 94.81 289 ALA B O 1
ATOM 5481 N N . ALA B 1 290 ? 11.953 7.867 -2.611 1 95.5 290 ALA B N 1
ATOM 5482 C CA . ALA B 1 290 ? 11.82 6.672 -1.779 1 95.5 290 ALA B CA 1
ATOM 5483 C C . ALA B 1 290 ? 13.094 6.426 -0.97 1 95.5 290 ALA B C 1
ATOM 5485 O O . ALA B 1 290 ? 13.023 6.035 0.198 1 95.5 290 ALA B O 1
ATOM 5486 N N . GLU B 1 291 ? 14.18 6.602 -1.565 1 96.19 291 GLU B N 1
ATOM 5487 C CA . GLU B 1 291 ? 15.445 6.461 -0.861 1 96.19 291 GLU B CA 1
ATOM 5488 C C . GLU B 1 291 ? 15.555 7.457 0.292 1 96.19 291 GLU B C 1
ATOM 5490 O O . GLU B 1 291 ? 16.016 7.105 1.38 1 96.19 291 GLU B O 1
ATOM 5495 N N . ASP B 1 292 ? 15.164 8.656 0.028 1 96.81 292 ASP B N 1
ATOM 5496 C CA . ASP B 1 292 ? 15.164 9.672 1.076 1 96.81 292 ASP B CA 1
ATOM 5497 C C . ASP B 1 292 ? 14.297 9.242 2.258 1 96.81 292 ASP B C 1
ATOM 5499 O O . ASP B 1 292 ? 14.719 9.336 3.412 1 96.81 292 ASP B O 1
ATOM 5503 N N . VAL B 1 293 ? 13.125 8.734 1.961 1 97.75 293 VAL B N 1
ATOM 5504 C CA . VAL B 1 293 ? 12.219 8.305 3.021 1 97.75 293 VAL B CA 1
ATOM 5505 C C . VAL B 1 293 ? 12.867 7.191 3.838 1 97.75 293 VAL B C 1
ATOM 5507 O O . VAL B 1 293 ? 12.836 7.211 5.07 1 97.75 293 VAL B O 1
ATOM 5510 N N . THR B 1 294 ? 13.484 6.23 3.156 1 96.5 294 THR B N 1
ATOM 5511 C CA . THR B 1 294 ? 14.141 5.125 3.842 1 96.5 294 THR B CA 1
ATOM 5512 C C . THR B 1 294 ? 15.25 5.637 4.758 1 96.5 294 THR B C 1
ATOM 5514 O O . THR B 1 294 ? 15.328 5.246 5.922 1 96.5 294 THR B O 1
ATOM 5517 N N . ARG B 1 295 ? 16.031 6.523 4.258 1 97.38 295 ARG B N 1
ATOM 5518 C CA . ARG B 1 295 ? 17.125 7.105 5.027 1 97.38 295 ARG B CA 1
ATOM 5519 C C . ARG B 1 295 ? 16.594 7.859 6.246 1 97.38 295 ARG B C 1
ATOM 5521 O O . ARG B 1 295 ? 17.172 7.777 7.332 1 97.38 295 ARG B O 1
ATOM 5528 N N . GLY B 1 296 ? 15.539 8.625 6.004 1 98.31 296 GLY B N 1
ATOM 5529 C CA . GLY B 1 296 ? 14.938 9.367 7.098 1 98.31 296 GLY B CA 1
ATOM 5530 C C . GLY B 1 296 ? 14.406 8.469 8.203 1 98.31 296 GLY B C 1
ATOM 5531 O O . GLY B 1 296 ? 14.625 8.734 9.383 1 98.31 296 GLY B O 1
ATOM 5532 N N . LEU B 1 297 ? 13.695 7.387 7.844 1 98 297 LEU B N 1
ATOM 5533 C CA . LEU B 1 297 ? 13.164 6.438 8.812 1 98 297 LEU B CA 1
ATOM 5534 C C . LEU B 1 297 ? 14.289 5.785 9.609 1 98 297 LEU B C 1
ATOM 5536 O O . LEU B 1 297 ? 14.211 5.684 10.836 1 98 297 LEU B O 1
ATOM 5540 N N . ASP B 1 298 ? 15.312 5.398 8.922 1 97.12 298 ASP B N 1
ATOM 5541 C CA . ASP B 1 298 ? 16.438 4.738 9.578 1 97.12 298 ASP B CA 1
ATOM 5542 C C . ASP B 1 298 ? 17.156 5.703 10.516 1 97.12 298 ASP B C 1
ATOM 5544 O O . ASP B 1 298 ? 17.516 5.336 11.641 1 97.12 298 ASP B O 1
ATOM 5548 N N . ARG B 1 299 ? 17.406 6.898 10.055 1 98.12 299 ARG B N 1
ATOM 5549 C CA . ARG B 1 299 ? 18.062 7.906 10.875 1 98.12 299 ARG B CA 1
ATOM 5550 C C . ARG B 1 299 ? 17.266 8.195 12.141 1 98.12 299 ARG B C 1
ATOM 5552 O O . ARG B 1 299 ? 17.828 8.25 13.234 1 98.12 299 ARG B O 1
ATOM 5559 N N . ALA B 1 300 ? 15.969 8.391 11.977 1 98.62 300 ALA B N 1
ATOM 5560 C CA . ALA B 1 300 ? 15.117 8.672 13.125 1 98.62 300 ALA B CA 1
ATOM 5561 C C . ALA B 1 300 ? 15.094 7.5 14.102 1 98.62 300 ALA B C 1
ATOM 5563 O O . ALA B 1 300 ? 15.172 7.695 15.32 1 98.62 300 ALA B O 1
ATOM 5564 N N . ASN B 1 301 ? 14.969 6.312 13.531 1 98.31 301 ASN B N 1
ATOM 5565 C CA . ASN B 1 301 ? 14.945 5.129 14.391 1 98.31 301 ASN B CA 1
ATOM 5566 C C . ASN B 1 301 ? 16.25 4.98 15.172 1 98.31 301 ASN B C 1
ATOM 5568 O O . ASN B 1 301 ? 16.219 4.637 16.359 1 98.31 301 ASN B O 1
ATOM 5572 N N . GLU B 1 302 ? 17.328 5.191 14.516 1 98.06 302 GLU B N 1
ATOM 5573 C CA . GLU B 1 302 ? 18.625 5.113 15.172 1 98.06 302 GLU B CA 1
ATOM 5574 C C . GLU B 1 302 ? 18.766 6.184 16.25 1 98.06 302 GLU B C 1
ATOM 5576 O O . GLU B 1 302 ? 19.234 5.902 17.359 1 98.06 302 GLU B O 1
ATOM 5581 N N . LEU B 1 303 ? 18.375 7.363 15.938 1 98.19 303 LEU B N 1
ATOM 5582 C CA . LEU B 1 303 ? 18.422 8.477 16.875 1 98.19 303 LEU B CA 1
ATOM 5583 C C . LEU B 1 303 ? 17.594 8.18 18.125 1 98.19 303 LEU B C 1
ATOM 5585 O O . LEU B 1 303 ? 18.047 8.406 19.25 1 98.19 303 LEU B O 1
ATOM 5589 N N . LEU B 1 304 ? 16.453 7.605 17.984 1 98.31 304 LEU B N 1
ATOM 5590 C CA . LEU B 1 304 ? 15.484 7.367 19.062 1 98.31 304 LEU B CA 1
ATOM 5591 C C . LEU B 1 304 ? 15.859 6.121 19.844 1 98.31 304 LEU B C 1
ATOM 5593 O O . LEU B 1 304 ? 15.266 5.848 20.891 1 98.31 304 LEU B O 1
ATOM 5597 N N . ALA B 1 305 ? 16.75 5.383 19.328 1 97.75 305 ALA B N 1
ATOM 5598 C CA . ALA B 1 305 ? 17.266 4.25 20.094 1 97.75 305 ALA B CA 1
ATOM 5599 C C . ALA B 1 305 ? 18 4.715 21.359 1 97.75 305 ALA B C 1
ATOM 5601 O O . ALA B 1 305 ? 18.031 4.008 22.359 1 97.75 305 ALA B O 1
ATOM 5602 N N . SER B 1 306 ? 18.547 5.918 21.297 1 97.25 306 SER B N 1
ATOM 5603 C CA . SER B 1 306 ? 19.375 6.402 22.391 1 97.25 306 SER B CA 1
ATOM 5604 C C . SER B 1 306 ? 18.688 7.531 23.156 1 97.25 306 SER B C 1
ATOM 5606 O O . SER B 1 306 ? 19.234 8.031 24.141 1 97.25 306 SER B O 1
ATOM 5608 N N . GLN B 1 307 ? 17.578 8 22.75 1 97.19 307 GLN B N 1
ATOM 5609 C CA . GLN B 1 307 ? 16.859 9.086 23.406 1 97.19 307 GLN B CA 1
ATOM 5610 C C . GLN B 1 307 ? 15.352 8.945 23.203 1 97.19 307 GLN B C 1
ATOM 5612 O O . GLN B 1 307 ? 14.906 8.281 22.25 1 97.19 307 GLN B O 1
ATOM 5617 N N . ARG B 1 308 ? 14.594 9.562 24 1 97.19 308 ARG B N 1
ATOM 5618 C CA . ARG B 1 308 ? 13.148 9.352 24.047 1 97.19 308 ARG B CA 1
ATOM 5619 C C . ARG B 1 308 ? 12.445 10.156 22.953 1 97.19 308 ARG B C 1
ATOM 5621 O O . ARG B 1 308 ? 11.492 9.672 22.344 1 97.19 308 ARG B O 1
ATOM 5628 N N . PHE B 1 309 ? 12.906 11.414 22.766 1 98.44 309 PHE B N 1
ATOM 5629 C CA . PHE B 1 309 ? 12.344 12.289 21.75 1 98.44 309 PHE B CA 1
ATOM 5630 C C . PHE B 1 309 ? 13.422 12.742 20.781 1 98.44 309 PHE B C 1
ATOM 5632 O O . PHE B 1 309 ? 14.586 12.344 20.891 1 98.44 309 PHE B O 1
ATOM 5639 N N . LEU B 1 310 ? 13.117 13.484 19.75 1 98.69 310 LEU B N 1
ATOM 5640 C CA . LEU B 1 310 ? 13.992 13.719 18.594 1 98.69 310 LEU B CA 1
ATOM 5641 C C . LEU B 1 310 ? 15.203 14.547 19 1 98.69 310 LEU B C 1
ATOM 5643 O O . LEU B 1 310 ? 16.25 14.461 18.359 1 98.69 310 LEU B O 1
ATOM 5647 N N . CYS B 1 311 ? 15.078 15.43 20.047 1 98.5 311 CYS B N 1
ATOM 5648 C CA . CYS B 1 311 ? 16.188 16.266 20.469 1 98.5 311 CYS B CA 1
ATOM 5649 C C . CYS B 1 311 ? 16.547 16.016 21.922 1 98.5 311 CYS B C 1
ATOM 5651 O O . CYS B 1 311 ? 16.938 16.938 22.641 1 98.5 311 CYS B O 1
ATOM 5653 N N . GLY B 1 312 ? 16.281 14.781 22.375 1 97.69 312 GLY B N 1
ATOM 5654 C CA . GLY B 1 312 ? 16.625 14.422 23.734 1 97.69 312 GLY B CA 1
ATOM 5655 C C . GLY B 1 312 ? 15.492 13.711 24.469 1 97.69 312 GLY B C 1
ATOM 5656 O O . GLY B 1 312 ? 14.734 12.953 23.859 1 97.69 312 GLY B O 1
ATOM 5657 N N . ASP B 1 313 ? 15.406 13.961 25.75 1 96.88 313 ASP B N 1
ATOM 5658 C CA . ASP B 1 313 ? 14.477 13.188 26.562 1 96.88 313 ASP B CA 1
ATOM 5659 C C . ASP B 1 313 ? 13.172 13.953 26.781 1 96.88 313 ASP B C 1
ATOM 5661 O O . ASP B 1 313 ? 12.242 13.438 27.422 1 96.88 313 ASP B O 1
ATOM 5665 N N . HIS B 1 314 ? 13.133 15.164 26.266 1 97.69 314 HIS B N 1
ATOM 5666 C CA . HIS B 1 314 ? 11.93 15.984 26.375 1 97.69 314 HIS B CA 1
ATOM 5667 C C . HIS B 1 314 ? 11.43 16.422 25 1 97.69 314 HIS B C 1
ATOM 5669 O O . HIS B 1 314 ? 12.227 16.594 24.078 1 97.69 314 HIS B O 1
ATOM 5675 N N . ILE B 1 315 ? 10.141 16.625 24.922 1 97.75 315 ILE B N 1
ATOM 5676 C CA . ILE B 1 315 ? 9.5 17 23.656 1 97.75 315 ILE B CA 1
ATOM 5677 C C . ILE B 1 315 ? 9.953 18.406 23.25 1 97.75 315 ILE B C 1
ATOM 5679 O O . ILE B 1 315 ? 10.094 19.281 24.109 1 97.75 315 ILE B O 1
ATOM 5683 N N . THR B 1 316 ? 10.219 18.609 22.031 1 98.25 316 THR B N 1
ATOM 5684 C CA . THR B 1 316 ? 10.562 19.922 21.469 1 98.25 316 THR B CA 1
ATOM 5685 C C . THR B 1 316 ? 9.75 20.188 20.203 1 98.25 316 THR B C 1
ATOM 5687 O O . THR B 1 316 ? 8.914 19.375 19.797 1 98.25 316 THR B O 1
ATOM 5690 N N . GLU B 1 317 ? 9.992 21.328 19.578 1 98.31 317 GLU B N 1
ATOM 5691 C CA . GLU B 1 317 ? 9.398 21.719 18.312 1 98.31 317 GLU B CA 1
ATOM 5692 C C . GLU B 1 317 ? 9.633 20.656 17.234 1 98.31 317 GLU B C 1
ATOM 5694 O O . GLU B 1 317 ? 8.766 20.438 16.375 1 98.31 317 GLU B O 1
ATOM 5699 N N . ALA B 1 318 ? 10.766 19.984 17.281 1 98.69 318 ALA B N 1
ATOM 5700 C CA . ALA B 1 318 ? 11.094 18.969 16.281 1 98.69 318 ALA B CA 1
ATOM 5701 C C . ALA B 1 318 ? 10.086 17.828 16.281 1 98.69 318 ALA B C 1
ATOM 5703 O O . ALA B 1 318 ? 9.734 17.297 15.234 1 98.69 318 ALA B O 1
ATOM 5704 N N . ASP B 1 319 ? 9.641 17.469 17.453 1 98.69 319 ASP B N 1
ATOM 5705 C CA . ASP B 1 319 ? 8.641 16.406 17.562 1 98.69 319 ASP B CA 1
ATOM 5706 C C . ASP B 1 319 ? 7.301 16.859 17 1 98.69 319 ASP B C 1
ATOM 5708 O O . ASP B 1 319 ? 6.617 16.078 16.328 1 98.69 319 ASP B O 1
ATOM 5712 N N . VAL B 1 320 ? 6.961 18.094 17.219 1 98.56 320 VAL B N 1
ATOM 5713 C CA . VAL B 1 320 ? 5.738 18.703 16.703 1 98.56 320 VAL B CA 1
ATOM 5714 C C . VAL B 1 320 ? 5.762 18.656 15.172 1 98.56 320 VAL B C 1
ATOM 5716 O O . VAL B 1 320 ? 4.746 18.375 14.539 1 98.56 320 VAL B O 1
ATOM 5719 N N . MET B 1 321 ? 6.91 18.891 14.633 1 98.62 321 MET B N 1
ATOM 5720 C CA . MET B 1 321 ? 7.066 19 13.188 1 98.62 321 MET B CA 1
ATOM 5721 C C . MET B 1 321 ? 6.938 17.625 12.523 1 98.62 321 MET B C 1
ATOM 5723 O O . MET B 1 321 ? 6.395 17.516 11.422 1 98.62 321 MET B O 1
ATOM 5727 N N . LEU B 1 322 ? 7.355 16.562 13.117 1 98.75 322 LEU B N 1
ATOM 5728 C CA . LEU B 1 322 ? 7.422 15.242 12.484 1 98.75 322 LEU B CA 1
ATOM 5729 C C . LEU B 1 322 ? 6.16 14.438 12.773 1 98.75 322 LEU B C 1
ATOM 5731 O O . LEU B 1 322 ? 5.793 13.555 11.992 1 98.75 322 LEU B O 1
ATOM 5735 N N . LEU B 1 323 ? 5.488 14.719 13.844 1 98.19 323 LEU B N 1
ATOM 5736 C CA . LEU B 1 323 ? 4.414 13.875 14.359 1 98.19 323 LEU B CA 1
ATOM 5737 C C . LEU B 1 323 ? 3.311 13.703 13.32 1 98.19 323 LEU B C 1
ATOM 5739 O O . LEU B 1 323 ? 2.76 12.617 13.172 1 98.19 323 LEU B O 1
ATOM 5743 N N . PRO B 1 324 ? 2.943 14.773 12.57 1 98.19 324 PRO B N 1
ATOM 5744 C CA . PRO B 1 324 ? 1.897 14.586 11.562 1 98.19 324 PRO B CA 1
ATOM 5745 C C . PRO B 1 324 ? 2.266 13.531 10.516 1 98.19 324 PRO B C 1
ATOM 5747 O O . PRO B 1 324 ? 1.418 12.727 10.125 1 98.19 324 PRO B O 1
ATOM 5750 N N . CYS B 1 325 ? 3.479 13.555 10.07 1 97.69 325 CYS B N 1
ATOM 5751 C CA . CYS B 1 325 ? 3.949 12.555 9.117 1 97.69 325 CYS B CA 1
ATOM 5752 C C . CYS B 1 325 ? 3.885 11.156 9.711 1 97.69 325 CYS B C 1
ATOM 5754 O O . CYS B 1 325 ? 3.4 10.219 9.07 1 97.69 325 CYS B O 1
ATOM 5756 N N . ALA B 1 326 ? 4.32 11.039 10.914 1 97.44 326 ALA B N 1
ATOM 5757 C CA . ALA B 1 326 ? 4.336 9.75 11.602 1 97.44 326 ALA B CA 1
ATOM 5758 C C . ALA B 1 326 ? 2.924 9.203 11.773 1 97.44 326 ALA B C 1
ATOM 5760 O O . ALA B 1 326 ? 2.68 8.016 11.531 1 97.44 326 ALA B O 1
ATOM 5761 N N . ALA B 1 327 ? 2.01 10.031 12.148 1 95.94 327 ALA B N 1
ATOM 5762 C CA . ALA B 1 327 ? 0.639 9.625 12.445 1 95.94 327 ALA B CA 1
ATOM 5763 C C . ALA B 1 327 ? -0.067 9.117 11.188 1 95.94 327 ALA B C 1
ATOM 5765 O O . ALA B 1 327 ? -0.969 8.281 11.273 1 95.94 327 ALA B O 1
ATOM 5766 N N . ARG B 1 328 ? 0.372 9.617 10.094 1 96 328 ARG B N 1
ATOM 5767 C CA . ARG B 1 328 ? -0.313 9.305 8.844 1 96 328 ARG B CA 1
ATOM 5768 C C . ARG B 1 328 ? 0.451 8.25 8.047 1 96 328 ARG B C 1
ATOM 5770 O O . ARG B 1 328 ? -0.066 7.707 7.074 1 96 328 ARG B O 1
ATOM 5777 N N . PHE B 1 329 ? 1.651 7.922 8.367 1 96.38 329 PHE B N 1
ATOM 5778 C CA . PHE B 1 329 ? 2.539 7.113 7.543 1 96.38 329 PHE B CA 1
ATOM 5779 C C . PHE B 1 329 ? 1.899 5.766 7.219 1 96.38 329 PHE B C 1
ATOM 5781 O O . PHE B 1 329 ? 1.706 5.434 6.047 1 96.38 329 PHE B O 1
ATOM 5788 N N . ASP B 1 330 ? 1.526 4.98 8.203 1 93.75 330 ASP B N 1
ATOM 5789 C CA . ASP B 1 330 ? 0.996 3.637 7.996 1 93.75 330 ASP B CA 1
ATOM 5790 C C . ASP B 1 330 ? -0.438 3.686 7.473 1 93.75 330 ASP B C 1
ATOM 5792 O O . ASP B 1 330 ? -0.913 2.73 6.855 1 93.75 330 ASP B O 1
ATOM 5796 N N . ALA B 1 331 ? -1.107 4.816 7.695 1 93.12 331 ALA B N 1
ATOM 5797 C CA . ALA B 1 331 ? -2.51 4.922 7.305 1 93.12 331 ALA B CA 1
ATOM 5798 C C . ALA B 1 331 ? -2.643 5.379 5.855 1 93.12 331 ALA B C 1
ATOM 5800 O O . ALA B 1 331 ? -3.607 5.031 5.172 1 93.12 331 ALA B O 1
ATOM 5801 N N . VAL B 1 332 ? -1.683 6.16 5.406 1 94.19 332 VAL B N 1
ATOM 5802 C CA . VAL B 1 332 ? -1.87 6.816 4.113 1 94.19 332 VAL B CA 1
ATOM 5803 C C . VAL B 1 332 ? -0.629 6.617 3.248 1 94.19 332 VAL B C 1
ATOM 5805 O O . VAL B 1 332 ? -0.68 5.922 2.23 1 94.19 332 VAL B O 1
ATOM 5808 N N . TYR B 1 333 ? 0.553 7.062 3.695 1 95.69 333 TYR B N 1
ATOM 5809 C CA . TYR B 1 333 ? 1.731 7.207 2.85 1 95.69 333 TYR B CA 1
ATOM 5810 C C . TYR B 1 333 ? 2.291 5.844 2.455 1 95.69 333 TYR B C 1
ATOM 5812 O O . TYR B 1 333 ? 2.795 5.672 1.344 1 95.69 333 TYR B O 1
ATOM 5820 N N . ALA B 1 334 ? 2.152 4.879 3.316 1 93.12 334 ALA B N 1
ATOM 5821 C CA . ALA B 1 334 ? 2.701 3.547 3.076 1 93.12 334 ALA B CA 1
ATOM 5822 C C . ALA B 1 334 ? 2.035 2.893 1.868 1 93.12 334 ALA B C 1
ATOM 5824 O O . ALA B 1 334 ? 2.686 2.166 1.112 1 93.12 334 ALA B O 1
ATOM 5825 N N . PHE B 1 335 ? 0.799 3.137 1.687 1 91.62 335 PHE B N 1
ATOM 5826 C CA . PHE B 1 335 ? 0.056 2.402 0.668 1 91.62 335 PHE B CA 1
ATOM 5827 C C . PHE B 1 335 ? -0.277 3.305 -0.514 1 91.62 335 PHE B C 1
ATOM 5829 O O . PHE B 1 335 ? 0.128 3.027 -1.646 1 91.62 335 PHE B O 1
ATOM 5836 N N . LEU B 1 336 ? -0.827 4.441 -0.251 1 91.44 336 LEU B N 1
ATOM 5837 C CA . LEU B 1 336 ? -1.238 5.348 -1.317 1 91.44 336 LEU B CA 1
ATOM 5838 C C . LEU B 1 336 ? -0.025 5.906 -2.053 1 91.44 336 LEU B C 1
ATOM 5840 O O . LEU B 1 336 ? -0.049 6.055 -3.277 1 91.44 336 LEU B O 1
ATOM 5844 N N . PHE B 1 337 ? 1.049 6.23 -1.268 1 92.94 337 PHE B N 1
ATOM 5845 C CA . PHE B 1 337 ? 2.248 6.816 -1.854 1 92.94 337 PHE B CA 1
ATOM 5846 C C . PHE B 1 337 ? 3.324 5.762 -2.062 1 92.94 337 PHE B C 1
ATOM 5848 O O . PHE B 1 337 ? 4.473 6.09 -2.371 1 92.94 337 PHE B O 1
ATOM 5855 N N . LEU B 1 338 ? 3.008 4.438 -1.806 1 88.25 338 LEU B N 1
ATOM 5856 C CA . LEU B 1 338 ? 3.82 3.26 -2.086 1 88.25 338 LEU B CA 1
ATOM 5857 C C . LEU B 1 338 ? 5.102 3.275 -1.259 1 88.25 338 LEU B C 1
ATOM 5859 O O . LEU B 1 338 ? 6.137 2.77 -1.701 1 88.25 338 LEU B O 1
ATOM 5863 N N . ARG B 1 339 ? 5.059 3.826 -0.133 1 83 339 ARG B N 1
ATOM 5864 C CA . ARG B 1 339 ? 6.262 3.932 0.688 1 83 339 ARG B CA 1
ATOM 5865 C C . ARG B 1 339 ? 6.34 2.785 1.691 1 83 339 ARG B C 1
ATOM 5867 O O . ARG B 1 339 ? 7.297 2.693 2.463 1 83 339 ARG B O 1
ATOM 5874 N N . GLY B 1 340 ? 5.434 1.924 1.622 1 83.06 340 GLY B N 1
ATOM 5875 C CA . GLY B 1 340 ? 5.445 0.816 2.564 1 83.06 340 GLY B CA 1
ATOM 5876 C C . GLY B 1 340 ? 6.48 -0.242 2.229 1 83.06 340 GLY B C 1
ATOM 5877 O O . GLY B 1 340 ? 6.781 -1.104 3.057 1 83.06 340 GLY B O 1
ATOM 5878 N N . SER B 1 341 ? 7.051 -0.117 1.045 1 84.06 341 SER B N 1
ATOM 5879 C CA . SER B 1 341 ? 8.008 -1.134 0.62 1 84.06 341 SER B CA 1
ATOM 5880 C C . SER B 1 341 ? 9.266 -1.101 1.479 1 84.06 341 SER B C 1
ATOM 5882 O O . SER B 1 341 ? 9.938 -2.123 1.648 1 84.06 341 SER B O 1
ATOM 5884 N N . CYS B 1 342 ? 9.523 0.056 2.041 1 87.38 342 CYS B N 1
ATOM 5885 C CA . CYS B 1 342 ? 10.688 0.17 2.914 1 87.38 342 CYS B CA 1
ATOM 5886 C C . CYS B 1 342 ? 10.344 -0.218 4.344 1 87.38 342 CYS B C 1
ATOM 5888 O O . CYS B 1 342 ? 11.195 -0.179 5.23 1 87.38 342 CYS B O 1
ATOM 5890 N N . GLY B 1 343 ? 9.18 -0.559 4.539 1 88.94 343 GLY B N 1
ATOM 5891 C CA . GLY B 1 343 ? 8.719 -0.888 5.875 1 88.94 343 GLY B CA 1
ATOM 5892 C C . GLY B 1 343 ? 7.762 0.145 6.449 1 88.94 343 GLY B C 1
ATOM 5893 O O . GLY B 1 343 ? 7.898 1.34 6.172 1 88.94 343 GLY B O 1
ATOM 5894 N N . LEU B 1 344 ? 6.891 -0.367 7.254 1 90.62 344 LEU B N 1
ATOM 5895 C CA . LEU B 1 344 ? 5.938 0.512 7.922 1 90.62 344 LEU B CA 1
ATOM 5896 C C . LEU B 1 344 ? 6.59 1.218 9.109 1 90.62 344 LEU B C 1
ATOM 5898 O O . LEU B 1 344 ? 7.652 0.799 9.578 1 90.62 344 LEU B O 1
ATOM 5902 N N . TRP B 1 345 ? 5.98 2.354 9.5 1 94.12 345 TRP B N 1
ATOM 5903 C CA . TRP B 1 345 ? 6.457 3.072 10.68 1 94.12 345 TRP B CA 1
ATOM 5904 C C . TRP B 1 345 ? 6.496 2.156 11.898 1 94.12 345 TRP B C 1
ATOM 5906 O O . TRP B 1 345 ? 7.496 2.113 12.617 1 94.12 345 TRP B O 1
ATOM 5916 N N . ARG B 1 346 ? 5.516 1.328 12.125 1 91.38 346 ARG B N 1
ATOM 5917 C CA . ARG B 1 346 ? 5.305 0.498 13.305 1 91.38 346 ARG B CA 1
ATOM 5918 C C . ARG B 1 346 ? 6.305 -0.651 13.352 1 91.38 346 ARG B C 1
ATOM 5920 O O . ARG B 1 346 ? 6.441 -1.323 14.375 1 91.38 346 ARG B O 1
ATOM 5927 N N . GLU B 1 347 ? 6.934 -0.925 12.258 1 90.5 347 GLU B N 1
ATOM 5928 C CA . GLU B 1 347 ? 7.902 -2.016 12.219 1 90.5 347 GLU B CA 1
ATOM 5929 C C . GLU B 1 347 ? 9.211 -1.619 12.898 1 90.5 347 GLU B C 1
ATOM 5931 O O . GLU B 1 347 ? 10.031 -2.479 13.227 1 90.5 347 GLU B O 1
ATOM 5936 N N . ARG B 1 348 ? 9.438 -0.33 12.992 1 93.62 348 ARG B N 1
ATOM 5937 C CA . ARG B 1 348 ? 10.648 0.171 13.648 1 93.62 348 ARG B CA 1
ATOM 5938 C C . ARG B 1 348 ? 10.391 0.467 15.125 1 93.62 348 ARG B C 1
ATOM 5940 O O . ARG B 1 348 ? 9.688 1.426 15.453 1 93.62 348 ARG B O 1
ATOM 5947 N N . GLU B 1 349 ? 10.984 -0.263 15.922 1 93.75 349 GLU B N 1
ATOM 5948 C CA . GLU B 1 349 ? 10.688 -0.326 17.344 1 93.75 349 GLU B CA 1
ATOM 5949 C C . GLU B 1 349 ? 10.734 1.061 17.984 1 93.75 349 GLU B C 1
ATOM 5951 O O . GLU B 1 349 ? 9.82 1.445 18.719 1 93.75 349 GLU B O 1
ATOM 5956 N N . HIS B 1 350 ? 11.797 1.809 17.719 1 96.88 350 HIS B N 1
ATOM 5957 C CA . HIS B 1 350 ? 11.984 3.082 18.406 1 96.88 350 HIS B CA 1
ATOM 5958 C C . HIS B 1 350 ? 11.078 4.16 17.828 1 96.88 350 HIS B C 1
ATOM 5960 O O . HIS B 1 350 ? 10.648 5.07 18.547 1 96.88 350 HIS B O 1
ATOM 5966 N N . LEU B 1 351 ? 10.742 4.051 16.516 1 96.88 351 LEU B N 1
ATOM 5967 C CA . LEU B 1 351 ? 9.75 4.949 15.922 1 96.88 351 LEU B CA 1
ATOM 5968 C C . LEU B 1 351 ? 8.367 4.688 16.5 1 96.88 351 LEU B C 1
ATOM 5970 O O . LEU B 1 351 ? 7.629 5.629 16.812 1 96.88 351 LEU B O 1
ATOM 5974 N N . ARG B 1 352 ? 8.078 3.416 16.594 1 93.62 352 ARG B N 1
ATOM 5975 C CA . ARG B 1 352 ? 6.797 3.023 17.172 1 93.62 352 ARG B CA 1
ATOM 5976 C C . ARG B 1 352 ? 6.648 3.551 18.594 1 93.62 352 ARG B C 1
ATOM 5978 O O . ARG B 1 352 ? 5.605 4.098 18.953 1 93.62 352 ARG B O 1
ATOM 5985 N N . ARG B 1 353 ? 7.633 3.381 19.422 1 93.75 353 ARG B N 1
ATOM 5986 C CA . ARG B 1 353 ? 7.625 3.869 20.797 1 93.75 353 ARG B CA 1
ATOM 5987 C C . ARG B 1 353 ? 7.465 5.387 20.844 1 93.75 353 ARG B C 1
ATOM 5989 O O . ARG B 1 353 ? 6.664 5.91 21.625 1 93.75 353 ARG B O 1
ATOM 5996 N N . TRP B 1 354 ? 8.219 6.09 20.047 1 96.5 354 TRP B N 1
ATOM 5997 C CA . TRP B 1 354 ? 8.172 7.547 20 1 96.5 354 TRP B CA 1
ATOM 5998 C C . TRP B 1 354 ? 6.773 8.039 19.641 1 96.5 354 TRP B C 1
ATOM 6000 O O . TRP B 1 354 ? 6.25 8.945 20.281 1 96.5 354 TRP B O 1
ATOM 6010 N N . LEU B 1 355 ? 6.184 7.434 18.625 1 95.88 355 LEU B N 1
ATOM 6011 C CA . LEU B 1 355 ? 4.84 7.812 18.219 1 95.88 355 LEU B CA 1
ATOM 6012 C C . LEU B 1 355 ? 3.836 7.562 19.344 1 95.88 355 LEU B C 1
ATOM 6014 O O . LEU B 1 355 ? 2.975 8.398 19.609 1 95.88 355 LEU B O 1
ATOM 6018 N N . ARG B 1 356 ? 3.977 6.457 19.953 1 92.44 356 ARG B N 1
ATOM 6019 C CA . ARG B 1 356 ? 3.104 6.129 21.062 1 92.44 356 ARG B CA 1
ATOM 6020 C C . ARG B 1 356 ? 3.24 7.16 22.188 1 92.44 356 ARG B C 1
ATOM 6022 O O . ARG B 1 356 ? 2.24 7.633 22.719 1 92.44 356 ARG B O 1
ATOM 6029 N N . ASP B 1 357 ? 4.441 7.484 22.516 1 92.81 357 ASP B N 1
ATOM 6030 C CA . ASP B 1 357 ? 4.688 8.453 23.578 1 92.81 357 ASP B CA 1
ATOM 6031 C C . ASP B 1 357 ? 4.105 9.82 23.234 1 92.81 357 ASP B C 1
ATOM 6033 O O . ASP B 1 357 ? 3.441 10.445 24.047 1 92.81 357 ASP B O 1
ATOM 6037 N N . CYS B 1 358 ? 4.34 10.25 22.047 1 95.25 358 CYS B N 1
ATOM 6038 C CA . CYS B 1 358 ? 3.795 11.531 21.609 1 95.25 358 CYS B CA 1
ATOM 6039 C C . CYS B 1 358 ? 2.271 11.508 21.625 1 95.25 358 CYS B C 1
ATOM 6041 O O . CYS B 1 358 ? 1.638 12.469 22.078 1 95.25 358 CYS B O 1
ATOM 6043 N N . TRP B 1 359 ? 1.722 10.375 21.172 1 93.25 359 TRP B N 1
ATOM 6044 C CA . TRP B 1 359 ? 0.278 10.234 21 1 93.25 359 TRP B CA 1
ATOM 6045 C C . TRP B 1 359 ? -0.419 10.148 22.359 1 93.25 359 TRP B C 1
ATOM 6047 O O . TRP B 1 359 ? -1.617 10.422 22.469 1 93.25 359 TRP B O 1
ATOM 6057 N N . SER B 1 360 ? 0.344 9.836 23.359 1 92.19 360 SER B N 1
ATOM 6058 C CA . SER B 1 360 ? -0.21 9.641 24.688 1 92.19 360 SER B CA 1
ATOM 6059 C C . SER B 1 360 ? -0.218 10.945 25.484 1 92.19 360 SER B C 1
ATOM 6061 O O . SER B 1 360 ? -0.74 10.992 26.594 1 92.19 360 SER B O 1
ATOM 6063 N N . LEU B 1 361 ? 0.393 11.953 25 1 93.56 361 LEU B N 1
ATOM 6064 C CA . LEU B 1 361 ? 0.403 13.242 25.688 1 93.56 361 LEU B CA 1
ATOM 6065 C C . LEU B 1 361 ? -0.991 13.859 25.703 1 93.56 361 LEU B C 1
ATOM 6067 O O . LEU B 1 361 ? -1.736 13.75 24.719 1 93.56 361 LEU B O 1
ATOM 6071 N N . PRO B 1 362 ? -1.297 14.57 26.766 1 92.19 362 PRO B N 1
ATOM 6072 C CA . PRO B 1 362 ? -2.643 15.133 26.875 1 92.19 362 PRO B CA 1
ATOM 6073 C C . PRO B 1 362 ? -2.992 16.062 25.719 1 92.19 362 PRO B C 1
ATOM 6075 O O . PRO B 1 362 ? -2.213 16.953 25.375 1 92.19 362 PRO B O 1
ATOM 6078 N N . GLY B 1 363 ? -4.141 15.766 25.062 1 93.25 363 GLY B N 1
ATOM 6079 C CA . GLY B 1 363 ? -4.684 16.641 24.047 1 93.25 363 GLY B CA 1
ATOM 6080 C C . GLY B 1 363 ? -4.199 16.297 22.641 1 93.25 363 GLY B C 1
ATOM 6081 O O . GLY B 1 363 ? -4.793 16.734 21.656 1 93.25 363 GLY B O 1
ATOM 6082 N N . VAL B 1 364 ? -3.123 15.555 22.469 1 94.75 364 VAL B N 1
ATOM 6083 C CA . VAL B 1 364 ? -2.488 15.297 21.188 1 94.75 364 VAL B CA 1
ATOM 6084 C C . VAL B 1 364 ? -3.428 14.477 20.297 1 94.75 364 VAL B C 1
ATOM 6086 O O . VAL B 1 364 ? -3.629 14.812 19.125 1 94.75 364 VAL B O 1
ATOM 6089 N N . ARG B 1 365 ? -4.086 13.523 20.828 1 92.12 365 ARG B N 1
ATOM 6090 C CA . ARG B 1 365 ? -4.949 12.633 20.047 1 92.12 365 ARG B CA 1
ATOM 6091 C C . ARG B 1 365 ? -6.129 13.391 19.453 1 92.12 365 ARG B C 1
ATOM 6093 O O . ARG B 1 365 ? -6.605 13.062 18.375 1 92.12 365 ARG B O 1
ATOM 6100 N N . GLU B 1 366 ? -6.574 14.391 20.047 1 93 366 GLU B N 1
ATOM 6101 C CA . GLU B 1 366 ? -7.766 15.133 19.656 1 93 366 GLU B CA 1
ATOM 6102 C C . GLU B 1 366 ? -7.453 16.141 18.562 1 93 366 GLU B C 1
ATOM 6104 O O . GLU B 1 366 ? -8.367 16.719 17.953 1 93 366 GLU B O 1
ATOM 6109 N N . THR B 1 367 ? -6.184 16.297 18.25 1 95.69 367 THR B N 1
ATOM 6110 C CA . THR B 1 367 ? -5.789 17.344 17.312 1 95.69 367 THR B CA 1
ATOM 6111 C C . THR B 1 367 ? -6.105 16.938 15.875 1 95.69 367 THR B C 1
ATOM 6113 O O . THR B 1 367 ? -6.094 17.781 14.977 1 95.69 367 THR B O 1
ATOM 6116 N N . VAL B 1 368 ? -6.395 15.641 15.695 1 95.12 368 VAL B N 1
ATOM 6117 C CA . VAL B 1 368 ? -6.605 15.195 14.32 1 95.12 368 VAL B CA 1
ATOM 6118 C C . VAL B 1 368 ? -7.484 13.945 14.312 1 95.12 368 VAL B C 1
ATOM 6120 O O . VAL B 1 368 ? -7.422 13.125 15.234 1 95.12 368 VAL B O 1
ATOM 6123 N N . ASP B 1 369 ? -8.344 13.922 13.352 1 93.88 369 ASP B N 1
ATOM 6124 C CA . ASP B 1 369 ? -9.055 12.695 13.008 1 93.88 369 ASP B CA 1
ATOM 6125 C C . ASP B 1 369 ? -8.375 11.969 11.852 1 93.88 369 ASP B C 1
ATOM 6127 O O . ASP B 1 369 ? -8.672 12.234 10.688 1 93.88 369 ASP B O 1
ATOM 6131 N N . VAL B 1 370 ? -7.555 11.008 12.172 1 91.88 370 VAL B N 1
ATOM 6132 C CA . VAL B 1 370 ? -6.699 10.375 11.172 1 91.88 370 VAL B CA 1
ATOM 6133 C C . VAL B 1 370 ? -7.551 9.531 10.227 1 91.88 370 VAL B C 1
ATOM 6135 O O . VAL B 1 370 ? -7.246 9.43 9.039 1 91.88 370 VAL B O 1
ATOM 6138 N N . ARG B 1 371 ? -8.602 8.922 10.711 1 90.94 371 ARG B N 1
ATOM 6139 C CA . ARG B 1 371 ? -9.477 8.148 9.844 1 90.94 371 ARG B CA 1
ATOM 6140 C C . ARG B 1 371 ? -10.117 9.039 8.773 1 90.94 371 ARG B C 1
ATOM 6142 O O . ARG B 1 371 ? -10.195 8.656 7.605 1 90.94 371 ARG B O 1
ATOM 6149 N N . ALA B 1 372 ? -10.555 10.156 9.211 1 91.06 372 ALA B N 1
ATOM 6150 C CA . ALA B 1 372 ? -11.109 11.117 8.258 1 91.06 372 ALA B CA 1
ATOM 6151 C C . ALA B 1 372 ? -10.047 11.57 7.262 1 91.06 372 ALA B C 1
ATOM 6153 O O . ALA B 1 372 ? -10.359 11.812 6.09 1 91.06 372 ALA B O 1
ATOM 6154 N N . CYS B 1 373 ? -8.82 11.703 7.734 1 92.75 373 CYS B N 1
ATOM 6155 C CA . CYS B 1 373 ? -7.723 12.023 6.832 1 92.75 373 CYS B CA 1
ATOM 6156 C C . CYS B 1 373 ? -7.559 10.938 5.777 1 92.75 373 CYS B C 1
ATOM 6158 O O . CYS B 1 373 ? -7.402 11.234 4.59 1 92.75 373 CYS B O 1
ATOM 6160 N N . GLN B 1 374 ? -7.621 9.734 6.219 1 91.69 374 GLN B N 1
ATOM 6161 C CA . GLN B 1 374 ? -7.492 8.602 5.305 1 91.69 374 GLN B CA 1
ATOM 6162 C C . GLN B 1 374 ? -8.57 8.641 4.227 1 91.69 374 GLN B C 1
ATOM 6164 O O . GLN B 1 374 ? -8.273 8.484 3.041 1 91.69 374 GLN B O 1
ATOM 6169 N N . GLN B 1 375 ? -9.75 8.859 4.672 1 89.44 375 GLN B N 1
ATOM 6170 C CA . GLN B 1 375 ? -10.867 8.93 3.74 1 89.44 375 GLN B CA 1
ATOM 6171 C C . GLN B 1 375 ? -10.656 10.039 2.713 1 89.44 375 GLN B C 1
ATOM 6173 O O . GLN B 1 375 ? -10.922 9.844 1.523 1 89.44 375 GLN B O 1
ATOM 6178 N N . SER B 1 376 ? -10.195 11.109 3.156 1 89.19 376 SER B N 1
ATOM 6179 C CA . SER B 1 376 ? -9.961 12.242 2.266 1 89.19 376 SER B CA 1
ATOM 6180 C C . SER B 1 376 ? -8.852 11.938 1.265 1 89.19 376 SER B C 1
ATOM 6182 O O . SER B 1 376 ? -9.016 12.141 0.061 1 89.19 376 SER B O 1
ATOM 6184 N N . TYR B 1 377 ? -7.715 11.453 1.758 1 92.12 377 TYR B N 1
ATOM 6185 C CA . TYR B 1 377 ? -6.59 11.141 0.883 1 92.12 377 TYR B CA 1
ATOM 6186 C C . TYR B 1 377 ? -7.004 10.156 -0.204 1 92.12 377 TYR B C 1
ATOM 6188 O O . TYR B 1 377 ? -6.777 10.398 -1.392 1 92.12 377 TYR B O 1
ATOM 6196 N N . TYR B 1 378 ? -7.641 9.055 0.183 1 90.69 378 TYR B N 1
ATOM 6197 C CA . TYR B 1 378 ? -7.973 7.988 -0.754 1 90.69 378 TYR B CA 1
ATOM 6198 C C . TYR B 1 378 ? -9.133 8.391 -1.656 1 90.69 378 TYR B C 1
ATOM 6200 O O . TYR B 1 378 ? -9.289 7.855 -2.754 1 90.69 378 TYR B O 1
ATOM 6208 N N . GLY B 1 379 ? -9.945 9.289 -1.206 1 84.75 379 GLY B N 1
ATOM 6209 C CA . GLY B 1 379 ? -11.078 9.742 -1.988 1 84.75 379 GLY B CA 1
ATOM 6210 C C . GLY B 1 379 ? -10.742 10.891 -2.92 1 84.75 379 GLY B C 1
ATOM 6211 O O . GLY B 1 379 ? -11.172 10.898 -4.078 1 84.75 379 GLY B O 1
ATOM 6212 N N . THR B 1 380 ? -9.969 11.82 -2.451 1 80.56 380 THR B N 1
ATOM 6213 C CA . THR B 1 380 ? -9.766 13.062 -3.186 1 80.56 380 THR B CA 1
ATOM 6214 C C . THR B 1 380 ? -8.578 12.938 -4.141 1 80.56 380 THR B C 1
ATOM 6216 O O . THR B 1 380 ? -8.531 13.609 -5.168 1 80.56 380 THR B O 1
ATOM 6219 N N . LEU B 1 381 ? -7.613 12.117 -3.812 1 85.75 381 LEU B N 1
ATOM 6220 C CA . LEU B 1 381 ? -6.477 11.906 -4.707 1 85.75 381 LEU B CA 1
ATOM 6221 C C . LEU B 1 381 ? -6.77 10.789 -5.699 1 85.75 381 LEU B C 1
ATOM 6223 O O . LEU B 1 381 ? -5.992 9.836 -5.816 1 85.75 381 LEU B O 1
ATOM 6227 N N . PHE B 1 382 ? -7.797 10.961 -6.477 1 80.5 382 PHE B N 1
ATOM 6228 C CA . PHE B 1 382 ? -8.367 9.922 -7.328 1 80.5 382 PHE B CA 1
ATOM 6229 C C . PHE B 1 382 ? -7.426 9.594 -8.477 1 80.5 382 PHE B C 1
ATOM 6231 O O . PHE B 1 382 ? -7.465 8.484 -9.023 1 80.5 382 PHE B O 1
ATOM 6238 N N . PRO B 1 383 ? -6.547 10.547 -8.898 1 78.44 383 PRO B N 1
ATOM 6239 C CA . PRO B 1 383 ? -5.578 10.094 -9.898 1 78.44 383 PRO B CA 1
ATOM 6240 C C . PRO B 1 383 ? -4.637 9.016 -9.367 1 78.44 383 PRO B C 1
ATOM 6242 O O . PRO B 1 383 ? -4.176 8.164 -10.125 1 78.44 383 PRO B O 1
ATOM 6245 N N . LEU B 1 384 ? -4.355 9.109 -8.102 1 85.38 384 LEU B N 1
ATOM 6246 C CA . LEU B 1 384 ? -3.502 8.102 -7.473 1 85.38 384 LEU B CA 1
ATOM 6247 C C . LEU B 1 384 ? -4.305 6.863 -7.102 1 85.38 384 LEU B C 1
ATOM 6249 O O . LEU B 1 384 ? -3.773 5.75 -7.121 1 85.38 384 LEU B O 1
ATOM 6253 N N . ASN B 1 385 ? -5.496 7.062 -6.758 1 88.56 385 ASN B N 1
ATOM 6254 C CA . ASN B 1 385 ? -6.398 6 -6.336 1 88.56 385 ASN B CA 1
ATOM 6255 C C . ASN B 1 385 ? -7.75 6.098 -7.035 1 88.56 385 ASN B C 1
ATOM 6257 O O . ASN B 1 385 ? -8.75 6.473 -6.418 1 88.56 385 ASN B O 1
ATOM 6261 N N . PRO B 1 386 ? -7.805 5.629 -8.203 1 82.38 386 PRO B N 1
ATOM 6262 C CA . PRO B 1 386 ? -9.039 5.773 -8.977 1 82.38 386 PRO B CA 1
ATOM 6263 C C . PRO B 1 386 ? -10.219 5.02 -8.359 1 82.38 386 PRO B C 1
ATOM 6265 O O . PRO B 1 386 ? -11.375 5.391 -8.578 1 82.38 386 PRO B O 1
ATOM 6268 N N . SER B 1 387 ? -9.953 3.98 -7.629 1 84.25 387 SER B N 1
ATOM 6269 C CA . SER B 1 387 ? -11.016 3.18 -7.023 1 84.25 387 SER B CA 1
ATOM 6270 C C . SER B 1 387 ? -11.742 3.959 -5.93 1 84.25 387 SER B C 1
ATOM 6272 O O . SER B 1 387 ? -12.93 3.742 -5.691 1 84.25 387 SER B O 1
ATOM 6274 N N . GLN B 1 388 ? -10.938 4.812 -5.246 1 87.5 388 GLN B N 1
ATOM 6275 C CA . GLN B 1 388 ? -11.391 5.586 -4.098 1 87.5 388 GLN B CA 1
ATOM 6276 C C . GLN B 1 388 ? -11.734 4.672 -2.922 1 87.5 388 GLN B C 1
ATOM 6278 O O . GLN B 1 388 ? -12.43 5.086 -1.99 1 87.5 388 GLN B O 1
ATOM 6283 N N . ILE B 1 389 ? -11.352 3.416 -3.039 1 91.19 389 ILE B N 1
ATOM 6284 C CA . ILE B 1 389 ? -11.508 2.475 -1.936 1 91.19 389 ILE B CA 1
ATOM 6285 C C . ILE B 1 389 ? -10.531 2.832 -0.814 1 91.19 389 ILE B C 1
ATOM 6287 O O . ILE B 1 389 ? -9.375 3.16 -1.072 1 91.19 389 ILE B O 1
ATOM 6291 N N . VAL B 1 390 ? -11.078 2.869 0.392 1 92.75 390 VAL B N 1
ATOM 6292 C CA . VAL B 1 390 ? -10.289 3.164 1.583 1 92.75 390 VAL B CA 1
ATOM 6293 C C . VAL B 1 390 ? -9.891 1.863 2.275 1 92.75 390 VAL B C 1
ATOM 6295 O O . VAL B 1 390 ? -10.75 1.028 2.58 1 92.75 390 VAL B O 1
ATOM 6298 N N . PRO B 1 391 ? -8.609 1.649 2.506 1 93.12 391 PRO B N 1
ATOM 6299 C CA . PRO B 1 391 ? -8.172 0.406 3.143 1 93.12 391 PRO B CA 1
ATOM 6300 C C . PRO B 1 391 ? -8.797 0.195 4.52 1 93.12 391 PRO B C 1
ATOM 6302 O O . PRO B 1 391 ? -9.016 1.16 5.258 1 93.12 391 PRO B O 1
ATOM 6305 N N . VAL B 1 392 ? -9.047 -1.083 4.875 1 92.06 392 VAL B N 1
ATOM 6306 C CA . VAL B 1 392 ? -9.492 -1.521 6.191 1 92.06 392 VAL B CA 1
ATOM 6307 C C . VAL B 1 392 ? -8.703 -2.752 6.625 1 92.06 392 VAL B C 1
ATOM 6309 O O . VAL B 1 392 ? -8.289 -3.557 5.789 1 92.06 392 VAL B O 1
ATOM 6312 N N . PRO B 1 393 ? -8.508 -3.02 7.895 1 89.5 393 PRO B N 1
ATOM 6313 C CA . PRO B 1 393 ? -8.781 -2.1 9 1 89.5 393 PRO B CA 1
ATOM 6314 C C . PRO B 1 393 ? -7.93 -0.834 8.938 1 89.5 393 PRO B C 1
ATOM 6316 O O . PRO B 1 393 ? -6.961 -0.774 8.172 1 89.5 393 PRO B O 1
ATOM 6319 N N . ALA B 1 394 ? -8.344 0.125 9.758 1 86.44 394 ALA B N 1
ATOM 6320 C CA . ALA B 1 394 ? -7.559 1.353 9.867 1 86.44 394 ALA B CA 1
ATOM 6321 C C . ALA B 1 394 ? -6.188 1.074 10.477 1 86.44 394 ALA B C 1
ATOM 6323 O O . ALA B 1 394 ? -6.039 0.171 11.305 1 86.44 394 ALA B O 1
ATOM 6324 N N . ALA B 1 395 ? -5.18 1.802 9.961 1 83.12 395 ALA B N 1
ATOM 6325 C CA . ALA B 1 395 ? -3.818 1.647 10.477 1 83.12 395 ALA B CA 1
ATOM 6326 C C . ALA B 1 395 ? -3.322 2.941 11.109 1 83.12 395 ALA B C 1
ATOM 6328 O O . ALA B 1 395 ? -2.143 3.285 10.992 1 83.12 395 ALA B O 1
ATOM 6329 N N . ASP B 1 396 ? -4.227 3.65 11.742 1 80.12 396 ASP B N 1
ATOM 6330 C CA . ASP B 1 396 ? -3.879 4.871 12.461 1 80.12 396 ASP B CA 1
ATOM 6331 C C . ASP B 1 396 ? -3.451 4.555 13.898 1 80.12 396 ASP B C 1
ATOM 6333 O O . ASP B 1 396 ? -3.648 3.436 14.375 1 80.12 396 ASP B O 1
ATOM 6337 N N . PRO B 1 397 ? -2.814 5.492 14.508 1 77.62 397 PRO B N 1
ATOM 6338 C CA . PRO B 1 397 ? -2.271 5.234 15.844 1 77.62 397 PRO B CA 1
ATOM 6339 C C . PRO B 1 397 ? -3.336 4.762 16.828 1 77.62 397 PRO B C 1
ATOM 6341 O O . PRO B 1 397 ? -3.039 3.965 17.719 1 77.62 397 PRO B O 1
ATOM 6344 N N . ASP B 1 398 ? -4.48 5.227 16.656 1 75.81 398 ASP B N 1
ATOM 6345 C CA . ASP B 1 398 ? -5.551 4.812 17.562 1 75.81 398 ASP B CA 1
ATOM 6346 C C . ASP B 1 398 ? -5.953 3.361 17.312 1 75.81 398 ASP B C 1
ATOM 6348 O O . ASP B 1 398 ? -6.27 2.623 18.25 1 75.81 398 ASP B O 1
ATOM 6352 N N . ALA B 1 399 ? -5.855 3.006 16.062 1 71.56 399 ALA B N 1
ATOM 6353 C CA . ALA B 1 399 ? -6.234 1.649 15.68 1 71.56 399 ALA B CA 1
ATOM 6354 C C . ALA B 1 399 ? -5.148 0.647 16.062 1 71.56 399 ALA B C 1
ATOM 6356 O O . ALA B 1 399 ? -5.438 -0.52 16.328 1 71.56 399 ALA B O 1
ATOM 6357 N N . LEU B 1 400 ? -3.939 1.06 16.078 1 69.19 400 LEU B N 1
ATOM 6358 C CA . LEU B 1 400 ? -2.809 0.159 16.281 1 69.19 400 LEU B CA 1
ATOM 6359 C C . LEU B 1 400 ? -2.523 -0.045 17.766 1 69.19 400 LEU B C 1
ATOM 6361 O O . LEU B 1 400 ? -1.74 -0.922 18.125 1 69.19 400 LEU B O 1
ATOM 6365 N N . GLY B 1 401 ? -3.25 0.491 18.578 1 65.5 401 GLY B N 1
ATOM 6366 C CA . GLY B 1 401 ? -3.107 0.265 20 1 65.5 401 GLY B CA 1
ATOM 6367 C C . GLY B 1 401 ? -3.205 1.539 20.828 1 65.5 401 GLY B C 1
ATOM 6368 O O . GLY B 1 401 ? -2.207 2.242 21.016 1 65.5 401 GLY B O 1
ATOM 6369 N N . PRO B 1 402 ? -4.5 1.856 21.078 1 59 402 PRO B N 1
ATOM 6370 C CA . PRO B 1 402 ? -4.691 3.084 21.859 1 59 402 PRO B CA 1
ATOM 6371 C C . PRO B 1 402 ? -3.744 3.18 23.047 1 59 402 PRO B C 1
ATOM 6373 O O . PRO B 1 402 ? -3.598 2.213 23.812 1 59 402 PRO B O 1
ATOM 6376 N N . ALA B 1 403 ? -2.592 3.906 22.844 1 60.47 403 ALA B N 1
ATOM 6377 C CA . ALA B 1 403 ? -1.69 4.16 23.953 1 60.47 403 ALA B CA 1
ATOM 6378 C C . ALA B 1 403 ? -2.451 4.719 25.156 1 60.47 403 ALA B C 1
ATOM 6380 O O . ALA B 1 403 ? -3.402 5.484 25 1 60.47 403 ALA B O 1
ATOM 6381 N N . GLU B 1 404 ? -2.387 3.984 26.234 1 68.12 404 GLU B N 1
ATOM 6382 C CA . GLU B 1 404 ? -2.926 4.582 27.438 1 68.12 404 GLU B CA 1
ATOM 6383 C C . GLU B 1 404 ? -2.371 5.988 27.656 1 68.12 404 GLU B C 1
ATOM 6385 O O . GLU B 1 404 ? -1.176 6.227 27.469 1 68.12 404 GLU B O 1
ATOM 6390 N N . GLU B 1 405 ? -3.281 6.945 27.844 1 77.31 405 GLU B N 1
ATOM 6391 C CA . GLU B 1 405 ? -2.859 8.305 28.156 1 77.31 405 GLU B CA 1
ATOM 6392 C C . GLU B 1 405 ? -1.932 8.328 29.375 1 77.31 405 GLU B C 1
ATOM 6394 O O . GLU B 1 405 ? -2.16 7.609 30.344 1 77.31 405 GLU B O 1
ATOM 6399 N N . LEU B 1 406 ? -0.899 9.016 29.188 1 81.56 406 LEU B N 1
ATOM 6400 C CA . LEU B 1 406 ? 0.032 9.18 30.297 1 81.56 406 LEU B CA 1
ATOM 6401 C C . LEU B 1 406 ? -0.632 9.906 31.469 1 81.56 406 LEU B C 1
ATOM 6403 O O . LEU B 1 406 ? -1.518 10.734 31.25 1 81.56 406 LEU B O 1
ATOM 6407 N N . SER B 1 407 ? -0.216 9.531 32.625 1 84.75 407 SER B N 1
ATOM 6408 C CA . SER B 1 407 ? -0.623 10.336 33.781 1 84.75 407 SER B CA 1
ATOM 6409 C C . SER B 1 407 ? -0.108 11.766 33.656 1 84.75 407 SER B C 1
ATOM 6411 O O . SER B 1 407 ? 0.803 12.039 32.875 1 84.75 407 SER B O 1
ATOM 6413 N N . ILE B 1 408 ? -0.769 12.609 34.406 1 83.5 408 ILE B N 1
ATOM 6414 C CA . ILE B 1 408 ? -0.385 14.016 34.344 1 83.5 408 ILE B CA 1
ATOM 6415 C C . ILE B 1 408 ? 1.093 14.156 34.719 1 83.5 408 ILE B C 1
ATOM 6417 O O . ILE B 1 408 ? 1.837 14.875 34.062 1 83.5 408 ILE B O 1
ATOM 6421 N N . SER B 1 409 ? 1.5 13.406 35.719 1 87.19 409 SER B N 1
ATOM 6422 C CA . SER B 1 409 ? 2.885 13.477 36.188 1 87.19 409 SER B CA 1
ATOM 6423 C C . SER B 1 409 ? 3.844 12.969 35.125 1 87.19 409 SER B C 1
ATOM 6425 O O . SER B 1 409 ? 4.91 13.547 34.906 1 87.19 409 SER B O 1
ATOM 6427 N N . GLU B 1 410 ? 3.438 11.922 34.5 1 89.06 410 GLU B N 1
ATOM 6428 C CA . GLU B 1 410 ? 4.273 11.359 33.438 1 89.06 410 GLU B CA 1
ATOM 6429 C C . GLU B 1 410 ? 4.367 12.305 32.25 1 89.06 410 GLU B C 1
ATOM 6431 O O . GLU B 1 410 ? 5.434 12.445 31.641 1 89.06 410 GLU B O 1
ATOM 6436 N N . ALA B 1 411 ? 3.295 12.906 31.969 1 90.88 411 ALA B N 1
ATOM 6437 C CA . ALA B 1 411 ? 3.252 13.844 30.844 1 90.88 411 ALA B CA 1
ATOM 6438 C C . ALA B 1 411 ? 4.102 15.078 31.125 1 90.88 411 ALA B C 1
ATOM 6440 O O . ALA B 1 411 ? 4.844 15.547 30.266 1 90.88 411 ALA B O 1
ATOM 6441 N N . GLU B 1 412 ? 4.016 15.57 32.344 1 92.31 412 GLU B N 1
ATOM 6442 C CA . GLU B 1 412 ? 4.762 16.766 32.719 1 92.31 412 GLU B CA 1
ATOM 6443 C C . GLU B 1 412 ? 6.266 16.531 32.625 1 92.31 412 GLU B C 1
ATOM 6445 O O . GLU B 1 412 ? 7.027 17.438 32.281 1 92.31 412 GLU B O 1
ATOM 6450 N N . ALA B 1 413 ? 6.633 15.305 32.875 1 93.69 413 ALA B N 1
ATOM 6451 C CA . ALA B 1 413 ? 8.047 14.945 32.844 1 93.69 413 ALA B CA 1
ATOM 6452 C C . ALA B 1 413 ? 8.602 14.945 31.422 1 93.69 413 ALA B C 1
ATOM 6454 O O . ALA B 1 413 ? 9.82 14.945 31.234 1 93.69 413 ALA B O 1
ATOM 6455 N N . CYS B 1 414 ? 7.742 15.055 30.453 1 95.5 414 CYS B N 1
ATOM 6456 C CA . CYS B 1 414 ? 8.164 14.992 29.062 1 95.5 414 CYS B CA 1
ATOM 6457 C C . CYS B 1 414 ? 8.484 16.391 28.531 1 95.5 414 CYS B C 1
ATOM 6459 O O . CYS B 1 414 ? 8.984 16.531 27.406 1 95.5 414 CYS B O 1
ATOM 6461 N N . PHE B 1 415 ? 8.266 17.453 29.328 1 96.25 415 PHE B N 1
ATOM 6462 C CA . PHE B 1 415 ? 8.344 18.812 28.797 1 96.25 415 PHE B CA 1
ATOM 6463 C C . PHE B 1 415 ? 9.539 19.547 29.375 1 96.25 415 PHE B C 1
ATOM 6465 O O . PHE B 1 415 ? 9.969 19.281 30.484 1 96.25 415 PHE B O 1
ATOM 6472 N N . HIS B 1 416 ? 10.117 20.438 28.562 1 95.38 416 HIS B N 1
ATOM 6473 C CA . HIS B 1 416 ? 10.891 21.562 29.078 1 95.38 416 HIS B CA 1
ATOM 6474 C C . HIS B 1 416 ? 9.977 22.672 29.594 1 95.38 416 HIS B C 1
ATOM 6476 O O . HIS B 1 416 ? 8.883 22.859 29.078 1 95.38 416 HIS B O 1
ATOM 6482 N N . TRP B 1 417 ? 10.492 23.344 30.609 1 93.19 417 TRP B N 1
ATOM 6483 C CA . TRP B 1 417 ? 9.703 24.438 31.172 1 93.19 417 TRP B CA 1
ATOM 6484 C C . TRP B 1 417 ? 10.469 25.75 31.094 1 93.19 417 TRP B C 1
ATOM 6486 O O . TRP B 1 417 ? 11.68 25.797 31.328 1 93.19 417 TRP B O 1
ATOM 6496 N N . LYS B 1 418 ? 9.766 26.766 30.672 1 87.25 418 LYS B N 1
ATOM 6497 C CA . LYS B 1 418 ? 10.383 28.078 30.594 1 87.25 418 LYS B CA 1
ATOM 6498 C C . LYS B 1 418 ? 10.727 28.594 32 1 87.25 418 LYS B C 1
ATOM 6500 O O . LYS B 1 418 ? 9.977 28.359 32.938 1 87.25 418 LYS B O 1
ATOM 6505 N N . LYS B 1 419 ? 12 29.188 32.125 1 74.56 419 LYS B N 1
ATOM 6506 C CA . LYS B 1 419 ? 12.445 29.734 33.406 1 74.56 419 LYS B CA 1
ATOM 6507 C C . LYS B 1 419 ? 11.617 30.953 33.781 1 74.56 419 LYS B C 1
ATOM 6509 O O . LYS B 1 419 ? 11.188 31.719 32.906 1 74.56 419 LYS B O 1
ATOM 6514 N N . ALA B 1 420 ? 11 30.969 35.031 1 58.19 420 ALA B N 1
ATOM 6515 C CA . ALA B 1 420 ? 10.312 32.125 35.562 1 58.19 420 ALA B CA 1
ATOM 6516 C C . ALA B 1 420 ? 11.141 33.406 35.375 1 58.19 420 ALA B C 1
ATOM 6518 O O . ALA B 1 420 ? 12.375 33.375 35.469 1 58.19 420 ALA B O 1
ATOM 6519 N N . THR B 1 421 ? 10.844 34.188 34.281 1 47.62 421 THR B N 1
ATOM 6520 C CA . THR B 1 421 ? 11.578 35.469 34.25 1 47.62 421 THR B CA 1
ATOM 6521 C C . THR B 1 421 ? 11.711 36.031 35.656 1 47.62 421 THR B C 1
ATOM 6523 O O . THR B 1 421 ? 10.727 36.156 36.375 1 47.62 421 THR B O 1
ATOM 6526 N N . GLU B 1 422 ? 12.828 35.906 36.312 1 36.97 422 GLU B N 1
ATOM 6527 C CA . GLU B 1 422 ? 13.055 36.875 37.375 1 36.97 422 GLU B CA 1
ATOM 6528 C C . GLU B 1 422 ? 12.734 38.281 36.906 1 36.97 422 GLU B C 1
ATOM 6530 O O . GLU B 1 422 ? 13.047 38.656 35.781 1 36.97 422 GLU B O 1
#

Radius of gyration: 30.3 Å; Cα contacts (8 Å, |Δi|>4): 1492; chains: 2; bounding box: 62×101×75 Å

Sequence (844 aa):
PFSVPNLSMFATSSKFPSTVDADKGRSAATHLAALTTGVAAVQRLRRARRGGKSTLNAEPDRGFRILEWASSAMGGQKSLVKVARWGSREAWRTMVKELAPQSPSGDYLRPASQLKAETGSKLTLIDGGHAVYVGNTCPWCHRIQLALVLRRVPENLVARVQMLDEPERASRGGWAFDPARGVSDPVFDAADLREVYDRAAGGEGKGYVGRCTAPLLVDRSTGRAVSNDSIQLVRFITTARLASDREVDLFPGGLESTIEETNRWTYELLSNAVYRAGFSTSQEAFARAAEDVTRGLDRANELLASQRFLCGDHITEADVMLLPCAARFDAVYAFLFLRGSCGLWREREHLRRWLRDCWSLPGVRETVDVRACQQSYYGTLFPLNPSQIVPVPAADPDALGPAEELSISEAEACFHWKKATEPFSVPNLSMFATSSKFPSTVDADKGRSAATHLAALTTGVAAVQRLRRARRGGKSTLNAEPDRGFRILEWASSAMGGQKSLVKVARWGSREAWRTMVKELAPQSPSGDYLRPASQLKAETGSKLTLIDGGHAVYVGNTCPWCHRIQLALVLRRVPENLVARVQMLDEPERASRGGWAFDPARGVSDPVFDAADLREVYDRAAGGEGKGYVGRCTAPLLVDRSTGRAVSNDSIQLVRFITTARLASDREVDLFPGGLESTIEETNRWTYELLSNAVYRAGFSTSQEAFARAAEDVTRGLDRANELLASQRFLCGDHITEADVMLLPCAARFDAVYAFLFLRGSCGLWREREHLRRWLRDCWSLPGVRETVDVRACQQSYYGTLFPLNPSQIVPVPAADPDALGPAEELSISEAEACFHWKKATE

Foldseek 3Di:
DQFQFFPPQPPDDPPPPPPPDPPPVVPVVVVVCVVVVVVVVVVVVVVVVPPDPPPPPPPPPPPDPPLVVCQVPVVHSVVVVVVVVVVLLVVLLVVLCSRFPADPQQFGDDDDWDFAADPPDADEFDFQWKEKEAEFLDLLSLLLLLLCVQQVPDCRRYPYQYFDQDCPQDSTTGTAADVVVPRADPQPRDGGQQVLQQQAPNDDVGGDNDHRDDTWMATSVVSHTHTRGSVVSSVNSQPYDDPDQKTFHQCDPPCNVVLVVLLVLLVQQFVVLLVRLLSGSDPVSNVVSLVSVLVNLVVQLVCLVVAQENRHPAHHSSCSNNLSRLQQQQQASVPLSVNCVSHGLCVRPSSVNNNLLSCQAPPSVVSHDNVVSQLCRLQVVCSSHVVSDGDPDGPGPCVVDNRHRDDPVVNVVRTDIDDRPD/DQQQDFPPQPPDDPPPPPPPDPPPVVVVVVVVCVVVVVVVVVVVVVVVVPPDPPPPPPPPPPDDPPLVVCQVPVVHSVVVVVVVVVVLLVVLLVVLCSRFPADPQQFGDDDDWDFAADPPDADEFDFQWKEKEAEFLDLLSLLLLLLCVQQVPDCRRYPYQYWDQDQPQDSGTGTAADVVVPRADPQPRDGGQQVLQQQAPNDDVGGDDDHRDDTWMATSVVSHTHTRGSVVSSVNSQPYDDPDQKGFHQCDPPCNVVLVVLLVLLVQQFVVLLVRLLSGSDPVSNVVSLVSVLVNLVVQLVCLVVALENRHPAHHSSCSNNLSRLQQQQQDSVPLSVNCVSHGLCVRPSSVNNNLLSCQAPPSVVSHDNVVSQLCRLQVVCSSHVVSDGDPDGPGPCVVDNRHRDDPVRNVVRTDIDDRPD